Protein AF-0000000082411345 (afdb_homodimer)

Radius of gyration: 32.16 Å; Cα contacts (8 Å, |Δi|>4): 2746; chains: 2; bounding box: 94×89×68 Å

pLDDT: mean 96.06, std 4.91, range [63.88, 98.94]

Solvent-accessible surface area (backbone atoms only — not comparable to full-atom values): 57525 Å² total; per-residue (Å²): 110,42,80,48,70,50,75,33,62,64,50,92,44,57,32,38,29,49,74,86,41,77,40,76,40,47,75,47,95,85,24,33,32,37,31,77,43,80,63,62,76,62,36,40,28,23,36,28,50,77,82,41,72,35,42,47,74,72,22,49,26,35,85,77,37,51,71,36,51,17,27,47,64,73,85,63,72,82,74,58,79,50,87,80,66,35,48,53,53,62,40,52,30,29,36,36,35,38,45,57,63,26,64,29,88,82,17,20,32,68,56,46,52,74,48,46,62,59,44,51,72,44,59,48,35,28,39,31,34,48,30,52,30,21,40,53,53,81,50,60,71,30,80,44,25,40,29,77,50,15,31,30,46,79,37,43,22,55,67,23,49,45,52,34,44,39,53,32,45,74,66,68,30,37,38,29,39,36,44,67,75,35,42,46,22,92,49,54,57,59,55,68,69,28,24,62,45,54,38,87,60,63,55,100,78,30,48,25,48,15,53,52,52,83,75,10,65,62,38,43,48,54,52,48,51,44,58,47,41,44,35,68,75,51,62,35,33,25,37,36,38,43,50,50,76,59,50,66,50,85,47,96,69,38,65,65,33,52,44,34,55,53,45,50,34,48,19,15,39,71,34,24,56,63,43,41,28,37,28,52,90,53,46,56,50,47,50,49,29,49,49,72,55,72,22,33,37,29,59,24,27,52,33,63,48,46,19,46,16,53,49,13,44,66,71,63,53,44,65,69,86,31,51,84,39,31,43,61,64,49,30,47,49,13,71,57,50,57,48,60,50,37,61,34,76,34,75,73,77,70,39,73,32,36,40,69,57,61,50,89,63,46,53,32,39,32,31,33,27,33,79,45,40,71,61,71,22,26,71,35,72,62,2,55,35,68,52,72,81,44,53,73,36,47,52,49,36,56,47,49,61,32,54,57,31,39,39,17,27,36,42,24,70,50,56,55,29,48,42,72,48,27,37,46,58,31,43,33,53,80,49,64,66,60,31,48,49,52,35,49,47,55,37,53,62,39,42,76,70,70,46,63,53,85,63,38,68,48,22,58,40,66,61,39,47,59,49,26,26,51,64,77,71,50,46,74,39,71,71,21,31,53,42,30,50,48,45,36,50,46,43,50,46,34,63,69,34,55,51,31,29,32,21,47,40,84,59,54,43,71,49,71,39,76,88,69,31,32,41,34,43,36,29,78,57,33,33,41,36,35,27,64,29,81,55,66,36,79,40,88,48,48,49,49,77,75,48,58,77,50,84,64,46,60,54,96,81,37,55,32,29,33,34,39,36,27,15,28,38,32,22,38,101,109,42,80,48,70,50,74,34,62,63,50,93,43,59,31,37,30,47,73,87,43,77,41,77,41,47,74,47,96,86,25,33,32,38,32,76,41,81,63,62,75,62,35,41,28,25,37,26,50,77,81,41,73,34,43,49,75,72,21,50,27,37,85,75,38,52,70,34,52,17,26,49,65,75,84,64,73,82,74,57,81,50,86,80,66,33,49,54,53,64,41,52,30,29,37,38,35,38,45,55,62,28,64,29,88,83,17,19,30,68,56,48,53,75,48,47,62,58,44,50,69,43,60,49,35,29,38,31,36,48,30,52,32,22,39,53,53,82,49,58,71,31,79,45,25,40,29,76,49,15,32,29,46,80,38,43,21,54,66,23,49,43,52,33,46,40,54,33,46,75,66,68,29,37,38,28,40,36,43,68,76,35,43,46,23,92,50,53,58,59,56,67,71,27,25,62,44,55,38,86,61,63,55,98,77,30,49,26,46,15,54,53,52,84,76,9,64,63,39,44,47,54,52,48,50,44,58,47,41,44,34,69,76,52,61,35,34,25,37,36,38,44,50,50,75,60,51,64,50,84,47,96,69,36,64,64,34,52,44,35,55,54,45,50,34,50,21,14,40,71,34,24,56,63,44,42,31,38,29,53,89,54,47,55,50,47,51,50,29,48,49,73,54,73,22,33,39,31,60,22,27,52,33,63,50,46,19,46,16,53,48,12,44,66,71,64,51,44,65,70,87,30,51,83,40,31,43,61,65,50,31,46,50,14,71,58,49,57,47,60,50,37,62,34,75,34,74,73,77,70,39,72,32,35,42,69,56,61,49,89,65,46,55,33,39,32,31,34,25,33,78,46,41,73,61,69,21,27,70,36,73,62,2,55,36,68,52,72,79,44,52,73,38,47,52,49,37,55,47,49,62,31,54,57,29,39,38,18,27,36,43,25,72,50,54,54,27,49,41,72,48,27,38,44,57,31,42,32,53,78,49,66,66,59,34,49,48,51,36,51,48,54,37,52,62,39,41,76,72,71,46,64,51,86,61,39,67,48,21,61,40,66,62,40,48,59,49,26,26,52,63,78,71,50,47,72,38,69,72,20,32,52,42,30,51,48,44,34,51,46,43,50,47,34,64,69,34,56,52,29,29,32,21,46,41,84,59,54,44,70,51,71,38,75,88,69,31,33,41,34,42,34,29,79,57,33,33,40,38,35,26,66,28,81,55,67,35,81,40,90,47,47,48,47,77,76,49,57,76,49,83,63,48,61,52,96,80,37,55,33,28,35,34,41,36,26,16,27,39,32,22,40,100

Organism: Rhodococcus erythropolis (NCBI:txid1833)

Structure (mmCIF, N/CA/C/O backbone):
data_AF-0000000082411345-model_v1
#
loop_
_entity.id
_entity.type
_entity.pdbx_description
1 polymer 'Malto-oligosyltrehalose trehalohydrolase'
#
loop_
_atom_site.group_PDB
_atom_site.id
_atom_site.type_symbol
_atom_site.label_atom_id
_atom_site.label_alt_id
_atom_site.label_comp_id
_atom_site.label_asym_id
_atom_site.label_entity_id
_atom_site.label_seq_id
_atom_site.pdbx_PDB_ins_code
_atom_site.Cartn_x
_atom_site.Cartn_y
_atom_site.Cartn_z
_atom_site.occupancy
_atom_site.B_iso_or_equiv
_atom_site.auth_seq_id
_atom_site.auth_comp_id
_atom_site.auth_asym_id
_atom_site.auth_atom_id
_atom_site.pdbx_PDB_model_num
ATOM 1 N N . MET A 1 1 ? -31.5 -23.094 11.328 1 92.56 1 MET A N 1
ATOM 2 C CA . MET A 1 1 ? -31.969 -22.938 9.953 1 92.56 1 MET A CA 1
ATOM 3 C C . MET A 1 1 ? -30.875 -22.391 9.062 1 92.56 1 MET A C 1
ATOM 5 O O . MET A 1 1 ? -30.141 -21.469 9.461 1 92.56 1 MET A O 1
ATOM 9 N N . HIS A 1 2 ? -30.641 -23.188 7.969 1 96.31 2 HIS A N 1
ATOM 10 C CA . HIS A 1 2 ? -29.672 -22.75 6.977 1 96.31 2 HIS A CA 1
ATOM 11 C C . HIS A 1 2 ? -30.328 -22.547 5.613 1 96.31 2 HIS A C 1
ATOM 13 O O . HIS A 1 2 ? -31.172 -23.344 5.203 1 96.31 2 HIS A O 1
ATOM 19 N N . THR A 1 3 ? -29.984 -21.391 5.023 1 97.31 3 THR A N 1
ATOM 20 C CA . THR A 1 3 ? -30.469 -21.141 3.668 1 97.31 3 THR A CA 1
ATOM 21 C C . THR A 1 3 ? -29.5 -21.734 2.641 1 97.31 3 THR A C 1
ATOM 23 O O . THR A 1 3 ? -28.328 -21.359 2.584 1 97.31 3 THR A O 1
ATOM 26 N N . PHE A 1 4 ? -29.938 -22.703 1.851 1 98.25 4 PHE A N 1
ATOM 27 C CA . PHE A 1 4 ? -29.203 -23.25 0.719 1 98.25 4 PHE A CA 1
ATOM 28 C C . PHE A 1 4 ? -29.562 -22.531 -0.57 1 98.25 4 PHE A C 1
ATOM 30 O O . PHE A 1 4 ? -30.75 -22.297 -0.844 1 98.25 4 PHE A O 1
ATOM 37 N N . GLU A 1 5 ? -28.594 -22.078 -1.276 1 98.19 5 GLU A N 1
ATOM 38 C CA . GLU A 1 5 ? -28.844 -21.375 -2.535 1 98.19 5 GLU A CA 1
ATOM 39 C C . GLU A 1 5 ? -27.844 -21.812 -3.609 1 98.19 5 GLU A C 1
ATOM 41 O O . GLU A 1 5 ? -26.688 -22.125 -3.309 1 98.19 5 GLU A O 1
ATOM 46 N N . VAL A 1 6 ? -28.234 -21.844 -4.84 1 98.62 6 VAL A N 1
ATOM 47 C CA . VAL A 1 6 ? -27.359 -22.172 -5.969 1 98.62 6 VAL A CA 1
ATOM 48 C C . VAL A 1 6 ? -27.906 -21.531 -7.242 1 98.62 6 VAL A C 1
ATOM 50 O O . VAL A 1 6 ? -29.125 -21.484 -7.453 1 98.62 6 VAL A O 1
ATOM 53 N N . TRP A 1 7 ? -27.031 -20.922 -8.039 1 98.62 7 TRP A N 1
ATOM 54 C CA . TRP A 1 7 ? -27.422 -20.375 -9.344 1 98.62 7 TRP A CA 1
ATOM 55 C C . TRP A 1 7 ? -27.5 -21.5 -10.383 1 98.62 7 TRP A C 1
ATOM 57 O O . TRP A 1 7 ? -26.484 -22.109 -10.727 1 98.62 7 TRP A O 1
ATOM 67 N N . ALA A 1 8 ? -28.641 -21.844 -10.82 1 98.38 8 ALA A N 1
ATOM 68 C CA . ALA A 1 8 ? -28.906 -22.922 -11.781 1 98.38 8 ALA A CA 1
ATOM 69 C C . ALA A 1 8 ? -30.078 -22.578 -12.695 1 98.38 8 ALA A C 1
ATOM 71 O O . ALA A 1 8 ? -31.141 -23.188 -12.609 1 98.38 8 ALA A O 1
ATOM 72 N N . PRO A 1 9 ? -29.828 -21.75 -13.648 1 97.5 9 PRO A N 1
ATOM 73 C CA . PRO A 1 9 ? -30.922 -21.297 -14.523 1 97.5 9 PRO A CA 1
ATOM 74 C C . PRO A 1 9 ? -31.328 -22.359 -15.547 1 97.5 9 PRO A C 1
ATOM 76 O O . PRO A 1 9 ? -32.438 -22.266 -16.109 1 97.5 9 PRO A O 1
ATOM 79 N N . THR A 1 10 ? -30.562 -23.344 -15.781 1 96.62 10 THR A N 1
ATOM 80 C CA . THR A 1 10 ? -30.781 -24.266 -16.891 1 96.62 10 THR A CA 1
ATOM 81 C C . THR A 1 10 ? -31.75 -25.375 -16.5 1 96.62 10 THR A C 1
ATOM 83 O O . THR A 1 10 ? -32.688 -25.688 -17.234 1 96.62 10 THR A O 1
ATOM 86 N N . PRO A 1 11 ? -31.594 -26.016 -15.352 1 97.5 11 PRO A N 1
ATOM 87 C CA . PRO A 1 11 ? -32.469 -27.156 -15.031 1 97.5 11 PRO A CA 1
ATOM 88 C C . PRO A 1 11 ? -33.906 -26.75 -14.742 1 97.5 11 PRO A C 1
ATOM 90 O O . PRO A 1 11 ? -34.156 -25.609 -14.344 1 97.5 11 PRO A O 1
ATOM 93 N N . GLU A 1 12 ? -34.781 -27.734 -14.93 1 95.56 12 GLU A N 1
ATOM 94 C CA . GLU A 1 12 ? -36.188 -27.5 -14.664 1 95.56 12 GLU A CA 1
ATOM 95 C C . GLU A 1 12 ? -36.5 -27.703 -13.188 1 95.56 12 GLU A C 1
ATOM 97 O O . GLU A 1 12 ? -37.469 -27.125 -12.664 1 95.56 12 GLU A O 1
ATOM 102 N N . SER A 1 13 ? -35.719 -28.484 -12.617 1 95.81 13 SER A N 1
ATOM 103 C CA . SER A 1 13 ? -35.969 -28.797 -11.211 1 95.81 13 SER A CA 1
ATOM 104 C C . SER A 1 13 ? -34.656 -28.891 -10.438 1 95.81 13 SER A C 1
ATOM 106 O O . SER A 1 13 ? -33.719 -29.547 -10.875 1 95.81 13 SER A O 1
ATOM 108 N N . VAL A 1 14 ? -34.594 -28.172 -9.336 1 98.44 14 VAL A N 1
ATOM 109 C CA . VAL A 1 14 ? -33.5 -28.25 -8.398 1 98.44 14 VAL A CA 1
ATOM 110 C C . VAL A 1 14 ? -34.031 -28.406 -6.977 1 98.44 14 VAL A C 1
ATOM 112 O O . VAL A 1 14 ? -34.906 -27.656 -6.559 1 98.44 14 VAL A O 1
ATOM 115 N N . ARG A 1 15 ? -33.656 -29.406 -6.285 1 98.5 15 ARG A N 1
ATOM 116 C CA . ARG A 1 15 ? -33.906 -29.625 -4.863 1 98.5 15 ARG A CA 1
ATOM 117 C C . ARG A 1 15 ? -32.594 -29.734 -4.098 1 98.5 15 ARG A C 1
ATOM 119 O O . ARG A 1 15 ? -31.516 -29.688 -4.695 1 98.5 15 ARG A O 1
ATOM 126 N N . VAL A 1 16 ? -32.625 -29.766 -2.781 1 98.75 16 VAL A N 1
ATOM 127 C CA . VAL A 1 16 ? -31.422 -29.953 -1.989 1 98.75 16 VAL A CA 1
ATOM 128 C C . VAL A 1 16 ? -31.594 -31.172 -1.076 1 98.75 16 VAL A C 1
ATOM 130 O O . VAL A 1 16 ? -32.625 -31.344 -0.451 1 98.75 16 VAL A O 1
ATOM 133 N N . GLU A 1 17 ? -30.672 -32.094 -1.17 1 98.56 17 GLU A N 1
ATOM 134 C CA . GLU A 1 17 ? -30.609 -33.188 -0.229 1 98.56 17 GLU A CA 1
ATOM 135 C C . GLU A 1 17 ? -29.688 -32.875 0.945 1 98.56 17 GLU A C 1
ATOM 137 O O . GLU A 1 17 ? -28.516 -32.562 0.75 1 98.56 17 GLU A O 1
ATOM 142 N N . VAL A 1 18 ? -30.234 -32.906 2.16 1 98.56 18 VAL A N 1
ATOM 143 C CA . VAL A 1 18 ? -29.484 -32.625 3.381 1 98.56 18 VAL A CA 1
ATOM 144 C C . VAL A 1 18 ? -29.547 -33.844 4.316 1 98.56 18 VAL A C 1
ATOM 146 O O . VAL A 1 18 ? -30.625 -34.219 4.785 1 98.56 18 VAL A O 1
ATOM 149 N N . ASP A 1 19 ? -28.438 -34.406 4.504 1 97.75 19 ASP A N 1
ATOM 150 C CA . ASP A 1 19 ? -28.312 -35.594 5.348 1 97.75 19 ASP A CA 1
ATOM 151 C C . ASP A 1 19 ? -29.312 -36.688 4.934 1 97.75 19 ASP A C 1
ATOM 153 O O . ASP A 1 19 ? -30 -37.25 5.781 1 97.75 19 ASP A O 1
ATOM 157 N N . GLY A 1 20 ? -29.422 -36.812 3.686 1 96.62 20 GLY A N 1
ATOM 158 C CA . GLY A 1 20 ? -30.188 -37.938 3.137 1 96.62 20 GLY A CA 1
ATOM 159 C C . GLY A 1 20 ? -31.641 -37.562 2.879 1 96.62 20 GLY A C 1
ATOM 160 O O . GLY A 1 20 ? -32.375 -38.344 2.285 1 96.62 20 GLY A O 1
ATOM 161 N N . ILE A 1 21 ? -32.031 -36.375 3.311 1 98.06 21 ILE A N 1
ATOM 162 C CA . ILE A 1 21 ? -33.406 -35.969 3.129 1 98.06 21 ILE A CA 1
ATOM 163 C C . ILE A 1 21 ? -33.5 -34.875 2.062 1 98.06 21 ILE A C 1
ATOM 165 O O . ILE A 1 21 ? -32.781 -33.875 2.133 1 98.06 21 ILE A O 1
ATOM 169 N N . THR A 1 22 ? -34.406 -35.094 1.119 1 98.19 22 THR A N 1
ATOM 170 C CA . THR A 1 22 ? -34.562 -34.156 0.017 1 98.19 22 THR A CA 1
ATOM 171 C C . THR A 1 22 ? -35.594 -33.062 0.369 1 98.19 22 THR A C 1
ATOM 173 O O . THR A 1 22 ? -36.656 -33.375 0.896 1 98.19 22 THR A O 1
ATOM 176 N N . HIS A 1 23 ? -35.25 -31.859 0.139 1 98.31 23 HIS A N 1
ATOM 177 C CA . HIS A 1 23 ? -36.094 -30.703 0.397 1 98.31 23 HIS A CA 1
ATOM 178 C C . HIS A 1 23 ? -36.344 -29.891 -0.877 1 98.31 23 HIS A C 1
ATOM 180 O O . HIS A 1 23 ? -35.438 -29.797 -1.722 1 98.31 23 HIS A O 1
ATOM 186 N N . ASP A 1 24 ? -37.531 -29.359 -1.044 1 97.62 24 ASP A N 1
ATOM 187 C CA . ASP A 1 24 ? -37.844 -28.516 -2.193 1 97.62 24 ASP A CA 1
ATOM 188 C C . ASP A 1 24 ? -37.156 -27.172 -2.109 1 97.62 24 ASP A C 1
ATOM 190 O O . ASP A 1 24 ? -36.844 -26.688 -1.015 1 97.62 24 ASP A O 1
ATOM 194 N N . MET A 1 25 ? -36.781 -26.625 -3.227 1 98.12 25 MET A N 1
ATOM 195 C CA . MET A 1 25 ? -36.219 -25.281 -3.346 1 98.12 25 MET A CA 1
ATOM 196 C C . MET A 1 25 ? -37.094 -24.391 -4.234 1 98.12 25 MET A C 1
ATOM 198 O O . MET A 1 25 ? -37.844 -24.906 -5.055 1 98.12 25 MET A O 1
ATOM 202 N N . GLU A 1 26 ? -37.031 -23.156 -4.004 1 97.62 26 GLU A N 1
ATOM 203 C CA . GLU A 1 26 ? -37.812 -22.188 -4.797 1 97.62 26 GLU A CA 1
ATOM 204 C C . GLU A 1 26 ? -36.906 -21.453 -5.781 1 97.62 26 GLU A C 1
ATOM 206 O O . GLU A 1 26 ? -35.812 -20.969 -5.406 1 97.62 26 GLU A O 1
ATOM 211 N N . ARG A 1 27 ? -37.344 -21.453 -7 1 96.94 27 ARG A N 1
ATOM 212 C CA . ARG A 1 27 ? -36.625 -20.75 -8.039 1 96.94 27 ARG A CA 1
ATOM 213 C C . ARG A 1 27 ? -36.938 -19.25 -8.031 1 96.94 27 ARG A C 1
ATOM 215 O O . ARG A 1 27 ? -38.094 -18.859 -7.926 1 96.94 27 ARG A O 1
ATOM 222 N N . THR A 1 28 ? -35.969 -18.453 -8.062 1 95.56 28 THR A N 1
ATOM 223 C CA . THR A 1 28 ? -36.156 -17 -8.227 1 95.56 28 THR A CA 1
ATOM 224 C C . THR A 1 28 ? -36 -16.609 -9.688 1 95.56 28 THR A C 1
ATOM 226 O O . THR A 1 28 ? -35.562 -17.391 -10.516 1 95.56 28 THR A O 1
ATOM 229 N N . ASP A 1 29 ? -36.344 -15.32 -10.039 1 94.31 29 ASP A N 1
ATOM 230 C CA . ASP A 1 29 ? -36.375 -14.836 -11.414 1 94.31 29 ASP A CA 1
ATOM 231 C C . ASP A 1 29 ? -34.969 -14.758 -12 1 94.31 29 ASP A C 1
ATOM 233 O O . ASP A 1 29 ? -34.781 -14.891 -13.211 1 94.31 29 ASP A O 1
ATOM 237 N N . ASP A 1 30 ? -34.062 -14.68 -11.195 1 94.5 30 ASP A N 1
ATOM 238 C CA . ASP A 1 30 ? -32.719 -14.492 -11.688 1 94.5 30 ASP A CA 1
ATOM 239 C C . ASP A 1 30 ? -31.969 -15.82 -11.758 1 94.5 30 ASP A C 1
ATOM 241 O O . ASP A 1 30 ? -30.734 -15.844 -11.898 1 94.5 30 ASP A O 1
ATOM 245 N N . GLY A 1 31 ? -32.656 -16.875 -11.648 1 96.38 31 GLY A N 1
ATOM 246 C CA . GLY A 1 31 ? -32.094 -18.188 -11.922 1 96.38 31 GLY A CA 1
ATOM 247 C C . GLY A 1 31 ? -31.531 -18.859 -10.688 1 96.38 31 GLY A C 1
ATOM 248 O O . GLY A 1 31 ? -30.891 -19.922 -10.789 1 96.38 31 GLY A O 1
ATOM 249 N N . TRP A 1 32 ? -31.75 -18.266 -9.516 1 97.94 32 TRP A N 1
ATOM 250 C CA . TRP A 1 32 ? -31.281 -18.844 -8.266 1 97.94 32 TRP A CA 1
ATOM 251 C C . TRP A 1 32 ? -32.344 -19.734 -7.652 1 97.94 32 TRP A C 1
ATOM 253 O O . TRP A 1 32 ? -33.562 -19.469 -7.793 1 97.94 32 TRP A O 1
ATOM 263 N N . TRP A 1 33 ? -31.922 -20.766 -7.125 1 98.44 33 TRP A N 1
ATOM 264 C CA . TRP A 1 33 ? -32.75 -21.641 -6.316 1 98.44 33 TRP A CA 1
ATOM 265 C C . TRP A 1 33 ? -32.438 -21.5 -4.836 1 98.44 33 TRP A C 1
ATOM 267 O O . TRP A 1 33 ? -31.25 -21.453 -4.461 1 98.44 33 TRP A O 1
ATOM 277 N N . ARG A 1 34 ? -33.469 -21.391 -4.016 1 97.44 34 ARG A N 1
ATOM 278 C CA . ARG A 1 34 ? -33.25 -21.203 -2.588 1 97.44 34 ARG A CA 1
ATOM 279 C C . ARG A 1 34 ? -34.188 -22.094 -1.767 1 97.44 34 ARG A C 1
ATOM 281 O O . ARG A 1 34 ? -35.312 -22.391 -2.172 1 97.44 34 ARG A O 1
ATOM 288 N N . GLY A 1 35 ? -33.656 -22.609 -0.643 1 97.56 35 GLY A N 1
ATOM 289 C CA . GLY A 1 35 ? -34.438 -23.391 0.324 1 97.56 35 GLY A CA 1
ATOM 290 C C . GLY A 1 35 ? -33.906 -23.266 1.738 1 97.56 35 GLY A C 1
ATOM 291 O O . GLY A 1 35 ? -32.688 -23.203 1.948 1 97.56 35 GLY A O 1
ATOM 292 N N . GLU A 1 36 ? -34.781 -23.125 2.664 1 97.81 36 GLU A N 1
ATOM 293 C CA . GLU A 1 36 ? -34.406 -23.094 4.074 1 97.81 36 GLU A CA 1
ATOM 294 C C . GLU A 1 36 ? -34.625 -24.453 4.738 1 97.81 36 GLU A C 1
ATOM 296 O O . GLU A 1 36 ? -35.688 -25.031 4.633 1 97.81 36 GLU A O 1
ATOM 301 N N . VAL A 1 37 ? -33.562 -24.891 5.289 1 97.88 37 VAL A N 1
ATOM 302 C CA . VAL A 1 37 ? -33.625 -26.219 5.918 1 97.88 37 VAL A CA 1
ATOM 303 C C . VAL A 1 37 ? -33.062 -26.141 7.328 1 97.88 37 VAL A C 1
ATOM 305 O O . VAL A 1 37 ? -32 -25.531 7.547 1 97.88 37 VAL A O 1
ATOM 308 N N . ASP A 1 38 ? -33.781 -26.656 8.344 1 97.31 38 ASP A N 1
ATOM 309 C CA . ASP A 1 38 ? -33.219 -26.828 9.68 1 97.31 38 ASP A CA 1
ATOM 310 C C . ASP A 1 38 ? -32.219 -28 9.695 1 97.31 38 ASP A C 1
ATOM 312 O O . ASP A 1 38 ? -32.594 -29.141 9.422 1 97.31 38 ASP A O 1
ATOM 316 N N . CYS A 1 39 ? -31.016 -27.703 9.844 1 97.31 39 CYS A N 1
ATOM 317 C CA . CYS A 1 39 ? -29.984 -28.75 9.797 1 97.31 39 CYS A CA 1
ATOM 318 C C . CYS A 1 39 ? -28.781 -28.359 10.656 1 97.31 39 CYS A C 1
ATOM 320 O O . CYS A 1 39 ? -28.719 -27.25 11.188 1 97.31 39 CYS A O 1
ATOM 322 N N . ASP A 1 40 ? -27.891 -29.328 10.867 1 95.5 40 ASP A N 1
ATOM 323 C CA . ASP A 1 40 ? -26.641 -29.109 11.609 1 95.5 40 ASP A CA 1
ATOM 324 C C . ASP A 1 40 ? -25.688 -28.203 10.836 1 95.5 40 ASP A C 1
ATOM 326 O O . ASP A 1 40 ? -25.719 -28.172 9.602 1 95.5 40 ASP A O 1
ATOM 330 N N . ASN A 1 41 ? -24.797 -27.562 11.594 1 95.19 41 ASN A N 1
ATOM 331 C CA . ASN A 1 41 ? -23.844 -26.641 11 1 95.19 41 ASN A CA 1
ATOM 332 C C . ASN A 1 41 ? -22.812 -27.375 10.133 1 95.19 41 ASN A C 1
ATOM 334 O O . ASN A 1 41 ? -22.125 -26.766 9.32 1 95.19 41 ASN A O 1
ATOM 338 N N . GLU A 1 42 ? -22.75 -28.656 10.188 1 97 42 GLU A N 1
ATOM 339 C CA . GLU A 1 42 ? -21.812 -29.453 9.398 1 97 42 GLU A CA 1
ATOM 340 C C . GLU A 1 42 ? -22.547 -30.484 8.547 1 97 42 GLU A C 1
ATOM 342 O O . GLU A 1 42 ? -21.984 -31.531 8.227 1 97 42 GLU A O 1
ATOM 347 N N . ALA A 1 43 ? -23.719 -30.141 8.227 1 98.25 43 ALA A N 1
ATOM 348 C CA . ALA A 1 43 ? -24.547 -31.078 7.469 1 98.25 43 ALA A CA 1
ATOM 349 C C . ALA A 1 43 ? -23.938 -31.375 6.105 1 98.25 43 ALA A C 1
ATOM 351 O O . ALA A 1 43 ? -23.359 -30.484 5.473 1 98.25 43 ALA A O 1
ATOM 352 N N . ARG A 1 44 ? -24.062 -32.719 5.785 1 98.5 44 ARG A N 1
ATOM 353 C CA . ARG A 1 44 ? -23.734 -33.094 4.418 1 98.5 44 ARG A CA 1
ATOM 354 C C . ARG A 1 44 ? -24.891 -32.781 3.473 1 98.5 44 ARG A C 1
ATOM 356 O O . ARG A 1 44 ? -26.047 -33 3.83 1 98.5 44 ARG A O 1
ATOM 363 N N . TYR A 1 45 ? -24.547 -32.219 2.307 1 98.69 45 TYR A N 1
ATOM 364 C CA . TYR A 1 45 ? -25.641 -31.875 1.408 1 98.69 45 TYR A CA 1
ATOM 365 C C . TYR A 1 45 ? -25.188 -31.938 -0.047 1 98.69 45 TYR A C 1
ATOM 367 O O . TYR A 1 45 ? -24 -32.062 -0.332 1 98.69 45 TYR A O 1
ATOM 375 N N . GLY A 1 46 ? -26.047 -32.031 -0.946 1 98.62 46 GLY A N 1
ATOM 376 C CA . GLY A 1 46 ? -25.906 -31.891 -2.387 1 98.62 46 GLY A CA 1
ATOM 377 C C . GLY A 1 46 ? -27.156 -31.375 -3.07 1 98.62 46 GLY A C 1
ATOM 378 O O . GLY A 1 46 ? -28.266 -31.484 -2.523 1 98.62 46 GLY A O 1
ATOM 379 N N . PHE A 1 47 ? -27 -30.719 -4.152 1 98.81 47 PHE A N 1
ATOM 380 C CA . PHE A 1 47 ? -28.156 -30.281 -4.926 1 98.81 47 PHE A CA 1
ATOM 381 C C . PHE A 1 47 ? -28.625 -31.375 -5.871 1 98.81 47 PHE A C 1
ATOM 383 O O . PHE A 1 47 ? -27.812 -32.031 -6.539 1 98.81 47 PHE A O 1
ATOM 390 N N . VAL A 1 48 ? -29.906 -31.656 -5.875 1 98.5 48 VAL A N 1
ATOM 391 C CA . VAL A 1 48 ? -30.516 -32.594 -6.793 1 98.5 48 VAL A CA 1
ATOM 392 C C . VAL A 1 48 ? -30.938 -31.891 -8.078 1 98.5 48 VAL A C 1
ATOM 394 O O . VAL A 1 48 ? -31.984 -31.234 -8.109 1 98.5 48 VAL A O 1
ATOM 397 N N . VAL A 1 49 ? -30.156 -32.031 -9.07 1 98 49 VAL A N 1
ATOM 398 C CA . VAL A 1 49 ? -30.375 -31.359 -10.352 1 98 49 VAL A CA 1
ATOM 399 C C . VAL A 1 49 ? -30.859 -32.375 -11.375 1 98 49 VAL A C 1
ATOM 401 O O . VAL A 1 49 ? -30.109 -33.281 -11.789 1 98 49 VAL A O 1
ATOM 404 N N . ASP A 1 50 ? -32.094 -32.281 -11.781 1 94.62 50 ASP A N 1
ATOM 405 C CA . ASP A 1 50 ? -32.719 -33.219 -12.695 1 94.62 50 ASP A CA 1
ATOM 406 C C . ASP A 1 50 ? -32.5 -34.656 -12.25 1 94.62 50 ASP A C 1
ATOM 408 O O . ASP A 1 50 ? -32.125 -35.5 -13.055 1 94.62 50 ASP A O 1
ATOM 412 N N . GLY A 1 51 ? -32.562 -34.844 -11.023 1 92.94 51 GLY A N 1
ATOM 413 C CA . GLY A 1 51 ? -32.562 -36.188 -10.453 1 92.94 51 GLY A CA 1
ATOM 414 C C . GLY A 1 51 ? -31.188 -36.656 -10.008 1 92.94 51 GLY A C 1
ATOM 415 O O . GLY A 1 51 ? -31.062 -37.688 -9.375 1 92.94 51 GLY A O 1
ATOM 416 N N . GLN A 1 52 ? -30.172 -35.969 -10.281 1 95.81 52 GLN A N 1
ATOM 417 C CA . GLN A 1 52 ? -28.812 -36.344 -9.891 1 95.81 52 GLN A CA 1
ATOM 418 C C . GLN A 1 52 ? -28.312 -35.469 -8.734 1 95.81 52 GLN A C 1
ATOM 420 O O . GLN A 1 52 ? -28.484 -34.25 -8.75 1 95.81 52 GLN A O 1
ATOM 425 N N . ILE A 1 53 ? -27.719 -36.062 -7.707 1 97.75 53 ILE A N 1
ATOM 426 C CA . ILE A 1 53 ? -27.156 -35.312 -6.598 1 97.75 53 ILE A CA 1
ATOM 427 C C . ILE A 1 53 ? -25.766 -34.812 -6.977 1 97.75 53 ILE A C 1
ATOM 429 O O . ILE A 1 53 ? -24.875 -35.594 -7.293 1 97.75 53 ILE A O 1
ATOM 433 N N . LEU A 1 54 ? -25.578 -33.531 -7.035 1 98.31 54 LEU A N 1
ATOM 434 C CA . LEU A 1 54 ? -24.328 -32.875 -7.445 1 98.31 54 LEU A CA 1
ATOM 435 C C . LEU A 1 54 ? -23.766 -32.031 -6.32 1 98.31 54 LEU A C 1
ATOM 437 O O . LEU A 1 54 ? -24.516 -31.484 -5.512 1 98.31 54 LEU A O 1
ATOM 441 N N . PRO A 1 55 ? -22.422 -32 -6.234 1 98.31 55 PRO A N 1
ATOM 442 C CA . PRO A 1 55 ? -21.828 -31.078 -5.254 1 98.31 55 PRO A CA 1
ATOM 443 C C . PRO A 1 55 ? -22.141 -29.625 -5.547 1 98.31 55 PRO A C 1
ATOM 445 O O . PRO A 1 55 ? -22.422 -29.266 -6.691 1 98.31 55 PRO A O 1
ATOM 448 N N . ASP A 1 56 ? -22.141 -28.797 -4.492 1 98.38 56 ASP A N 1
ATOM 449 C CA . ASP A 1 56 ? -22.328 -27.344 -4.582 1 98.38 56 ASP A CA 1
ATOM 450 C C . ASP A 1 56 ? -21.188 -26.688 -5.355 1 98.38 56 ASP A C 1
ATOM 452 O O . ASP A 1 56 ? -20.016 -26.844 -4.996 1 98.38 56 ASP A O 1
ATOM 456 N N . PRO A 1 57 ? -21.484 -25.906 -6.445 1 97.94 57 PRO A N 1
ATOM 457 C CA . PRO A 1 57 ? -20.438 -25.156 -7.117 1 97.94 57 PRO A CA 1
ATOM 458 C C . PRO A 1 57 ? -19.625 -24.281 -6.152 1 97.94 57 PRO A C 1
ATOM 460 O O . PRO A 1 57 ? -18.438 -24.031 -6.395 1 97.94 57 PRO A O 1
ATOM 463 N N . ARG A 1 58 ? -20.219 -23.812 -5.078 1 98.19 58 ARG A N 1
ATOM 464 C CA . ARG A 1 58 ? -19.562 -23 -4.062 1 98.19 58 ARG A CA 1
ATOM 465 C C . ARG A 1 58 ? -19.359 -23.781 -2.775 1 98.19 58 ARG A C 1
ATOM 467 O O . ARG A 1 58 ? -19.562 -23.266 -1.679 1 98.19 58 ARG A O 1
ATOM 474 N N . SER A 1 59 ? -19.016 -25.031 -2.908 1 98.06 59 SER A N 1
ATOM 475 C CA . SER A 1 59 ? -18.859 -25.922 -1.758 1 98.06 59 SER A CA 1
ATOM 476 C C . SER A 1 59 ? -17.797 -25.406 -0.797 1 98.06 59 SER A C 1
ATOM 478 O O . SER A 1 59 ? -16.656 -25.203 -1.188 1 98.06 59 SER A O 1
ATOM 480 N N . PRO A 1 60 ? -18.188 -25.266 0.479 1 97.62 60 PRO A N 1
ATOM 481 C CA . PRO A 1 60 ? -17.172 -24.828 1.437 1 97.62 60 PRO A CA 1
ATOM 482 C C . PRO A 1 60 ? -16.234 -25.953 1.857 1 97.62 60 PRO A C 1
ATOM 484 O O . PRO A 1 60 ? -15.125 -25.703 2.34 1 97.62 60 PRO A O 1
ATOM 487 N N . ARG A 1 61 ? -16.703 -27.156 1.678 1 98.19 61 ARG A N 1
ATOM 488 C CA . ARG A 1 61 ? -15.898 -28.312 2.055 1 98.19 61 ARG A CA 1
ATOM 489 C C . ARG A 1 61 ? -16.359 -29.562 1.316 1 98.19 61 ARG A C 1
ATOM 491 O O . ARG A 1 61 ? -17.562 -29.781 1.125 1 98.19 61 ARG A O 1
ATOM 498 N N . GLN A 1 62 ? -15.398 -30.344 0.894 1 97.62 62 GLN A N 1
ATOM 499 C CA . GLN A 1 62 ? -15.625 -31.594 0.173 1 97.62 62 GLN A CA 1
ATOM 500 C C . GLN A 1 62 ? -14.859 -32.75 0.815 1 97.62 62 GLN A C 1
ATOM 502 O O . GLN A 1 62 ? -13.844 -33.219 0.282 1 97.62 62 GLN A O 1
ATOM 507 N N . PRO A 1 63 ? -15.391 -33.312 1.875 1 96.69 63 PRO A N 1
ATOM 508 C CA . PRO A 1 63 ? -14.617 -34.281 2.641 1 96.69 63 PRO A CA 1
ATOM 509 C C . PRO A 1 63 ? -14.391 -35.594 1.877 1 96.69 63 PRO A C 1
ATOM 511 O O . PRO A 1 63 ? -13.422 -36.312 2.135 1 96.69 63 PRO A O 1
ATOM 514 N N . GLU A 1 64 ? -15.289 -35.906 0.915 1 95.69 64 GLU A N 1
ATOM 515 C CA . GLU A 1 64 ? -15.188 -37.219 0.254 1 95.69 64 GLU A CA 1
ATOM 516 C C . GLU A 1 64 ? -14.852 -37.062 -1.226 1 95.69 64 GLU A C 1
ATOM 518 O O . GLU A 1 64 ? -15.055 -37.969 -2.018 1 95.69 64 GLU A O 1
ATOM 523 N N . GLY A 1 65 ? -14.391 -35.906 -1.617 1 94.94 65 GLY A N 1
ATOM 524 C CA . GLY A 1 65 ? -13.953 -35.688 -2.988 1 94.94 65 GLY A CA 1
ATOM 525 C C . GLY A 1 65 ? -14.93 -34.875 -3.812 1 94.94 65 GLY A C 1
ATOM 526 O O . GLY A 1 65 ? -16.047 -34.594 -3.359 1 94.94 65 GLY A O 1
ATOM 527 N N . VAL A 1 66 ? -14.602 -34.562 -5.039 1 96.69 66 VAL A N 1
ATOM 528 C CA . VAL A 1 66 ? -15.258 -33.531 -5.82 1 96.69 66 VAL A CA 1
ATOM 529 C C . VAL A 1 66 ? -16.516 -34.094 -6.477 1 96.69 66 VAL A C 1
ATOM 531 O O . VAL A 1 66 ? -17.328 -33.312 -7.023 1 96.69 66 VAL A O 1
ATOM 534 N N . HIS A 1 67 ? -16.703 -35.438 -6.41 1 96.88 67 HIS A N 1
ATOM 535 C CA . HIS A 1 67 ? -17.875 -36.062 -7.051 1 96.88 67 HIS A CA 1
ATOM 536 C C . HIS A 1 67 ? -19.016 -36.219 -6.062 1 96.88 67 HIS A C 1
ATOM 538 O O . HIS A 1 67 ? -20.141 -36.531 -6.457 1 96.88 67 HIS A O 1
ATOM 544 N N . LEU A 1 68 ? -18.688 -36.094 -4.777 1 96.75 68 LEU A N 1
ATOM 545 C CA . LEU A 1 68 ? -19.641 -36.5 -3.758 1 96.75 68 LEU A CA 1
ATOM 546 C C . LEU A 1 68 ? -20.203 -35.281 -3.023 1 96.75 68 LEU A C 1
ATOM 548 O O . LEU A 1 68 ? -20 -34.125 -3.443 1 96.75 68 LEU A O 1
ATOM 552 N N . ARG A 1 69 ? -20.984 -35.531 -1.977 1 97.75 69 ARG A N 1
ATOM 553 C CA . ARG A 1 69 ? -21.734 -34.5 -1.267 1 97.75 69 ARG A CA 1
ATOM 554 C C . ARG A 1 69 ? -20.812 -33.469 -0.638 1 97.75 69 ARG A C 1
ATOM 556 O O . ARG A 1 69 ? -19.75 -33.812 -0.112 1 97.75 69 ARG A O 1
ATOM 563 N N . SER A 1 70 ? -21.266 -32.188 -0.766 1 98.56 70 SER A N 1
ATOM 564 C CA . SER A 1 70 ? -20.641 -31.094 -0.04 1 98.56 70 SER A CA 1
ATOM 565 C C . SER A 1 70 ? -20.938 -31.172 1.452 1 98.56 70 SER A C 1
ATOM 567 O O . SER A 1 70 ? -21.781 -31.969 1.881 1 98.56 70 SER A O 1
ATOM 569 N N . GLN A 1 71 ? -20.203 -30.438 2.201 1 98.62 71 GLN A N 1
ATOM 570 C CA . GLN A 1 71 ? -20.453 -30.281 3.629 1 98.62 71 GLN A CA 1
ATOM 571 C C . GLN A 1 71 ? -20.5 -28.812 4.027 1 98.62 71 GLN A C 1
ATOM 573 O O . GLN A 1 71 ? -19.656 -28.031 3.582 1 98.62 71 GLN A O 1
ATOM 578 N N . LEU A 1 72 ? -21.547 -28.406 4.789 1 98.25 72 LEU A N 1
ATOM 579 C CA . LEU A 1 72 ? -21.531 -27.062 5.367 1 98.25 72 LEU A CA 1
ATOM 580 C C . LEU A 1 72 ? -20.312 -26.859 6.254 1 98.25 72 LEU A C 1
ATOM 582 O O . LEU A 1 72 ? -19.875 -27.797 6.93 1 98.25 72 LEU A O 1
ATOM 586 N N . HIS A 1 73 ? -19.781 -25.672 6.152 1 97.88 73 HIS A N 1
ATOM 587 C CA . HIS A 1 73 ? -18.609 -25.359 6.949 1 97.88 73 HIS A CA 1
ATOM 588 C C . HIS A 1 73 ? -18.5 -23.844 7.176 1 97.88 73 HIS A C 1
ATOM 590 O O . HIS A 1 73 ? -18.766 -23.062 6.27 1 97.88 73 HIS A O 1
ATOM 596 N N . GLN A 1 74 ? -18.141 -23.484 8.352 1 96.06 74 GLN A N 1
ATOM 597 C CA . GLN A 1 74 ? -17.812 -22.109 8.711 1 96.06 74 GLN A CA 1
ATOM 598 C C . GLN A 1 74 ? -16.453 -22.047 9.43 1 96.06 74 GLN A C 1
ATOM 600 O O . GLN A 1 74 ? -16.203 -22.828 10.352 1 96.06 74 GLN A O 1
ATOM 605 N N . LEU A 1 75 ? -15.57 -21.172 8.945 1 97.31 75 LEU A N 1
ATOM 606 C CA . LEU A 1 75 ? -14.297 -20.984 9.625 1 97.31 75 LEU A CA 1
ATOM 607 C C . LEU A 1 75 ? -14.508 -20.5 11.055 1 97.31 75 LEU A C 1
ATOM 609 O O . LEU A 1 75 ? -15.43 -19.734 11.336 1 97.31 75 LEU A O 1
ATOM 613 N N . ASP A 1 76 ? -13.664 -21.016 11.945 1 96.81 76 ASP A N 1
ATOM 614 C CA . ASP A 1 76 ? -13.703 -20.562 13.328 1 96.81 76 ASP A CA 1
ATOM 615 C C . ASP A 1 76 ? -13.016 -19.219 13.492 1 96.81 76 ASP A C 1
ATOM 617 O O . ASP A 1 76 ? -11.789 -19.141 13.578 1 96.81 76 ASP A O 1
ATOM 621 N N . GLU A 1 77 ? -13.766 -18.188 13.641 1 95.19 77 GLU A N 1
ATOM 622 C CA . GLU A 1 77 ? -13.227 -16.828 13.734 1 95.19 77 GLU A CA 1
ATOM 623 C C . GLU A 1 77 ? -12.297 -16.703 14.938 1 95.19 77 GLU A C 1
ATOM 625 O O . GLU A 1 77 ? -11.336 -15.922 14.898 1 95.19 77 GLU A O 1
ATOM 630 N N . SER A 1 78 ? -12.547 -17.422 15.914 1 95.5 78 SER A N 1
ATOM 631 C CA . SER A 1 78 ? -11.781 -17.312 17.141 1 95.5 78 SER A CA 1
ATOM 632 C C . SER A 1 78 ? -10.391 -17.922 16.984 1 95.5 78 SER A C 1
ATOM 634 O O . SER A 1 78 ? -9.508 -17.688 17.812 1 95.5 78 SER A O 1
ATOM 636 N N . SER A 1 79 ? -10.227 -18.703 15.906 1 95.69 79 SER A N 1
ATOM 637 C CA . SER A 1 79 ? -8.938 -19.328 15.664 1 95.69 79 SER A CA 1
ATOM 638 C C . SER A 1 79 ? -7.938 -18.344 15.07 1 95.69 79 SER A C 1
ATOM 640 O O . SER A 1 79 ? -6.734 -18.609 15.055 1 95.69 79 SER A O 1
ATOM 642 N N . TRP A 1 80 ? -8.414 -17.234 14.586 1 97.38 80 TRP A N 1
ATOM 643 C CA . TRP A 1 80 ? -7.527 -16.188 14.086 1 97.38 80 TRP A CA 1
ATOM 644 C C . TRP A 1 80 ? -6.871 -15.43 15.234 1 97.38 80 TRP A C 1
ATOM 646 O O . TRP A 1 80 ? -7.551 -15.023 16.188 1 97.38 80 TRP A O 1
ATOM 656 N N . THR A 1 81 ? -5.582 -15.25 15.18 1 97.12 81 THR A N 1
ATOM 657 C CA . THR A 1 81 ? -4.867 -14.453 16.172 1 97.12 81 THR A CA 1
ATOM 658 C C . THR A 1 81 ? -4.125 -13.305 15.5 1 97.12 81 THR A C 1
ATOM 660 O O . THR A 1 81 ? -3.215 -12.719 16.094 1 97.12 81 THR A O 1
ATOM 663 N N . ASP A 1 82 ? -4.492 -13 14.305 1 95.75 82 ASP A N 1
ATOM 664 C CA . ASP A 1 82 ? -3.76 -12 13.523 1 95.75 82 ASP A CA 1
ATOM 665 C C . ASP A 1 82 ? -4.523 -10.68 13.469 1 95.75 82 ASP A C 1
ATOM 667 O O . ASP A 1 82 ? -4.469 -9.969 12.461 1 95.75 82 ASP A O 1
ATOM 671 N N . SER A 1 83 ? -5.176 -10.297 14.492 1 91.62 83 SER A N 1
ATOM 672 C CA . SER A 1 83 ? -5.992 -9.086 14.5 1 91.62 83 SER A CA 1
ATOM 673 C C . SER A 1 83 ? -5.129 -7.836 14.312 1 91.62 83 SER A C 1
ATOM 675 O O . SER A 1 83 ? -5.625 -6.793 13.883 1 91.62 83 SER A O 1
ATOM 677 N N . GLN A 1 84 ? -3.844 -7.934 14.562 1 91.06 84 GLN A N 1
ATOM 678 C CA . GLN A 1 84 ? -2.963 -6.773 14.469 1 91.06 84 GLN A CA 1
ATOM 679 C C . GLN A 1 84 ? -2.236 -6.746 13.125 1 91.06 84 GLN A C 1
ATOM 681 O O . GLN A 1 84 ? -1.468 -5.824 12.844 1 91.06 84 GLN A O 1
ATOM 686 N N . TRP A 1 85 ? -2.463 -7.746 12.297 1 95.06 85 TRP A N 1
ATOM 687 C CA . TRP A 1 85 ? -1.822 -7.836 10.992 1 95.06 85 TRP A CA 1
ATOM 688 C C . TRP A 1 85 ? -2.26 -6.684 10.094 1 95.06 85 TRP A C 1
ATOM 690 O O . TRP A 1 85 ? -3.455 -6.496 9.852 1 95.06 85 TRP A O 1
ATOM 700 N N . THR A 1 86 ? -1.271 -5.883 9.664 1 95.25 86 THR A N 1
ATOM 701 C CA . THR A 1 86 ? -1.588 -4.738 8.812 1 95.25 86 THR A CA 1
ATOM 702 C C . THR A 1 86 ? -1.15 -4.996 7.375 1 95.25 86 THR A C 1
ATOM 704 O O . THR A 1 86 ? -1.097 -4.074 6.562 1 95.25 86 THR A O 1
ATOM 707 N N . GLY A 1 87 ? -0.827 -6.289 7.062 1 96.38 87 GLY A N 1
ATOM 708 C CA . GLY A 1 87 ? -0.498 -6.672 5.699 1 96.38 87 GLY A CA 1
ATOM 709 C C . GLY A 1 87 ? 0.965 -6.465 5.359 1 96.38 87 GLY A C 1
ATOM 710 O O . GLY A 1 87 ? 1.8 -6.305 6.25 1 96.38 87 GLY A O 1
ATOM 711 N N . ARG A 1 88 ? 1.346 -6.637 4.105 1 97.12 88 ARG A N 1
ATOM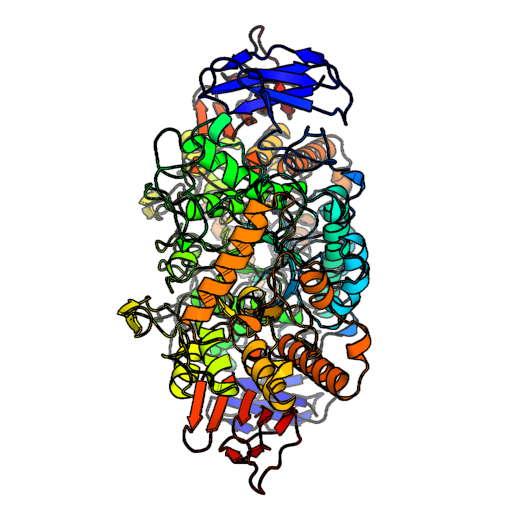 712 C CA . ARG A 1 88 ? 2.662 -6.434 3.51 1 97.12 88 ARG A CA 1
ATOM 713 C C . ARG A 1 88 ? 2.541 -5.977 2.061 1 97.12 88 ARG A C 1
ATOM 715 O O . ARG A 1 88 ? 1.681 -6.461 1.32 1 97.12 88 ARG A O 1
ATOM 722 N N . GLN A 1 89 ? 3.35 -5.035 1.747 1 97.94 89 GLN A N 1
ATOM 723 C CA . GLN A 1 89 ? 3.354 -4.637 0.344 1 97.94 89 GLN A CA 1
ATOM 724 C C . GLN A 1 89 ? 4.305 -5.504 -0.474 1 97.94 89 GLN A C 1
ATOM 726 O O . GLN A 1 89 ? 5.254 -6.074 0.069 1 97.94 89 GLN A O 1
ATOM 731 N N . LEU A 1 90 ? 4.047 -5.566 -1.747 1 98.31 90 LEU A N 1
ATOM 732 C CA . LEU A 1 90 ? 4.879 -6.367 -2.639 1 98.31 90 LEU A CA 1
ATOM 733 C C . LEU A 1 90 ? 6.211 -5.672 -2.912 1 98.31 90 LEU A C 1
ATOM 735 O O . LEU A 1 90 ? 7.27 -6.301 -2.838 1 98.31 90 LEU A O 1
ATOM 739 N N . PRO A 1 91 ? 6.23 -4.316 -3.209 1 98.06 91 PRO A N 1
ATOM 740 C CA . PRO A 1 91 ? 7.512 -3.65 -3.469 1 98.06 91 PRO A CA 1
ATOM 741 C C . PRO A 1 91 ? 8.508 -3.814 -2.32 1 98.06 91 PRO A C 1
ATOM 743 O O . PRO A 1 91 ? 8.156 -3.59 -1.159 1 98.06 91 PRO A O 1
ATOM 746 N N . GLY A 1 92 ? 9.648 -4.281 -2.686 1 97.31 92 GLY A N 1
ATOM 747 C CA . GLY A 1 92 ? 10.695 -4.469 -1.697 1 97.31 92 GLY A CA 1
ATOM 748 C C . GLY A 1 92 ? 10.711 -5.863 -1.098 1 97.31 92 GLY A C 1
ATOM 749 O O . GLY A 1 92 ? 11.695 -6.262 -0.468 1 97.31 92 GLY A O 1
ATOM 750 N N . SER A 1 93 ? 9.633 -6.637 -1.299 1 97.88 93 SER A N 1
ATOM 751 C CA . SER A 1 93 ? 9.531 -7.984 -0.756 1 97.88 93 SER A CA 1
ATOM 752 C C . SER A 1 93 ? 10.078 -9.016 -1.735 1 97.88 93 SER A C 1
ATOM 754 O O . SER A 1 93 ? 10.359 -8.695 -2.891 1 97.88 93 SER A O 1
ATOM 756 N N . SER A 1 94 ? 10.352 -10.164 -1.21 1 98.5 94 SER A N 1
ATOM 757 C CA . SER A 1 94 ? 10.641 -11.352 -2.012 1 98.5 94 SER A CA 1
ATOM 758 C C . SER A 1 94 ? 9.578 -12.43 -1.802 1 98.5 94 SER A C 1
ATOM 760 O O . SER A 1 94 ? 9.047 -12.578 -0.699 1 98.5 94 SER A O 1
ATOM 762 N N . VAL A 1 95 ? 9.305 -13.141 -2.873 1 98.88 95 VAL A N 1
ATOM 763 C CA . VAL A 1 95 ? 8.25 -14.148 -2.848 1 98.88 95 VAL A CA 1
ATOM 764 C C . VAL A 1 95 ? 8.859 -15.547 -2.885 1 98.88 95 VAL A C 1
ATOM 766 O O . VAL A 1 95 ? 9.867 -15.773 -3.561 1 98.88 95 VAL A O 1
ATOM 769 N N . TYR A 1 96 ? 8.312 -16.469 -2.098 1 98.94 96 TYR A N 1
ATOM 770 C CA . TYR A 1 96 ? 8.711 -17.859 -2.074 1 98.94 96 TYR A CA 1
ATOM 771 C C . TYR A 1 96 ? 7.551 -18.766 -2.471 1 98.94 96 TYR A C 1
ATOM 773 O O . TYR A 1 96 ? 6.609 -18.953 -1.699 1 98.94 96 TYR A O 1
ATOM 781 N N . GLU A 1 97 ? 7.633 -19.328 -3.662 1 98.94 97 GLU A N 1
ATOM 782 C CA . GLU A 1 97 ? 6.59 -20.219 -4.164 1 98.94 97 GLU A CA 1
ATOM 783 C C . GLU A 1 97 ? 6.785 -21.641 -3.652 1 98.94 97 GLU A C 1
ATOM 785 O O . GLU A 1 97 ? 7.902 -22.156 -3.637 1 98.94 97 GLU A O 1
ATOM 790 N N . LEU A 1 98 ? 5.66 -22.234 -3.191 1 98.81 98 LEU A N 1
ATOM 791 C CA . LEU A 1 98 ? 5.777 -23.625 -2.738 1 98.81 98 LEU A CA 1
ATOM 792 C C . LEU A 1 98 ? 4.504 -24.406 -3.043 1 98.81 98 LEU A C 1
ATOM 794 O O . LEU A 1 98 ? 3.445 -23.812 -3.258 1 98.81 98 LEU A O 1
ATOM 798 N N . HIS A 1 99 ? 4.637 -25.703 -3.186 1 98.81 99 HIS A N 1
ATOM 799 C CA . HIS A 1 99 ? 3.559 -26.672 -3.346 1 98.81 99 HIS A CA 1
ATOM 800 C C . HIS A 1 99 ? 3.318 -27.453 -2.057 1 98.81 99 HIS A C 1
ATOM 802 O O . HIS A 1 99 ? 4.215 -28.141 -1.569 1 98.81 99 HIS A O 1
ATOM 808 N N . ILE A 1 100 ? 2.123 -27.406 -1.557 1 98.69 100 ILE A N 1
ATOM 809 C CA . ILE A 1 100 ? 1.82 -27.953 -0.237 1 98.69 100 ILE A CA 1
ATOM 810 C C . ILE A 1 100 ? 2.125 -29.453 -0.214 1 98.69 100 ILE A C 1
ATOM 812 O O . ILE A 1 100 ? 2.689 -29.953 0.757 1 98.69 100 ILE A O 1
ATOM 816 N N . GLY A 1 101 ? 1.823 -30.203 -1.207 1 98.5 101 GLY A N 1
ATOM 817 C CA . GLY A 1 101 ? 1.944 -31.641 -1.247 1 98.5 101 GLY A CA 1
ATOM 818 C C . GLY A 1 101 ? 3.385 -32.125 -1.283 1 98.5 101 GLY A C 1
ATOM 819 O O . GLY A 1 101 ? 3.68 -33.25 -0.886 1 98.5 101 GLY A O 1
ATOM 820 N N . THR A 1 102 ? 4.281 -31.281 -1.777 1 98.69 102 THR A N 1
ATOM 821 C CA . THR A 1 102 ? 5.637 -31.781 -2.006 1 98.69 102 THR A CA 1
ATOM 822 C C . THR A 1 102 ? 6.648 -30.969 -1.207 1 98.69 102 THR A C 1
ATOM 824 O O . THR A 1 102 ? 7.824 -31.328 -1.134 1 98.69 102 THR A O 1
ATOM 827 N N . PHE A 1 103 ? 6.254 -29.891 -0.538 1 98.81 103 PHE A N 1
ATOM 828 C CA . PHE A 1 103 ? 7.121 -29.016 0.254 1 98.81 103 PHE A CA 1
ATOM 829 C C . PHE A 1 103 ? 7.656 -29.766 1.473 1 98.81 103 PHE A C 1
ATOM 831 O O . PHE A 1 103 ? 8.789 -29.531 1.896 1 98.81 103 PHE A O 1
ATOM 838 N N . THR A 1 104 ? 6.805 -30.594 2.039 1 98.75 104 THR A N 1
ATOM 839 C CA . THR A 1 104 ? 7.164 -31.453 3.166 1 98.75 104 THR A CA 1
ATOM 840 C C . THR A 1 104 ? 6.836 -32.906 2.867 1 98.75 104 THR A C 1
ATOM 842 O O . THR A 1 104 ? 6.055 -33.188 1.958 1 98.75 104 THR A O 1
ATOM 845 N N . PRO A 1 105 ? 7.461 -33.812 3.666 1 97.88 105 PRO A N 1
ATOM 846 C CA . PRO A 1 105 ? 7.137 -35.25 3.479 1 97.88 105 PRO A CA 1
ATOM 847 C C . PRO A 1 105 ? 5.656 -35.531 3.713 1 97.88 105 PRO A C 1
ATOM 849 O O . PRO A 1 105 ? 5.066 -36.344 2.98 1 97.88 105 PRO A O 1
ATOM 852 N N . GLU A 1 106 ? 5.055 -34.906 4.699 1 98 106 GLU A N 1
ATOM 853 C CA . GLU A 1 106 ? 3.654 -35.156 5.031 1 98 106 GLU A CA 1
ATOM 854 C C . GLU A 1 106 ? 2.719 -34.562 3.994 1 98 106 GLU A C 1
ATOM 856 O O . GLU A 1 106 ? 1.637 -35.094 3.734 1 98 106 GLU A O 1
ATOM 861 N N . GLY A 1 107 ? 3.096 -33.438 3.426 1 98.38 107 GLY A N 1
ATOM 862 C CA . GLY A 1 107 ? 2.33 -32.781 2.363 1 98.38 107 GLY A CA 1
ATOM 863 C C . GLY A 1 107 ? 1.04 -32.156 2.852 1 98.38 107 GLY A C 1
ATOM 864 O O . GLY A 1 107 ? 0.007 -32.25 2.186 1 98.38 107 GLY A O 1
ATOM 865 N N . THR A 1 108 ? 1.054 -31.516 4 1 98.75 108 THR A N 1
ATOM 866 C CA . THR A 1 108 ? -0.137 -30.875 4.555 1 98.75 108 THR A CA 1
ATOM 867 C C . THR A 1 108 ? 0.151 -29.422 4.941 1 98.75 108 THR A C 1
ATOM 869 O O . THR A 1 108 ? 1.312 -29.016 5.02 1 98.75 108 THR A O 1
ATOM 872 N N . PHE A 1 109 ? -0.93 -28.672 5.172 1 98.81 109 PHE A N 1
ATOM 873 C CA . PHE A 1 109 ? -0.794 -27.312 5.648 1 98.81 109 PHE A CA 1
ATOM 874 C C . PHE A 1 109 ? -0.059 -27.266 6.98 1 98.81 109 PHE A C 1
ATOM 876 O O . PHE A 1 109 ? 0.852 -26.453 7.168 1 98.81 109 PHE A O 1
ATOM 883 N N . ASP A 1 110 ? -0.416 -28.156 7.895 1 98.81 110 ASP A N 1
ATOM 884 C CA . ASP A 1 110 ? 0.198 -28.188 9.219 1 98.81 110 ASP A CA 1
ATOM 885 C C . ASP A 1 110 ? 1.693 -28.484 9.125 1 98.81 110 ASP A C 1
ATOM 887 O O . ASP A 1 110 ? 2.498 -27.875 9.836 1 98.81 110 ASP A O 1
ATOM 891 N N . ALA A 1 111 ? 2.014 -29.406 8.25 1 98.81 111 ALA A N 1
ATOM 892 C CA . ALA A 1 111 ? 3.428 -29.734 8.07 1 98.81 111 ALA A CA 1
ATOM 893 C C . ALA A 1 111 ? 4.191 -28.531 7.5 1 98.81 111 ALA A C 1
ATOM 895 O O . ALA A 1 111 ? 5.348 -28.312 7.859 1 98.81 111 ALA A O 1
ATOM 896 N N . ALA A 1 112 ? 3.621 -27.797 6.617 1 98.88 112 ALA A N 1
ATOM 897 C CA . ALA A 1 112 ? 4.246 -26.625 6.035 1 98.88 112 ALA A CA 1
ATOM 898 C C . ALA A 1 112 ? 4.535 -25.578 7.109 1 98.88 112 ALA A C 1
ATOM 900 O O . ALA A 1 112 ? 5.543 -24.859 7.039 1 98.88 112 ALA A O 1
ATOM 901 N N . ILE A 1 113 ? 3.643 -25.422 8.125 1 98.81 113 ILE A N 1
ATOM 902 C CA . ILE A 1 113 ? 3.816 -24.469 9.219 1 98.81 113 ILE A CA 1
ATOM 903 C C . ILE A 1 113 ? 5.16 -24.703 9.898 1 98.81 113 ILE A C 1
ATOM 905 O O . ILE A 1 113 ? 5.848 -23.75 10.273 1 98.81 113 ILE A O 1
ATOM 909 N N . GLU A 1 114 ? 5.547 -25.922 9.938 1 98.44 114 GLU A N 1
ATOM 910 C CA . GLU A 1 114 ? 6.773 -26.297 10.641 1 98.44 114 GLU A CA 1
ATOM 911 C C . GLU A 1 114 ? 8.008 -25.781 9.906 1 98.44 114 GLU A C 1
ATOM 913 O O . GLU A 1 114 ? 9.109 -25.766 10.461 1 98.44 114 GLU A O 1
ATOM 918 N N . ARG A 1 115 ? 7.844 -25.359 8.68 1 98.56 115 ARG A N 1
ATOM 919 C CA . ARG A 1 115 ? 8.977 -24.922 7.875 1 98.56 115 ARG A CA 1
ATOM 920 C C . ARG A 1 115 ? 8.961 -23.406 7.68 1 98.56 115 ARG A C 1
ATOM 922 O O . ARG A 1 115 ? 9.836 -22.859 7.02 1 98.56 115 ARG A O 1
ATOM 929 N N . LEU A 1 116 ? 8.023 -22.719 8.273 1 98.75 116 LEU A N 1
ATOM 930 C CA . LEU A 1 116 ? 7.883 -21.281 8.055 1 98.75 116 LEU A CA 1
ATOM 931 C C . LEU A 1 116 ? 9.062 -20.516 8.648 1 98.75 116 LEU A C 1
ATOM 933 O O . LEU A 1 116 ? 9.484 -19.5 8.102 1 98.75 116 LEU A O 1
ATOM 937 N N . ASP A 1 117 ? 9.633 -21.016 9.75 1 98.62 117 ASP A N 1
ATOM 938 C CA . ASP A 1 117 ? 10.773 -20.344 10.359 1 98.62 117 ASP A CA 1
ATOM 939 C C . ASP A 1 117 ? 11.969 -20.328 9.414 1 98.62 117 ASP A C 1
ATOM 941 O O . ASP A 1 117 ? 12.758 -19.375 9.414 1 98.62 117 ASP A O 1
ATOM 945 N N . HIS A 1 118 ? 12.117 -21.406 8.641 1 98.56 118 HIS A N 1
ATOM 946 C CA . HIS A 1 118 ? 13.156 -21.438 7.617 1 98.56 118 HIS A CA 1
ATOM 947 C C . HIS A 1 118 ? 12.992 -20.281 6.641 1 98.56 118 HIS A C 1
ATOM 949 O O . HIS A 1 118 ? 13.977 -19.641 6.254 1 98.56 118 HIS A O 1
ATOM 955 N N . LEU A 1 119 ? 11.789 -20 6.258 1 98.75 119 LEU A N 1
ATOM 956 C CA . LEU A 1 119 ? 11.508 -18.938 5.293 1 98.75 119 LEU A CA 1
ATOM 957 C C . LEU A 1 119 ? 11.727 -17.562 5.91 1 98.75 119 LEU A C 1
ATOM 959 O O . LEU A 1 119 ? 12.234 -16.656 5.246 1 98.75 119 LEU A O 1
ATOM 963 N N . VAL A 1 120 ? 11.344 -17.438 7.207 1 98.12 120 VAL A N 1
ATOM 964 C CA . VAL A 1 120 ? 11.609 -16.188 7.93 1 98.12 120 VAL A CA 1
ATOM 965 C C . VAL A 1 120 ? 13.117 -15.945 7.98 1 98.12 120 VAL A C 1
ATOM 967 O O . VAL A 1 120 ? 13.578 -14.836 7.699 1 98.12 120 VAL A O 1
ATOM 970 N N . ASP A 1 121 ? 13.852 -17.016 8.281 1 98 121 ASP A N 1
ATOM 971 C CA . ASP A 1 121 ? 15.305 -16.922 8.367 1 98 121 ASP A CA 1
ATOM 972 C C . ASP A 1 121 ? 15.922 -16.609 7.012 1 98 121 ASP A C 1
ATOM 974 O O . ASP A 1 121 ? 16.938 -15.914 6.938 1 98 121 ASP A O 1
ATOM 978 N N . LEU A 1 122 ? 15.359 -17.141 5.965 1 98.44 122 LEU A N 1
ATOM 979 C CA . LEU A 1 122 ? 15.812 -16.859 4.605 1 98.44 122 LEU A CA 1
ATOM 980 C C . LEU A 1 122 ? 15.609 -15.383 4.262 1 98.44 122 LEU A C 1
ATOM 982 O O . LEU A 1 122 ? 16.391 -14.805 3.498 1 98.44 122 LEU A O 1
ATOM 986 N N . GLY A 1 123 ? 14.578 -14.766 4.797 1 97.69 123 GLY A N 1
ATOM 987 C CA . GLY A 1 123 ? 14.352 -13.336 4.629 1 97.69 123 GLY A CA 1
ATOM 988 C C . GLY A 1 123 ? 13.297 -13.016 3.59 1 97.69 123 GLY A C 1
ATOM 989 O O . GLY A 1 123 ? 13.242 -11.891 3.082 1 97.69 123 GLY A O 1
ATOM 990 N N . VAL A 1 124 ? 12.422 -13.945 3.271 1 98.19 124 VAL A N 1
ATOM 991 C CA . VAL A 1 124 ? 11.383 -13.656 2.293 1 98.19 124 VAL A CA 1
ATOM 992 C C . VAL A 1 124 ? 10.211 -12.953 2.975 1 98.19 124 VAL A C 1
ATOM 994 O O . VAL A 1 124 ? 10.094 -12.977 4.203 1 98.19 124 VAL A O 1
ATOM 997 N N . GLY A 1 125 ? 9.422 -12.281 2.137 1 98.06 125 GLY A N 1
ATOM 998 C CA . GLY A 1 125 ? 8.305 -11.516 2.67 1 98.06 125 GLY A CA 1
ATOM 999 C C . GLY A 1 125 ? 6.961 -12.195 2.445 1 98.06 125 GLY A C 1
ATOM 1000 O O . GLY A 1 125 ? 6.008 -11.945 3.186 1 98.06 125 GLY A O 1
ATOM 1001 N N . PHE A 1 126 ? 6.883 -13 1.403 1 98.75 126 PHE A N 1
ATOM 1002 C CA . PHE A 1 126 ? 5.641 -13.664 1.032 1 98.75 126 PHE A CA 1
ATOM 1003 C C . PHE A 1 126 ? 5.875 -15.141 0.766 1 98.75 126 PHE A C 1
ATOM 1005 O O . PHE A 1 126 ? 6.914 -15.523 0.22 1 98.75 126 PHE A O 1
ATOM 1012 N N . VAL A 1 127 ? 4.895 -15.906 1.165 1 98.81 127 VAL A N 1
ATOM 1013 C CA . VAL A 1 127 ? 4.781 -17.281 0.678 1 98.81 127 VAL A CA 1
ATOM 1014 C C . VAL A 1 127 ? 3.676 -17.359 -0.37 1 98.81 127 VAL A C 1
ATOM 1016 O O . VAL A 1 127 ? 2.547 -16.922 -0.127 1 98.81 127 VAL A O 1
ATOM 1019 N N . GLU A 1 128 ? 4.043 -17.766 -1.529 1 98.88 128 GLU A N 1
ATOM 1020 C CA . GLU A 1 128 ? 3.062 -18.031 -2.578 1 98.88 128 GLU A CA 1
ATOM 1021 C C . GLU A 1 128 ? 2.76 -19.531 -2.686 1 98.88 128 GLU A C 1
ATOM 1023 O O . GLU A 1 128 ? 3.631 -20.312 -3.053 1 98.88 128 GLU A O 1
ATOM 1028 N N . ILE A 1 129 ? 1.53 -19.891 -2.418 1 98.81 129 ILE A N 1
ATOM 1029 C CA . ILE A 1 129 ? 1.138 -21.297 -2.408 1 98.81 129 ILE A CA 1
ATOM 1030 C C . ILE A 1 129 ? 0.469 -21.656 -3.732 1 98.81 129 ILE A C 1
ATOM 1032 O O . ILE A 1 129 ? -0.401 -20.922 -4.215 1 98.81 129 ILE A O 1
ATOM 1036 N N . MET A 1 130 ? 0.927 -22.719 -4.32 1 98.81 130 MET A N 1
ATOM 1037 C CA . MET A 1 130 ? 0.272 -23.234 -5.52 1 98.81 130 MET A CA 1
ATOM 1038 C C . MET A 1 130 ? -1.189 -23.562 -5.238 1 98.81 130 MET A C 1
ATOM 1040 O O . MET A 1 130 ? -1.604 -23.641 -4.078 1 98.81 130 MET A O 1
ATOM 1044 N N . PRO A 1 131 ? -2.031 -23.734 -6.27 1 98.5 131 PRO A N 1
ATOM 1045 C CA . PRO A 1 131 ? -3.479 -23.828 -6.059 1 98.5 131 PRO A CA 1
ATOM 1046 C C . PRO A 1 131 ? -3.863 -24.938 -5.086 1 98.5 131 PRO A C 1
ATOM 1048 O O . PRO A 1 131 ? -3.279 -26.031 -5.125 1 98.5 131 PRO A O 1
ATOM 1051 N N . VAL A 1 132 ? -4.859 -24.656 -4.25 1 98.31 132 VAL A N 1
ATOM 1052 C CA . VAL A 1 132 ? -5.227 -25.609 -3.213 1 98.31 132 VAL A CA 1
ATOM 1053 C C . VAL A 1 132 ? -6.711 -25.938 -3.322 1 98.31 132 VAL A C 1
ATOM 1055 O O . VAL A 1 132 ? -7.281 -26.562 -2.422 1 98.31 132 VAL A O 1
ATOM 1058 N N . ASN A 1 133 ? -7.391 -25.484 -4.367 1 96.75 133 ASN A N 1
ATOM 1059 C CA . ASN A 1 133 ? -8.805 -25.781 -4.551 1 96.75 133 ASN A CA 1
ATOM 1060 C C . ASN A 1 133 ? -9.047 -27.266 -4.777 1 96.75 133 ASN A C 1
ATOM 1062 O O . ASN A 1 133 ? -8.102 -28.047 -4.867 1 96.75 133 ASN A O 1
ATOM 1066 N N . GLY A 1 134 ? -10.359 -27.672 -4.793 1 96.25 134 GLY A N 1
ATOM 1067 C CA . GLY A 1 134 ? -10.703 -29.094 -4.906 1 96.25 134 GLY A CA 1
ATOM 1068 C C . GLY A 1 134 ? -10.461 -29.656 -6.289 1 96.25 134 GLY A C 1
ATOM 1069 O O . GLY A 1 134 ? -10.938 -29.109 -7.285 1 96.25 134 GLY A O 1
ATOM 1070 N N . PHE A 1 135 ? -9.68 -30.688 -6.406 1 95.5 135 PHE A N 1
ATOM 1071 C CA . PHE A 1 135 ? -9.438 -31.453 -7.629 1 95.5 135 PHE A CA 1
ATOM 1072 C C . PHE A 1 135 ? -9.664 -32.938 -7.395 1 95.5 135 PHE A C 1
ATOM 1074 O O . PHE A 1 135 ? -9.758 -33.375 -6.25 1 95.5 135 PHE A O 1
ATOM 1081 N N . ASN A 1 136 ? -9.883 -33.688 -8.453 1 95.25 136 ASN A N 1
ATOM 1082 C CA . ASN A 1 136 ? -10.094 -35.125 -8.312 1 95.25 136 ASN A CA 1
ATOM 1083 C C . ASN A 1 136 ? -8.789 -35.844 -8.047 1 95.25 136 ASN A C 1
ATOM 1085 O O . ASN A 1 136 ? -7.754 -35.531 -8.641 1 95.25 136 ASN A O 1
ATOM 1089 N N . GLY A 1 137 ? -8.836 -36.781 -7.137 1 94.69 137 GLY A N 1
ATOM 1090 C CA . GLY A 1 137 ? -7.641 -37.5 -6.77 1 94.69 137 GLY A CA 1
ATOM 1091 C C . GLY A 1 137 ? -7.008 -37.031 -5.48 1 94.69 137 GLY A C 1
ATOM 1092 O O . GLY A 1 137 ? -7.598 -36.219 -4.754 1 94.69 137 GLY A O 1
ATOM 1093 N N . THR A 1 138 ? -5.832 -37.562 -5.188 1 95.69 138 THR A N 1
ATOM 1094 C CA . THR A 1 138 ? -5.207 -37.312 -3.895 1 95.69 138 THR A CA 1
ATOM 1095 C C . THR A 1 138 ? -4.074 -36.312 -4.035 1 95.69 138 THR A C 1
ATOM 1097 O O . THR A 1 138 ? -3.775 -35.562 -3.094 1 95.69 138 THR A O 1
ATOM 1100 N N . HIS A 1 139 ? -3.385 -36.312 -5.109 1 96.19 139 HIS A N 1
ATOM 1101 C CA . HIS A 1 139 ? -2.295 -35.375 -5.352 1 96.19 139 HIS A CA 1
ATOM 1102 C C . HIS A 1 139 ? -2.316 -34.844 -6.789 1 96.19 139 HIS A C 1
ATOM 1104 O O . HIS A 1 139 ? -2.758 -35.562 -7.699 1 96.19 139 HIS A O 1
ATOM 1110 N N . ASN A 1 140 ? -1.996 -33.656 -6.938 1 95.19 140 ASN A N 1
ATOM 1111 C CA . ASN A 1 140 ? -2.006 -32.906 -8.188 1 95.19 140 ASN A CA 1
ATOM 1112 C C . ASN A 1 140 ? -1.26 -31.578 -8.055 1 95.19 140 ASN A C 1
ATOM 1114 O O . ASN A 1 140 ? -0.944 -31.156 -6.941 1 95.19 140 ASN A O 1
ATOM 1118 N N . TRP A 1 141 ? -0.856 -30.938 -9.234 1 95.81 141 TRP A N 1
ATOM 1119 C CA . TRP A 1 141 ? -0.303 -29.594 -9.219 1 95.81 141 TRP A CA 1
ATOM 1120 C C . TRP A 1 141 ? -1.337 -28.594 -8.719 1 95.81 141 TRP A C 1
ATOM 1122 O O . TRP A 1 141 ? -0.983 -27.5 -8.258 1 95.81 141 TRP A O 1
ATOM 1132 N N . GLY A 1 142 ? -2.504 -28.922 -8.844 1 94.56 142 GLY A N 1
ATOM 1133 C CA . GLY A 1 142 ? -3.584 -28.078 -8.359 1 94.56 142 GLY A CA 1
ATOM 1134 C C . GLY A 1 142 ? -4.156 -27.172 -9.422 1 94.56 142 GLY A C 1
ATOM 1135 O O . GLY A 1 142 ? -5.168 -26.5 -9.203 1 94.56 142 GLY A O 1
ATOM 1136 N N . TYR A 1 143 ? -3.672 -27.141 -10.703 1 94.38 143 TYR A N 1
ATOM 1137 C CA . TYR A 1 143 ? -4.09 -26.203 -11.742 1 94.38 143 TYR A CA 1
ATOM 1138 C C . TYR A 1 143 ? -5.281 -26.75 -12.516 1 94.38 143 TYR A C 1
ATOM 1140 O O . TYR A 1 143 ? -5.773 -26.094 -13.445 1 94.38 143 TYR A O 1
ATOM 1148 N N . ASP A 1 144 ? -5.785 -27.891 -12.18 1 92.12 144 ASP A N 1
ATOM 1149 C CA . ASP A 1 144 ? -6.984 -28.438 -12.812 1 92.12 144 ASP A CA 1
ATOM 1150 C C . ASP A 1 144 ? -8.102 -28.625 -11.789 1 92.12 144 ASP A C 1
ATOM 1152 O O . ASP A 1 144 ? -8.797 -29.641 -11.805 1 92.12 144 ASP A O 1
ATOM 1156 N N . GLY A 1 145 ? -8.18 -27.719 -10.922 1 92.62 145 GLY A N 1
ATOM 1157 C CA . GLY A 1 145 ? -9.258 -27.734 -9.945 1 92.62 145 GLY A CA 1
ATOM 1158 C C . GLY A 1 145 ? -10.633 -27.562 -10.562 1 92.62 145 GLY A C 1
ATOM 1159 O O . GLY A 1 145 ? -10.766 -26.906 -11.602 1 92.62 145 GLY A O 1
ATOM 1160 N N . VAL A 1 146 ? -11.656 -28.203 -9.867 1 95.06 146 VAL A N 1
ATOM 1161 C CA . VAL A 1 146 ? -13.008 -28.125 -10.422 1 95.06 146 VAL A CA 1
ATOM 1162 C C . VAL A 1 146 ? -13.953 -27.5 -9.406 1 95.06 146 VAL A C 1
ATOM 1164 O O . VAL A 1 146 ? -15.047 -27.047 -9.766 1 95.06 146 VAL A O 1
ATOM 1167 N N . LEU A 1 147 ? -13.617 -27.516 -8.156 1 97.19 147 LEU A N 1
ATOM 1168 C CA . LEU A 1 147 ? -14.359 -26.812 -7.121 1 97.19 147 LEU A CA 1
ATOM 1169 C C . LEU A 1 147 ? -13.539 -25.656 -6.547 1 97.19 147 LEU A C 1
ATOM 1171 O O . LEU A 1 147 ? -12.852 -25.828 -5.539 1 97.19 147 LEU A O 1
ATOM 1175 N N . TRP A 1 148 ? -13.75 -24.5 -7.117 1 97.31 148 TRP A N 1
ATOM 1176 C CA . TRP A 1 148 ? -12.914 -23.328 -6.875 1 97.31 148 TRP A CA 1
ATOM 1177 C C . TRP A 1 148 ? -13.078 -22.844 -5.441 1 97.31 148 TRP A C 1
ATOM 1179 O O . TRP A 1 148 ? -12.156 -22.234 -4.879 1 97.31 148 TRP A O 1
ATOM 1189 N N . TYR A 1 149 ? -14.188 -23.094 -4.758 1 97.94 149 TYR A N 1
ATOM 1190 C CA . TYR A 1 149 ? -14.492 -22.547 -3.443 1 97.94 149 TYR A CA 1
ATOM 1191 C C . TYR A 1 149 ? -14.055 -23.5 -2.338 1 97.94 149 TYR A C 1
ATOM 1193 O O . TYR A 1 149 ? -14.172 -23.172 -1.151 1 97.94 149 TYR A O 1
ATOM 1201 N N . THR A 1 150 ? -13.578 -24.672 -2.754 1 97.69 150 THR A N 1
ATOM 1202 C CA . THR A 1 150 ? -13.219 -25.719 -1.802 1 97.69 150 THR A CA 1
ATOM 1203 C C . THR A 1 150 ? -11.703 -25.75 -1.585 1 97.69 150 THR A C 1
ATOM 1205 O O . THR A 1 150 ? -10.938 -25.438 -2.496 1 97.69 150 THR A O 1
ATOM 1208 N N . VAL A 1 151 ? -11.32 -26.047 -0.363 1 98.44 151 VAL A N 1
ATOM 1209 C CA . VAL A 1 151 ? -9.914 -26.344 -0.08 1 98.44 151 VAL A CA 1
ATOM 1210 C C . VAL A 1 151 ? -9.711 -27.859 -0.062 1 98.44 151 VAL A C 1
ATOM 1212 O O . VAL A 1 151 ? -10.453 -28.594 0.595 1 98.44 151 VAL A O 1
ATOM 1215 N N . HIS A 1 152 ? -8.773 -28.281 -0.801 1 97.94 152 HIS A N 1
ATOM 1216 C CA . HIS A 1 152 ? -8.523 -29.703 -0.947 1 97.94 152 HIS A CA 1
ATOM 1217 C C . HIS A 1 152 ? -8.359 -30.391 0.411 1 97.94 152 HIS A C 1
ATOM 1219 O O . HIS A 1 152 ? -7.492 -30 1.199 1 97.94 152 HIS A O 1
ATOM 1225 N N . GLU A 1 153 ? -9.102 -31.422 0.656 1 97.5 153 GLU A N 1
ATOM 1226 C CA . GLU A 1 153 ? -9.242 -32.031 1.973 1 97.5 153 GLU A CA 1
ATOM 1227 C C . GLU A 1 153 ? -7.941 -32.688 2.422 1 97.5 153 GLU A C 1
ATOM 1229 O O . GLU A 1 153 ? -7.578 -32.625 3.598 1 97.5 153 GLU A O 1
ATOM 1234 N N . ILE A 1 154 ? -7.234 -33.281 1.563 1 96.62 154 ILE A N 1
ATOM 1235 C CA . ILE A 1 154 ? -6.043 -34.062 1.882 1 96.62 154 ILE A CA 1
ATOM 1236 C C . ILE A 1 154 ? -4.949 -33.156 2.414 1 96.62 154 ILE A C 1
ATOM 1238 O O . ILE A 1 154 ? -4.121 -33.562 3.232 1 96.62 154 ILE A O 1
ATOM 1242 N N . TYR A 1 155 ? -4.93 -31.891 1.998 1 98.19 155 TYR A N 1
ATOM 1243 C CA . TYR A 1 155 ? -3.961 -30.922 2.508 1 98.19 155 TYR A CA 1
ATOM 1244 C C . TYR A 1 155 ? -4.297 -30.516 3.938 1 98.19 155 TYR A C 1
ATOM 1246 O O . TYR A 1 155 ? -3.441 -30 4.66 1 98.19 155 TYR A O 1
ATOM 1254 N N . GLY A 1 156 ? -5.465 -30.734 4.391 1 98.12 156 GLY A N 1
ATOM 1255 C CA . GLY A 1 156 ? -5.949 -30.297 5.691 1 98.12 156 GLY A CA 1
ATOM 1256 C C . GLY A 1 156 ? -7.234 -29.5 5.613 1 98.12 156 GLY A C 1
ATOM 1257 O O . GLY A 1 156 ? -7.695 -28.953 6.617 1 98.12 156 GLY A O 1
ATOM 1258 N N . GLY A 1 157 ? -7.816 -29.375 4.426 1 98.31 157 GLY A N 1
ATOM 1259 C CA . GLY A 1 157 ? -9.086 -28.688 4.246 1 98.31 157 GLY A CA 1
ATOM 1260 C C . GLY A 1 157 ? -9.039 -27.219 4.625 1 98.31 157 GLY A C 1
ATOM 1261 O O . GLY A 1 157 ? -7.961 -26.656 4.781 1 98.31 157 GLY A O 1
ATOM 1262 N N . PRO A 1 158 ? -10.242 -26.609 4.695 1 98.44 158 PRO A N 1
ATOM 1263 C CA . PRO A 1 158 ? -10.305 -25.172 4.988 1 98.44 158 PRO A CA 1
ATOM 1264 C C . PRO A 1 158 ? -9.711 -24.828 6.352 1 98.44 158 PRO A C 1
ATOM 1266 O O . PRO A 1 158 ? -9.078 -23.781 6.5 1 98.44 158 PRO A O 1
ATOM 1269 N N . ASP A 1 159 ? -9.859 -25.719 7.34 1 98.5 159 ASP A N 1
ATOM 1270 C CA . ASP A 1 159 ? -9.305 -25.453 8.664 1 98.5 159 ASP A CA 1
ATOM 1271 C C . ASP A 1 159 ? -7.781 -25.438 8.625 1 98.5 159 ASP A C 1
ATOM 1273 O O . ASP A 1 159 ? -7.148 -24.609 9.305 1 98.5 159 ASP A O 1
ATOM 1277 N N . GLY A 1 160 ? -7.262 -26.375 7.863 1 98.69 160 GLY A N 1
ATOM 1278 C CA . GLY A 1 160 ? -5.812 -26.391 7.719 1 98.69 160 GLY A CA 1
ATOM 1279 C C . GLY A 1 160 ? -5.258 -25.141 7.07 1 98.69 160 GLY A C 1
ATOM 1280 O O . GLY A 1 160 ? -4.223 -24.625 7.492 1 98.69 160 GLY A O 1
ATOM 1281 N N . LEU A 1 161 ? -5.906 -24.656 6.039 1 98.81 161 LEU A N 1
ATOM 1282 C CA . LEU A 1 161 ? -5.477 -23.438 5.371 1 98.81 161 LEU A CA 1
ATOM 1283 C C . LEU A 1 161 ? -5.535 -22.25 6.324 1 98.81 161 LEU A C 1
ATOM 1285 O O . LEU A 1 161 ? -4.621 -21.422 6.348 1 98.81 161 LEU A O 1
ATOM 1289 N N . GLN A 1 162 ? -6.637 -22.172 7.133 1 98.75 162 GLN A N 1
ATOM 1290 C CA . GLN A 1 162 ? -6.762 -21.109 8.133 1 98.75 162 GLN A CA 1
ATOM 1291 C C . GLN A 1 162 ? -5.57 -21.125 9.086 1 98.75 162 GLN A C 1
ATOM 1293 O O . GLN A 1 162 ? -4.98 -20.062 9.359 1 98.75 162 GLN A O 1
ATOM 1298 N N . ARG A 1 163 ? -5.148 -22.312 9.516 1 98.81 163 ARG A N 1
ATOM 1299 C CA . ARG A 1 163 ? -4.031 -22.422 10.445 1 98.81 163 ARG A CA 1
ATOM 1300 C C . ARG A 1 163 ? -2.725 -21.984 9.789 1 98.81 163 ARG A C 1
ATOM 1302 O O . ARG A 1 163 ? -1.906 -21.312 10.414 1 98.81 163 ARG A O 1
ATOM 1309 N N . LEU A 1 164 ? -2.562 -22.344 8.555 1 98.88 164 LEU A N 1
ATOM 1310 C CA . LEU A 1 164 ? -1.331 -21.984 7.859 1 98.88 164 LEU A CA 1
ATOM 1311 C C . LEU A 1 164 ? -1.227 -20.469 7.688 1 98.88 164 LEU A C 1
ATOM 1313 O O . LEU A 1 164 ? -0.185 -19.875 7.977 1 98.88 164 LEU A O 1
ATOM 1317 N N . VAL A 1 165 ? -2.297 -19.828 7.211 1 98.88 165 VAL A N 1
ATOM 1318 C CA . VAL A 1 165 ? -2.285 -18.391 6.965 1 98.88 165 VAL A CA 1
ATOM 1319 C C . VAL A 1 165 ? -2.059 -17.641 8.281 1 98.88 165 VAL A C 1
ATOM 1321 O O . VAL A 1 165 ? -1.249 -16.719 8.344 1 98.88 165 VAL A O 1
ATOM 1324 N N . ASN A 1 166 ? -2.762 -18.078 9.32 1 98.81 166 ASN A N 1
ATOM 1325 C CA . ASN A 1 166 ? -2.59 -17.469 10.633 1 98.81 166 ASN A CA 1
ATOM 1326 C C . ASN A 1 166 ? -1.146 -17.578 11.117 1 98.81 166 ASN A C 1
ATOM 1328 O O . ASN A 1 166 ? -0.572 -16.594 11.586 1 98.81 166 ASN A O 1
ATOM 1332 N N . ALA A 1 167 ? -0.58 -18.766 10.961 1 98.81 167 ALA A N 1
ATOM 1333 C CA . ALA A 1 167 ? 0.797 -19 11.391 1 98.81 167 ALA A CA 1
ATOM 1334 C C . ALA A 1 167 ? 1.771 -18.125 10.602 1 98.81 167 ALA A C 1
ATOM 1336 O O . ALA A 1 167 ? 2.754 -17.625 11.156 1 98.81 167 ALA A O 1
ATOM 1337 N N . ALA A 1 168 ? 1.53 -17.984 9.375 1 98.81 168 ALA A N 1
ATOM 1338 C CA . ALA A 1 168 ? 2.365 -17.125 8.539 1 98.81 168 ALA A CA 1
ATOM 1339 C C . ALA A 1 168 ? 2.322 -15.688 9.023 1 98.81 168 ALA A C 1
ATOM 1341 O O . ALA A 1 168 ? 3.365 -15.055 9.211 1 98.81 168 ALA A O 1
ATOM 1342 N N . HIS A 1 169 ? 1.117 -15.164 9.266 1 98.38 169 HIS A N 1
ATOM 1343 C CA . HIS A 1 169 ? 0.952 -13.797 9.742 1 98.38 169 HIS A CA 1
ATOM 1344 C C . HIS A 1 169 ? 1.662 -13.594 11.078 1 98.38 169 HIS A C 1
ATOM 1346 O O . HIS A 1 169 ? 2.314 -12.562 11.289 1 98.38 169 HIS A O 1
ATOM 1352 N N . GLU A 1 170 ? 1.563 -14.586 11.93 1 97.19 170 GLU A N 1
ATOM 1353 C CA . GLU A 1 170 ? 2.205 -14.508 13.242 1 97.19 170 GLU A CA 1
ATOM 1354 C C . GLU A 1 170 ? 3.719 -14.367 13.102 1 97.19 170 GLU A C 1
ATOM 1356 O O . GLU A 1 170 ? 4.383 -13.852 14.008 1 97.19 170 GLU A O 1
ATOM 1361 N N . ARG A 1 171 ? 4.215 -14.766 11.984 1 97.19 171 ARG A N 1
ATOM 1362 C CA . ARG A 1 171 ? 5.656 -14.742 11.742 1 97.19 171 ARG A CA 1
ATOM 1363 C C . ARG A 1 171 ? 6.039 -13.586 10.828 1 97.19 171 ARG A C 1
ATOM 1365 O O . ARG A 1 171 ? 7.18 -13.5 10.375 1 97.19 171 ARG A O 1
ATOM 1372 N N . GLY A 1 172 ? 5.105 -12.766 10.477 1 96.75 172 GLY A N 1
ATOM 1373 C CA . GLY A 1 172 ? 5.355 -11.602 9.641 1 96.75 172 GLY A CA 1
ATOM 1374 C C . GLY A 1 172 ? 5.418 -11.938 8.156 1 96.75 172 GLY A C 1
ATOM 1375 O O . GLY A 1 172 ? 5.941 -11.156 7.363 1 96.75 172 GLY A O 1
ATOM 1376 N N . LEU A 1 173 ? 4.914 -13.094 7.742 1 98.44 173 LEU A N 1
ATOM 1377 C CA . LEU A 1 173 ? 4.883 -13.516 6.344 1 98.44 173 LEU A CA 1
ATOM 1378 C C . LEU A 1 173 ? 3.512 -13.25 5.73 1 98.44 173 LEU A C 1
ATOM 1380 O O . LEU A 1 173 ? 2.486 -13.609 6.316 1 98.44 173 LEU A O 1
ATOM 1384 N N . GLY A 1 174 ? 3.486 -12.484 4.609 1 98.69 174 GLY A N 1
ATOM 1385 C CA . GLY A 1 174 ? 2.268 -12.469 3.82 1 98.69 174 GLY A CA 1
ATOM 1386 C C . GLY A 1 174 ? 2.035 -13.75 3.043 1 98.69 174 GLY A C 1
ATOM 1387 O O . GLY A 1 174 ? 2.969 -14.523 2.818 1 98.69 174 GLY A O 1
ATOM 1388 N N . VAL A 1 175 ? 0.804 -14 2.654 1 98.94 175 VAL A N 1
ATOM 1389 C CA . VAL A 1 175 ? 0.466 -15.211 1.914 1 98.94 175 VAL A CA 1
ATOM 1390 C C . VAL A 1 175 ? -0.19 -14.844 0.586 1 98.94 175 VAL A C 1
ATOM 1392 O O . VAL A 1 175 ? -1.135 -14.047 0.554 1 98.94 175 VAL A O 1
ATOM 1395 N N . ILE A 1 176 ? 0.358 -15.312 -0.502 1 98.94 176 ILE A N 1
ATOM 1396 C CA . ILE A 1 176 ? -0.221 -15.219 -1.838 1 98.94 176 ILE A CA 1
ATOM 1397 C C . ILE A 1 176 ? -0.746 -16.578 -2.273 1 98.94 176 ILE A C 1
ATOM 1399 O O . ILE A 1 176 ? -0.098 -17.609 -2.043 1 98.94 176 ILE A O 1
ATOM 1403 N N . LEU A 1 177 ? -1.93 -16.625 -2.869 1 98.88 177 LEU A N 1
ATOM 1404 C CA . LEU A 1 177 ? -2.512 -17.875 -3.346 1 98.88 177 LEU A CA 1
ATOM 1405 C C . LEU A 1 177 ? -2.615 -17.891 -4.867 1 98.88 177 LEU A C 1
ATOM 1407 O O . LEU A 1 177 ? -3.123 -16.938 -5.465 1 98.88 177 LEU A O 1
ATOM 1411 N N . ASP A 1 178 ? -2.109 -18.969 -5.48 1 98.62 178 ASP A N 1
ATOM 1412 C CA . ASP A 1 178 ? -2.324 -19.188 -6.91 1 98.62 178 ASP A CA 1
ATOM 1413 C C . ASP A 1 178 ? -3.773 -19.578 -7.195 1 98.62 178 ASP A C 1
ATOM 1415 O O . ASP A 1 178 ? -4.293 -20.531 -6.602 1 98.62 178 ASP A O 1
ATOM 1419 N N . VAL A 1 179 ? -4.363 -18.859 -8.094 1 98.62 179 VAL A N 1
ATOM 1420 C CA . VAL A 1 179 ? -5.738 -19.172 -8.453 1 98.62 179 VAL A CA 1
ATOM 1421 C C . VAL A 1 179 ? -5.852 -19.328 -9.969 1 98.62 179 VAL A C 1
ATOM 1423 O O . VAL A 1 179 ? -5.152 -18.641 -10.719 1 98.62 179 VAL A O 1
ATOM 1426 N N . VAL A 1 180 ? -6.691 -20.234 -10.391 1 97.69 180 VAL A N 1
ATOM 1427 C CA . VAL A 1 180 ? -6.891 -20.578 -11.797 1 97.69 180 VAL A CA 1
ATOM 1428 C C . VAL A 1 180 ? -8.352 -20.328 -12.18 1 97.69 180 VAL A C 1
ATOM 1430 O O . VAL A 1 180 ? -9.25 -21 -11.672 1 97.69 180 VAL A O 1
ATOM 1433 N N . TYR A 1 181 ? -8.578 -19.375 -13.133 1 97.25 181 TYR A N 1
ATOM 1434 C CA . TYR A 1 181 ? -9.961 -19.047 -13.484 1 97.25 181 TYR A CA 1
ATOM 1435 C C . TYR A 1 181 ? -10.18 -19.203 -14.984 1 97.25 181 TYR A C 1
ATOM 1437 O O . TYR A 1 181 ? -11.289 -18.969 -15.477 1 97.25 181 TYR A O 1
ATOM 1445 N N . ASN A 1 182 ? -9.148 -19.625 -15.711 1 95.62 182 ASN A N 1
ATOM 1446 C CA . ASN A 1 182 ? -9.227 -19.672 -17.172 1 95.62 182 ASN A CA 1
ATOM 1447 C C . ASN A 1 182 ? -9.703 -21.031 -17.656 1 95.62 182 ASN A C 1
ATOM 1449 O O . ASN A 1 182 ? -10.078 -21.172 -18.828 1 95.62 182 ASN A O 1
ATOM 1453 N N . HIS A 1 183 ? -9.727 -22.016 -16.781 1 94.44 183 HIS A N 1
ATOM 1454 C CA . HIS A 1 183 ? -10.211 -23.344 -17.141 1 94.44 183 HIS A CA 1
ATOM 1455 C C . HIS A 1 183 ? -10.539 -24.172 -15.906 1 94.44 183 HIS A C 1
ATOM 1457 O O . HIS A 1 183 ? -10.289 -23.734 -14.781 1 94.44 183 HIS A O 1
ATOM 1463 N N . LEU A 1 184 ? -11.25 -25.297 -16.156 1 93.94 184 LEU A N 1
ATOM 1464 C CA . LEU A 1 184 ? -11.539 -26.281 -15.109 1 93.94 184 LEU A CA 1
ATOM 1465 C C . LEU A 1 184 ? -10.961 -27.641 -15.461 1 93.94 184 LEU A C 1
ATOM 1467 O O . LEU A 1 184 ? -10.812 -27.969 -16.641 1 93.94 184 LEU A O 1
ATOM 1471 N N . GLY A 1 185 ? -10.672 -28.391 -14.461 1 91.19 185 GLY A N 1
ATOM 1472 C CA . GLY A 1 185 ? -10.141 -29.734 -14.68 1 91.19 185 GLY A CA 1
ATOM 1473 C C . GLY A 1 185 ? -11.125 -30.656 -15.359 1 91.19 185 GLY A C 1
ATOM 1474 O O . GLY A 1 185 ? -12.32 -30.344 -15.453 1 91.19 185 GLY A O 1
ATOM 1475 N N . PRO A 1 186 ? -10.672 -31.75 -15.781 1 89.5 186 PRO A N 1
ATOM 1476 C CA . PRO A 1 186 ? -11.453 -32.656 -16.625 1 89.5 186 PRO A CA 1
ATOM 1477 C C . PRO A 1 186 ? -12.375 -33.562 -15.82 1 89.5 186 PRO A C 1
ATOM 1479 O O . PRO A 1 186 ? -13.266 -34.219 -16.391 1 89.5 186 PRO A O 1
ATOM 1482 N N . SER A 1 187 ? -12.164 -33.656 -14.578 1 93.19 187 SER A N 1
ATOM 1483 C CA . SER A 1 187 ? -12.914 -34.625 -13.781 1 93.19 187 SER A CA 1
ATOM 1484 C C . SER A 1 187 ? -13.531 -33.938 -12.555 1 93.19 187 SER A C 1
ATOM 1486 O O . SER A 1 187 ? -12.812 -33.375 -11.719 1 93.19 187 SER A O 1
ATOM 1488 N N . GLY A 1 188 ? -14.859 -34.062 -12.438 1 93.19 188 GLY A N 1
ATOM 1489 C CA . GLY A 1 188 ? -15.547 -33.531 -11.273 1 93.19 188 GLY A CA 1
ATOM 1490 C C . GLY A 1 188 ? -16.156 -32.156 -11.516 1 93.19 188 GLY A C 1
ATOM 1491 O O . GLY A 1 188 ? -16.719 -31.562 -10.602 1 93.19 188 GLY A O 1
ATOM 1492 N N . ASN A 1 189 ? -16.078 -31.688 -12.742 1 94.56 189 ASN A N 1
ATOM 1493 C CA . ASN A 1 189 ? -16.688 -30.422 -13.086 1 94.56 189 ASN A CA 1
ATOM 1494 C C . ASN A 1 189 ? -18.156 -30.594 -13.5 1 94.56 189 ASN A C 1
ATOM 1496 O O . ASN A 1 189 ? -18.438 -31.156 -14.562 1 94.56 189 ASN A O 1
ATOM 1500 N N . TYR A 1 190 ? -19.047 -30.078 -12.695 1 96.5 190 TYR A N 1
ATOM 1501 C CA . TYR A 1 190 ? -20.469 -30.266 -12.961 1 96.5 190 TYR A CA 1
ATOM 1502 C C . TYR A 1 190 ? -21.141 -28.922 -13.258 1 96.5 190 TYR A C 1
ATOM 1504 O O . TYR A 1 190 ? -22.359 -28.828 -13.312 1 96.5 190 TYR A O 1
ATOM 1512 N N . LEU A 1 191 ? -20.406 -27.906 -13.484 1 97 191 LEU A N 1
ATOM 1513 C CA . LEU A 1 191 ? -20.922 -26.547 -13.578 1 97 191 LEU A CA 1
ATOM 1514 C C . LEU A 1 191 ? -21.938 -26.422 -14.711 1 97 191 LEU A C 1
ATOM 1516 O O . LEU A 1 191 ? -22.938 -25.734 -14.578 1 97 191 LEU A O 1
ATOM 1520 N N . GLU A 1 192 ? -21.703 -27.156 -15.773 1 95.19 192 GLU A N 1
ATOM 1521 C CA . GLU A 1 192 ? -22.578 -27.047 -16.938 1 95.19 192 GLU A CA 1
ATOM 1522 C C . GLU A 1 192 ? -23.969 -27.594 -16.641 1 95.19 192 GLU A C 1
ATOM 1524 O O . GLU A 1 192 ? -24.938 -27.266 -17.328 1 95.19 192 GLU A O 1
ATOM 1529 N N . LYS A 1 193 ? -24.031 -28.484 -15.688 1 96.94 193 LYS A N 1
ATOM 1530 C CA . LYS A 1 193 ? -25.328 -29.016 -15.289 1 96.94 193 LYS A CA 1
ATOM 1531 C C . LYS A 1 193 ? -26.172 -27.953 -14.578 1 96.94 193 LYS A C 1
ATOM 1533 O O . LYS A 1 193 ? -27.406 -28.078 -14.516 1 96.94 193 LYS A O 1
ATOM 1538 N N . PHE A 1 194 ? -25.547 -26.969 -14.031 1 98.06 194 PHE A N 1
ATOM 1539 C CA . PHE A 1 194 ? -26.234 -25.922 -13.281 1 98.06 194 PHE A CA 1
ATOM 1540 C C . PHE A 1 194 ? -26.594 -24.766 -14.188 1 98.06 194 PHE A C 1
ATOM 1542 O O . PHE A 1 194 ? -27.672 -24.188 -14.07 1 98.06 194 PHE A O 1
ATOM 1549 N N . GLY A 1 195 ? -25.719 -24.344 -15.039 1 97.44 195 GLY A N 1
ATOM 1550 C CA . GLY A 1 195 ? -25.953 -23.172 -15.875 1 97.44 195 GLY A CA 1
ATOM 1551 C C . GLY A 1 195 ? -24.859 -22.969 -16.906 1 97.44 195 GLY A C 1
ATOM 1552 O O . GLY A 1 195 ? -24 -23.828 -17.094 1 97.44 195 GLY A O 1
ATOM 1553 N N . PRO A 1 196 ? -24.938 -21.812 -17.594 1 97 196 PRO A N 1
ATOM 1554 C CA . PRO A 1 196 ? -24 -21.562 -18.688 1 97 196 PRO A CA 1
ATOM 1555 C C . PRO A 1 196 ? -22.656 -21.031 -18.203 1 97 196 PRO A C 1
ATOM 1557 O O . PRO A 1 196 ? -22.219 -19.953 -18.609 1 97 196 PRO A O 1
ATOM 1560 N N . TYR A 1 197 ? -21.984 -21.812 -17.391 1 97.19 197 TYR A N 1
ATOM 1561 C CA . TYR A 1 197 ? -20.688 -21.453 -16.844 1 97.19 197 TYR A CA 1
ATOM 1562 C C . TYR A 1 197 ? -19.594 -21.578 -17.906 1 97.19 197 TYR A C 1
ATOM 1564 O O . TYR A 1 197 ? -18.531 -20.984 -17.781 1 97.19 197 TYR A O 1
ATOM 1572 N N . ILE A 1 198 ? -19.859 -22.312 -18.938 1 94.94 198 ILE A N 1
ATOM 1573 C CA . ILE A 1 198 ? -18.859 -22.625 -19.969 1 94.94 198 ILE A CA 1
ATOM 1574 C C . ILE A 1 198 ? -19.328 -22.062 -21.312 1 94.94 198 ILE A C 1
ATOM 1576 O O . ILE A 1 198 ? -20.516 -22.141 -21.656 1 94.94 198 ILE A O 1
ATOM 1580 N N . ALA A 1 199 ? -18.406 -21.438 -22 1 91.88 199 ALA A N 1
ATOM 1581 C CA . ALA A 1 199 ? -18.672 -20.906 -23.344 1 91.88 199 ALA A CA 1
ATOM 1582 C C . ALA A 1 199 ? -18.266 -21.891 -24.422 1 91.88 199 ALA A C 1
ATOM 1584 O O . ALA A 1 199 ? -17.734 -22.969 -24.109 1 91.88 199 ALA A O 1
ATOM 1585 N N . ASP A 1 200 ? -18.641 -21.406 -25.594 1 85.5 200 ASP A N 1
ATOM 1586 C CA . ASP A 1 200 ? -18.125 -22.172 -26.734 1 85.5 200 ASP A CA 1
ATOM 1587 C C . ASP A 1 200 ? -16.625 -21.906 -26.922 1 85.5 200 ASP A C 1
ATOM 1589 O O . ASP A 1 200 ? -16.141 -20.828 -26.609 1 85.5 200 ASP A O 1
ATOM 1593 N N . GLY A 1 201 ? -15.945 -22.953 -27.234 1 83.56 201 GLY A N 1
ATOM 1594 C CA . GLY A 1 201 ? -14.516 -22.797 -27.469 1 83.56 201 GLY A CA 1
ATOM 1595 C C . GLY A 1 201 ? -13.664 -23.516 -26.438 1 83.56 201 GLY A C 1
ATOM 1596 O O . GLY A 1 201 ? -14.188 -24.109 -25.484 1 83.56 201 GLY A O 1
ATOM 1597 N N . ALA A 1 202 ? -12.469 -23.547 -26.719 1 83.12 202 ALA A N 1
ATOM 1598 C CA . ALA A 1 202 ? -11.516 -24.203 -25.828 1 83.12 202 ALA A CA 1
ATOM 1599 C C . ALA A 1 202 ? -10.117 -23.609 -25.984 1 83.12 202 ALA A C 1
ATOM 1601 O O . ALA A 1 202 ? -9.82 -22.969 -27 1 83.12 202 ALA A O 1
ATOM 1602 N N . ASN A 1 203 ? -9.445 -23.672 -25.016 1 80.25 203 ASN A N 1
ATOM 1603 C CA . ASN A 1 203 ? -8.016 -23.375 -25.062 1 80.25 203 ASN A CA 1
ATOM 1604 C C . ASN A 1 203 ? -7.18 -24.625 -24.781 1 80.25 203 ASN A C 1
ATOM 1606 O O . ASN A 1 203 ? -7.703 -25.734 -24.766 1 80.25 203 ASN A O 1
ATOM 1610 N N . THR A 1 204 ? -5.828 -24.406 -24.625 1 72.25 204 THR A N 1
ATOM 1611 C CA . THR A 1 204 ? -4.898 -25.516 -24.5 1 72.25 204 THR A CA 1
ATOM 1612 C C . THR A 1 204 ? -5.195 -26.328 -23.234 1 72.25 204 THR A C 1
ATOM 1614 O O . THR A 1 204 ? -4.906 -27.531 -23.172 1 72.25 204 THR A O 1
ATOM 1617 N N . TRP A 1 205 ? -5.953 -25.75 -22.312 1 78.44 205 TRP A N 1
ATOM 1618 C CA . TRP A 1 205 ? -6.102 -26.391 -21 1 78.44 205 TRP A CA 1
ATOM 1619 C C . TRP A 1 205 ? -7.52 -26.922 -20.828 1 78.44 205 TRP A C 1
ATOM 1621 O O . TRP A 1 205 ? -7.773 -27.734 -19.938 1 78.44 205 TRP A O 1
ATOM 1631 N N . GLY A 1 206 ? -8.406 -26.391 -21.688 1 81.81 206 GLY A N 1
ATOM 1632 C CA . GLY A 1 206 ? -9.789 -26.828 -21.516 1 81.81 206 GLY A CA 1
ATOM 1633 C C . GLY A 1 206 ? -10.789 -25.875 -22.156 1 81.81 206 GLY A C 1
ATOM 1634 O O . GLY A 1 206 ? -10.406 -24.969 -22.906 1 81.81 206 GLY A O 1
ATOM 1635 N N . ARG A 1 207 ? -11.992 -26.109 -21.766 1 90.06 207 ARG A N 1
ATOM 1636 C CA . ARG A 1 207 ? -13.078 -25.312 -22.328 1 90.06 207 ARG A CA 1
ATOM 1637 C C . ARG A 1 207 ? -13.07 -23.906 -21.75 1 90.06 207 ARG A C 1
ATOM 1639 O O . ARG A 1 207 ? -12.688 -23.703 -20.594 1 90.06 207 ARG A O 1
ATOM 1646 N N . THR A 1 208 ? -13.445 -23.047 -22.547 1 92.56 208 THR A N 1
ATOM 1647 C CA . THR A 1 208 ? -13.445 -21.625 -22.188 1 92.56 208 THR A CA 1
ATOM 1648 C C . THR A 1 208 ? -14.547 -21.328 -21.172 1 92.56 208 THR A C 1
ATOM 1650 O O . THR A 1 208 ? -15.672 -21.812 -21.312 1 92.56 208 THR A O 1
ATOM 1653 N N . ILE A 1 209 ? -14.211 -20.531 -20.172 1 96.06 209 ILE A N 1
ATOM 1654 C CA . ILE A 1 209 ? -15.195 -20.094 -19.188 1 96.06 209 ILE A CA 1
ATOM 1655 C C . ILE A 1 209 ? -16.031 -18.953 -19.766 1 96.06 209 ILE A C 1
ATOM 1657 O O . ILE A 1 209 ? -15.5 -18.062 -20.438 1 96.06 209 ILE A O 1
ATOM 1661 N N . ASN A 1 210 ? -17.344 -18.938 -19.516 1 97.12 210 ASN A N 1
ATOM 1662 C CA . ASN A 1 210 ? -18.266 -17.938 -20.047 1 97.12 210 ASN A CA 1
ATOM 1663 C C . ASN A 1 210 ? -18.156 -16.625 -19.266 1 97.12 210 ASN A C 1
ATOM 1665 O O . ASN A 1 210 ? -19 -16.344 -18.422 1 97.12 210 ASN A O 1
ATOM 1669 N N . ILE A 1 211 ? -17.266 -15.836 -19.688 1 96.31 211 ILE A N 1
ATOM 1670 C CA . ILE A 1 211 ? -17.016 -14.578 -18.984 1 96.31 211 ILE A CA 1
ATOM 1671 C C . ILE A 1 211 ? -17.625 -13.422 -19.766 1 96.31 211 ILE A C 1
ATOM 1673 O O . ILE A 1 211 ? -17.859 -12.336 -19.219 1 96.31 211 ILE A O 1
ATOM 1677 N N . GLY A 1 212 ? -18.062 -13.562 -20.969 1 94.81 212 GLY A N 1
ATOM 1678 C CA . GLY A 1 212 ? -18.531 -12.438 -21.766 1 94.81 212 GLY A CA 1
ATOM 1679 C C . GLY A 1 212 ? -19.734 -12.766 -22.609 1 94.81 212 GLY A C 1
ATOM 1680 O O . GLY A 1 212 ? -20.266 -11.906 -23.312 1 94.81 212 GLY A O 1
ATOM 1681 N N . GLY A 1 213 ? -20.219 -13.969 -22.578 1 94.81 213 GLY A N 1
ATOM 1682 C CA . GLY A 1 213 ? -21.359 -14.375 -23.375 1 94.81 213 GLY A CA 1
ATOM 1683 C C . GLY A 1 213 ? -22.688 -14.172 -22.672 1 94.81 213 GLY A C 1
ATOM 1684 O O . GLY A 1 213 ? -22.75 -13.469 -21.656 1 94.81 213 GLY A O 1
ATOM 1685 N N . PRO A 1 214 ? -23.734 -14.734 -23.281 1 94.5 214 PRO A N 1
ATOM 1686 C CA . PRO A 1 214 ? -25.047 -14.609 -22.641 1 94.5 214 PRO A CA 1
ATOM 1687 C C . PRO A 1 214 ? -25.094 -15.172 -21.234 1 94.5 214 PRO A C 1
ATOM 1689 O O . PRO A 1 214 ? -24.562 -16.266 -20.984 1 94.5 214 PRO A O 1
ATOM 1692 N N . GLN A 1 215 ? -25.625 -14.406 -20.312 1 94.94 215 GLN A N 1
ATOM 1693 C CA . GLN A 1 215 ? -25.828 -14.781 -18.906 1 94.94 215 GLN A CA 1
ATOM 1694 C C . GLN A 1 215 ? -24.484 -14.945 -18.188 1 94.94 215 GLN A C 1
ATOM 1696 O O . GLN A 1 215 ? -24.375 -15.766 -17.281 1 94.94 215 GLN A O 1
ATOM 1701 N N . SER A 1 216 ? -23.453 -14.25 -18.656 1 97.06 216 SER A N 1
ATOM 1702 C CA . SER A 1 216 ? -22.125 -14.367 -18.062 1 97.06 216 SER A CA 1
ATOM 1703 C C . SER A 1 216 ? -22.031 -13.586 -16.75 1 97.06 216 SER A C 1
ATOM 1705 O O . SER A 1 216 ? -21.078 -13.758 -15.992 1 97.06 216 SER A O 1
ATOM 1707 N N . GLY A 1 217 ? -23.016 -12.773 -16.453 1 97.06 217 GLY A N 1
ATOM 1708 C CA . GLY A 1 217 ? -22.969 -11.953 -15.25 1 97.06 217 GLY A CA 1
ATOM 1709 C C . GLY A 1 217 ? -22.703 -12.758 -13.992 1 97.06 217 GLY A C 1
ATOM 1710 O O . GLY A 1 217 ? -21.781 -12.445 -13.227 1 97.06 217 GLY A O 1
ATOM 1711 N N . GLU A 1 218 ? -23.469 -13.781 -13.781 1 97.31 218 GLU A N 1
ATOM 1712 C CA . GLU A 1 218 ? -23.328 -14.586 -12.57 1 97.31 218 GLU A CA 1
ATOM 1713 C C . GLU A 1 218 ? -22.047 -15.406 -12.602 1 97.31 218 GLU A C 1
ATOM 1715 O O . GLU A 1 218 ? -21.5 -15.766 -11.555 1 97.31 218 GLU A O 1
ATOM 1720 N N . VAL A 1 219 ? -21.562 -15.719 -13.82 1 97.88 219 VAL A N 1
ATOM 1721 C CA . VAL A 1 219 ? -20.281 -16.422 -13.945 1 97.88 219 VAL A CA 1
ATOM 1722 C C . VAL A 1 219 ? -19.141 -15.523 -13.484 1 97.88 219 VAL A C 1
ATOM 1724 O O . VAL A 1 219 ? -18.25 -15.969 -12.758 1 97.88 219 VAL A O 1
ATOM 1727 N N . ARG A 1 220 ? -19.234 -14.266 -13.875 1 98.19 220 ARG A N 1
ATOM 1728 C CA . ARG A 1 220 ? -18.266 -13.281 -13.406 1 98.19 220 ARG A CA 1
ATOM 1729 C C . ARG A 1 220 ? -18.297 -13.164 -11.883 1 98.19 220 ARG A C 1
ATOM 1731 O O . ARG A 1 220 ? -17.25 -13.164 -11.234 1 98.19 220 ARG A O 1
ATOM 1738 N N . GLU A 1 221 ? -19.516 -13.086 -11.352 1 98.19 221 GLU A N 1
ATOM 1739 C CA . GLU A 1 221 ? -19.672 -13 -9.898 1 98.19 221 GLU A CA 1
ATOM 1740 C C . GLU A 1 221 ? -19.109 -14.242 -9.211 1 98.19 221 GLU A C 1
ATOM 1742 O O . GLU A 1 221 ? -18.562 -14.156 -8.109 1 98.19 221 GLU A O 1
ATOM 1747 N N . TYR A 1 222 ? -19.281 -15.391 -9.867 1 98.19 222 TYR A N 1
ATOM 1748 C CA . TYR A 1 222 ? -18.75 -16.656 -9.367 1 98.19 222 TYR A CA 1
ATOM 1749 C C . TYR A 1 222 ? -17.234 -16.578 -9.203 1 98.19 222 TYR A C 1
ATOM 1751 O O . TYR A 1 222 ? -16.703 -16.984 -8.172 1 98.19 222 TYR A O 1
ATOM 1759 N N . ILE A 1 223 ? -16.562 -16 -10.148 1 98.56 223 ILE A N 1
ATOM 1760 C CA . ILE A 1 223 ? -15.109 -15.898 -10.18 1 98.56 223 ILE A CA 1
ATOM 1761 C C . ILE A 1 223 ? -14.648 -14.836 -9.18 1 98.56 223 ILE A C 1
ATOM 1763 O O . ILE A 1 223 ? -13.82 -15.109 -8.312 1 98.56 223 ILE A O 1
ATOM 1767 N N . ILE A 1 224 ? -15.203 -13.648 -9.25 1 98.75 224 ILE A N 1
ATOM 1768 C CA . ILE A 1 224 ? -14.789 -12.523 -8.422 1 98.75 224 ILE A CA 1
ATOM 1769 C C . ILE A 1 224 ? -15.109 -12.812 -6.957 1 98.75 224 ILE A C 1
ATOM 1771 O O . ILE A 1 224 ? -14.297 -12.523 -6.074 1 98.75 224 ILE A O 1
ATOM 1775 N N . GLY A 1 225 ? -16.297 -13.398 -6.746 1 98.5 225 GLY A N 1
ATOM 1776 C CA . GLY A 1 225 ? -16.656 -13.773 -5.391 1 98.5 225 GLY A CA 1
ATOM 1777 C C . GLY A 1 225 ? -15.664 -14.727 -4.754 1 98.5 225 GLY A C 1
ATOM 1778 O O . GLY A 1 225 ? -15.344 -14.602 -3.572 1 98.5 225 GLY A O 1
ATOM 1779 N N . ASN A 1 226 ? -15.188 -15.664 -5.555 1 98.62 226 ASN A N 1
ATOM 1780 C CA . ASN A 1 226 ? -14.188 -16.609 -5.059 1 98.62 226 ASN A CA 1
ATOM 1781 C C . ASN A 1 226 ? -12.875 -15.898 -4.715 1 98.62 226 ASN A C 1
ATOM 1783 O O . ASN A 1 226 ? -12.312 -16.125 -3.646 1 98.62 226 ASN A O 1
ATOM 1787 N N . ALA A 1 227 ? -12.43 -15.094 -5.652 1 98.81 227 ALA A N 1
ATOM 1788 C CA . ALA A 1 227 ? -11.188 -14.344 -5.434 1 98.81 227 ALA A CA 1
ATOM 1789 C C . ALA A 1 227 ? -11.258 -13.539 -4.145 1 98.81 227 ALA A C 1
ATOM 1791 O O . ALA A 1 227 ? -10.336 -13.594 -3.322 1 98.81 227 ALA A O 1
ATOM 1792 N N . LEU A 1 228 ? -12.328 -12.844 -3.943 1 98.81 228 LEU A N 1
ATOM 1793 C CA . LEU A 1 228 ? -12.484 -12 -2.764 1 98.81 228 LEU A CA 1
ATOM 1794 C C . LEU A 1 228 ? -12.609 -12.844 -1.502 1 98.81 228 LEU A C 1
ATOM 1796 O O . LEU A 1 228 ? -12.133 -12.453 -0.435 1 98.81 228 LEU A O 1
ATOM 1800 N N . ARG A 1 229 ? -13.234 -13.977 -1.613 1 98.44 229 ARG A N 1
ATOM 1801 C CA . ARG A 1 229 ? -13.406 -14.867 -0.468 1 98.44 229 ARG A CA 1
ATOM 1802 C C . ARG A 1 229 ? -12.055 -15.305 0.089 1 98.44 229 ARG A C 1
ATOM 1804 O O . ARG A 1 229 ? -11.867 -15.352 1.306 1 98.44 229 ARG A O 1
ATOM 1811 N N . TRP A 1 230 ? -11.125 -15.664 -0.803 1 98.81 230 TRP A N 1
ATOM 1812 C CA . TRP A 1 230 ? -9.805 -16.078 -0.342 1 98.81 230 TRP A CA 1
ATOM 1813 C C . TRP A 1 230 ? -9.172 -14.984 0.524 1 98.81 230 TRP A C 1
ATOM 1815 O O . TRP A 1 230 ? -8.578 -15.281 1.568 1 98.81 230 TRP A O 1
ATOM 1825 N N . MET A 1 231 ? -9.328 -13.734 0.109 1 98.81 231 MET A N 1
ATOM 1826 C CA . MET A 1 231 ? -8.695 -12.617 0.801 1 98.81 231 MET A CA 1
ATOM 1827 C C . MET A 1 231 ? -9.492 -12.211 2.031 1 98.81 231 MET A C 1
ATOM 1829 O O . MET A 1 231 ? -8.93 -11.969 3.098 1 98.81 231 MET A O 1
ATOM 1833 N N . ARG A 1 232 ? -10.789 -12.172 1.927 1 98.19 232 ARG A N 1
ATOM 1834 C CA . ARG A 1 232 ? -11.664 -11.719 3 1 98.19 232 ARG A CA 1
ATOM 1835 C C . ARG A 1 232 ? -11.734 -12.742 4.125 1 98.19 232 ARG A C 1
ATOM 1837 O O . ARG A 1 232 ? -11.453 -12.43 5.281 1 98.19 232 ARG A O 1
ATOM 1844 N N . ASP A 1 233 ? -12.055 -14.023 3.787 1 98.06 233 ASP A N 1
ATOM 1845 C CA . ASP A 1 233 ? -12.375 -15.039 4.789 1 98.06 233 ASP A CA 1
ATOM 1846 C C . ASP A 1 233 ? -11.109 -15.766 5.262 1 98.06 233 ASP A C 1
ATOM 1848 O O . ASP A 1 233 ? -10.961 -16.031 6.453 1 98.06 233 ASP A O 1
ATOM 1852 N N . PHE A 1 234 ? -10.195 -16.031 4.316 1 98.75 234 PHE A N 1
ATOM 1853 C CA . PHE A 1 234 ? -9.023 -16.812 4.672 1 98.75 234 PHE A CA 1
ATOM 1854 C C . PHE A 1 234 ? -7.828 -15.906 4.945 1 98.75 234 PHE A C 1
ATOM 1856 O O . PHE A 1 234 ? -6.723 -16.391 5.199 1 98.75 234 PHE A O 1
ATOM 1863 N N . HIS A 1 235 ? -7.973 -14.586 4.859 1 98.69 235 HIS A N 1
ATOM 1864 C CA . HIS A 1 235 ? -6.988 -13.562 5.195 1 98.69 235 HIS A CA 1
ATOM 1865 C C . HIS A 1 235 ? -5.785 -13.625 4.258 1 98.69 235 HIS A C 1
ATOM 1867 O O . HIS A 1 235 ? -4.688 -13.195 4.617 1 98.69 235 HIS A O 1
ATOM 1873 N N . ILE A 1 236 ? -6.004 -14.234 3.096 1 98.81 236 ILE A N 1
ATOM 1874 C CA . ILE A 1 236 ? -4.941 -14.25 2.098 1 98.81 236 ILE A CA 1
ATOM 1875 C C . ILE A 1 236 ? -4.598 -12.82 1.687 1 98.81 236 ILE A C 1
ATOM 1877 O O . ILE A 1 236 ? -5.492 -11.992 1.507 1 98.81 236 ILE A O 1
ATOM 1881 N N . ASP A 1 237 ? -3.279 -12.523 1.467 1 98.81 237 ASP A N 1
ATOM 1882 C CA . ASP A 1 237 ? -2.807 -11.156 1.271 1 98.81 237 ASP A CA 1
ATOM 1883 C C . ASP A 1 237 ? -2.721 -10.812 -0.214 1 98.81 237 ASP A C 1
ATOM 1885 O O . ASP A 1 237 ? -2.574 -9.641 -0.578 1 98.81 237 ASP A O 1
ATOM 1889 N N . GLY A 1 238 ? -2.77 -11.766 -1.056 1 98.62 238 GLY A N 1
ATOM 1890 C CA . GLY A 1 238 ? -2.723 -11.539 -2.492 1 98.62 238 GLY A CA 1
ATOM 1891 C C . GLY A 1 238 ? -3.02 -12.789 -3.301 1 98.62 238 GLY A C 1
ATOM 1892 O O . GLY A 1 238 ? -3.061 -13.898 -2.756 1 98.62 238 GLY A O 1
ATOM 1893 N N . LEU A 1 239 ? -3.258 -12.617 -4.602 1 98.88 239 LEU A N 1
ATOM 1894 C CA . LEU A 1 239 ? -3.521 -13.711 -5.527 1 98.88 239 LEU A CA 1
ATOM 1895 C C . LEU A 1 239 ? -2.582 -13.648 -6.727 1 98.88 239 LEU A C 1
ATOM 1897 O O . LEU A 1 239 ? -2.297 -12.57 -7.242 1 98.88 239 LEU A O 1
ATOM 1901 N N . ARG A 1 240 ? -2.004 -14.719 -7.078 1 98.88 240 ARG A N 1
ATOM 1902 C CA . ARG A 1 240 ? -1.408 -14.883 -8.398 1 98.88 240 ARG A CA 1
ATOM 1903 C C . ARG A 1 240 ? -2.4 -15.508 -9.375 1 98.88 240 ARG A C 1
ATOM 1905 O O . ARG A 1 240 ? -2.861 -16.641 -9.164 1 98.88 240 ARG A O 1
ATOM 1912 N N . LEU A 1 241 ? -2.791 -14.758 -10.414 1 98.81 241 LEU A N 1
ATOM 1913 C CA . LEU A 1 241 ? -3.803 -15.148 -11.383 1 98.81 241 LEU A CA 1
ATOM 1914 C C . LEU A 1 241 ? -3.174 -15.891 -12.562 1 98.81 241 LEU A C 1
ATOM 1916 O O . LEU A 1 241 ? -2.461 -15.297 -13.367 1 98.81 241 LEU A O 1
ATOM 1920 N N . ASP A 1 242 ? -3.516 -17.125 -12.664 1 97.81 242 ASP A N 1
ATOM 1921 C CA . ASP A 1 242 ? -2.914 -18.016 -13.648 1 97.81 242 ASP A CA 1
ATOM 1922 C C . ASP A 1 242 ? -3.334 -17.641 -15.062 1 97.81 242 ASP A C 1
ATOM 1924 O O . ASP A 1 242 ? -4.52 -17.422 -15.328 1 97.81 242 ASP A O 1
ATOM 1928 N N . ALA A 1 243 ? -2.428 -17.625 -16.016 1 96.94 243 ALA A N 1
ATOM 1929 C CA . ALA A 1 243 ? -2.586 -17.5 -17.453 1 96.94 243 ALA A CA 1
ATOM 1930 C C . ALA A 1 243 ? -3.756 -16.578 -17.797 1 96.94 243 ALA A C 1
ATOM 1932 O O . ALA A 1 243 ? -4.668 -16.969 -18.531 1 96.94 243 ALA A O 1
ATOM 1933 N N . VAL A 1 244 ? -3.662 -15.344 -17.438 1 97.56 244 VAL A N 1
ATOM 1934 C CA . VAL A 1 244 ? -4.789 -14.43 -17.562 1 97.56 244 VAL A CA 1
ATOM 1935 C C . VAL A 1 244 ? -5.039 -14.125 -19.047 1 97.56 244 VAL A C 1
ATOM 1937 O O . VAL A 1 244 ? -6.117 -13.656 -19.422 1 97.56 244 VAL A O 1
ATOM 1940 N N . HIS A 1 245 ? -4.031 -14.352 -19.938 1 94.81 245 HIS A N 1
ATOM 1941 C CA . HIS A 1 245 ? -4.195 -14.148 -21.375 1 94.81 245 HIS A CA 1
ATOM 1942 C C . HIS A 1 245 ? -5.207 -15.125 -21.969 1 94.81 245 HIS A C 1
ATOM 1944 O O . HIS A 1 245 ? -5.676 -14.938 -23.094 1 94.81 245 HIS A O 1
ATOM 1950 N N . ALA A 1 246 ? -5.531 -16.188 -21.188 1 94.62 246 ALA A N 1
ATOM 1951 C CA . ALA A 1 246 ? -6.492 -17.188 -21.641 1 94.62 246 ALA A CA 1
ATOM 1952 C C . ALA A 1 246 ? -7.902 -16.844 -21.172 1 94.62 246 ALA A C 1
ATOM 1954 O O . ALA A 1 246 ? -8.859 -17.562 -21.484 1 94.62 246 ALA A O 1
ATOM 1955 N N . LEU A 1 247 ? -8.078 -15.82 -20.375 1 95.88 247 LEU A N 1
ATOM 1956 C CA . LEU A 1 247 ? -9.406 -15.305 -20.062 1 95.88 247 LEU A CA 1
ATOM 1957 C C . LEU A 1 247 ? -9.992 -14.555 -21.25 1 95.88 247 LEU A C 1
ATOM 1959 O O . LEU A 1 247 ? -9.57 -13.438 -21.562 1 95.88 247 LEU A O 1
ATOM 1963 N N . VAL A 1 248 ? -10.961 -15.156 -21.906 1 94.38 248 VAL A N 1
ATOM 1964 C CA . VAL A 1 248 ? -11.562 -14.555 -23.078 1 94.38 248 VAL A CA 1
ATOM 1965 C C . VAL A 1 248 ? -12.703 -13.625 -22.672 1 94.38 248 VAL A C 1
ATOM 1967 O O . VAL A 1 248 ? -13.844 -14.07 -22.5 1 94.38 248 VAL A O 1
ATOM 1970 N N . ASP A 1 249 ? -12.414 -12.336 -22.562 1 95 249 ASP A N 1
ATOM 1971 C CA . ASP A 1 249 ? -13.383 -11.336 -22.125 1 95 249 ASP A CA 1
ATOM 1972 C C . ASP A 1 249 ? -13.406 -10.141 -23.062 1 95 249 ASP A C 1
ATOM 1974 O O . ASP A 1 249 ? -12.523 -9.289 -23.016 1 95 249 ASP A O 1
ATOM 1978 N N . HIS A 1 250 ? -14.453 -10.086 -23.844 1 92.19 250 HIS A N 1
ATOM 1979 C CA . HIS A 1 250 ? -14.586 -9.008 -24.828 1 92.19 250 HIS A CA 1
ATOM 1980 C C . HIS A 1 250 ? -15.594 -7.965 -24.359 1 92.19 250 HIS A C 1
ATOM 1982 O O . HIS A 1 250 ? -16.094 -7.176 -25.172 1 92.19 250 HIS A O 1
ATOM 1988 N N . THR A 1 251 ? -15.906 -8.023 -23.094 1 94.88 251 THR A N 1
ATOM 1989 C CA . THR A 1 251 ? -16.828 -7.02 -22.578 1 94.88 251 THR A CA 1
ATOM 1990 C C . THR A 1 251 ? -16.125 -5.68 -22.406 1 94.88 251 THR A C 1
ATOM 1992 O O . THR A 1 251 ? -14.898 -5.594 -22.5 1 94.88 251 THR A O 1
ATOM 1995 N N . GLY A 1 252 ? -16.922 -4.621 -22.234 1 94 252 GLY A N 1
ATOM 1996 C CA . GLY A 1 252 ? -16.391 -3.273 -22.109 1 94 252 GLY A CA 1
ATOM 1997 C C . GLY A 1 252 ? -15.523 -3.096 -20.875 1 94 252 GLY A C 1
ATOM 1998 O O . GLY A 1 252 ? -14.617 -2.258 -20.859 1 94 252 GLY A O 1
ATOM 1999 N N . THR A 1 253 ? -15.758 -3.791 -19.797 1 96.38 253 THR A N 1
ATOM 2000 C CA . THR A 1 253 ? -14.93 -3.852 -18.594 1 96.38 253 THR A CA 1
ATOM 2001 C C . THR A 1 253 ? -14.367 -5.258 -18.391 1 96.38 253 THR A C 1
ATOM 2003 O O . THR A 1 253 ? -15.078 -6.152 -17.922 1 96.38 253 THR A O 1
ATOM 2006 N N . HIS A 1 254 ? -13.117 -5.367 -18.75 1 97.69 254 HIS A N 1
ATOM 2007 C CA . HIS A 1 254 ? -12.492 -6.676 -18.625 1 97.69 254 HIS A CA 1
ATOM 2008 C C . HIS A 1 254 ? -12.57 -7.188 -17.188 1 97.69 254 HIS A C 1
ATOM 2010 O O . HIS A 1 254 ? -12.484 -6.402 -16.25 1 97.69 254 HIS A O 1
ATOM 2016 N N . ILE A 1 255 ? -12.719 -8.492 -16.938 1 98.38 255 ILE A N 1
ATOM 2017 C CA . ILE A 1 255 ? -12.938 -9.094 -15.625 1 98.38 255 ILE A CA 1
ATOM 2018 C C . ILE A 1 255 ? -11.758 -8.773 -14.711 1 98.38 255 ILE A C 1
ATOM 2020 O O . ILE A 1 255 ? -11.938 -8.586 -13.5 1 98.38 255 ILE A O 1
ATOM 2024 N N . LEU A 1 256 ? -10.562 -8.648 -15.281 1 98.69 256 LEU A N 1
ATOM 2025 C CA . LEU A 1 256 ? -9.391 -8.328 -14.477 1 98.69 256 LEU A CA 1
ATOM 2026 C C . LEU A 1 256 ? -9.477 -6.914 -13.922 1 98.69 256 LEU A C 1
ATOM 2028 O O . LEU A 1 256 ? -9.078 -6.66 -12.781 1 98.69 256 LEU A O 1
ATOM 2032 N N . GLU A 1 257 ? -9.914 -6.004 -14.734 1 98.38 257 GLU A N 1
ATOM 2033 C CA . GLU A 1 257 ? -10.133 -4.637 -14.273 1 98.38 257 GLU A CA 1
ATOM 2034 C C . GLU A 1 257 ? -11.188 -4.586 -13.172 1 98.38 257 GLU A C 1
ATOM 2036 O O . GLU A 1 257 ? -10.992 -3.926 -12.148 1 98.38 257 GLU A O 1
ATOM 2041 N N . GLU A 1 258 ? -12.281 -5.301 -13.391 1 98.38 258 GLU A N 1
ATOM 2042 C CA . GLU A 1 258 ? -13.336 -5.375 -12.391 1 98.38 258 GLU A CA 1
ATOM 2043 C C . GLU A 1 258 ? -12.812 -5.973 -11.086 1 98.38 258 GLU A C 1
ATOM 2045 O O . GLU A 1 258 ? -13.117 -5.469 -10 1 98.38 258 GLU A O 1
ATOM 2050 N N . LEU A 1 259 ? -12.055 -7.027 -11.211 1 98.81 259 LEU A N 1
ATOM 2051 C CA . LEU A 1 259 ? -11.461 -7.66 -10.039 1 98.81 259 LEU A CA 1
ATOM 2052 C C . LEU A 1 259 ? -10.562 -6.68 -9.289 1 98.81 259 LEU A C 1
ATOM 2054 O O . LEU A 1 259 ? -10.578 -6.633 -8.055 1 98.81 259 LEU A O 1
ATOM 2058 N N . ALA A 1 260 ? -9.781 -5.887 -10.008 1 98.69 260 ALA A N 1
ATOM 2059 C CA . ALA A 1 260 ? -8.898 -4.898 -9.383 1 98.69 260 ALA A CA 1
ATOM 2060 C C . ALA A 1 260 ? -9.703 -3.883 -8.578 1 98.69 260 ALA A C 1
ATOM 2062 O O . ALA A 1 260 ? -9.352 -3.572 -7.434 1 98.69 260 ALA A O 1
ATOM 2063 N N . VAL A 1 261 ? -10.773 -3.398 -9.117 1 98.31 261 VAL A N 1
ATOM 2064 C CA . VAL A 1 261 ? -11.617 -2.393 -8.477 1 98.31 261 VAL A CA 1
ATOM 2065 C C . VAL A 1 261 ? -12.242 -2.977 -7.211 1 98.31 261 VAL A C 1
ATOM 2067 O O . VAL A 1 261 ? -12.227 -2.344 -6.152 1 98.31 261 VAL A O 1
ATOM 2070 N N . ARG A 1 262 ? -12.766 -4.199 -7.312 1 98.44 262 ARG A N 1
ATOM 2071 C CA . ARG A 1 262 ? -13.414 -4.844 -6.18 1 98.44 262 ARG A CA 1
ATOM 2072 C C . ARG A 1 262 ? -12.398 -5.195 -5.094 1 98.44 262 ARG A C 1
ATOM 2074 O O . ARG A 1 262 ? -12.719 -5.168 -3.904 1 98.44 262 ARG A O 1
ATOM 2081 N N . THR A 1 263 ? -11.227 -5.543 -5.527 1 98.75 263 THR A N 1
ATOM 2082 C CA . THR A 1 263 ? -10.164 -5.828 -4.57 1 98.75 263 THR A CA 1
ATOM 2083 C C . THR A 1 263 ? -9.758 -4.562 -3.82 1 98.75 263 THR A C 1
ATOM 2085 O O . THR A 1 263 ? -9.484 -4.605 -2.619 1 98.75 263 THR A O 1
ATOM 2088 N N . GLU A 1 264 ? -9.703 -3.463 -4.52 1 98.06 264 GLU A N 1
ATOM 2089 C CA . GLU A 1 264 ? -9.406 -2.184 -3.881 1 98.06 264 GLU A CA 1
ATOM 2090 C C . GLU A 1 264 ? -10.445 -1.852 -2.809 1 98.06 264 GLU A C 1
ATOM 2092 O O . GLU A 1 264 ? -10.094 -1.387 -1.722 1 98.06 264 GLU A O 1
ATOM 2097 N N . THR A 1 265 ? -11.695 -2.086 -3.09 1 98.5 265 THR A N 1
ATOM 2098 C CA . THR A 1 265 ? -12.766 -1.878 -2.121 1 98.5 265 THR A CA 1
ATOM 2099 C C . THR A 1 265 ? -12.555 -2.742 -0.883 1 98.5 265 THR A C 1
ATOM 2101 O O . THR A 1 265 ? -12.641 -2.254 0.245 1 98.5 265 THR A O 1
ATOM 2104 N N . LEU A 1 266 ? -12.227 -3.986 -1.123 1 98.75 266 LEU A N 1
ATOM 2105 C CA . LEU A 1 266 ? -12 -4.906 -0.015 1 98.75 266 LEU A CA 1
ATOM 2106 C C . LEU A 1 266 ? -10.766 -4.496 0.782 1 98.75 266 LEU A C 1
ATOM 2108 O O . LEU A 1 266 ? -10.766 -4.551 2.014 1 98.75 266 LEU A O 1
ATOM 2112 N N . SER A 1 267 ? -9.711 -4.113 0.06 1 98.69 267 SER A N 1
ATOM 2113 C CA . SER A 1 267 ? -8.477 -3.662 0.697 1 98.69 267 SER A CA 1
ATOM 2114 C C . SER A 1 267 ? -8.742 -2.5 1.648 1 98.69 267 SER A C 1
ATOM 2116 O O . SER A 1 267 ? -8.281 -2.508 2.791 1 98.69 267 SER A O 1
ATOM 2118 N N . ALA A 1 268 ? -9.461 -1.562 1.209 1 98.31 268 ALA A N 1
ATOM 2119 C CA . ALA A 1 268 ? -9.812 -0.432 2.064 1 98.31 268 ALA A CA 1
ATOM 2120 C C . ALA A 1 268 ? -10.562 -0.899 3.307 1 98.31 268 ALA A C 1
ATOM 2122 O O . ALA A 1 268 ? -10.266 -0.458 4.422 1 98.31 268 ALA A O 1
ATOM 2123 N N . HIS A 1 269 ? -11.484 -1.791 3.146 1 98.25 269 HIS A N 1
ATOM 2124 C CA . HIS A 1 269 ? -12.305 -2.273 4.25 1 98.25 269 HIS A CA 1
ATOM 2125 C C . HIS A 1 269 ? -11.469 -3.041 5.266 1 98.25 269 HIS A C 1
ATOM 2127 O O . HIS A 1 269 ? -11.625 -2.85 6.477 1 98.25 269 HIS A O 1
ATOM 2133 N N . LEU A 1 270 ? -10.562 -3.867 4.746 1 97.75 270 LEU A N 1
ATOM 2134 C CA . LEU A 1 270 ? -9.75 -4.703 5.621 1 97.75 270 LEU A CA 1
ATOM 2135 C C . LEU A 1 270 ? -8.609 -3.902 6.234 1 97.75 270 LEU A C 1
ATOM 2137 O O . LEU A 1 270 ? -7.984 -4.344 7.203 1 97.75 270 LEU A O 1
ATOM 2141 N N . GLY A 1 271 ? -8.32 -2.795 5.633 1 96.44 271 GLY A N 1
ATOM 2142 C CA . GLY A 1 271 ? -7.258 -1.94 6.148 1 96.44 271 GLY A CA 1
ATOM 2143 C C . GLY A 1 271 ? -5.871 -2.51 5.922 1 96.44 271 GLY A C 1
ATOM 2144 O O . GLY A 1 271 ? -4.98 -2.332 6.758 1 96.44 271 GLY A O 1
ATOM 2145 N N . ARG A 1 272 ? -5.672 -3.244 4.914 1 97.12 272 ARG A N 1
ATOM 2146 C CA . ARG A 1 272 ? -4.371 -3.795 4.547 1 97.12 272 ARG A CA 1
ATOM 2147 C C . ARG A 1 272 ? -4.25 -3.951 3.035 1 97.12 272 ARG A C 1
ATOM 2149 O O . ARG A 1 272 ? -5.254 -4.121 2.342 1 97.12 272 ARG A O 1
ATOM 2156 N N . PRO A 1 273 ? -2.99 -3.881 2.494 1 97.5 273 PRO A N 1
ATOM 2157 C CA . PRO A 1 273 ? -2.83 -4.062 1.049 1 97.5 273 PRO A CA 1
ATOM 2158 C C . PRO A 1 273 ? -3.184 -5.473 0.587 1 97.5 273 PRO A C 1
ATOM 2160 O O . PRO A 1 273 ? -2.896 -6.445 1.29 1 97.5 273 PRO A O 1
ATOM 2163 N N . LEU A 1 274 ? -3.869 -5.551 -0.493 1 98.75 274 LEU A N 1
ATOM 2164 C CA . LEU A 1 274 ? -4.141 -6.801 -1.198 1 98.75 274 LEU A CA 1
ATOM 2165 C C . LEU A 1 274 ? -3.531 -6.777 -2.596 1 98.75 274 LEU A C 1
ATOM 2167 O O . LEU A 1 274 ? -3.768 -5.848 -3.367 1 98.75 274 LEU A O 1
ATOM 2171 N N . THR A 1 275 ? -2.766 -7.824 -2.955 1 98.69 275 THR A N 1
ATOM 2172 C CA . THR A 1 275 ? -1.954 -7.82 -4.168 1 98.69 275 THR A CA 1
ATOM 2173 C C . THR A 1 275 ? -2.529 -8.781 -5.207 1 98.69 275 THR A C 1
ATOM 2175 O O . THR A 1 275 ? -2.891 -9.914 -4.883 1 98.69 275 THR A O 1
ATOM 2178 N N . LEU A 1 276 ? -2.719 -8.266 -6.43 1 98.94 276 LEU A N 1
ATOM 2179 C CA . LEU A 1 276 ? -3.066 -9.094 -7.578 1 98.94 276 LEU A CA 1
ATOM 2180 C C . LEU A 1 276 ? -1.893 -9.203 -8.547 1 98.94 276 LEU A C 1
ATOM 2182 O O . LEU A 1 276 ? -1.422 -8.195 -9.07 1 98.94 276 LEU A O 1
ATOM 2186 N N . ILE A 1 277 ? -1.397 -10.414 -8.773 1 98.94 277 ILE A N 1
ATOM 2187 C CA . ILE A 1 277 ? -0.257 -10.672 -9.641 1 98.94 277 ILE A CA 1
ATOM 2188 C C . ILE A 1 277 ? -0.708 -11.484 -10.859 1 98.94 277 ILE A C 1
ATOM 2190 O O . ILE A 1 277 ? -1.217 -12.602 -10.711 1 98.94 277 ILE A O 1
ATOM 2194 N N . ALA A 1 278 ? -0.461 -11.008 -12.094 1 98.81 278 ALA A N 1
ATOM 2195 C CA . ALA A 1 278 ? -0.879 -11.695 -13.312 1 98.81 278 ALA A CA 1
ATOM 2196 C C . ALA A 1 278 ? 0.229 -12.609 -13.836 1 98.81 278 ALA A C 1
ATOM 2198 O O . ALA A 1 278 ? 1.413 -12.281 -13.719 1 98.81 278 ALA A O 1
ATOM 2199 N N . GLU A 1 279 ? -0.125 -13.688 -14.32 1 98.44 279 GLU A N 1
ATOM 2200 C CA . GLU A 1 279 ? 0.7 -14.406 -15.297 1 98.44 279 GLU A CA 1
ATOM 2201 C C . GLU A 1 279 ? 0.172 -14.219 -16.719 1 98.44 279 GLU A C 1
ATOM 2203 O O . GLU A 1 279 ? -0.99 -14.516 -17 1 98.44 279 GLU A O 1
ATOM 2208 N N . SER A 1 280 ? 1.003 -13.727 -17.578 1 97.31 280 SER A N 1
ATOM 2209 C CA . SER A 1 280 ? 0.6 -13.484 -18.969 1 97.31 280 SER A CA 1
ATOM 2210 C C . SER A 1 280 ? 1.757 -13.727 -19.922 1 97.31 280 SER A C 1
ATOM 2212 O O . SER A 1 280 ? 2.898 -13.352 -19.641 1 97.31 280 SER A O 1
ATOM 2214 N N . ASP A 1 281 ? 1.437 -14.32 -21.016 1 94.5 281 ASP A N 1
ATOM 2215 C CA . ASP A 1 281 ? 2.418 -14.562 -22.062 1 94.5 281 ASP A CA 1
ATOM 2216 C C . ASP A 1 281 ? 2.396 -13.438 -23.109 1 94.5 281 ASP A C 1
ATOM 2218 O O . ASP A 1 281 ? 2.977 -13.578 -24.188 1 94.5 281 ASP A O 1
ATOM 2222 N N . LEU A 1 282 ? 1.8 -12.32 -22.797 1 96.12 282 LEU A N 1
ATOM 2223 C CA . LEU A 1 282 ? 1.538 -11.312 -23.812 1 96.12 282 LEU A CA 1
ATOM 2224 C C . LEU A 1 282 ? 2.633 -10.25 -23.828 1 96.12 282 LEU A C 1
ATOM 2226 O O . LEU A 1 282 ? 2.771 -9.5 -24.797 1 96.12 282 LEU A O 1
ATOM 2230 N N . ASN A 1 283 ? 3.416 -10.141 -22.766 1 97.56 283 ASN A N 1
ATOM 2231 C CA . ASN A 1 283 ? 4.289 -8.984 -22.594 1 97.56 283 ASN A CA 1
ATOM 2232 C C . ASN A 1 283 ? 3.539 -7.676 -22.828 1 97.56 283 ASN A C 1
ATOM 2234 O O . ASN A 1 283 ? 3.982 -6.828 -23.594 1 97.56 283 ASN A O 1
ATOM 2238 N N . ASP A 1 284 ? 2.428 -7.531 -22.156 1 96.5 284 ASP A N 1
ATOM 2239 C CA . ASP A 1 284 ? 1.545 -6.375 -22.281 1 96.5 284 ASP A CA 1
ATOM 2240 C C . ASP A 1 284 ? 1.444 -5.609 -20.969 1 96.5 284 ASP A C 1
ATOM 2242 O O . ASP A 1 284 ? 0.798 -6.066 -20.031 1 96.5 284 ASP A O 1
ATOM 2246 N N . ALA A 1 285 ? 1.988 -4.434 -20.938 1 95.25 285 ALA A N 1
ATOM 2247 C CA . ALA A 1 285 ? 2.066 -3.639 -19.719 1 95.25 285 ALA A CA 1
ATOM 2248 C C . ALA A 1 285 ? 0.688 -3.129 -19.297 1 95.25 285 ALA A C 1
ATOM 2250 O O . ALA A 1 285 ? 0.513 -2.615 -18.188 1 95.25 285 ALA A O 1
ATOM 2251 N N . THR A 1 286 ? -0.338 -3.307 -20.141 1 96.5 286 THR A N 1
ATOM 2252 C CA . THR A 1 286 ? -1.694 -2.881 -19.828 1 96.5 286 THR A CA 1
ATOM 2253 C C . THR A 1 286 ? -2.166 -3.525 -18.516 1 96.5 286 THR A C 1
ATOM 2255 O O . THR A 1 286 ? -2.898 -2.908 -17.75 1 96.5 286 THR A O 1
ATOM 2258 N N . LEU A 1 287 ? -1.717 -4.715 -18.234 1 97.88 287 LEU A N 1
ATOM 2259 C CA . LEU A 1 287 ? -2.127 -5.457 -17.047 1 97.88 287 LEU A CA 1
ATOM 2260 C C . LEU A 1 287 ? -1.751 -4.699 -15.781 1 97.88 287 LEU A C 1
ATOM 2262 O O . LEU A 1 287 ? -2.553 -4.605 -14.852 1 97.88 287 LEU A O 1
ATOM 2266 N N . ILE A 1 288 ? -0.539 -4.027 -15.797 1 97.62 288 ILE A N 1
ATOM 2267 C CA . ILE A 1 288 ? -0.015 -3.467 -14.555 1 97.62 288 ILE A CA 1
ATOM 2268 C C . ILE A 1 288 ? -0.05 -1.941 -14.617 1 97.62 288 ILE A C 1
ATOM 2270 O O . ILE A 1 288 ? 0.343 -1.263 -13.672 1 97.62 288 ILE A O 1
ATOM 2274 N N . THR A 1 289 ? -0.499 -1.371 -15.758 1 97.69 289 THR A N 1
ATOM 2275 C CA . THR A 1 289 ? -0.688 0.071 -15.883 1 97.69 289 THR A CA 1
ATOM 2276 C C . THR A 1 289 ? -1.902 0.526 -15.078 1 97.69 289 THR A C 1
ATOM 2278 O O . THR A 1 289 ? -2.947 -0.128 -15.094 1 97.69 289 THR A O 1
ATOM 2281 N N . PRO A 1 290 ? -1.771 1.667 -14.305 1 96.88 290 PRO A N 1
ATOM 2282 C CA . PRO A 1 290 ? -2.924 2.164 -13.555 1 96.88 290 PRO A CA 1
ATOM 2283 C C . PRO A 1 290 ? -4.156 2.381 -14.43 1 96.88 290 PRO A C 1
ATOM 2285 O O . PRO A 1 290 ? -4.027 2.752 -15.602 1 96.88 290 PRO A O 1
ATOM 2288 N N . ARG A 1 291 ? -5.344 2.213 -13.867 1 96.69 291 ARG A N 1
ATOM 2289 C CA . ARG A 1 291 ? -6.598 2.373 -14.594 1 96.69 291 ARG A CA 1
ATOM 2290 C C . ARG A 1 291 ? -6.73 3.785 -15.156 1 96.69 291 ARG A C 1
ATOM 2292 O O . ARG A 1 291 ? -7.199 3.971 -16.281 1 96.69 291 ARG A O 1
ATOM 2299 N N . ALA A 1 292 ? -6.27 4.742 -14.391 1 95.94 292 ALA A N 1
ATOM 2300 C CA . ALA A 1 292 ? -6.363 6.133 -14.82 1 95.94 292 ALA A CA 1
ATOM 2301 C C . ALA A 1 292 ? -5.57 6.363 -16.109 1 95.94 292 ALA A C 1
ATOM 2303 O O . ALA A 1 292 ? -5.828 7.316 -16.844 1 95.94 292 ALA A O 1
ATOM 2304 N N . ALA A 1 293 ? -4.609 5.512 -16.344 1 96.62 293 ALA A N 1
ATOM 2305 C CA . ALA A 1 293 ? -3.777 5.617 -17.547 1 96.62 293 ALA A CA 1
ATOM 2306 C C . ALA A 1 293 ? -4.207 4.605 -18.609 1 96.62 293 ALA A C 1
ATOM 2308 O O . ALA A 1 293 ? -3.471 4.344 -19.562 1 96.62 293 ALA A O 1
ATOM 2309 N N . GLY A 1 294 ? -5.305 3.949 -18.375 1 95.81 294 GLY A N 1
ATOM 2310 C CA . GLY A 1 294 ? -5.875 3.08 -19.406 1 95.81 294 GLY A CA 1
ATOM 2311 C C . GLY A 1 294 ? -5.535 1.617 -19.203 1 95.81 294 GLY A C 1
ATOM 2312 O O . GLY A 1 294 ? -5.77 0.79 -20.078 1 95.81 294 GLY A O 1
ATOM 2313 N N . GLY A 1 295 ? -4.996 1.247 -18.062 1 97.44 295 GLY A N 1
ATOM 2314 C CA . GLY A 1 295 ? -4.672 -0.143 -17.781 1 97.44 295 GLY A CA 1
ATOM 2315 C C . GLY A 1 295 ? -5.711 -0.836 -16.922 1 97.44 295 GLY A C 1
ATOM 2316 O O . GLY A 1 295 ? -6.789 -0.287 -16.672 1 97.44 295 GLY A O 1
ATOM 2317 N N . PHE A 1 296 ? -5.387 -2.119 -16.531 1 97.62 296 PHE A N 1
ATOM 2318 C CA . PHE A 1 296 ? -6.301 -2.9 -15.703 1 97.62 296 PHE A CA 1
ATOM 2319 C C . PHE A 1 296 ? -6.047 -2.648 -14.227 1 97.62 296 PHE A C 1
ATOM 2321 O O . PHE A 1 296 ? -6.887 -2.975 -13.383 1 97.62 296 PHE A O 1
ATOM 2328 N N . GLY A 1 297 ? -4.879 -2.117 -13.914 1 97.62 297 GLY A N 1
ATOM 2329 C CA . GLY A 1 297 ? -4.598 -1.718 -12.547 1 97.62 297 GLY A CA 1
ATOM 2330 C C . GLY A 1 297 ? -4.207 -2.879 -11.648 1 97.62 297 GLY A C 1
ATOM 2331 O O . GLY A 1 297 ? -4.391 -2.82 -10.438 1 97.62 297 GLY A O 1
ATOM 2332 N N . LEU A 1 298 ? -3.705 -4.008 -12.211 1 98.62 298 LEU A N 1
ATOM 2333 C CA . LEU A 1 298 ? -3.133 -5.051 -11.367 1 98.62 298 LEU A CA 1
ATOM 2334 C C . LEU A 1 298 ? -1.812 -4.598 -10.758 1 98.62 298 LEU A C 1
ATOM 2336 O O . LEU A 1 298 ? -1.183 -3.662 -11.258 1 98.62 298 LEU A O 1
ATOM 2340 N N . ASP A 1 299 ? -1.385 -5.234 -9.672 1 98.5 299 ASP A N 1
ATOM 2341 C CA . ASP A 1 299 ? -0.231 -4.762 -8.914 1 98.5 299 ASP A CA 1
ATOM 2342 C C . ASP A 1 299 ? 1.075 -5.227 -9.547 1 98.5 299 ASP A C 1
ATOM 2344 O O . ASP A 1 299 ? 2.1 -4.551 -9.445 1 98.5 299 ASP A O 1
ATOM 2348 N N . ALA A 1 300 ? 1.005 -6.438 -10.172 1 98.75 300 ALA A N 1
ATOM 2349 C CA . ALA A 1 300 ? 2.238 -7 -10.719 1 98.75 300 ALA A CA 1
ATOM 2350 C C . ALA A 1 300 ? 1.941 -8.102 -11.727 1 98.75 300 ALA A C 1
ATOM 2352 O O . ALA A 1 300 ? 0.78 -8.453 -11.945 1 98.75 300 ALA A O 1
ATOM 2353 N N . GLN A 1 301 ? 2.982 -8.562 -12.391 1 98.5 301 GLN A N 1
ATOM 2354 C CA . GLN A 1 301 ? 2.887 -9.742 -13.25 1 98.5 301 GLN A CA 1
ATOM 2355 C C . GLN A 1 301 ? 4.188 -10.531 -13.242 1 98.5 301 GLN A C 1
ATOM 2357 O O . GLN A 1 301 ? 5.258 -9.984 -12.969 1 98.5 301 GLN A O 1
ATOM 2362 N N . TRP A 1 302 ? 4.098 -11.812 -13.477 1 98.5 302 TRP A N 1
ATOM 2363 C CA . TRP A 1 302 ? 5.266 -12.656 -13.727 1 98.5 302 TRP A CA 1
ATOM 2364 C C . TRP A 1 302 ? 5.992 -12.219 -14.992 1 98.5 302 TRP A C 1
ATOM 2366 O O . TRP A 1 302 ? 5.363 -11.805 -15.969 1 98.5 302 TRP A O 1
ATOM 2376 N N . ASP A 1 303 ? 7.305 -12.297 -14.961 1 98.12 303 ASP A N 1
ATOM 2377 C CA . ASP A 1 303 ? 8.086 -11.914 -16.141 1 98.12 303 ASP A CA 1
ATOM 2378 C C . ASP A 1 303 ? 8.914 -13.094 -16.641 1 98.12 303 ASP A C 1
ATOM 2380 O O . ASP A 1 303 ? 10.07 -13.266 -16.234 1 98.12 303 ASP A O 1
ATOM 2384 N N . ASP A 1 304 ? 8.445 -13.766 -17.594 1 97.19 304 ASP A N 1
ATOM 2385 C CA . ASP A 1 304 ? 9.109 -14.938 -18.156 1 97.19 304 ASP A CA 1
ATOM 2386 C C . ASP A 1 304 ? 10.367 -14.547 -18.938 1 97.19 304 ASP A C 1
ATOM 2388 O O . ASP A 1 304 ? 11.328 -15.32 -19 1 97.19 304 ASP A O 1
ATOM 2392 N N . ASP A 1 305 ? 10.344 -13.398 -19.531 1 97.81 305 ASP A N 1
ATOM 2393 C CA . ASP A 1 305 ? 11.5 -12.969 -20.312 1 97.81 305 ASP A CA 1
ATOM 2394 C C . ASP A 1 305 ? 12.75 -12.883 -19.438 1 97.81 305 ASP A C 1
ATOM 2396 O O . ASP A 1 305 ? 13.844 -13.234 -19.859 1 97.81 305 ASP A O 1
ATOM 2400 N N . ILE A 1 306 ? 12.586 -12.391 -18.203 1 98.19 306 ILE A N 1
ATOM 2401 C CA . ILE A 1 306 ? 13.719 -12.32 -17.297 1 98.19 306 ILE A CA 1
ATOM 2402 C C . ILE A 1 306 ? 14.227 -13.734 -16.984 1 98.19 306 ILE A C 1
ATOM 2404 O O . ILE A 1 306 ? 15.438 -13.992 -17.031 1 98.19 306 ILE A O 1
ATOM 2408 N N . HIS A 1 307 ? 13.32 -14.609 -16.734 1 97.94 307 HIS A N 1
ATOM 2409 C CA . HIS A 1 307 ? 13.711 -16 -16.562 1 97.94 307 HIS A CA 1
ATOM 2410 C C . HIS A 1 307 ? 14.461 -16.516 -17.781 1 97.94 307 HIS A C 1
ATOM 2412 O O . HIS A 1 307 ? 15.57 -17.031 -17.672 1 97.94 307 HIS A O 1
ATOM 2418 N N . HIS A 1 308 ? 13.852 -16.391 -18.969 1 97.44 308 HIS A N 1
ATOM 2419 C CA . HIS A 1 308 ? 14.398 -16.984 -20.188 1 97.44 308 HIS A CA 1
ATOM 2420 C C . HIS A 1 308 ? 15.797 -16.438 -20.484 1 97.44 308 HIS A C 1
ATOM 2422 O O . HIS A 1 308 ? 16.688 -17.203 -20.844 1 97.44 308 HIS A O 1
ATOM 2428 N N . THR A 1 309 ? 15.953 -15.18 -20.297 1 98.38 309 THR A N 1
ATOM 2429 C CA . THR A 1 309 ? 17.25 -14.586 -20.641 1 98.38 309 THR A CA 1
ATOM 2430 C C . THR A 1 309 ? 18.312 -15.016 -19.641 1 98.38 309 THR A C 1
ATOM 2432 O O . THR A 1 309 ? 19.438 -15.328 -20.031 1 98.38 309 THR A O 1
ATOM 2435 N N . ILE A 1 310 ? 18.016 -15.062 -18.328 1 98.62 310 ILE A N 1
ATOM 2436 C CA . ILE A 1 310 ? 19 -15.492 -17.328 1 98.62 310 ILE A CA 1
ATOM 2437 C C . ILE A 1 310 ? 19.312 -16.969 -17.531 1 98.62 310 ILE A C 1
ATOM 2439 O O . ILE A 1 310 ? 20.469 -17.375 -17.578 1 98.62 310 ILE A O 1
ATOM 2443 N N . HIS A 1 311 ? 18.266 -17.766 -17.672 1 97.88 311 HIS A N 1
ATOM 2444 C CA . HIS A 1 311 ? 18.422 -19.203 -17.781 1 97.88 311 HIS A CA 1
ATOM 2445 C C . HIS A 1 311 ? 19.266 -19.578 -19 1 97.88 311 HIS A C 1
ATOM 2447 O O . HIS A 1 311 ? 20.203 -20.375 -18.891 1 97.88 311 HIS A O 1
ATOM 2453 N N . THR A 1 312 ? 18.969 -19.016 -20.125 1 97.69 312 THR A N 1
ATOM 2454 C CA . THR A 1 312 ? 19.656 -19.375 -21.359 1 97.69 312 THR A CA 1
ATOM 2455 C C . THR A 1 312 ? 21.078 -18.828 -21.359 1 97.69 312 THR A C 1
ATOM 2457 O O . THR A 1 312 ? 22 -19.5 -21.859 1 97.69 312 THR A O 1
ATOM 2460 N N . ALA A 1 313 ? 21.266 -17.641 -20.797 1 98.19 313 ALA A N 1
ATOM 2461 C CA . ALA A 1 313 ? 22.609 -17.094 -20.719 1 98.19 313 ALA A CA 1
ATOM 2462 C C . ALA A 1 313 ? 23.516 -17.969 -19.859 1 98.19 313 ALA A C 1
ATOM 2464 O O . ALA A 1 313 ? 24.688 -18.172 -20.188 1 98.19 313 ALA A O 1
ATOM 2465 N N 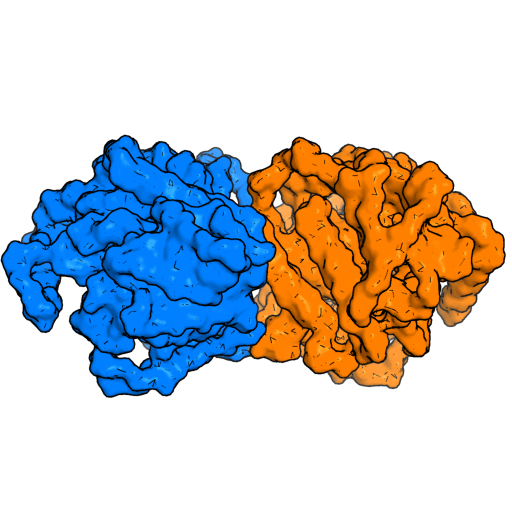. VAL A 1 314 ? 23 -18.516 -18.812 1 98.25 314 VAL A N 1
ATOM 2466 C CA . VAL A 1 314 ? 23.797 -19.25 -17.844 1 98.25 314 VAL A CA 1
ATOM 2467 C C . VAL A 1 314 ? 23.938 -20.703 -18.297 1 98.25 314 VAL A C 1
ATOM 2469 O O . VAL A 1 314 ? 25.031 -21.281 -18.234 1 98.25 314 VAL A O 1
ATOM 2472 N N . SER A 1 315 ? 22.891 -21.344 -18.766 1 96.69 315 SER A N 1
ATOM 2473 C CA . SER A 1 315 ? 22.875 -22.781 -19.047 1 96.69 315 SER A CA 1
ATOM 2474 C C . SER A 1 315 ? 23.328 -23.062 -20.484 1 96.69 315 SER A C 1
ATOM 2476 O O . SER A 1 315 ? 23.766 -24.172 -20.781 1 96.69 315 SER A O 1
ATOM 2478 N N . GLY A 1 316 ? 23.078 -22.109 -21.359 1 95.62 316 GLY A N 1
ATOM 2479 C CA . GLY A 1 316 ? 23.375 -22.312 -22.766 1 95.62 316 GLY A CA 1
ATOM 2480 C C . GLY A 1 316 ? 22.25 -22.984 -23.531 1 95.62 316 GLY A C 1
ATOM 2481 O O . GLY A 1 316 ? 22.328 -23.156 -24.75 1 95.62 316 GLY A O 1
ATOM 2482 N N . GLU A 1 317 ? 21.141 -23.281 -22.844 1 93.94 317 GLU A N 1
ATOM 2483 C CA . GLU A 1 317 ? 20.016 -23.906 -23.531 1 93.94 317 GLU A CA 1
ATOM 2484 C C . GLU A 1 317 ? 19.344 -22.953 -24.516 1 93.94 317 GLU A C 1
ATOM 2486 O O . GLU A 1 317 ? 19.125 -21.781 -24.188 1 93.94 317 GLU A O 1
ATOM 2491 N N . ARG A 1 318 ? 19 -23.469 -25.688 1 92 318 ARG A N 1
ATOM 2492 C CA . ARG A 1 318 ? 18.5 -22.578 -26.734 1 92 318 ARG A CA 1
ATOM 2493 C C . ARG A 1 318 ? 17.344 -23.234 -27.484 1 92 318 ARG A C 1
ATOM 2495 O O . ARG A 1 318 ? 16.906 -22.719 -28.516 1 92 318 ARG A O 1
ATOM 2502 N N . GLN A 1 319 ? 16.828 -24.25 -27.016 1 87.12 319 GLN A N 1
ATOM 2503 C CA . GLN A 1 319 ? 15.797 -24.984 -27.766 1 87.12 319 GLN A CA 1
ATOM 2504 C C . GLN A 1 319 ? 14.406 -24.453 -27.453 1 87.12 319 GLN A C 1
ATOM 2506 O O . GLN A 1 319 ? 14.172 -23.906 -26.359 1 87.12 319 GLN A O 1
ATOM 2511 N N . GLY A 1 320 ? 13.5 -24.625 -28.406 1 86.25 320 GLY A N 1
ATOM 2512 C CA . GLY A 1 320 ? 12.109 -24.266 -28.219 1 86.25 320 GLY A CA 1
ATOM 2513 C C . GLY A 1 320 ? 11.906 -22.766 -28.016 1 86.25 320 GLY A C 1
ATOM 2514 O O . GLY A 1 320 ? 12.391 -21.953 -28.812 1 86.25 320 GLY A O 1
ATOM 2515 N N . TYR A 1 321 ? 11.156 -22.469 -26.969 1 87.12 321 TYR A N 1
ATOM 2516 C CA . TYR A 1 321 ? 10.828 -21.062 -26.75 1 87.12 321 TYR A CA 1
ATOM 2517 C C . TYR A 1 321 ? 12.039 -20.297 -26.234 1 87.12 321 TYR A C 1
ATOM 2519 O O . TYR A 1 321 ? 11.992 -19.062 -26.109 1 87.12 321 TYR A O 1
ATOM 2527 N N . TYR A 1 322 ? 13.156 -20.953 -26.094 1 93.31 322 TYR A N 1
ATOM 2528 C CA . TYR A 1 322 ? 14.398 -20.312 -25.688 1 93.31 322 TYR A CA 1
ATOM 2529 C C . TYR A 1 322 ? 15.18 -19.812 -26.891 1 93.31 322 TYR A C 1
ATOM 2531 O O . TYR A 1 322 ? 16.203 -19.141 -26.734 1 93.31 322 TYR A O 1
ATOM 2539 N N . ALA A 1 323 ? 14.711 -20.094 -28.047 1 92 323 ALA A N 1
ATOM 2540 C CA . ALA A 1 323 ? 15.492 -19.922 -29.266 1 92 323 ALA A CA 1
ATOM 2541 C C . ALA A 1 323 ? 15.914 -18.469 -29.438 1 92 323 ALA A C 1
ATOM 2543 O O . ALA A 1 323 ? 16.984 -18.188 -30 1 92 323 ALA A O 1
ATOM 2544 N N . ASP A 1 324 ? 15.109 -17.562 -29 1 95 324 ASP A N 1
ATOM 2545 C CA . ASP A 1 324 ? 15.375 -16.141 -29.234 1 95 324 ASP A CA 1
ATOM 2546 C C . ASP A 1 324 ? 16.328 -15.594 -28.172 1 95 324 ASP A C 1
ATOM 2548 O O . ASP A 1 324 ? 16.766 -14.445 -28.25 1 95 324 ASP A O 1
ATOM 2552 N N . PHE A 1 325 ? 16.625 -16.344 -27.172 1 95.69 325 PHE A N 1
ATOM 2553 C CA . PHE A 1 325 ? 17.344 -15.867 -26 1 95.69 325 PHE A CA 1
ATOM 2554 C C . PHE A 1 325 ? 18.75 -16.438 -25.953 1 95.69 325 PHE A C 1
ATOM 2556 O O . PHE A 1 325 ? 19.188 -17.094 -26.906 1 95.69 325 PHE A O 1
ATOM 2563 N N . GLY A 1 326 ? 19.547 -16.109 -24.938 1 94.25 326 GLY A N 1
ATOM 2564 C CA . GLY A 1 326 ? 20.812 -16.797 -24.688 1 94.25 326 GLY A CA 1
ATOM 2565 C C . GLY A 1 326 ? 22.016 -15.906 -24.828 1 94.25 326 GLY A C 1
ATOM 2566 O O . GLY A 1 326 ? 23.094 -16.234 -24.328 1 94.25 326 GLY A O 1
ATOM 2567 N N . SER A 1 327 ? 21.922 -14.781 -25.516 1 96.38 327 SER A N 1
ATOM 2568 C CA . SER A 1 327 ? 23.047 -13.852 -25.562 1 96.38 327 SER A CA 1
ATOM 2569 C C . SER A 1 327 ? 23.062 -12.93 -24.359 1 96.38 327 SER A C 1
ATOM 2571 O O . SER A 1 327 ? 22.031 -12.711 -23.719 1 96.38 327 SER A O 1
ATOM 2573 N N . LEU A 1 328 ? 24.234 -12.453 -23.984 1 98.25 328 LEU A N 1
ATOM 2574 C CA . LEU A 1 328 ? 24.328 -11.453 -22.938 1 98.25 328 LEU A CA 1
ATOM 2575 C C . LEU A 1 328 ? 23.641 -10.164 -23.344 1 98.25 328 LEU A C 1
ATOM 2577 O O . LEU A 1 328 ? 23.094 -9.445 -22.5 1 98.25 328 LEU A O 1
ATOM 2581 N N . GLU A 1 329 ? 23.594 -9.906 -24.641 1 97.94 329 GLU A N 1
ATOM 2582 C CA . GLU A 1 329 ? 22.875 -8.758 -25.172 1 97.94 329 GLU A CA 1
ATOM 2583 C C . GLU A 1 329 ? 21.391 -8.844 -24.828 1 97.94 329 GLU A C 1
ATOM 2585 O O . GLU A 1 329 ? 20.781 -7.859 -24.406 1 97.94 329 GLU A O 1
ATOM 2590 N N . SER A 1 330 ? 20.828 -10.039 -25.109 1 97.5 330 SER A N 1
ATOM 2591 C CA . SER A 1 330 ? 19.406 -10.219 -24.797 1 97.5 330 SER A CA 1
ATOM 2592 C C . SER A 1 330 ? 19.172 -10.086 -23.297 1 97.5 330 SER A C 1
ATOM 2594 O O . SER A 1 330 ? 18.156 -9.531 -22.875 1 97.5 330 SER A O 1
ATOM 2596 N N . LEU A 1 331 ? 20.078 -10.633 -22.5 1 98.56 331 LEU A N 1
ATOM 2597 C CA . LEU A 1 331 ? 19.969 -10.516 -21.047 1 98.56 331 LEU A CA 1
ATOM 2598 C C . LEU A 1 331 ? 20.031 -9.055 -20.609 1 98.56 331 LEU A C 1
ATOM 2600 O O . LEU A 1 331 ? 19.172 -8.594 -19.859 1 98.56 331 LEU A O 1
ATOM 2604 N N . ALA A 1 332 ? 20.984 -8.328 -21.078 1 98.62 332 ALA A N 1
ATOM 2605 C CA . ALA A 1 332 ? 21.156 -6.914 -20.75 1 98.62 332 ALA A CA 1
ATOM 2606 C C . ALA A 1 332 ? 19.922 -6.109 -21.156 1 98.62 332 ALA A C 1
ATOM 2608 O O . ALA A 1 332 ? 19.422 -5.285 -20.391 1 98.62 332 ALA A O 1
ATOM 2609 N N . SER A 1 333 ? 19.5 -6.367 -22.391 1 97.94 333 SER A N 1
ATOM 2610 C CA . SER A 1 333 ? 18.328 -5.664 -22.906 1 97.94 333 SER A CA 1
ATOM 2611 C C . SER A 1 333 ? 17.094 -5.91 -22.047 1 97.94 333 SER A C 1
ATOM 2613 O O . SER A 1 333 ? 16.359 -4.98 -21.734 1 97.94 333 SER A O 1
ATOM 2615 N N . THR A 1 334 ? 16.891 -7.152 -21.672 1 98.44 334 THR A N 1
ATOM 2616 C CA . THR A 1 334 ? 15.727 -7.52 -20.875 1 98.44 334 THR A CA 1
ATOM 2617 C C . THR A 1 334 ? 15.805 -6.887 -19.484 1 98.44 334 THR A C 1
ATOM 2619 O O . THR A 1 334 ? 14.812 -6.348 -18.984 1 98.44 334 THR A O 1
ATOM 2622 N N . LEU A 1 335 ? 16.953 -6.949 -18.844 1 98.5 335 LEU A N 1
ATOM 2623 C CA . LEU A 1 335 ? 17.125 -6.371 -17.516 1 98.5 335 LEU A CA 1
ATOM 2624 C C . LEU A 1 335 ? 16.859 -4.867 -17.531 1 98.5 335 LEU A C 1
ATOM 2626 O O . LEU A 1 335 ? 16.266 -4.32 -16.609 1 98.5 335 LEU A O 1
ATOM 2630 N N . ARG A 1 336 ? 17.172 -4.184 -18.609 1 98 336 ARG A N 1
ATOM 2631 C CA . ARG A 1 336 ? 17.047 -2.736 -18.734 1 98 336 ARG A CA 1
ATOM 2632 C C . ARG A 1 336 ? 15.586 -2.342 -18.969 1 98 336 ARG A C 1
ATOM 2634 O O . ARG A 1 336 ? 15.172 -1.239 -18.609 1 98 336 ARG A O 1
ATOM 2641 N N . ARG A 1 337 ? 14.836 -3.334 -19.547 1 97.44 337 ARG A N 1
ATOM 2642 C CA . ARG A 1 337 ? 13.578 -2.875 -20.125 1 97.44 337 ARG A CA 1
ATOM 2643 C C . ARG A 1 337 ? 12.398 -3.664 -19.562 1 97.44 337 ARG A C 1
ATOM 2645 O O . ARG A 1 337 ? 11.242 -3.26 -19.719 1 97.44 337 ARG A O 1
ATOM 2652 N N . GLY A 1 338 ? 12.664 -4.762 -18.938 1 97.62 338 GLY A N 1
ATOM 2653 C CA . GLY A 1 338 ? 11.617 -5.617 -18.406 1 97.62 338 GLY A CA 1
ATOM 2654 C C . GLY A 1 338 ? 11.227 -6.738 -19.344 1 97.62 338 GLY A C 1
ATOM 2655 O O . GLY A 1 338 ? 11.344 -7.918 -19 1 97.62 338 GLY A O 1
ATOM 2656 N N . PHE A 1 339 ? 10.859 -6.355 -20.547 1 98.12 339 PHE A N 1
ATOM 2657 C CA . PHE A 1 339 ? 10.5 -7.324 -21.578 1 98.12 339 PHE A CA 1
ATOM 2658 C C . PHE A 1 339 ? 11.586 -7.414 -22.641 1 98.12 339 PHE A C 1
ATOM 2660 O O . PHE A 1 339 ? 12.156 -6.398 -23.047 1 98.12 339 PHE A O 1
ATOM 2667 N N . PHE A 1 340 ? 11.836 -8.609 -23.062 1 97.88 340 PHE A N 1
ATOM 2668 C CA . PHE A 1 340 ? 12.711 -8.781 -24.219 1 97.88 340 PHE A CA 1
ATOM 2669 C C . PHE A 1 340 ? 11.953 -8.508 -25.516 1 97.88 340 PHE A C 1
ATOM 2671 O O . PHE A 1 340 ? 12.367 -7.672 -26.328 1 97.88 340 PHE A O 1
ATOM 2678 N N . HIS A 1 341 ? 10.883 -9.336 -25.688 1 96.81 341 HIS A N 1
ATOM 2679 C CA . HIS A 1 341 ? 10.016 -9.062 -26.828 1 96.81 341 HIS A CA 1
ATOM 2680 C C . HIS A 1 341 ? 9.031 -7.938 -26.516 1 96.81 341 HIS A C 1
ATOM 2682 O O . HIS A 1 341 ? 8.031 -8.156 -25.828 1 96.81 341 HIS A O 1
ATOM 2688 N N . ALA A 1 342 ? 9.25 -6.805 -27 1 96.94 342 ALA A N 1
ATOM 2689 C CA . ALA A 1 342 ? 8.453 -5.594 -26.828 1 96.94 342 ALA A CA 1
ATOM 2690 C C . ALA A 1 342 ? 8.266 -4.852 -28.141 1 96.94 342 ALA A C 1
ATOM 2692 O O . ALA A 1 342 ? 8.766 -3.738 -28.312 1 96.94 342 ALA A O 1
ATOM 2693 N N . GLY A 1 343 ? 7.461 -5.445 -28.938 1 96.25 343 GLY A N 1
ATOM 2694 C CA . GLY A 1 343 ? 7.289 -4.922 -30.281 1 96.25 343 GLY A CA 1
ATOM 2695 C C . GLY A 1 343 ? 8.328 -5.441 -31.25 1 96.25 343 GLY A C 1
ATOM 2696 O O . GLY A 1 343 ? 8.633 -4.781 -32.25 1 96.25 343 GLY A O 1
ATOM 2697 N N . THR A 1 344 ? 8.938 -6.531 -30.906 1 95.88 344 THR A N 1
ATOM 2698 C CA . THR A 1 344 ? 9.953 -7.133 -31.766 1 95.88 344 THR A CA 1
ATOM 2699 C C . THR A 1 344 ? 9.523 -8.531 -32.219 1 95.88 344 THR A C 1
ATOM 2701 O O . THR A 1 344 ? 8.57 -9.094 -31.672 1 95.88 344 THR A O 1
ATOM 2704 N N . TYR A 1 345 ? 10.219 -9.055 -33.125 1 95.81 345 TYR A N 1
ATOM 2705 C CA . TYR A 1 345 ? 9.867 -10.344 -33.719 1 95.81 345 TYR A CA 1
ATOM 2706 C C . TYR A 1 345 ? 10.32 -11.492 -32.844 1 95.81 345 TYR A C 1
ATOM 2708 O O . TYR A 1 345 ? 11.469 -11.531 -32.406 1 95.81 345 TYR A O 1
ATOM 2716 N N . SER A 1 346 ? 9.469 -12.391 -32.469 1 96.06 346 SER A N 1
ATOM 2717 C CA . SER A 1 346 ? 9.758 -13.664 -31.797 1 96.06 346 SER A CA 1
ATOM 2718 C C . SER A 1 346 ? 9.781 -14.812 -32.812 1 96.06 346 SER A C 1
ATOM 2720 O O . SER A 1 346 ? 8.75 -15.148 -33.406 1 96.06 346 SER A O 1
ATOM 2722 N N . SER A 1 347 ? 10.867 -15.43 -32.969 1 94.44 347 SER A N 1
ATOM 2723 C CA . SER A 1 347 ? 10.992 -16.531 -33.938 1 94.44 347 SER A CA 1
ATOM 2724 C C . SER A 1 347 ? 10.172 -17.734 -33.5 1 94.44 347 SER A C 1
ATOM 2726 O O . SER A 1 347 ? 9.641 -18.469 -34.344 1 94.44 347 SER A O 1
ATOM 2728 N N . PHE A 1 348 ? 10.102 -17.891 -32.25 1 93 348 PHE A N 1
ATOM 2729 C CA . PHE A 1 348 ? 9.312 -19 -31.734 1 93 348 PHE A CA 1
ATOM 2730 C C . PHE A 1 348 ? 7.832 -18.812 -32.031 1 93 348 PHE A C 1
ATOM 2732 O O . PHE A 1 348 ? 7.156 -19.75 -32.438 1 93 348 PHE A O 1
ATOM 2739 N N . ARG A 1 349 ? 7.418 -17.578 -31.781 1 93.5 349 ARG A N 1
ATOM 2740 C CA . ARG A 1 349 ? 6 -17.281 -31.984 1 93.5 349 ARG A CA 1
ATOM 2741 C C . ARG A 1 349 ? 5.699 -16.969 -33.438 1 93.5 349 ARG A C 1
ATOM 2743 O O . ARG A 1 349 ? 4.543 -17 -33.875 1 93.5 349 ARG A O 1
ATOM 2750 N N . GLY A 1 350 ? 6.684 -16.609 -34.281 1 95.75 350 GLY A N 1
ATOM 2751 C CA . GLY A 1 350 ? 6.535 -16.312 -35.719 1 95.75 350 GLY A CA 1
ATOM 2752 C C . GLY A 1 350 ? 5.816 -15.008 -36 1 95.75 350 GLY A C 1
ATOM 2753 O O . GLY A 1 350 ? 5.086 -14.891 -36.969 1 95.75 350 GLY A O 1
ATOM 2754 N N . ARG A 1 351 ? 5.977 -14.078 -35.031 1 96.88 351 ARG A N 1
ATOM 2755 C CA . ARG A 1 351 ? 5.32 -12.781 -35.188 1 96.88 351 ARG A CA 1
ATOM 2756 C C . ARG A 1 351 ? 5.973 -11.734 -34.312 1 96.88 351 ARG A C 1
ATOM 2758 O O . ARG A 1 351 ? 6.809 -12.062 -33.438 1 96.88 351 ARG A O 1
ATOM 2765 N N . VAL A 1 352 ? 5.664 -10.469 -34.594 1 96.88 352 VAL A N 1
ATOM 2766 C CA . VAL A 1 352 ? 6.004 -9.398 -33.656 1 96.88 352 VAL A CA 1
ATOM 2767 C C . VAL A 1 352 ? 5.223 -9.586 -32.375 1 96.88 352 VAL A C 1
ATOM 2769 O O . VAL A 1 352 ? 4.031 -9.906 -32.375 1 96.88 352 VAL A O 1
ATOM 2772 N N . HIS A 1 353 ? 5.953 -9.453 -31.219 1 96.69 353 HIS A N 1
ATOM 2773 C CA . HIS A 1 353 ? 5.352 -9.812 -29.953 1 96.69 353 HIS A CA 1
ATOM 2774 C C . HIS A 1 353 ? 5.602 -8.734 -28.906 1 96.69 353 HIS A C 1
ATOM 2776 O O . HIS A 1 353 ? 6.664 -8.109 -28.891 1 96.69 353 HIS A O 1
ATOM 2782 N N . GLY A 1 354 ? 4.562 -8.461 -28.078 1 96.75 354 GLY A N 1
ATOM 2783 C CA . GLY A 1 354 ? 4.699 -7.629 -26.891 1 96.75 354 GLY A CA 1
ATOM 2784 C C . GLY A 1 354 ? 4.703 -6.145 -27.203 1 96.75 354 GLY A C 1
ATOM 2785 O O . GLY A 1 354 ? 4.574 -5.75 -28.359 1 96.75 354 GLY A O 1
ATOM 2786 N N . ARG A 1 355 ? 4.727 -5.328 -26.219 1 96.12 355 ARG A N 1
ATOM 2787 C CA . ARG A 1 355 ? 4.836 -3.873 -26.266 1 96.12 355 ARG A CA 1
ATOM 2788 C C . ARG A 1 355 ? 5.742 -3.35 -25.172 1 96.12 355 ARG A C 1
ATOM 2790 O O . ARG A 1 355 ? 5.805 -3.93 -24.078 1 96.12 355 ARG A O 1
ATOM 2797 N N . PRO A 1 356 ? 6.426 -2.273 -25.406 1 95.31 356 PRO A N 1
ATOM 2798 C CA . PRO A 1 356 ? 7.367 -1.749 -24.422 1 95.31 356 PRO A CA 1
ATOM 2799 C C . PRO A 1 356 ? 6.672 -1.254 -23.156 1 95.31 356 PRO A C 1
ATOM 2801 O O . PRO A 1 356 ? 5.52 -0.812 -23.203 1 95.31 356 PRO A O 1
ATOM 2804 N N . ILE A 1 357 ? 7.391 -1.392 -22.047 1 96.38 357 ILE A N 1
ATOM 2805 C CA . ILE A 1 357 ? 6.973 -0.825 -20.766 1 96.38 357 ILE A CA 1
ATOM 2806 C C . ILE A 1 357 ? 7.488 0.608 -20.656 1 96.38 357 ILE A C 1
ATOM 2808 O O . ILE A 1 357 ? 8.633 0.897 -21.016 1 96.38 357 ILE A O 1
ATOM 2812 N N . ASP A 1 358 ? 6.648 1.558 -20.234 1 95.94 358 ASP A N 1
ATOM 2813 C CA . ASP A 1 358 ? 7.133 2.889 -19.875 1 95.94 358 ASP A CA 1
ATOM 2814 C C . ASP A 1 358 ? 7.891 2.863 -18.547 1 95.94 358 ASP A C 1
ATOM 2816 O O . ASP A 1 358 ? 7.305 3.096 -17.5 1 95.94 358 ASP A O 1
ATOM 2820 N N . ILE A 1 359 ? 9.188 2.752 -18.625 1 95.75 359 ILE A N 1
ATOM 2821 C CA . ILE A 1 359 ? 10.008 2.471 -17.453 1 95.75 359 ILE A CA 1
ATOM 2822 C C . ILE A 1 359 ? 10.148 3.736 -16.609 1 95.75 359 ILE A C 1
ATOM 2824 O O . ILE A 1 359 ? 10.641 3.684 -15.484 1 95.75 359 ILE A O 1
ATOM 2828 N N . THR A 1 360 ? 9.672 4.902 -17.109 1 94.38 360 THR A N 1
ATOM 2829 C CA . THR A 1 360 ? 9.719 6.148 -16.359 1 94.38 360 THR A CA 1
ATOM 2830 C C . THR A 1 360 ? 8.617 6.176 -15.305 1 94.38 360 THR A C 1
ATOM 2832 O O . THR A 1 360 ? 8.773 6.785 -14.242 1 94.38 360 THR A O 1
ATOM 2835 N N . HIS A 1 361 ? 7.523 5.453 -15.641 1 95.19 361 HIS A N 1
ATOM 2836 C CA . HIS A 1 361 ? 6.371 5.551 -14.758 1 95.19 361 HIS A CA 1
ATOM 2837 C C . HIS A 1 361 ? 6.055 4.207 -14.109 1 95.19 361 HIS A C 1
ATOM 2839 O O . HIS A 1 361 ? 5.348 4.148 -13.102 1 95.19 361 HIS A O 1
ATOM 2845 N N . GLN A 1 362 ? 6.523 3.176 -14.688 1 96.44 362 GLN A N 1
ATOM 2846 C CA . GLN A 1 362 ? 6.242 1.844 -14.164 1 96.44 362 GLN A CA 1
ATOM 2847 C C . GLN A 1 362 ? 7.41 1.322 -13.328 1 96.44 362 GLN A C 1
ATOM 2849 O O . GLN A 1 362 ? 8.477 1.022 -13.875 1 96.44 362 GLN A O 1
ATOM 2854 N N . PRO A 1 363 ? 7.207 1.257 -12.008 1 97.94 363 PRO A N 1
ATOM 2855 C CA . PRO A 1 363 ? 8.289 0.684 -11.203 1 97.94 363 PRO A CA 1
ATOM 2856 C C . PRO A 1 363 ? 8.539 -0.79 -11.516 1 97.94 363 PRO A C 1
ATOM 2858 O O . PRO A 1 363 ? 7.594 -1.55 -11.727 1 97.94 363 PRO A O 1
ATOM 2861 N N . ALA A 1 364 ? 9.82 -1.236 -11.484 1 98.44 364 ALA A N 1
ATOM 2862 C CA . ALA A 1 364 ? 10.203 -2.607 -11.812 1 98.44 364 ALA A CA 1
ATOM 2863 C C . ALA A 1 364 ? 9.711 -3.584 -10.75 1 98.44 364 ALA A C 1
ATOM 2865 O O . ALA A 1 364 ? 9.664 -4.793 -10.984 1 98.44 364 ALA A O 1
ATOM 2866 N N . SER A 1 365 ? 9.352 -3.057 -9.562 1 98.25 365 SER A N 1
ATOM 2867 C CA . SER A 1 365 ? 8.797 -3.914 -8.516 1 98.25 365 SER A CA 1
ATOM 2868 C C . SER A 1 365 ? 7.465 -4.523 -8.945 1 98.25 365 SER A C 1
ATOM 2870 O O . SER A 1 365 ? 6.977 -5.465 -8.32 1 98.25 365 SER A O 1
ATOM 2872 N N . ALA A 1 366 ? 6.867 -4.051 -10.062 1 98.44 366 ALA A N 1
ATOM 2873 C CA . ALA A 1 366 ? 5.609 -4.574 -10.594 1 98.44 366 ALA A CA 1
ATOM 2874 C C . ALA A 1 366 ? 5.848 -5.801 -11.469 1 98.44 366 ALA A C 1
ATOM 2876 O O . ALA A 1 366 ? 4.902 -6.383 -12 1 98.44 366 ALA A O 1
ATOM 2877 N N . LEU A 1 367 ? 7.09 -6.176 -11.656 1 98.69 367 LEU A N 1
ATOM 2878 C CA . LEU A 1 367 ? 7.453 -7.387 -12.383 1 98.69 367 LEU A CA 1
ATOM 2879 C C . LEU A 1 367 ? 8.164 -8.375 -11.461 1 98.69 367 LEU A C 1
ATOM 2881 O O . LEU A 1 367 ? 9.086 -8.008 -10.734 1 98.69 367 LEU A O 1
ATOM 2885 N N . LEU A 1 368 ? 7.715 -9.594 -11.438 1 98.81 368 LEU A N 1
ATOM 2886 C CA . LEU A 1 368 ? 8.398 -10.625 -10.664 1 98.81 368 LEU A CA 1
ATOM 2887 C C . LEU A 1 368 ? 9.5 -11.273 -11.492 1 98.81 368 LEU A C 1
ATOM 2889 O O . LEU A 1 368 ? 9.266 -11.719 -12.617 1 98.81 368 LEU A O 1
ATOM 2893 N N . ALA A 1 369 ? 10.703 -11.297 -10.992 1 98.75 369 ALA A N 1
ATOM 2894 C CA . ALA A 1 369 ? 11.859 -11.945 -11.602 1 98.75 369 ALA A CA 1
ATOM 2895 C C . ALA A 1 369 ? 12.164 -13.273 -10.906 1 98.75 369 ALA A C 1
ATOM 2897 O O . ALA A 1 369 ? 12.18 -13.344 -9.672 1 98.75 369 ALA A O 1
ATOM 2898 N N . TYR A 1 370 ? 12.398 -14.289 -11.656 1 98.75 370 TYR A N 1
ATOM 2899 C CA . TYR A 1 370 ? 12.695 -15.617 -11.133 1 98.75 370 TYR A CA 1
ATOM 2900 C C . TYR A 1 370 ? 13.484 -16.438 -12.141 1 98.75 370 TYR A C 1
ATOM 2902 O O . TYR A 1 370 ? 13.539 -16.094 -13.328 1 98.75 370 TYR A O 1
ATOM 2910 N N . THR A 1 371 ? 14.133 -17.484 -11.648 1 97.25 371 THR A N 1
ATOM 2911 C CA . THR A 1 371 ? 14.742 -18.453 -12.555 1 97.25 371 THR A CA 1
ATOM 2912 C C . THR A 1 371 ? 14.109 -19.828 -12.383 1 97.25 371 THR A C 1
ATOM 2914 O O . THR A 1 371 ? 14.312 -20.719 -13.203 1 97.25 371 THR A O 1
ATOM 2917 N N . CYS A 1 372 ? 13.391 -19.969 -11.305 1 97.94 372 CYS A N 1
ATOM 2918 C CA . CYS A 1 372 ? 12.672 -21.219 -11.062 1 97.94 372 CYS A CA 1
ATOM 2919 C C . CYS A 1 372 ? 11.227 -20.938 -10.648 1 97.94 372 CYS A C 1
ATOM 2921 O O . CYS A 1 372 ? 10.961 -20 -9.898 1 97.94 372 CYS A O 1
ATOM 2923 N N . THR A 1 373 ? 10.297 -21.609 -11.172 1 98.12 373 THR A N 1
ATOM 2924 C CA . THR A 1 373 ? 8.898 -21.734 -10.766 1 98.12 373 THR A CA 1
ATOM 2925 C C . THR A 1 373 ? 8.391 -23.156 -11.023 1 98.12 373 THR A C 1
ATOM 2927 O O . THR A 1 373 ? 9.102 -23.984 -11.586 1 98.12 373 THR A O 1
ATOM 2930 N N . HIS A 1 374 ? 7.207 -23.406 -10.594 1 97.75 374 HIS A N 1
ATOM 2931 C CA . HIS A 1 374 ? 6.629 -24.719 -10.891 1 97.75 374 HIS A CA 1
ATOM 2932 C C . HIS A 1 374 ? 6.582 -24.969 -12.391 1 97.75 374 HIS A C 1
ATOM 2934 O O . HIS A 1 374 ? 6.793 -26.094 -12.844 1 97.75 374 HIS A O 1
ATOM 2940 N N . ASP A 1 375 ? 6.438 -23.938 -13.133 1 94.88 375 ASP A N 1
ATOM 2941 C CA . ASP A 1 375 ? 6.359 -24.062 -14.586 1 94.88 375 ASP A CA 1
ATOM 2942 C C . ASP A 1 375 ? 7.742 -24.281 -15.195 1 94.88 375 ASP A C 1
ATOM 2944 O O . ASP A 1 375 ? 7.922 -25.156 -16.047 1 94.88 375 ASP A O 1
ATOM 2948 N N . GLN A 1 376 ? 8.695 -23.516 -14.781 1 94.81 376 GLN A N 1
ATOM 2949 C CA . GLN A 1 376 ? 10.031 -23.531 -15.383 1 94.81 376 GLN A CA 1
ATOM 2950 C C . GLN A 1 376 ? 10.75 -24.844 -15.086 1 94.81 376 GLN A C 1
ATOM 2952 O O . GLN A 1 376 ? 11.578 -25.297 -15.875 1 94.81 376 GLN A O 1
ATOM 2957 N N . ILE A 1 377 ? 10.367 -25.469 -13.961 1 95.88 377 ILE A N 1
ATOM 2958 C CA . ILE A 1 377 ? 10.969 -26.75 -13.594 1 95.88 377 ILE A CA 1
ATOM 2959 C C . ILE A 1 377 ? 10.078 -27.891 -14.062 1 95.88 377 ILE A C 1
ATOM 2961 O O . ILE A 1 377 ? 10.539 -28.797 -14.766 1 95.88 377 ILE A O 1
ATOM 2965 N N . GLY A 1 378 ? 8.82 -27.797 -13.758 1 92.75 378 GLY A N 1
ATOM 2966 C CA . GLY A 1 378 ? 7.891 -28.906 -13.953 1 92.75 378 GLY A CA 1
ATOM 2967 C C . GLY A 1 378 ? 7.543 -29.141 -15.414 1 92.75 378 GLY A C 1
ATOM 2968 O O . GLY A 1 378 ? 7.062 -30.219 -15.773 1 92.75 378 GLY A O 1
ATOM 2969 N N . ASN A 1 379 ? 7.805 -28.172 -16.219 1 89.19 379 ASN A N 1
ATOM 2970 C CA . ASN A 1 379 ? 7.5 -28.328 -17.641 1 89.19 379 ASN A CA 1
ATOM 2971 C C . ASN A 1 379 ? 8.734 -28.766 -18.422 1 89.19 379 ASN A C 1
ATOM 2973 O O . ASN A 1 379 ? 8.711 -28.781 -19.656 1 89.19 379 ASN A O 1
ATOM 2977 N N . ARG A 1 380 ? 9.773 -29.094 -17.734 1 90.88 380 ARG A N 1
ATOM 2978 C CA . ARG A 1 380 ? 10.875 -29.844 -18.344 1 90.88 380 ARG A CA 1
ATOM 2979 C C . ARG A 1 380 ? 10.547 -31.328 -18.406 1 90.88 380 ARG A C 1
ATOM 2981 O O . ARG A 1 380 ? 9.766 -31.828 -17.594 1 90.88 380 ARG A O 1
ATOM 2988 N N . ALA A 1 381 ? 11.164 -32 -19.328 1 87.94 381 ALA A N 1
ATOM 2989 C CA . ALA A 1 381 ? 10.812 -33.406 -19.625 1 87.94 381 ALA A CA 1
ATOM 2990 C C . ALA A 1 381 ? 10.883 -34.25 -18.375 1 87.94 381 ALA A C 1
ATOM 2992 O O . ALA A 1 381 ? 10 -35.094 -18.125 1 87.94 381 ALA A O 1
ATOM 2993 N N . ILE A 1 382 ? 11.883 -34.094 -17.578 1 91.88 382 ILE A N 1
ATOM 2994 C CA . ILE A 1 382 ? 12.047 -34.969 -16.422 1 91.88 382 ILE A CA 1
ATOM 2995 C C . ILE A 1 382 ? 11.93 -34.188 -15.133 1 91.88 382 ILE A C 1
ATOM 2997 O O . ILE A 1 382 ? 12.305 -34.656 -14.062 1 91.88 382 ILE A O 1
ATOM 3001 N N . GLY A 1 383 ? 11.492 -32.969 -15.219 1 95.5 383 GLY A N 1
ATOM 3002 C CA . GLY A 1 383 ? 11.25 -32.125 -14.055 1 95.5 383 GLY A CA 1
ATOM 3003 C C . GLY A 1 383 ? 12.508 -31.797 -13.289 1 95.5 383 GLY A C 1
ATOM 3004 O O . GLY A 1 383 ? 12.461 -31.562 -12.078 1 95.5 383 GLY A O 1
ATOM 3005 N N . ASP A 1 384 ? 13.656 -31.844 -13.977 1 95.88 384 ASP A N 1
ATOM 3006 C CA . ASP A 1 384 ? 14.938 -31.609 -13.312 1 95.88 384 ASP A CA 1
ATOM 3007 C C . ASP A 1 384 ? 15.117 -30.141 -12.977 1 95.88 384 ASP A C 1
ATOM 3009 O O . ASP A 1 384 ? 14.703 -29.266 -13.75 1 95.88 384 ASP A O 1
ATOM 3013 N N . ARG A 1 385 ? 15.672 -29.906 -11.82 1 97.75 385 ARG A N 1
ATOM 3014 C CA . ARG A 1 385 ? 16.031 -28.562 -11.375 1 97.75 385 ARG A CA 1
ATOM 3015 C C . ARG A 1 385 ? 17.391 -28.156 -11.938 1 97.75 385 ARG A C 1
ATOM 3017 O O . ARG A 1 385 ? 18.188 -29 -12.336 1 97.75 385 ARG A O 1
ATOM 3024 N N . PRO A 1 386 ? 17.672 -26.781 -11.969 1 97.44 386 PRO A N 1
ATOM 3025 C CA . PRO A 1 386 ? 18.969 -26.344 -12.453 1 97.44 386 PRO A CA 1
ATOM 3026 C C . PRO A 1 386 ? 20.141 -26.984 -11.703 1 97.44 386 PRO A C 1
ATOM 3028 O O . PRO A 1 386 ? 21.219 -27.188 -12.281 1 97.44 386 PRO A O 1
ATOM 3031 N N . SER A 1 387 ? 19.969 -27.422 -10.477 1 97.38 387 SER A N 1
ATOM 3032 C CA . SER A 1 387 ? 21.016 -28.047 -9.672 1 97.38 387 SER A CA 1
ATOM 3033 C C . SER A 1 387 ? 21.453 -29.375 -10.258 1 97.38 387 SER A C 1
ATOM 3035 O O . SER A 1 387 ? 22.516 -29.891 -9.914 1 97.38 387 SER A O 1
ATOM 3037 N N . ALA A 1 388 ? 20.656 -29.953 -11.109 1 96.38 388 ALA A N 1
ATOM 3038 C CA . ALA A 1 388 ? 20.953 -31.234 -11.727 1 96.38 388 ALA A CA 1
ATOM 3039 C C . ALA A 1 388 ? 21.938 -31.078 -12.883 1 96.38 388 ALA A C 1
ATOM 3041 O O . ALA A 1 388 ? 22.609 -32.031 -13.266 1 96.38 388 ALA A O 1
ATOM 3042 N N . TYR A 1 389 ? 22.078 -29.891 -13.453 1 96.38 389 TYR A N 1
ATOM 3043 C CA . TYR A 1 389 ? 22.875 -29.781 -14.672 1 96.38 389 TYR A CA 1
ATOM 3044 C C . TYR A 1 389 ? 23.766 -28.547 -14.648 1 96.38 389 TYR A C 1
ATOM 3046 O O . TYR A 1 389 ? 24.547 -28.312 -15.578 1 96.38 389 TYR A O 1
ATOM 3054 N N . LEU A 1 390 ? 23.688 -27.734 -13.664 1 98.06 390 LEU A N 1
ATOM 3055 C CA . LEU A 1 390 ? 24.531 -26.562 -13.516 1 98.06 390 LEU A CA 1
ATOM 3056 C C . LEU A 1 390 ? 25.438 -26.688 -12.297 1 98.06 390 LEU A C 1
ATOM 3058 O O . LEU A 1 390 ? 25.109 -27.406 -11.352 1 98.06 390 LEU A O 1
ATOM 3062 N N . THR A 1 391 ? 26.578 -26 -12.305 1 97.75 391 THR A N 1
ATOM 3063 C CA . THR A 1 391 ? 27.484 -25.953 -11.156 1 97.75 391 THR A CA 1
ATOM 3064 C C . THR A 1 391 ? 26.922 -25.031 -10.07 1 97.75 391 THR A C 1
ATOM 3066 O O . THR A 1 391 ? 26.062 -24.188 -10.344 1 97.75 391 THR A O 1
ATOM 3069 N N . PRO A 1 392 ? 27.375 -25.266 -8.781 1 98.12 392 PRO A N 1
ATOM 3070 C CA . PRO A 1 392 ? 26.938 -24.359 -7.715 1 98.12 392 PRO A CA 1
ATOM 3071 C C . PRO A 1 392 ? 27.25 -22.906 -8.023 1 98.12 392 PRO A C 1
ATOM 3073 O O . PRO A 1 392 ? 26.484 -22.016 -7.648 1 98.12 392 PRO A O 1
ATOM 3076 N N . GLY A 1 393 ? 28.375 -22.625 -8.672 1 98.62 393 GLY A N 1
ATOM 3077 C CA . GLY A 1 393 ? 28.688 -21.266 -9.078 1 98.62 393 GLY A CA 1
ATOM 3078 C C . GLY A 1 393 ? 27.688 -20.672 -10.055 1 98.62 393 GLY A C 1
ATOM 3079 O O . GLY A 1 393 ? 27.328 -19.5 -9.945 1 98.62 393 GLY A O 1
ATOM 3080 N N . GLN A 1 394 ? 27.266 -21.469 -11.023 1 98.75 394 GLN A N 1
ATOM 3081 C CA . GLN A 1 394 ? 26.25 -21.047 -11.969 1 98.75 394 GLN A CA 1
ATOM 3082 C C . GLN A 1 394 ? 24.922 -20.766 -11.266 1 98.75 394 GLN A C 1
ATOM 3084 O O . GLN A 1 394 ? 24.219 -19.812 -11.602 1 98.75 394 GLN A O 1
ATOM 3089 N N . LEU A 1 395 ? 24.578 -21.625 -10.266 1 98.75 395 LEU A N 1
ATOM 3090 C CA . LEU A 1 395 ? 23.375 -21.391 -9.461 1 98.75 395 LEU A CA 1
ATOM 3091 C C . LEU A 1 395 ? 23.469 -20.062 -8.727 1 98.75 395 LEU A C 1
ATOM 3093 O O . LEU A 1 395 ? 22.5 -19.297 -8.672 1 98.75 395 LEU A O 1
ATOM 3097 N N . ALA A 1 396 ? 24.641 -19.797 -8.242 1 98.75 396 ALA A N 1
ATOM 3098 C CA . ALA A 1 396 ? 24.875 -18.547 -7.508 1 98.75 396 ALA A CA 1
ATOM 3099 C C . ALA A 1 396 ? 24.734 -17.344 -8.43 1 98.75 396 ALA A C 1
ATOM 3101 O O . ALA A 1 396 ? 24.188 -16.312 -8.016 1 98.75 396 ALA A O 1
ATOM 3102 N N . ILE A 1 397 ? 25.219 -17.438 -9.625 1 98.88 397 ILE A N 1
ATOM 3103 C CA . ILE A 1 397 ? 25.094 -16.375 -10.602 1 98.88 397 ILE A CA 1
ATOM 3104 C C . ILE A 1 397 ? 23.625 -16.094 -10.883 1 98.88 397 ILE A C 1
ATOM 3106 O O . ILE A 1 397 ? 23.188 -14.938 -10.891 1 98.88 397 ILE A O 1
ATOM 3110 N N . LYS A 1 398 ? 22.812 -17.156 -11.109 1 98.81 398 LYS A N 1
ATOM 3111 C CA . LYS A 1 398 ? 21.375 -17 -11.336 1 98.81 398 LYS A CA 1
ATOM 3112 C C . LYS A 1 398 ? 20.719 -16.266 -10.164 1 98.81 398 LYS A C 1
ATOM 3114 O O . LYS A 1 398 ? 19.906 -15.367 -10.367 1 98.81 398 LYS A O 1
ATOM 3119 N N . ALA A 1 399 ? 21.078 -16.688 -8.984 1 98.81 399 ALA A N 1
ATOM 3120 C CA . ALA A 1 399 ? 20.531 -16.078 -7.773 1 98.81 399 ALA A CA 1
ATOM 3121 C C . ALA A 1 399 ? 20.891 -14.594 -7.699 1 98.81 399 ALA A C 1
ATOM 3123 O O . ALA A 1 399 ? 20.016 -13.758 -7.418 1 98.81 399 ALA A O 1
ATOM 3124 N N . ALA A 1 400 ? 22.125 -14.25 -7.938 1 98.88 400 ALA A N 1
ATOM 3125 C CA . ALA A 1 400 ? 22.578 -12.859 -7.855 1 98.88 400 ALA A CA 1
ATOM 3126 C C . ALA A 1 400 ? 21.844 -11.984 -8.859 1 98.88 400 ALA A C 1
ATOM 3128 O O . ALA A 1 400 ? 21.438 -10.867 -8.531 1 98.88 400 ALA A O 1
ATOM 3129 N N . LEU A 1 401 ? 21.625 -12.492 -10.07 1 98.88 401 LEU A N 1
ATOM 3130 C CA . LEU A 1 401 ? 20.984 -11.734 -11.141 1 98.88 401 LEU A CA 1
ATOM 3131 C C . LEU A 1 401 ? 19.516 -11.484 -10.828 1 98.88 401 LEU A C 1
ATOM 3133 O O . LEU A 1 401 ? 18.953 -10.461 -11.234 1 98.88 401 LEU A O 1
ATOM 3137 N N . VAL A 1 402 ? 18.906 -12.391 -10.086 1 98.81 402 VAL A N 1
ATOM 3138 C CA . VAL A 1 402 ? 17.5 -12.227 -9.719 1 98.81 402 VAL A CA 1
ATOM 3139 C C . VAL A 1 402 ? 17.391 -11.383 -8.445 1 98.81 402 VAL A C 1
ATOM 3141 O O . VAL A 1 402 ? 16.734 -10.344 -8.445 1 98.81 402 VAL A O 1
ATOM 3144 N N . LEU A 1 403 ? 18.109 -11.719 -7.371 1 98.81 403 LEU A N 1
ATOM 3145 C CA . LEU A 1 403 ? 17.938 -11.164 -6.035 1 98.81 403 LEU A CA 1
ATOM 3146 C C . LEU A 1 403 ? 18.5 -9.75 -5.953 1 98.81 403 LEU A C 1
ATOM 3148 O O . LEU A 1 403 ? 18.078 -8.953 -5.109 1 98.81 403 LEU A O 1
ATOM 3152 N N . LEU A 1 404 ? 19.453 -9.406 -6.836 1 98.69 404 LEU A N 1
ATOM 3153 C CA . LEU A 1 404 ? 20.047 -8.086 -6.766 1 98.69 404 LEU A CA 1
ATOM 3154 C C . LEU A 1 404 ? 19.594 -7.215 -7.938 1 98.69 404 LEU A C 1
ATOM 3156 O O . LEU A 1 404 ? 20.156 -6.148 -8.188 1 98.69 404 LEU A O 1
ATOM 3160 N N . SER A 1 405 ? 18.547 -7.688 -8.711 1 98.25 405 SER A N 1
ATOM 3161 C CA . SER A 1 405 ? 17.906 -6.898 -9.758 1 98.25 405 SER A CA 1
ATOM 3162 C C . SER A 1 405 ? 16.891 -5.926 -9.172 1 98.25 405 SER A C 1
ATOM 3164 O O . SER A 1 405 ? 16.562 -6.004 -7.984 1 98.25 405 SER A O 1
ATOM 3166 N N . PRO A 1 406 ? 16.406 -4.93 -9.977 1 98.25 406 PRO A N 1
ATOM 3167 C CA . PRO A 1 406 ? 15.414 -3.977 -9.469 1 98.25 406 PRO A CA 1
ATOM 3168 C C . PRO A 1 406 ? 14.023 -4.586 -9.344 1 98.25 406 PRO A C 1
ATOM 3170 O O . PRO A 1 406 ? 13.109 -3.947 -8.805 1 98.25 406 PRO A O 1
ATOM 3173 N N . TYR A 1 407 ? 13.789 -5.773 -9.766 1 98.75 407 TYR A N 1
ATOM 3174 C CA . TYR A 1 407 ? 12.477 -6.414 -9.844 1 98.75 407 TYR A CA 1
ATOM 3175 C C . TYR A 1 407 ? 12.094 -7.051 -8.516 1 98.75 407 TYR A C 1
ATOM 3177 O O . TYR A 1 407 ? 12.859 -6.984 -7.547 1 98.75 407 TYR A O 1
ATOM 3185 N N . THR A 1 408 ? 10.859 -7.566 -8.352 1 98.81 408 THR A N 1
ATOM 3186 C CA . THR A 1 408 ? 10.453 -8.375 -7.207 1 98.81 408 THR A CA 1
ATOM 3187 C C . THR A 1 408 ? 10.914 -9.82 -7.371 1 98.81 408 THR A C 1
ATOM 3189 O O . THR A 1 408 ? 10.438 -10.531 -8.258 1 98.81 408 THR A O 1
ATOM 3192 N N . PRO A 1 409 ? 11.844 -10.258 -6.52 1 98.81 409 PRO A N 1
ATOM 3193 C CA . PRO A 1 409 ? 12.352 -11.617 -6.684 1 98.81 409 PRO A CA 1
ATOM 3194 C C . PRO A 1 409 ? 11.359 -12.68 -6.219 1 98.81 409 PRO A C 1
ATOM 3196 O O . PRO A 1 409 ? 10.633 -12.461 -5.246 1 98.81 409 PRO A O 1
ATOM 3199 N N . MET A 1 410 ? 11.352 -13.758 -6.898 1 98.88 410 MET A N 1
ATOM 3200 C CA . MET A 1 410 ? 10.586 -14.93 -6.488 1 98.88 410 MET A CA 1
ATOM 3201 C C . MET A 1 410 ? 11.438 -16.188 -6.578 1 98.88 410 MET A C 1
ATOM 3203 O O . MET A 1 410 ? 12.172 -16.391 -7.551 1 98.88 410 MET A O 1
ATOM 3207 N N . LEU A 1 411 ? 11.414 -16.969 -5.547 1 98.81 411 LEU A N 1
ATOM 3208 C CA . LEU A 1 411 ? 12.109 -18.25 -5.465 1 98.81 411 LEU A CA 1
ATOM 3209 C C . LEU A 1 411 ? 11.109 -19.406 -5.48 1 98.81 411 LEU A C 1
ATOM 3211 O O . LEU A 1 411 ? 9.969 -19.25 -5.047 1 98.81 411 LEU A O 1
ATOM 3215 N N . PHE A 1 412 ? 11.602 -20.547 -5.98 1 98.81 412 PHE A N 1
ATOM 3216 C CA . PHE A 1 412 ? 10.812 -21.766 -5.922 1 98.81 412 PHE A CA 1
ATOM 3217 C C . PHE A 1 412 ? 11.352 -22.703 -4.852 1 98.81 412 PHE A C 1
ATOM 3219 O O . PHE A 1 412 ? 12.57 -22.828 -4.676 1 98.81 412 PHE A O 1
ATOM 3226 N N . MET A 1 413 ? 10.461 -23.344 -4.195 1 98.81 413 MET A N 1
ATOM 3227 C CA . MET A 1 413 ? 10.797 -24.203 -3.062 1 98.81 413 MET A CA 1
ATOM 3228 C C . MET A 1 413 ? 12 -25.078 -3.385 1 98.81 413 MET A C 1
ATOM 3230 O O . MET A 1 413 ? 12.031 -25.734 -4.422 1 98.81 413 MET A O 1
ATOM 3234 N N . GLY A 1 414 ? 13 -25.031 -2.529 1 98.56 414 GLY A N 1
ATOM 3235 C CA . GLY A 1 414 ? 14.18 -25.875 -2.641 1 98.56 414 GLY A CA 1
ATOM 3236 C C . GLY A 1 414 ? 15.297 -25.234 -3.443 1 98.56 414 GLY A C 1
ATOM 3237 O O . GLY A 1 414 ? 16.453 -25.641 -3.344 1 98.56 414 GLY A O 1
ATOM 3238 N N . GLU A 1 415 ? 14.969 -24.203 -4.176 1 98.5 415 GLU A N 1
ATOM 3239 C CA . GLU A 1 415 ? 15.953 -23.516 -5.012 1 98.5 415 GLU A CA 1
ATOM 3240 C C . GLU A 1 415 ? 17.078 -22.938 -4.168 1 98.5 415 GLU A C 1
ATOM 3242 O O . GLU A 1 415 ? 18.25 -22.969 -4.574 1 98.5 415 GLU A O 1
ATOM 3247 N N . GLU A 1 416 ? 16.828 -22.438 -2.949 1 98.62 416 GLU A N 1
ATOM 3248 C CA . GLU A 1 416 ? 17.766 -21.688 -2.119 1 98.62 416 GLU A CA 1
ATOM 3249 C C . GLU A 1 416 ? 18.875 -22.578 -1.58 1 98.62 416 GLU A C 1
ATOM 3251 O O . GLU A 1 416 ? 19.906 -22.078 -1.104 1 98.62 416 GLU A O 1
ATOM 3256 N N . TRP A 1 417 ? 18.719 -23.922 -1.634 1 98.56 417 TRP A N 1
ATOM 3257 C CA . TRP A 1 417 ? 19.844 -24.766 -1.249 1 98.56 417 TRP A CA 1
ATOM 3258 C C . TRP A 1 417 ? 20.25 -25.688 -2.395 1 98.56 417 TRP A C 1
ATOM 3260 O O . TRP A 1 417 ? 21 -26.625 -2.197 1 98.56 417 TRP A O 1
ATOM 3270 N N . GLY A 1 418 ? 19.719 -25.406 -3.596 1 98.44 418 GLY A N 1
ATOM 3271 C CA . GLY A 1 418 ? 20.047 -26.266 -4.73 1 98.44 418 GLY A CA 1
ATOM 3272 C C . GLY A 1 418 ? 19.516 -27.672 -4.586 1 98.44 418 GLY A C 1
ATOM 3273 O O . GLY A 1 418 ? 20.266 -28.641 -4.762 1 98.44 418 GLY A O 1
ATOM 3274 N N . ALA A 1 419 ? 18.234 -27.781 -4.273 1 98.38 419 ALA A N 1
ATOM 3275 C CA . ALA A 1 419 ? 17.641 -29.109 -4.105 1 98.38 419 ALA A CA 1
ATOM 3276 C C . ALA A 1 419 ? 17.859 -29.969 -5.344 1 98.38 419 ALA A C 1
ATOM 3278 O O . ALA A 1 419 ? 17.797 -29.484 -6.473 1 98.38 419 ALA A O 1
ATOM 3279 N N . THR A 1 420 ? 18.062 -31.234 -5.109 1 97.25 420 THR A N 1
ATOM 3280 C CA . THR A 1 420 ? 18.359 -32.125 -6.215 1 97.25 420 THR A CA 1
ATOM 3281 C C . THR A 1 420 ? 17.109 -32.938 -6.602 1 97.25 420 THR A C 1
ATOM 3283 O O . THR A 1 420 ? 17.078 -33.562 -7.656 1 97.25 420 THR A O 1
ATOM 3286 N N . THR A 1 421 ? 16.156 -32.969 -5.688 1 97.94 421 THR A N 1
ATOM 3287 C CA . THR A 1 421 ? 14.898 -33.625 -6.039 1 97.94 421 THR A CA 1
ATOM 3288 C C . THR A 1 421 ? 14.219 -32.906 -7.203 1 97.94 421 THR A C 1
ATOM 3290 O O . THR A 1 421 ? 14.18 -31.688 -7.25 1 97.94 421 THR A O 1
ATOM 3293 N N . PRO A 1 422 ? 13.719 -33.656 -8.188 1 97.81 422 PRO A N 1
ATOM 3294 C CA . PRO A 1 422 ? 12.992 -33 -9.281 1 97.81 422 PRO A CA 1
ATOM 3295 C C . PRO A 1 422 ? 11.641 -32.438 -8.844 1 97.81 422 PRO A C 1
ATOM 3297 O O . PRO A 1 422 ? 11.242 -32.625 -7.691 1 97.81 422 PRO A O 1
ATOM 3300 N N . PHE A 1 423 ? 11.055 -31.75 -9.617 1 98.25 423 PHE A N 1
ATOM 3301 C CA . PHE A 1 423 ? 9.641 -31.391 -9.531 1 98.25 423 PHE A CA 1
ATOM 3302 C C . PHE A 1 423 ? 8.914 -31.766 -10.82 1 98.25 423 PHE A C 1
ATOM 3304 O O . PHE A 1 423 ? 8.898 -30.984 -11.773 1 98.25 423 PHE A O 1
ATOM 3311 N N . GLN A 1 424 ? 8.336 -32.875 -10.758 1 97.19 424 GLN A N 1
ATOM 3312 C CA . GLN A 1 424 ? 7.734 -33.469 -11.953 1 97.19 424 GLN A CA 1
ATOM 3313 C C . GLN A 1 424 ? 6.238 -33.188 -12.008 1 97.19 424 GLN A C 1
ATOM 3315 O O . GLN A 1 424 ? 5.637 -32.781 -11.016 1 97.19 424 GLN A O 1
ATOM 3320 N N . PHE A 1 425 ? 5.707 -33.25 -13.211 1 95.31 425 PHE A N 1
ATOM 3321 C CA . PHE A 1 425 ? 4.258 -33.156 -13.352 1 95.31 425 PHE A CA 1
ATOM 3322 C C . PHE A 1 425 ? 3.584 -34.438 -12.891 1 95.31 425 PHE A C 1
ATOM 3324 O O . PHE A 1 425 ? 3.92 -35.531 -13.359 1 95.31 425 PHE A O 1
ATOM 3331 N N . PHE A 1 426 ? 2.691 -34.375 -11.922 1 95.94 426 PHE A N 1
ATOM 3332 C CA . PHE A 1 426 ? 2.014 -35.531 -11.375 1 95.94 426 PHE A CA 1
ATOM 3333 C C . PHE A 1 426 ? 0.519 -35.281 -11.227 1 95.94 426 PHE A C 1
ATOM 3335 O O . PHE A 1 426 ? 0.101 -34.125 -11.023 1 95.94 426 PHE A O 1
ATOM 3342 N N . THR A 1 427 ? -0.269 -36.219 -11.414 1 94.12 427 THR A N 1
ATOM 3343 C CA . THR A 1 427 ? -1.708 -36.281 -11.18 1 94.12 427 THR A CA 1
ATOM 3344 C C . THR A 1 427 ? -2.104 -37.562 -10.484 1 94.12 427 THR A C 1
ATOM 3346 O O . THR A 1 427 ? -1.277 -38.469 -10.32 1 94.12 427 THR A O 1
ATOM 3349 N N . SER A 1 428 ? -3.297 -37.656 -10.016 1 95.12 428 SER A N 1
ATOM 3350 C CA . SER A 1 428 ? -3.822 -38.875 -9.391 1 95.12 428 SER A CA 1
ATOM 3351 C C . SER A 1 428 ? -5.273 -39.094 -9.781 1 95.12 428 SER A C 1
ATOM 3353 O O . SER A 1 428 ? -6.125 -39.344 -8.922 1 95.12 428 SER A O 1
ATOM 3355 N N . HIS A 1 429 ? -5.461 -39.031 -11.062 1 92.81 429 HIS A N 1
ATOM 3356 C CA . HIS A 1 429 ? -6.809 -39.281 -11.547 1 92.81 429 HIS A CA 1
ATOM 3357 C C . HIS A 1 429 ? -7.238 -40.719 -11.242 1 92.81 429 HIS A C 1
ATOM 3359 O O . HIS A 1 429 ? -6.578 -41.656 -11.664 1 92.81 429 HIS A O 1
ATOM 3365 N N . PRO A 1 430 ? -8.352 -40.844 -10.602 1 92.12 430 PRO A N 1
ATOM 3366 C CA . PRO A 1 430 ? -8.836 -42.219 -10.352 1 92.12 430 PRO A CA 1
ATOM 3367 C C . PRO A 1 430 ? -9.305 -42.906 -11.625 1 92.12 430 PRO A C 1
ATOM 3369 O O . PRO A 1 430 ? -9.227 -44.125 -11.719 1 92.12 430 PRO A O 1
ATOM 3372 N N . GLU A 1 431 ? -9.781 -42.188 -12.523 1 91.31 431 GLU A N 1
ATOM 3373 C CA . GLU A 1 431 ? -10.25 -42.75 -13.789 1 91.31 431 GLU A CA 1
ATOM 3374 C C . GLU A 1 431 ? -9.078 -43.219 -14.648 1 91.31 431 GLU A C 1
ATOM 3376 O O . GLU A 1 431 ? -8.219 -42.406 -15.023 1 91.31 431 GLU A O 1
ATOM 3381 N N . ARG A 1 432 ? -9.094 -44.469 -15.016 1 89.88 432 ARG A N 1
ATOM 3382 C CA . ARG A 1 432 ? -7.98 -45.062 -15.734 1 89.88 432 ARG A CA 1
ATOM 3383 C C . ARG A 1 432 ? -7.797 -44.438 -17.094 1 89.88 432 ARG A C 1
ATOM 3385 O O . ARG A 1 432 ? -6.672 -44.094 -17.484 1 89.88 432 ARG A O 1
ATOM 3392 N N . GLU A 1 433 ? -8.836 -44.156 -17.719 1 91.19 433 GLU A N 1
ATOM 3393 C CA . GLU A 1 433 ? -8.773 -43.594 -19.062 1 91.19 433 GLU A CA 1
ATOM 3394 C C . GLU A 1 433 ? -8.219 -42.156 -19.031 1 91.19 433 GLU A C 1
ATOM 3396 O O . GLU A 1 433 ? -7.406 -41.781 -19.891 1 91.19 433 GLU A O 1
ATOM 3401 N N . LEU A 1 434 ? -8.641 -41.438 -18.125 1 90.12 434 LEU A N 1
ATOM 3402 C CA . LEU A 1 434 ? -8.148 -40.062 -17.969 1 90.12 434 LEU A CA 1
ATOM 3403 C C . LEU A 1 434 ? -6.668 -40.062 -17.594 1 90.12 434 LEU A C 1
ATOM 3405 O O . LEU A 1 434 ? -5.906 -39.219 -18.094 1 90.12 434 LEU A O 1
ATOM 3409 N N . GLY A 1 435 ? -6.293 -40.938 -16.766 1 90.25 435 GLY A N 1
ATOM 3410 C CA . GLY A 1 435 ? -4.887 -41.062 -16.422 1 90.25 435 GLY A CA 1
ATOM 3411 C C . GLY A 1 435 ? -4.016 -41.438 -17.609 1 90.25 435 GLY A C 1
ATOM 3412 O O . GLY A 1 435 ? -2.947 -40.844 -17.797 1 90.25 435 GLY A O 1
ATOM 3413 N N . GLU A 1 436 ? -4.547 -42.312 -18.328 1 89.88 436 GLU A N 1
ATOM 3414 C CA . GLU A 1 436 ? -3.812 -42.719 -19.531 1 89.88 436 GLU A CA 1
ATOM 3415 C C . GLU A 1 436 ? -3.713 -41.594 -20.531 1 89.88 436 GLU A C 1
ATOM 3417 O O . GLU A 1 436 ? -2.662 -41.375 -21.156 1 89.88 436 GLU A O 1
ATOM 3422 N N . ALA A 1 437 ? -4.77 -40.906 -20.656 1 87.94 437 ALA A N 1
ATOM 3423 C CA . ALA A 1 437 ? -4.785 -39.781 -21.594 1 87.94 437 ALA A CA 1
ATOM 3424 C C . ALA A 1 437 ? -3.791 -38.719 -21.156 1 87.94 437 ALA A C 1
ATOM 3426 O O . ALA A 1 437 ? -3.107 -38.125 -22 1 87.94 437 ALA A O 1
ATOM 3427 N N . THR A 1 438 ? -3.812 -38.469 -19.922 1 87.5 438 THR A N 1
ATOM 3428 C CA . THR A 1 438 ? -2.889 -37.469 -19.375 1 87.5 438 THR A CA 1
ATOM 3429 C C . THR A 1 438 ? -1.441 -37.906 -19.609 1 87.5 438 THR A C 1
ATOM 3431 O O . THR A 1 438 ? -0.611 -37.094 -20.031 1 87.5 438 THR A O 1
ATOM 3434 N N . ALA A 1 439 ? -1.148 -39.094 -19.375 1 88.31 439 ALA A N 1
ATOM 3435 C CA . ALA A 1 439 ? 0.193 -39.625 -19.578 1 88.31 439 ALA A CA 1
ATOM 3436 C C . ALA A 1 439 ? 0.589 -39.562 -21.047 1 88.31 439 ALA A C 1
ATOM 3438 O O . ALA A 1 439 ? 1.706 -39.156 -21.391 1 88.31 439 ALA A O 1
ATOM 3439 N N . LYS A 1 440 ? -0.358 -39.938 -21.844 1 85.62 440 LYS A N 1
ATOM 3440 C CA . LYS A 1 440 ? -0.111 -39.906 -23.281 1 85.62 440 LYS A CA 1
ATOM 3441 C C . LYS A 1 440 ? 0.081 -38.469 -23.781 1 85.62 440 LYS A C 1
ATOM 3443 O O . LYS A 1 440 ? 0.928 -38.219 -24.641 1 85.62 440 LYS A O 1
ATOM 3448 N N . GLY A 1 441 ? -0.733 -37.656 -23.281 1 83.06 441 GLY A N 1
ATOM 3449 C CA . GLY A 1 441 ? -0.615 -36.25 -23.641 1 83.06 441 GLY A CA 1
ATOM 3450 C C . GLY A 1 441 ? 0.732 -35.656 -23.297 1 83.06 441 GLY A C 1
ATOM 3451 O O . GLY A 1 441 ? 1.328 -34.938 -24.094 1 83.06 441 GLY A O 1
ATOM 3452 N N . ARG A 1 442 ? 1.173 -35.906 -22.156 1 83.12 442 ARG A N 1
ATOM 3453 C CA . ARG A 1 442 ? 2.465 -35.406 -21.688 1 83.12 442 ARG A CA 1
ATOM 3454 C C . ARG A 1 442 ? 3.598 -35.938 -22.562 1 83.12 442 ARG A C 1
ATOM 3456 O O . ARG A 1 442 ? 4.512 -35.188 -22.922 1 83.12 442 ARG A O 1
ATOM 3463 N N . LYS A 1 443 ? 3.557 -37.156 -22.859 1 81.88 443 LYS A N 1
ATOM 3464 C CA . LYS A 1 443 ? 4.574 -37.781 -23.703 1 81.88 443 LYS A CA 1
ATOM 3465 C C . LYS A 1 443 ? 4.566 -37.188 -25.109 1 81.88 443 LYS A C 1
ATOM 3467 O O . LYS A 1 443 ? 5.625 -36.938 -25.688 1 81.88 443 LYS A O 1
ATOM 3472 N N . ALA A 1 444 ? 3.422 -36.969 -25.562 1 80.62 444 ALA A N 1
ATOM 3473 C CA . ALA A 1 444 ? 3.281 -36.375 -26.906 1 80.62 444 ALA A CA 1
ATOM 3474 C C . ALA A 1 444 ? 3.832 -34.969 -26.953 1 80.62 444 ALA A C 1
ATOM 3476 O O . ALA A 1 444 ? 4.465 -34.562 -27.938 1 80.62 444 ALA A O 1
ATOM 3477 N N . GLU A 1 445 ? 3.547 -34.219 -25.984 1 77.62 445 GLU A N 1
ATOM 3478 C CA . GLU A 1 445 ? 4.016 -32.844 -25.891 1 77.62 445 GLU A CA 1
ATOM 3479 C C . GLU A 1 445 ? 5.539 -32.781 -25.953 1 77.62 445 GLU A C 1
ATOM 3481 O O . GLU A 1 445 ? 6.094 -31.922 -26.641 1 77.62 445 GLU A O 1
ATOM 3486 N N . PHE A 1 446 ? 6.293 -33.594 -25.344 1 79.81 446 PHE A N 1
ATOM 3487 C CA . PHE A 1 446 ? 7.746 -33.531 -25.25 1 79.81 446 PHE A CA 1
ATOM 3488 C C . PHE A 1 446 ? 8.406 -34.25 -26.422 1 79.81 446 PHE A C 1
ATOM 3490 O O . PHE A 1 446 ? 9.562 -34 -26.75 1 79.81 446 PHE A O 1
ATOM 3497 N N . ALA A 1 447 ? 7.75 -35.312 -26.891 1 67.44 447 ALA A N 1
ATOM 3498 C CA . ALA A 1 447 ? 8.266 -35.969 -28.094 1 67.44 447 ALA A CA 1
ATOM 3499 C C . ALA A 1 447 ? 8.453 -34.969 -29.234 1 67.44 447 ALA A C 1
ATOM 3501 O O . ALA A 1 447 ? 9.445 -35.031 -29.969 1 67.44 447 ALA A O 1
ATOM 3502 N N . ALA A 1 448 ? 7.66 -34.062 -29.266 1 65 448 ALA A N 1
ATOM 3503 C CA . ALA A 1 448 ? 7.746 -33 -30.281 1 65 448 ALA A CA 1
ATOM 3504 C C . ALA A 1 448 ? 8.984 -32.156 -30.062 1 65 448 ALA A C 1
ATOM 3506 O O . ALA A 1 448 ? 9.469 -31.5 -31 1 65 448 ALA A O 1
ATOM 3507 N N . HIS A 1 449 ? 9.477 -32.219 -28.875 1 65.81 449 HIS A N 1
ATOM 3508 C CA . HIS A 1 449 ? 10.617 -31.375 -28.562 1 65.81 449 HIS A CA 1
ATOM 3509 C C . HIS A 1 449 ? 11.922 -32.156 -28.562 1 65.81 449 HIS A C 1
ATOM 3511 O O . HIS A 1 449 ? 12.945 -31.688 -28.078 1 65.81 449 HIS A O 1
ATOM 3517 N N . GLY A 1 450 ? 11.828 -33.406 -28.969 1 64.5 450 GLY A N 1
ATOM 3518 C CA . GLY A 1 450 ? 13.031 -34.188 -29.203 1 64.5 450 GLY A CA 1
ATOM 3519 C C . GLY A 1 450 ? 13.438 -35.031 -28 1 64.5 450 GLY A C 1
ATOM 3520 O O . GLY A 1 450 ? 14.516 -35.594 -27.984 1 64.5 450 GLY A O 1
ATOM 3521 N N . TRP A 1 451 ? 12.625 -35.031 -26.984 1 70.69 451 TRP A N 1
ATOM 3522 C CA . TRP A 1 451 ? 12.977 -35.844 -25.828 1 70.69 451 TRP A CA 1
ATOM 3523 C C . TRP A 1 451 ? 12.57 -37.312 -26.031 1 70.69 451 TRP A C 1
ATOM 3525 O O . TRP A 1 451 ? 11.617 -37.594 -26.75 1 70.69 451 TRP A O 1
ATOM 3535 N N . ASN A 1 452 ? 13.438 -38.156 -25.438 1 72.44 452 ASN A N 1
ATOM 3536 C CA . ASN A 1 452 ? 13.047 -39.562 -25.453 1 72.44 452 ASN A CA 1
ATOM 3537 C C . ASN A 1 452 ? 11.812 -39.812 -24.578 1 72.44 452 ASN A C 1
ATOM 3539 O O . ASN A 1 452 ? 11.844 -39.562 -23.375 1 72.44 452 ASN A O 1
ATOM 3543 N N . SER A 1 453 ? 10.82 -40.156 -25.234 1 74.88 453 SER A N 1
ATOM 3544 C CA . SER A 1 453 ? 9.523 -40.344 -24.594 1 74.88 453 SER A CA 1
ATOM 3545 C C . SER A 1 453 ? 9.641 -41.281 -23.375 1 74.88 453 SER A C 1
ATOM 3547 O O . SER A 1 453 ? 8.891 -41.125 -22.406 1 74.88 453 SER A O 1
ATOM 3549 N N . ASP A 1 454 ? 10.586 -42.125 -23.422 1 76.88 454 ASP A N 1
ATOM 3550 C CA . ASP A 1 454 ? 10.719 -43.094 -22.344 1 76.88 454 ASP A CA 1
ATOM 3551 C C . ASP A 1 454 ? 11.281 -42.438 -21.078 1 76.88 454 ASP A C 1
ATOM 3553 O O . ASP A 1 454 ? 11.172 -43 -19.984 1 76.88 454 ASP A O 1
ATOM 3557 N N . ASP A 1 455 ? 11.758 -41.344 -21.25 1 83.19 455 ASP A N 1
ATOM 3558 C CA . ASP A 1 455 ? 12.375 -40.656 -20.125 1 83.19 455 ASP A CA 1
ATOM 3559 C C . ASP A 1 455 ? 11.367 -39.75 -19.406 1 83.19 455 ASP A C 1
ATOM 3561 O O . ASP A 1 455 ? 11.633 -39.281 -18.297 1 83.19 455 ASP A O 1
ATOM 3565 N N . ILE A 1 456 ? 10.266 -39.625 -20.031 1 88.19 456 ILE A N 1
ATOM 3566 C CA . ILE A 1 456 ? 9.242 -38.75 -19.469 1 88.19 456 ILE A CA 1
ATOM 3567 C C . ILE A 1 456 ? 8.477 -39.5 -18.375 1 88.19 456 ILE A C 1
ATOM 3569 O O . ILE A 1 456 ? 7.832 -40.531 -18.641 1 88.19 456 ILE A O 1
ATOM 3573 N N . PRO A 1 457 ? 8.547 -39 -17.188 1 92.12 457 PRO A N 1
ATOM 3574 C CA . PRO A 1 457 ? 7.824 -39.688 -16.109 1 92.12 457 PRO A CA 1
ATOM 3575 C C . PRO A 1 457 ? 6.316 -39.75 -16.344 1 92.12 457 PRO A C 1
ATOM 3577 O O . PRO A 1 457 ? 5.734 -38.781 -16.844 1 92.12 457 PRO A O 1
ATOM 3580 N N . ASP A 1 458 ? 5.746 -40.906 -15.984 1 93.56 458 ASP A N 1
ATOM 3581 C CA . ASP A 1 458 ? 4.293 -41.031 -16 1 93.56 458 ASP A CA 1
ATOM 3582 C C . ASP A 1 458 ? 3.65 -40.219 -14.898 1 93.56 458 ASP A C 1
ATOM 3584 O O . ASP A 1 458 ? 3.848 -40.469 -13.711 1 93.56 458 ASP A O 1
ATOM 3588 N N . PRO A 1 459 ? 2.84 -39.281 -15.266 1 94.25 459 PRO A N 1
ATOM 3589 C CA . PRO A 1 459 ? 2.221 -38.406 -14.242 1 94.25 459 PRO A CA 1
ATOM 3590 C C . PRO A 1 459 ? 1.353 -39.219 -13.266 1 94.25 459 PRO A C 1
ATOM 3592 O O . PRO A 1 459 ? 1.135 -38.781 -12.133 1 94.25 459 PRO A O 1
ATOM 3595 N N . GLN A 1 460 ? 0.914 -40.344 -13.625 1 94.25 460 GLN A N 1
ATOM 3596 C CA . GLN A 1 460 ? -0.006 -41.125 -12.82 1 94.25 460 GLN A CA 1
ATOM 3597 C C . GLN A 1 460 ? 0.751 -42.062 -11.883 1 94.25 460 GLN A C 1
ATOM 3599 O O . GLN A 1 460 ? 0.164 -42.656 -10.969 1 94.25 460 GLN A O 1
ATOM 3604 N N . ASP A 1 461 ? 2.043 -42.25 -12.18 1 94.69 461 ASP A N 1
ATOM 3605 C CA . ASP A 1 461 ? 2.875 -43.031 -11.297 1 94.69 461 ASP A CA 1
ATOM 3606 C C . ASP A 1 461 ? 3.061 -42.344 -9.945 1 94.69 461 ASP A C 1
ATOM 3608 O O . ASP A 1 461 ? 3.605 -41.25 -9.867 1 94.69 461 ASP A O 1
ATOM 3612 N N . PRO A 1 462 ? 2.621 -43 -8.82 1 95 462 PRO A N 1
ATOM 3613 C CA . PRO A 1 462 ? 2.785 -42.375 -7.496 1 95 462 PRO A CA 1
ATOM 3614 C C . PRO A 1 462 ? 4.234 -42 -7.203 1 95 462 PRO A C 1
ATOM 3616 O O . PRO A 1 462 ? 4.48 -41.062 -6.457 1 95 462 PRO A O 1
ATOM 3619 N N . GLN A 1 463 ? 5.113 -42.75 -7.793 1 96.56 463 GLN A N 1
ATOM 3620 C CA . GLN A 1 463 ? 6.523 -42.438 -7.559 1 96.56 463 GLN A CA 1
ATOM 3621 C C . GLN A 1 463 ? 6.91 -41.094 -8.141 1 96.56 463 GLN A C 1
ATOM 3623 O O . GLN A 1 463 ? 7.816 -40.406 -7.633 1 96.56 463 GLN A O 1
ATOM 3628 N N . THR A 1 464 ? 6.266 -40.656 -9.219 1 96.81 464 THR A N 1
ATOM 3629 C CA . THR A 1 464 ? 6.504 -39.344 -9.797 1 96.81 464 THR A CA 1
ATOM 3630 C C . THR A 1 464 ? 6.23 -38.25 -8.766 1 96.81 464 THR A C 1
ATOM 3632 O O . THR A 1 464 ? 7.016 -37.312 -8.633 1 96.81 464 THR A O 1
ATOM 3635 N N . PHE A 1 465 ? 5.148 -38.5 -8.008 1 97.69 465 PHE A N 1
ATOM 3636 C CA . PHE A 1 465 ? 4.773 -37.594 -6.938 1 97.69 465 PHE A CA 1
ATOM 3637 C C . PHE A 1 465 ? 5.766 -37.656 -5.781 1 97.69 465 PHE A C 1
ATOM 3639 O O . PHE A 1 465 ? 6.238 -36.656 -5.293 1 97.69 465 PHE A O 1
ATOM 3646 N N . LEU A 1 466 ? 6.109 -38.75 -5.391 1 98.06 466 LEU A N 1
ATOM 3647 C CA . LEU A 1 466 ? 6.992 -38.969 -4.246 1 98.06 466 LEU A CA 1
ATOM 3648 C C . LEU A 1 466 ? 8.391 -38.438 -4.535 1 98.06 466 LEU A C 1
ATOM 3650 O O . LEU A 1 466 ? 9.023 -37.812 -3.668 1 98.06 466 LEU A O 1
ATOM 3654 N N . ARG A 1 467 ? 8.875 -38.625 -5.773 1 97.62 467 ARG A N 1
ATOM 3655 C CA . ARG A 1 467 ? 10.195 -38.125 -6.172 1 97.62 467 ARG A CA 1
ATOM 3656 C C . ARG A 1 467 ? 10.25 -36.625 -6.16 1 97.62 467 ARG A C 1
ATOM 3658 O O . ARG A 1 467 ? 11.328 -36.031 -6.055 1 97.62 467 ARG A O 1
ATOM 3665 N N . SER A 1 468 ? 9.102 -36 -6.27 1 98.38 468 SER A N 1
ATOM 3666 C CA . SER A 1 468 ? 9.023 -34.531 -6.363 1 98.38 468 SER A CA 1
ATOM 3667 C C . SER A 1 468 ? 9.047 -33.906 -4.984 1 98.38 468 SER A C 1
ATOM 3669 O O . SER A 1 468 ? 9.109 -32.688 -4.867 1 98.38 468 SER A O 1
ATOM 3671 N N . LYS A 1 469 ? 8.969 -34.688 -3.9 1 98.56 469 LYS A N 1
ATOM 3672 C CA . LYS A 1 469 ? 9.023 -34.125 -2.549 1 98.56 469 LYS A CA 1
ATOM 3673 C C . LYS A 1 469 ? 10.43 -33.656 -2.197 1 98.56 469 LYS A C 1
ATOM 3675 O O . LYS A 1 469 ? 11.414 -34.344 -2.537 1 98.56 469 LYS A O 1
ATOM 3680 N N . LEU A 1 470 ? 10.531 -32.5 -1.556 1 98.62 470 LEU A N 1
ATOM 3681 C CA . LEU A 1 470 ? 11.82 -31.953 -1.146 1 98.62 470 LEU A CA 1
ATOM 3682 C C . LEU A 1 470 ? 12.484 -32.875 -0.113 1 98.62 470 LEU A C 1
ATOM 3684 O O . LEU A 1 470 ? 11.812 -33.406 0.758 1 98.62 470 LEU A O 1
ATOM 3688 N N . ASP A 1 471 ? 13.75 -33.094 -0.212 1 98.31 471 ASP A N 1
ATOM 3689 C CA . ASP A 1 471 ? 14.578 -33.688 0.832 1 98.31 471 ASP A CA 1
ATOM 3690 C C . ASP A 1 471 ? 15.227 -32.625 1.696 1 98.31 471 ASP A C 1
ATOM 3692 O O . ASP A 1 471 ? 16.297 -32.125 1.361 1 98.31 471 ASP A O 1
ATOM 3696 N N . TRP A 1 472 ? 14.656 -32.281 2.836 1 98.06 472 TRP A N 1
ATOM 3697 C CA . TRP A 1 472 ? 15.062 -31.188 3.705 1 98.06 472 TRP A CA 1
ATOM 3698 C C . TRP A 1 472 ? 16.422 -31.453 4.324 1 98.06 472 TRP A C 1
ATOM 3700 O O . TRP A 1 472 ? 17.094 -30.547 4.82 1 98.06 472 TRP A O 1
ATOM 3710 N N . ASP A 1 473 ? 16.844 -32.656 4.277 1 97.12 473 ASP A N 1
ATOM 3711 C CA . ASP A 1 473 ? 18.125 -33 4.875 1 97.12 473 ASP A CA 1
ATOM 3712 C C . ASP A 1 473 ? 19.297 -32.562 3.992 1 97.12 473 ASP A C 1
ATOM 3714 O O . ASP A 1 473 ? 20.422 -32.438 4.465 1 97.12 473 ASP A O 1
ATOM 3718 N N . GLU A 1 474 ? 19 -32.281 2.723 1 96.88 474 GLU A N 1
ATOM 3719 C CA . GLU A 1 474 ? 20.031 -31.828 1.791 1 96.88 474 GLU A CA 1
ATOM 3720 C C . GLU A 1 474 ? 20.672 -30.531 2.256 1 96.88 474 GLU A C 1
ATOM 3722 O O . GLU A 1 474 ? 21.828 -30.25 1.955 1 96.88 474 GLU A O 1
ATOM 3727 N N . ARG A 1 475 ? 20.016 -29.75 3.061 1 96.62 475 ARG A N 1
ATOM 3728 C CA . ARG A 1 475 ? 20.406 -28.375 3.385 1 96.62 475 ARG A CA 1
ATOM 3729 C C . ARG A 1 475 ? 21.719 -28.359 4.164 1 96.62 475 ARG A C 1
ATOM 3731 O O . ARG A 1 475 ? 22.438 -27.359 4.148 1 96.62 475 ARG A O 1
ATOM 3738 N N . THR A 1 476 ? 22.016 -29.484 4.781 1 96.31 476 THR A N 1
ATOM 3739 C CA . THR A 1 476 ? 23.156 -29.5 5.672 1 96.31 476 THR A CA 1
ATOM 3740 C C . THR A 1 476 ? 24.391 -30.078 4.965 1 96.31 476 THR A C 1
ATOM 3742 O O . THR A 1 476 ? 25.516 -29.969 5.469 1 96.31 476 THR A O 1
ATOM 3745 N N . ASP A 1 477 ? 24.156 -30.672 3.795 1 96.56 477 ASP A N 1
ATOM 3746 C CA . ASP A 1 477 ? 25.297 -31.141 3.01 1 96.56 477 ASP A CA 1
ATOM 3747 C C . ASP A 1 477 ? 26.172 -29.969 2.557 1 96.56 477 ASP A C 1
ATOM 3749 O O . ASP A 1 477 ? 25.656 -28.891 2.256 1 96.56 477 ASP A O 1
ATOM 3753 N N . GLN A 1 478 ? 27.422 -30.219 2.439 1 95.94 478 GLN A N 1
ATOM 3754 C CA . GLN A 1 478 ? 28.406 -29.156 2.26 1 95.94 478 GLN A CA 1
ATOM 3755 C C . GLN A 1 478 ? 28.047 -28.266 1.065 1 95.94 478 GLN A C 1
ATOM 3757 O O . GLN A 1 478 ? 27.938 -27.047 1.201 1 95.94 478 GLN A O 1
ATOM 3762 N N . THR A 1 479 ? 27.891 -28.875 -0.108 1 96.06 479 THR A N 1
ATOM 3763 C CA . THR A 1 479 ? 27.609 -28.109 -1.314 1 96.06 479 THR A CA 1
ATOM 3764 C C . THR A 1 479 ? 26.281 -27.359 -1.178 1 96.06 479 THR A C 1
ATOM 3766 O O . THR A 1 479 ? 26.188 -26.172 -1.509 1 96.06 479 THR A O 1
ATOM 3769 N N . HIS A 1 480 ? 25.25 -28.016 -0.677 1 97.94 480 HIS A N 1
ATOM 3770 C CA . HIS A 1 480 ? 23.922 -27.422 -0.504 1 97.94 480 HIS A CA 1
ATOM 3771 C C . HIS A 1 480 ? 23.953 -26.297 0.535 1 97.94 480 HIS A C 1
ATOM 3773 O O . HIS A 1 480 ? 23.328 -25.25 0.348 1 97.94 480 HIS A O 1
ATOM 3779 N N . ALA A 1 481 ? 24.688 -26.547 1.557 1 98.31 481 ALA A N 1
ATOM 3780 C CA . ALA A 1 481 ? 24.812 -25.562 2.619 1 98.31 481 ALA A CA 1
ATOM 3781 C C . ALA A 1 481 ? 25.469 -24.281 2.102 1 98.31 481 ALA A C 1
ATOM 3783 O O . ALA A 1 481 ? 25.109 -23.172 2.514 1 98.31 481 ALA A O 1
ATOM 3784 N N . ARG A 1 482 ? 26.453 -24.438 1.245 1 98.5 482 ARG A N 1
ATOM 3785 C CA . ARG A 1 482 ? 27.125 -23.281 0.659 1 98.5 482 ARG A CA 1
ATOM 3786 C C . ARG A 1 482 ? 26.172 -22.484 -0.219 1 98.5 482 ARG A C 1
ATOM 3788 O O . ARG A 1 482 ? 26.172 -21.25 -0.179 1 98.5 482 ARG A O 1
ATOM 3795 N N . VAL A 1 483 ? 25.375 -23.125 -0.99 1 98.69 483 VAL A N 1
ATOM 3796 C CA . VAL A 1 483 ? 24.391 -22.469 -1.833 1 98.69 483 VAL A CA 1
ATOM 3797 C C . VAL A 1 483 ? 23.359 -21.734 -0.96 1 98.69 483 VAL A C 1
ATOM 3799 O O . VAL A 1 483 ? 23.031 -20.578 -1.215 1 98.69 483 VAL A O 1
ATOM 3802 N N . LEU A 1 484 ? 22.906 -22.391 0.055 1 98.81 484 LEU A N 1
ATOM 3803 C CA . LEU A 1 484 ? 21.953 -21.797 0.976 1 98.81 484 LEU A CA 1
ATOM 3804 C C . LEU A 1 484 ? 22.516 -20.531 1.614 1 98.81 484 LEU A C 1
ATOM 3806 O O . LEU A 1 484 ? 21.828 -19.516 1.707 1 98.81 484 LEU A O 1
ATOM 3810 N N . ALA A 1 485 ? 23.75 -20.625 2.031 1 98.69 485 ALA A N 1
ATOM 3811 C CA . ALA A 1 485 ? 24.406 -19.469 2.621 1 98.69 485 ALA A CA 1
ATOM 3812 C C . ALA A 1 485 ? 24.469 -18.312 1.629 1 98.69 485 ALA A C 1
ATOM 3814 O O . ALA A 1 485 ? 24.281 -17.156 2.006 1 98.69 485 ALA A O 1
ATOM 3815 N N . CYS A 1 486 ? 24.719 -18.625 0.411 1 98.69 486 CYS A N 1
ATOM 3816 C CA . CYS A 1 486 ? 24.766 -17.625 -0.643 1 98.69 486 CYS A CA 1
ATOM 3817 C C . CYS A 1 486 ? 23.422 -16.922 -0.787 1 98.69 486 CYS A C 1
ATOM 3819 O O . CYS A 1 486 ? 23.375 -15.688 -0.817 1 98.69 486 CYS A O 1
ATOM 3821 N N . TYR A 1 487 ? 22.359 -17.672 -0.886 1 98.81 487 TYR A N 1
ATOM 3822 C CA . TYR A 1 487 ? 21.016 -17.094 -1.005 1 98.81 487 TYR A CA 1
ATOM 3823 C C . TYR A 1 487 ? 20.703 -16.219 0.199 1 98.81 487 TYR A C 1
ATOM 3825 O O . TYR A 1 487 ? 20.172 -15.109 0.048 1 98.81 487 TYR A O 1
ATOM 3833 N N . ARG A 1 488 ? 21.016 -16.656 1.397 1 98.69 488 ARG A N 1
ATOM 3834 C CA . ARG A 1 488 ? 20.781 -15.883 2.611 1 98.69 488 ARG A CA 1
ATOM 3835 C C . ARG A 1 488 ? 21.547 -14.562 2.57 1 98.69 488 ARG A C 1
ATOM 3837 O O . ARG A 1 488 ? 21 -13.508 2.912 1 98.69 488 ARG A O 1
ATOM 3844 N N . ASP A 1 489 ? 22.797 -14.648 2.133 1 98.81 489 ASP A N 1
ATOM 3845 C CA . ASP A 1 489 ? 23.625 -13.453 2.057 1 98.81 489 ASP A CA 1
ATOM 3846 C C . ASP A 1 489 ? 23.078 -12.469 1.025 1 98.81 489 ASP A C 1
ATOM 3848 O O . ASP A 1 489 ? 23.078 -11.258 1.251 1 98.81 489 ASP A O 1
ATOM 3852 N N . LEU A 1 490 ? 22.656 -12.977 -0.088 1 98.88 490 LEU A N 1
ATOM 3853 C CA . LEU A 1 490 ? 22.094 -12.141 -1.138 1 98.88 490 LEU A CA 1
ATOM 3854 C C . LEU A 1 490 ? 20.812 -11.445 -0.661 1 98.88 490 LEU A C 1
ATOM 3856 O O . LEU A 1 490 ? 20.641 -10.25 -0.879 1 98.88 490 LEU A O 1
ATOM 3860 N N . LEU A 1 491 ? 19.969 -12.203 -0.006 1 98.75 491 LEU A N 1
ATOM 3861 C CA . LEU A 1 491 ? 18.719 -11.641 0.513 1 98.75 491 LEU A CA 1
ATOM 3862 C C . LEU A 1 491 ? 19 -10.625 1.614 1 98.75 491 LEU A C 1
ATOM 3864 O O . LEU A 1 491 ? 18.328 -9.594 1.697 1 98.75 491 LEU A O 1
ATOM 3868 N N . ALA A 1 492 ? 19.938 -10.93 2.43 1 98.56 492 ALA A N 1
ATOM 3869 C CA . ALA A 1 492 ? 20.344 -9.992 3.477 1 98.56 492 ALA A CA 1
ATOM 3870 C C . ALA A 1 492 ? 20.875 -8.695 2.879 1 98.56 492 ALA A C 1
ATOM 3872 O O . ALA A 1 492 ? 20.562 -7.605 3.365 1 98.56 492 ALA A O 1
ATOM 3873 N N . LEU A 1 493 ? 21.703 -8.82 1.812 1 98.62 493 LEU A N 1
ATOM 3874 C CA . LEU A 1 493 ? 22.25 -7.641 1.144 1 98.62 493 LEU A CA 1
ATOM 3875 C C . LEU A 1 493 ? 21.125 -6.801 0.533 1 98.62 493 LEU A C 1
ATOM 3877 O O . LEU A 1 493 ? 21.156 -5.574 0.614 1 98.62 493 LEU A O 1
ATOM 3881 N N . ARG A 1 494 ? 20.188 -7.441 -0.071 1 98.5 494 ARG A N 1
ATOM 3882 C CA . ARG A 1 494 ? 19.047 -6.758 -0.655 1 98.5 494 ARG A CA 1
ATOM 3883 C C . ARG A 1 494 ? 18.281 -5.957 0.399 1 98.5 494 ARG A C 1
ATOM 3885 O O . ARG A 1 494 ? 17.891 -4.82 0.152 1 98.5 494 ARG A O 1
ATOM 3892 N N . LYS A 1 495 ? 18.094 -6.531 1.527 1 97.06 495 LYS A N 1
ATOM 3893 C CA . LYS A 1 495 ? 17.406 -5.867 2.623 1 97.06 495 LYS A CA 1
ATOM 3894 C C . LYS A 1 495 ? 18.188 -4.664 3.133 1 97.06 495 LYS A C 1
ATOM 3896 O O . LYS A 1 495 ? 17.609 -3.652 3.525 1 97.06 495 LYS A O 1
ATOM 3901 N N . LYS A 1 496 ? 19.453 -4.77 3.049 1 97.31 496 LYS A N 1
ATOM 3902 C CA . LYS A 1 496 ? 20.328 -3.785 3.676 1 97.31 496 LYS A CA 1
ATOM 3903 C C . LYS A 1 496 ? 20.562 -2.598 2.748 1 97.31 496 LYS A C 1
ATOM 3905 O O . LYS A 1 496 ? 20.75 -1.469 3.211 1 97.31 496 LYS A O 1
ATOM 3910 N N . ARG A 1 497 ? 20.594 -2.824 1.456 1 98.12 497 ARG A N 1
ATOM 3911 C CA . ARG A 1 497 ? 21.078 -1.804 0.536 1 98.12 497 ARG A CA 1
ATOM 3912 C C . ARG A 1 497 ? 19.953 -1.237 -0.309 1 98.12 497 ARG A C 1
ATOM 3914 O O . ARG A 1 497 ? 19.391 -1.938 -1.157 1 98.12 497 ARG A O 1
ATOM 3921 N N . ILE A 1 498 ? 19.672 0.064 -0.216 1 97.94 498 ILE A N 1
ATOM 3922 C CA . ILE A 1 498 ? 18.578 0.733 -0.905 1 97.94 498 ILE A CA 1
ATOM 3923 C C . ILE A 1 498 ? 18.828 0.722 -2.412 1 97.94 498 ILE A C 1
ATOM 3925 O O . ILE A 1 498 ? 17.875 0.701 -3.205 1 97.94 498 ILE A O 1
ATOM 3929 N N . GLU A 1 499 ? 20.109 0.657 -2.857 1 97.94 499 GLU A N 1
ATOM 3930 C CA . GLU A 1 499 ? 20.469 0.623 -4.273 1 97.94 499 GLU A CA 1
ATOM 3931 C C . GLU A 1 499 ? 19.844 -0.584 -4.969 1 97.94 499 GLU A C 1
ATOM 3933 O O . GLU A 1 499 ? 19.469 -0.51 -6.141 1 97.94 499 GLU A O 1
ATOM 3938 N N . ILE A 1 500 ? 19.703 -1.655 -4.176 1 98.25 500 ILE A N 1
ATOM 3939 C CA . ILE A 1 500 ? 19.234 -2.91 -4.762 1 98.25 500 ILE A CA 1
ATOM 3940 C C . ILE A 1 500 ? 17.719 -2.893 -4.883 1 98.25 500 ILE A C 1
ATOM 3942 O O . ILE A 1 500 ? 17.172 -3.314 -5.906 1 98.25 500 ILE A O 1
ATOM 3946 N N . THR A 1 501 ? 16.969 -2.312 -3.934 1 98.19 501 THR A N 1
ATOM 3947 C CA . THR A 1 501 ? 15.516 -2.34 -3.936 1 98.19 501 THR A CA 1
ATOM 3948 C C . THR A 1 501 ? 14.953 -1.165 -4.73 1 98.19 501 THR A C 1
ATOM 3950 O O . THR A 1 501 ? 13.734 -1.069 -4.938 1 98.19 501 THR A O 1
ATOM 3953 N N . ASP A 1 502 ? 15.867 -0.227 -5.223 1 98.38 502 ASP A N 1
ATOM 3954 C CA . ASP A 1 502 ? 15.422 0.854 -6.102 1 98.38 502 ASP A CA 1
ATOM 3955 C C . ASP A 1 502 ? 14.742 0.304 -7.352 1 98.38 502 ASP A C 1
ATOM 3957 O O . ASP A 1 502 ? 15.383 -0.354 -8.172 1 98.38 502 ASP A O 1
ATOM 3961 N N . PRO A 1 503 ? 13.438 0.597 -7.555 1 98.06 503 PRO A N 1
ATOM 3962 C CA . PRO A 1 503 ? 12.695 -0.096 -8.617 1 98.06 503 PRO A CA 1
ATOM 3963 C C . PRO A 1 503 ? 12.75 0.642 -9.953 1 98.06 503 PRO A C 1
ATOM 3965 O O . PRO A 1 503 ? 12.109 0.225 -10.914 1 98.06 503 PRO A O 1
ATOM 3968 N N . TRP A 1 504 ? 13.461 1.729 -10.055 1 98.12 504 TRP A N 1
ATOM 3969 C CA . TRP A 1 504 ? 13.438 2.537 -11.273 1 98.12 504 TRP A CA 1
ATOM 3970 C C . TRP A 1 504 ? 14.531 2.096 -12.242 1 98.12 504 TRP A C 1
ATOM 3972 O O . TRP A 1 504 ? 15.719 2.293 -11.977 1 98.12 504 TRP A O 1
ATOM 3982 N N . LEU A 1 505 ? 14.125 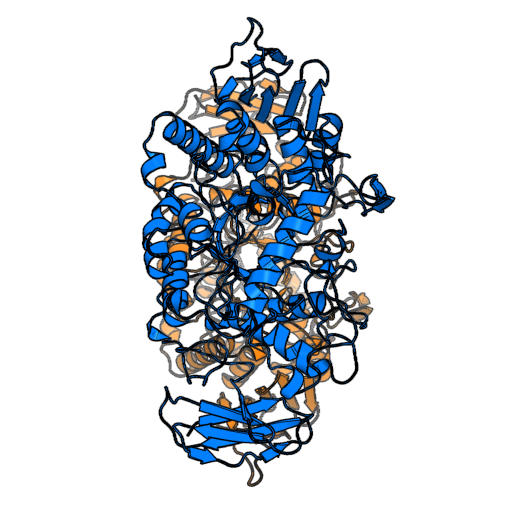1.595 -13.344 1 98.19 505 LEU A N 1
ATOM 3983 C CA . LEU A 1 505 ? 15.039 0.994 -14.305 1 98.19 505 LEU A CA 1
ATOM 3984 C C . LEU A 1 505 ? 15.961 2.047 -14.906 1 98.19 505 LEU A C 1
ATOM 3986 O O . LEU A 1 505 ? 17.062 1.724 -15.375 1 98.19 505 LEU A O 1
ATOM 3990 N N . GLY A 1 506 ? 15.531 3.297 -14.844 1 96.88 506 GLY A N 1
ATOM 3991 C CA . GLY A 1 506 ? 16.406 4.367 -15.305 1 96.88 506 GLY A CA 1
ATOM 3992 C C . GLY A 1 506 ? 17.688 4.48 -14.5 1 96.88 506 GLY A C 1
ATOM 3993 O O . GLY A 1 506 ? 18.656 5.078 -14.961 1 96.88 506 GLY A O 1
ATOM 3994 N N . HIS A 1 507 ? 17.719 3.906 -13.32 1 97.62 507 HIS A N 1
ATOM 3995 C CA . HIS A 1 507 ? 18.875 3.973 -12.438 1 97.62 507 HIS A CA 1
ATOM 3996 C C . HIS A 1 507 ? 19.781 2.76 -12.617 1 97.62 507 HIS A C 1
ATOM 3998 O O . HIS A 1 507 ? 20.844 2.682 -12.016 1 97.62 507 HIS A O 1
ATOM 4004 N N . LEU A 1 508 ? 19.375 1.802 -13.422 1 98.19 508 LEU A N 1
ATOM 4005 C CA . LEU A 1 508 ? 20.141 0.586 -13.672 1 98.19 508 LEU A CA 1
ATOM 4006 C C . LEU A 1 508 ? 21.047 0.755 -14.883 1 98.19 508 LEU A C 1
ATOM 4008 O O . LEU A 1 508 ? 20.594 1.184 -15.953 1 98.19 508 LEU A O 1
ATOM 4012 N N . HIS A 1 509 ? 22.328 0.512 -14.742 1 98.06 509 HIS A N 1
ATOM 4013 C CA . HIS A 1 509 ? 23.281 0.462 -15.852 1 98.06 509 HIS A CA 1
ATOM 4014 C C . HIS A 1 509 ? 23.828 -0.946 -16.047 1 98.06 509 HIS A C 1
ATOM 4016 O O . HIS A 1 509 ? 24.312 -1.56 -15.086 1 98.06 509 HIS A O 1
ATOM 4022 N N . VAL A 1 510 ? 23.688 -1.462 -17.219 1 98.56 510 VAL A N 1
ATOM 4023 C CA . VAL A 1 510 ? 24.141 -2.82 -17.5 1 98.56 510 VAL A CA 1
ATOM 4024 C C . VAL A 1 510 ? 25.219 -2.789 -18.578 1 98.56 510 VAL A C 1
ATOM 4026 O O . VAL A 1 510 ? 25.047 -2.182 -19.641 1 98.56 510 VAL A O 1
ATOM 4029 N N . ASP A 1 511 ? 26.359 -3.33 -18.297 1 98.12 511 ASP A N 1
ATOM 4030 C CA . ASP A 1 511 ? 27.438 -3.561 -19.266 1 98.12 511 ASP A CA 1
ATOM 4031 C C . ASP A 1 511 ? 27.734 -5.051 -19.406 1 98.12 511 ASP A C 1
ATOM 4033 O O . ASP A 1 511 ? 27.438 -5.836 -18.5 1 98.12 511 ASP A O 1
ATOM 4037 N N . TYR A 1 512 ? 28.219 -5.414 -20.531 1 98.5 512 TYR A N 1
ATOM 4038 C CA . TYR A 1 512 ? 28.516 -6.824 -20.75 1 98.5 512 TYR A CA 1
ATOM 4039 C C . TYR A 1 512 ? 29.562 -7 -21.844 1 98.5 512 TYR A C 1
ATOM 4041 O O . TYR A 1 512 ? 29.875 -6.059 -22.578 1 98.5 512 TYR A O 1
ATOM 4049 N N . ASP A 1 513 ? 30.234 -8.094 -21.891 1 98.44 513 ASP A N 1
ATOM 4050 C CA . ASP A 1 513 ? 31.141 -8.539 -22.938 1 98.44 513 ASP A CA 1
ATOM 4051 C C . ASP A 1 513 ? 30.797 -9.953 -23.391 1 98.44 513 ASP A C 1
ATOM 4053 O O . ASP A 1 513 ? 30.984 -10.914 -22.641 1 98.44 513 ASP A O 1
ATOM 4057 N N . GLU A 1 514 ? 30.344 -10.07 -24.656 1 97.5 514 GLU A N 1
ATOM 4058 C CA . GLU A 1 514 ? 29.922 -11.359 -25.188 1 97.5 514 GLU A CA 1
ATOM 4059 C C . GLU A 1 514 ? 31.094 -12.336 -25.281 1 97.5 514 GLU A C 1
ATOM 4061 O O . GLU A 1 514 ? 30.938 -13.523 -25 1 97.5 514 GLU A O 1
ATOM 4066 N N . ASP A 1 515 ? 32.219 -11.883 -25.703 1 96.5 515 ASP A N 1
ATOM 4067 C CA . ASP A 1 515 ? 33.375 -12.734 -25.922 1 96.5 515 ASP A CA 1
ATOM 4068 C C . ASP A 1 515 ? 33.938 -13.242 -24.609 1 96.5 515 ASP A C 1
ATOM 4070 O O . ASP A 1 515 ? 34.219 -14.438 -24.469 1 96.5 515 ASP A O 1
ATOM 4074 N N . ASP A 1 516 ? 34.062 -12.336 -23.641 1 96.94 516 ASP A N 1
ATOM 4075 C CA . ASP A 1 516 ? 34.625 -12.711 -22.344 1 96.94 516 ASP A CA 1
ATOM 4076 C C . ASP A 1 516 ? 33.562 -13.227 -21.391 1 96.94 516 ASP A C 1
ATOM 4078 O O . ASP A 1 516 ? 33.844 -13.664 -20.281 1 96.94 516 ASP A O 1
ATOM 4082 N N . GLN A 1 517 ? 32.344 -13.156 -21.719 1 97.62 517 GLN A N 1
ATOM 4083 C CA . GLN A 1 517 ? 31.188 -13.789 -21.094 1 97.62 517 GLN A CA 1
ATOM 4084 C C . GLN A 1 517 ? 30.953 -13.234 -19.688 1 97.62 517 GLN A C 1
ATOM 4086 O O . GLN A 1 517 ? 30.766 -14 -18.75 1 97.62 517 GLN A O 1
ATOM 4091 N N . TRP A 1 518 ? 31.094 -11.93 -19.531 1 98.38 518 TRP A N 1
ATOM 4092 C CA . TRP A 1 518 ? 30.75 -11.336 -18.234 1 98.38 518 TRP A CA 1
ATOM 4093 C C . TRP A 1 518 ? 29.703 -10.25 -18.406 1 98.38 518 TRP A C 1
ATOM 4095 O O . TRP A 1 518 ? 29.547 -9.688 -19.5 1 98.38 518 TRP A O 1
ATOM 4105 N N . ILE A 1 519 ? 28.906 -9.945 -17.406 1 98.81 519 ILE A N 1
ATOM 4106 C CA . ILE A 1 519 ? 27.891 -8.898 -17.344 1 98.81 519 ILE A CA 1
ATOM 4107 C C . ILE A 1 519 ? 27.984 -8.164 -16.016 1 98.81 519 ILE A C 1
ATOM 4109 O O . ILE A 1 519 ? 28.297 -8.766 -14.977 1 98.81 519 ILE A O 1
ATOM 4113 N N . THR A 1 520 ? 27.828 -6.871 -16.016 1 98.5 520 THR A N 1
ATOM 4114 C CA . THR A 1 520 ? 27.844 -6.055 -14.812 1 98.5 520 THR A CA 1
ATOM 4115 C C . THR A 1 520 ? 26.547 -5.254 -14.68 1 98.5 520 THR A C 1
ATOM 4117 O O . THR A 1 520 ? 26 -4.77 -15.68 1 98.5 520 THR A O 1
ATOM 4120 N N . LEU A 1 521 ? 25.953 -5.289 -13.578 1 98.56 521 LEU A N 1
ATOM 4121 C CA . LEU A 1 521 ? 24.844 -4.426 -13.203 1 98.56 521 LEU A CA 1
ATOM 4122 C C . LEU A 1 521 ? 25.297 -3.367 -12.203 1 98.56 521 LEU A C 1
ATOM 4124 O O . LEU A 1 521 ? 25.734 -3.695 -11.094 1 98.56 521 LEU A O 1
ATOM 4128 N N . ARG A 1 522 ? 25.312 -2.117 -12.617 1 97.81 522 ARG A N 1
ATOM 4129 C CA . ARG A 1 522 ? 25.625 -1.026 -11.703 1 97.81 522 ARG A CA 1
ATOM 4130 C C . ARG A 1 522 ? 24.344 -0.432 -11.109 1 97.81 522 ARG A C 1
ATOM 4132 O O . ARG A 1 522 ? 23.469 0.01 -11.836 1 97.81 522 ARG A O 1
ATOM 4139 N N . ARG A 1 523 ? 24.234 -0.481 -9.828 1 96.94 523 ARG A N 1
ATOM 4140 C CA . ARG A 1 523 ? 23.156 0.055 -9.008 1 96.94 523 ARG A CA 1
ATOM 4141 C C . ARG A 1 523 ? 23.703 1.059 -7.992 1 96.94 523 ARG A C 1
ATOM 4143 O O . ARG A 1 523 ? 24.062 0.687 -6.871 1 96.94 523 ARG A O 1
ATOM 4150 N N . GLY A 1 524 ? 23.641 2.338 -8.289 1 95.75 524 GLY A N 1
ATOM 4151 C CA . GLY A 1 524 ? 24.25 3.32 -7.41 1 95.75 524 GLY A CA 1
ATOM 4152 C C . GLY A 1 524 ? 25.719 3.033 -7.117 1 95.75 524 GLY A C 1
ATOM 4153 O O . GLY A 1 524 ? 26.531 2.916 -8.031 1 95.75 524 GLY A O 1
ATOM 4154 N N . ALA A 1 525 ? 26.031 2.811 -5.832 1 96.56 525 ALA A N 1
ATOM 4155 C CA . ALA A 1 525 ? 27.406 2.58 -5.398 1 96.56 525 ALA A CA 1
ATOM 4156 C C . ALA A 1 525 ? 27.797 1.11 -5.551 1 96.56 525 ALA A C 1
ATOM 4158 O O . ALA A 1 525 ? 28.953 0.74 -5.336 1 96.56 525 ALA A O 1
ATOM 4159 N N . LEU A 1 526 ? 26.859 0.324 -5.984 1 98.25 526 LEU A N 1
ATOM 4160 C CA . LEU A 1 526 ? 27.109 -1.109 -6.062 1 98.25 526 LEU A CA 1
ATOM 4161 C C . LEU A 1 526 ? 27.281 -1.551 -7.516 1 98.25 526 LEU A C 1
ATOM 4163 O O . LEU A 1 526 ? 26.625 -1.005 -8.414 1 98.25 526 LEU A O 1
ATOM 4167 N N . GLN A 1 527 ? 28.125 -2.479 -7.695 1 98.06 527 GLN A N 1
ATOM 4168 C CA . GLN A 1 527 ? 28.297 -3.145 -8.984 1 98.06 527 GLN A CA 1
ATOM 4169 C C . GLN A 1 527 ? 28.266 -4.66 -8.828 1 98.06 527 GLN A C 1
ATOM 4171 O O . GLN A 1 527 ? 29.078 -5.238 -8.109 1 98.06 527 GLN A O 1
ATOM 4176 N N . ILE A 1 528 ? 27.297 -5.23 -9.414 1 98.69 528 ILE A N 1
ATOM 4177 C CA . ILE A 1 528 ? 27.188 -6.684 -9.453 1 98.69 528 ILE A CA 1
ATOM 4178 C C . ILE A 1 528 ? 27.891 -7.215 -10.703 1 98.69 528 ILE A C 1
ATOM 4180 O O . ILE A 1 528 ? 27.5 -6.883 -11.828 1 98.69 528 ILE A O 1
ATOM 4184 N N . VAL A 1 529 ? 28.938 -8 -10.508 1 98.62 529 VAL A N 1
ATOM 4185 C CA . VAL A 1 529 ? 29.719 -8.539 -11.609 1 98.62 529 VAL A CA 1
ATOM 4186 C C . VAL A 1 529 ? 29.562 -10.055 -11.68 1 98.62 529 VAL A C 1
ATOM 4188 O O . VAL A 1 529 ? 29.828 -10.758 -10.703 1 98.62 529 VAL A O 1
ATOM 4191 N N . CYS A 1 530 ? 29.141 -10.539 -12.797 1 98.88 530 CYS A N 1
ATOM 4192 C CA . CYS A 1 530 ? 28.953 -11.969 -13.008 1 98.88 530 CYS A CA 1
ATOM 4193 C C . CYS A 1 530 ? 29.828 -12.469 -14.156 1 98.88 530 CYS A C 1
ATOM 4195 O O . CYS A 1 530 ? 29.781 -11.914 -15.258 1 98.88 530 CYS A O 1
ATOM 4197 N N . ASN A 1 531 ? 30.656 -13.414 -13.914 1 98.81 531 ASN A N 1
ATOM 4198 C CA . ASN A 1 531 ? 31.391 -14.156 -14.938 1 98.81 531 ASN A CA 1
ATOM 4199 C C . ASN A 1 531 ? 30.688 -15.469 -15.297 1 98.81 531 ASN A C 1
ATOM 4201 O O . ASN A 1 531 ? 30.719 -16.422 -14.523 1 98.81 531 ASN A O 1
ATOM 4205 N N . LEU A 1 532 ? 30.109 -15.539 -16.453 1 98.69 532 LEU A N 1
ATOM 4206 C CA . LEU A 1 532 ? 29.344 -16.719 -16.875 1 98.69 532 LEU A CA 1
ATOM 4207 C C . LEU A 1 532 ? 30.266 -17.75 -17.531 1 98.69 532 LEU A C 1
ATOM 4209 O O . LEU A 1 532 ? 29.859 -18.891 -17.75 1 98.69 532 LEU A O 1
ATOM 4213 N N . GLY A 1 533 ? 31.453 -17.391 -17.844 1 97.88 533 GLY A N 1
ATOM 4214 C CA . GLY A 1 533 ? 32.406 -18.281 -18.469 1 97.88 533 GLY A CA 1
ATOM 4215 C C . GLY A 1 533 ? 33.062 -19.25 -17.5 1 97.88 533 GLY A C 1
ATOM 4216 O O . GLY A 1 533 ? 32.969 -19.078 -16.281 1 97.88 533 GLY A O 1
ATOM 4217 N N . THR A 1 534 ? 33.781 -20.219 -18.047 1 97.5 534 THR A N 1
ATOM 4218 C CA . THR A 1 534 ? 34.438 -21.25 -17.25 1 97.5 534 THR A CA 1
ATOM 4219 C C . THR A 1 534 ? 35.781 -20.781 -16.719 1 97.5 534 THR A C 1
ATOM 4221 O O . THR A 1 534 ? 36.281 -21.281 -15.703 1 97.5 534 THR A O 1
ATOM 4224 N N . ASP A 1 535 ? 36.344 -19.859 -17.406 1 97.38 535 ASP A N 1
ATOM 4225 C CA . ASP A 1 535 ? 37.656 -19.344 -17.016 1 97.38 535 ASP A CA 1
ATOM 4226 C C . ASP A 1 535 ? 37.562 -18.016 -16.281 1 97.38 535 ASP A C 1
ATOM 4228 O O . ASP A 1 535 ? 36.531 -17.328 -16.406 1 97.38 535 ASP A O 1
ATOM 4232 N N . ALA A 1 536 ? 38.594 -17.719 -15.477 1 97.56 536 ALA A N 1
ATOM 4233 C CA . ALA A 1 536 ? 38.625 -16.422 -14.828 1 97.56 536 ALA A CA 1
ATOM 4234 C C . ALA A 1 536 ? 38.625 -15.289 -15.867 1 97.56 536 ALA A C 1
ATOM 4236 O O . ALA A 1 536 ? 39.219 -15.406 -16.922 1 97.56 536 ALA A O 1
ATOM 4237 N N . ALA A 1 537 ? 37.906 -14.281 -15.57 1 96.75 537 ALA A N 1
ATOM 4238 C CA . ALA A 1 537 ? 37.812 -13.141 -16.469 1 96.75 537 ALA A CA 1
ATOM 4239 C C . ALA A 1 537 ? 38.156 -11.836 -15.758 1 96.75 537 ALA A C 1
ATOM 4241 O O . ALA A 1 537 ? 37.781 -11.633 -14.609 1 96.75 537 ALA A O 1
ATOM 4242 N N . SER A 1 538 ? 38.969 -11 -16.422 1 96.19 538 SER A N 1
ATOM 4243 C CA . SER A 1 538 ? 39.219 -9.648 -15.938 1 96.19 538 SER A CA 1
ATOM 4244 C C . SER A 1 538 ? 38.125 -8.68 -16.375 1 96.19 538 SER A C 1
ATOM 4246 O O . SER A 1 538 ? 37.969 -8.406 -17.562 1 96.19 538 SER A O 1
ATOM 4248 N N . VAL A 1 539 ? 37.375 -8.227 -15.438 1 96.94 539 VAL A N 1
ATOM 4249 C CA . VAL A 1 539 ? 36.25 -7.328 -15.711 1 96.94 539 VAL A CA 1
ATOM 4250 C C . VAL A 1 539 ? 36.625 -5.902 -15.312 1 96.94 539 VAL A C 1
ATOM 4252 O O . VAL A 1 539 ? 37.156 -5.672 -14.219 1 96.94 539 VAL A O 1
ATOM 4255 N N . PRO A 1 540 ? 36.406 -4.867 -16.203 1 95.06 540 PRO A N 1
ATOM 4256 C CA . PRO A 1 540 ? 36.719 -3.475 -15.883 1 95.06 540 PRO A CA 1
ATOM 4257 C C . PRO A 1 540 ? 35.75 -2.875 -14.859 1 95.06 540 PRO A C 1
ATOM 4259 O O . PRO A 1 540 ? 35 -1.935 -15.18 1 95.06 540 PRO A O 1
ATOM 4262 N N . ALA A 1 541 ? 35.688 -3.385 -13.727 1 94.31 541 ALA A N 1
ATOM 4263 C CA . ALA A 1 541 ? 34.906 -2.93 -12.586 1 94.31 541 ALA A CA 1
ATOM 4264 C C . ALA A 1 541 ? 35.781 -2.844 -11.328 1 94.31 541 ALA A C 1
ATOM 4266 O O . ALA A 1 541 ? 36.375 -3.836 -10.914 1 94.31 541 ALA A O 1
ATOM 4267 N N . GLY A 1 542 ? 35.875 -1.707 -10.844 1 92.44 542 GLY A N 1
ATOM 4268 C CA . GLY A 1 542 ? 36.625 -1.491 -9.625 1 92.44 542 GLY A CA 1
ATOM 4269 C C . GLY A 1 542 ? 35.75 -1.316 -8.398 1 92.44 542 GLY A C 1
ATOM 4270 O O . GLY A 1 542 ? 34.531 -1.234 -8.508 1 92.44 542 GLY A O 1
ATOM 4271 N N . GLY A 1 543 ? 36.281 -1.365 -7.203 1 94.44 543 GLY A N 1
ATOM 4272 C CA . GLY A 1 543 ? 35.625 -1.229 -5.926 1 94.44 543 GLY A CA 1
ATOM 4273 C C . GLY A 1 543 ? 36 -2.293 -4.918 1 94.44 543 GLY A C 1
ATOM 4274 O O . GLY A 1 543 ? 36.812 -3.18 -5.227 1 94.44 543 GLY A O 1
ATOM 4275 N N . THR A 1 544 ? 35.438 -2.18 -3.717 1 96.06 544 THR A N 1
ATOM 4276 C CA . THR A 1 544 ? 35.719 -3.137 -2.65 1 96.06 544 THR A CA 1
ATOM 4277 C C . THR A 1 544 ? 34.719 -4.305 -2.707 1 96.06 544 THR A C 1
ATOM 4279 O O . THR A 1 544 ? 33.531 -4.105 -2.664 1 96.06 544 THR A O 1
ATOM 4282 N N . PRO A 1 545 ? 35.312 -5.574 -2.904 1 97.31 545 PRO A N 1
ATOM 4283 C CA . PRO A 1 545 ? 34.375 -6.715 -2.857 1 97.31 545 PRO A CA 1
ATOM 4284 C C . PRO A 1 545 ? 33.656 -6.848 -1.511 1 97.31 545 PRO A C 1
ATOM 4286 O O . PRO A 1 545 ? 34.312 -6.812 -0.462 1 97.31 545 PRO A O 1
ATOM 4289 N N . ILE A 1 546 ? 32.312 -6.992 -1.568 1 98.31 546 ILE A N 1
ATOM 4290 C CA . ILE A 1 546 ? 31.594 -7.09 -0.303 1 98.31 546 ILE A CA 1
ATOM 4291 C C . ILE A 1 546 ? 30.844 -8.414 -0.24 1 98.31 546 ILE A C 1
ATOM 4293 O O . ILE A 1 546 ? 30.422 -8.844 0.834 1 98.31 546 ILE A O 1
ATOM 4297 N N . LEU A 1 547 ? 30.578 -9.07 -1.281 1 98.69 547 LEU A N 1
ATOM 4298 C CA . LEU A 1 547 ? 29.922 -10.367 -1.376 1 98.69 547 LEU A CA 1
ATOM 4299 C C . LEU A 1 547 ? 30.344 -11.094 -2.648 1 98.69 547 LEU A C 1
ATOM 4301 O O . LEU A 1 547 ? 30.484 -10.477 -3.705 1 98.69 547 LEU A O 1
ATOM 4305 N N . TRP A 1 548 ? 30.641 -12.328 -2.6 1 98.75 548 TRP A N 1
ATOM 4306 C CA . TRP A 1 548 ? 31.078 -13.102 -3.762 1 98.75 548 TRP A CA 1
ATOM 4307 C C . TRP A 1 548 ? 30.781 -14.586 -3.572 1 98.75 548 TRP A C 1
ATOM 4309 O O . TRP A 1 548 ? 30.531 -15.039 -2.451 1 98.75 548 TRP A O 1
ATOM 4319 N N . TRP A 1 549 ? 30.688 -15.336 -4.684 1 98.69 549 TRP A N 1
ATOM 4320 C CA . TRP A 1 549 ? 30.656 -16.797 -4.617 1 98.69 549 TRP A CA 1
ATOM 4321 C C . TRP A 1 549 ? 32.062 -17.344 -4.387 1 98.69 549 TRP A C 1
ATOM 4323 O O . TRP A 1 549 ? 32.312 -18 -3.375 1 98.69 549 TRP A O 1
ATOM 4333 N N . ASP A 1 550 ? 32.969 -17.109 -5.305 1 98.38 550 ASP A N 1
ATOM 4334 C CA . ASP A 1 550 ? 34.406 -17.391 -5.102 1 98.38 550 ASP A CA 1
ATOM 4335 C C . ASP A 1 550 ? 35.188 -16.094 -4.961 1 98.38 550 ASP A C 1
ATOM 4337 O O . ASP A 1 550 ? 34.875 -15.086 -5.598 1 98.38 550 ASP A O 1
ATOM 4341 N N . PRO A 1 551 ? 36.219 -16.062 -4.184 1 97.88 551 PRO A N 1
ATOM 4342 C CA . PRO A 1 551 ? 36.969 -14.836 -3.928 1 97.88 551 PRO A CA 1
ATOM 4343 C C . PRO A 1 551 ? 37.562 -14.242 -5.195 1 97.88 551 PRO A C 1
ATOM 4345 O O . PRO A 1 551 ? 38.281 -14.938 -5.934 1 97.88 551 PRO A O 1
ATOM 4348 N N . PRO A 1 552 ? 37.25 -12.992 -5.402 1 97.62 552 PRO A N 1
ATOM 4349 C CA . PRO A 1 552 ? 37.875 -12.305 -6.535 1 97.62 552 PRO A CA 1
ATOM 4350 C C . PRO A 1 552 ? 39.281 -11.805 -6.223 1 97.62 552 PRO A C 1
ATOM 4352 O O . PRO A 1 552 ? 39.719 -11.867 -5.07 1 97.62 552 PRO A O 1
ATOM 4355 N N . THR A 1 553 ? 40.062 -11.469 -7.281 1 96.25 553 THR A N 1
ATOM 4356 C CA . THR A 1 553 ? 41.344 -10.789 -7.113 1 96.25 553 THR A CA 1
ATOM 4357 C C . THR A 1 553 ? 41.375 -9.477 -7.887 1 96.25 553 THR A C 1
ATOM 4359 O O . THR A 1 553 ? 40.625 -9.305 -8.859 1 96.25 553 THR A O 1
ATOM 4362 N N . GLN A 1 554 ? 41.969 -8.578 -7.285 1 92.25 554 GLN A N 1
ATOM 4363 C CA . GLN A 1 554 ? 42.031 -7.27 -7.922 1 92.25 554 GLN A CA 1
ATOM 4364 C C . GLN A 1 554 ? 43.5 -6.891 -8.242 1 92.25 554 GLN A C 1
ATOM 4366 O O . GLN A 1 554 ? 44.406 -7.363 -7.59 1 92.25 554 GLN A O 1
ATOM 4371 N N . ASP A 1 555 ? 43.562 -6.191 -9.32 1 78.31 555 ASP A N 1
ATOM 4372 C CA . ASP A 1 555 ? 44.875 -5.703 -9.68 1 78.31 555 ASP A CA 1
ATOM 4373 C C . ASP A 1 555 ? 45.344 -4.617 -8.711 1 78.31 555 ASP A C 1
ATOM 4375 O O . ASP A 1 555 ? 44.625 -4.25 -7.785 1 78.31 555 ASP A O 1
ATOM 4379 N N . GLU A 1 556 ? 46.562 -4.117 -8.984 1 77.31 556 GLU A N 1
ATOM 4380 C CA . GLU A 1 556 ? 47.188 -3.156 -8.086 1 77.31 556 GLU A CA 1
ATOM 4381 C C . GLU A 1 556 ? 46.406 -1.849 -8.023 1 77.31 556 GLU A C 1
ATOM 4383 O O . GLU A 1 556 ? 46.344 -1.21 -6.977 1 77.31 556 GLU A O 1
ATOM 4388 N N . THR A 1 557 ? 45.75 -1.429 -9.102 1 79.44 557 THR A N 1
ATOM 4389 C CA . THR A 1 557 ? 45.031 -0.158 -9.172 1 79.44 557 THR A CA 1
ATOM 4390 C C . THR A 1 557 ? 43.594 -0.322 -8.711 1 79.44 557 THR A C 1
ATOM 4392 O O . THR A 1 557 ? 42.906 0.667 -8.469 1 79.44 557 THR A O 1
ATOM 4395 N N . ALA A 1 558 ? 43.219 -1.479 -8.523 1 78.94 558 ALA A N 1
ATOM 4396 C CA . ALA A 1 558 ? 41.844 -1.823 -8.125 1 78.94 558 ALA A CA 1
ATOM 4397 C C . ALA A 1 558 ? 40.844 -1.297 -9.133 1 78.94 558 ALA A C 1
ATOM 4399 O O . ALA A 1 558 ? 39.688 -1.005 -8.773 1 78.94 558 ALA A O 1
ATOM 4400 N N . SER A 1 559 ? 41.281 -1.07 -10.375 1 86.38 559 SER A N 1
ATOM 4401 C CA . SER A 1 559 ? 40.375 -0.575 -11.422 1 86.38 559 SER A CA 1
ATOM 4402 C C . SER A 1 559 ? 39.688 -1.724 -12.148 1 86.38 559 SER A C 1
ATOM 4404 O O . SER A 1 559 ? 38.719 -1.509 -12.883 1 86.38 559 SER A O 1
ATOM 4406 N N . ALA A 1 560 ? 40.219 -2.896 -12.023 1 93.56 560 ALA A N 1
ATOM 4407 C CA . ALA A 1 560 ? 39.625 -4.102 -12.602 1 93.56 560 ALA A CA 1
ATOM 4408 C C . ALA A 1 560 ? 39.625 -5.238 -11.578 1 93.56 560 ALA A C 1
ATOM 4410 O O . ALA A 1 560 ? 40.406 -5.266 -10.648 1 93.56 560 ALA A O 1
ATOM 4411 N N . THR A 1 561 ? 38.656 -6.055 -11.711 1 96.56 561 THR A N 1
ATOM 4412 C CA . THR A 1 561 ? 38.5 -7.203 -10.82 1 96.56 561 THR A CA 1
ATOM 4413 C C . THR A 1 561 ? 38.531 -8.508 -11.617 1 96.56 561 THR A C 1
ATOM 4415 O O . THR A 1 561 ? 37.844 -8.625 -12.648 1 96.56 561 THR A O 1
ATOM 4418 N N . VAL A 1 562 ? 39.406 -9.438 -11.219 1 97.56 562 VAL A N 1
ATOM 4419 C CA . VAL A 1 562 ? 39.406 -10.766 -11.812 1 97.56 562 VAL A CA 1
ATOM 4420 C C . VAL A 1 562 ? 38.375 -11.656 -11.094 1 97.56 562 VAL A C 1
ATOM 4422 O O . VAL A 1 562 ? 38.531 -11.938 -9.898 1 97.56 562 VAL A O 1
ATOM 4425 N N . VAL A 1 563 ? 37.375 -12.047 -11.766 1 98.25 563 VAL A N 1
ATOM 4426 C CA . VAL A 1 563 ? 36.312 -12.875 -11.227 1 98.25 563 VAL A CA 1
ATOM 4427 C C . VAL A 1 563 ? 36.5 -14.32 -11.68 1 98.25 563 VAL A C 1
ATOM 4429 O O . VAL A 1 563 ? 36.594 -14.594 -12.883 1 98.25 563 VAL A O 1
ATOM 4432 N N . PRO A 1 564 ? 36.594 -15.266 -10.727 1 98.44 564 PRO A N 1
ATOM 4433 C CA . PRO A 1 564 ? 36.75 -16.672 -11.117 1 98.44 564 PRO A CA 1
ATOM 4434 C C . PRO A 1 564 ? 35.625 -17.156 -12.031 1 98.44 564 PRO A C 1
ATOM 4436 O O . PRO A 1 564 ? 34.594 -16.5 -12.156 1 98.44 564 PRO A O 1
ATOM 4439 N N . GLY A 1 565 ? 35.938 -18.328 -12.742 1 98.31 565 GLY A N 1
ATOM 4440 C CA . GLY A 1 565 ? 34.906 -18.922 -13.602 1 98.31 565 GLY A CA 1
ATOM 4441 C C . GLY A 1 565 ? 33.656 -19.281 -12.859 1 98.31 565 GLY A C 1
ATOM 4442 O O . GLY A 1 565 ? 33.688 -19.766 -11.727 1 98.31 565 GLY A O 1
ATOM 4443 N N . HIS A 1 566 ? 32.5 -19 -13.531 1 98.56 566 HIS A N 1
ATOM 4444 C CA . HIS A 1 566 ? 31.188 -19.297 -12.969 1 98.56 566 HIS A CA 1
ATOM 4445 C C . HIS A 1 566 ? 31.062 -18.766 -11.539 1 98.56 566 HIS A C 1
ATOM 4447 O O . HIS A 1 566 ? 30.703 -19.516 -10.625 1 98.56 566 HIS A O 1
ATOM 4453 N N . SER A 1 567 ? 31.266 -17.438 -11.43 1 98.75 567 SER A N 1
ATOM 4454 C CA . SER A 1 567 ? 31.234 -16.781 -10.133 1 98.75 567 SER A CA 1
ATOM 4455 C C . SER A 1 567 ? 30.703 -15.352 -10.258 1 98.75 567 SER A C 1
ATOM 4457 O O . SER A 1 567 ? 30.562 -14.828 -11.367 1 98.75 567 SER A O 1
ATOM 4459 N N . PHE A 1 568 ? 30.297 -14.773 -9.195 1 98.81 568 PHE A N 1
ATOM 4460 C CA . PHE A 1 568 ? 29.922 -13.367 -9.156 1 98.81 568 PHE A CA 1
ATOM 4461 C C . PHE A 1 568 ? 30.625 -12.648 -8.008 1 98.81 568 PHE A C 1
ATOM 4463 O O . PHE A 1 568 ? 31.125 -13.289 -7.09 1 98.81 568 PHE A O 1
ATOM 4470 N N . VAL A 1 569 ? 30.703 -11.359 -8.086 1 98.69 569 VAL A N 1
ATOM 4471 C CA . VAL A 1 569 ? 31.188 -10.516 -6.996 1 98.69 569 VAL A CA 1
ATOM 4472 C C . VAL A 1 569 ? 30.375 -9.219 -6.965 1 98.69 569 VAL A C 1
ATOM 4474 O O . VAL A 1 569 ? 30.016 -8.68 -8.008 1 98.69 569 VAL A O 1
ATOM 4477 N N . VAL A 1 570 ? 30.016 -8.781 -5.789 1 98.81 570 VAL A N 1
ATOM 4478 C CA . VAL A 1 570 ? 29.422 -7.461 -5.574 1 98.81 570 VAL A CA 1
ATOM 4479 C C . VAL A 1 570 ? 30.5 -6.496 -5.078 1 98.81 570 VAL A C 1
ATOM 4481 O O . VAL A 1 570 ? 31.188 -6.773 -4.09 1 98.81 570 VAL A O 1
ATOM 4484 N N . LEU A 1 571 ? 30.656 -5.441 -5.828 1 97.94 571 LEU A N 1
ATOM 4485 C CA . LEU A 1 571 ? 31.641 -4.414 -5.516 1 97.94 571 LEU A CA 1
ATOM 4486 C C . LEU A 1 571 ? 30.969 -3.135 -5.031 1 97.94 571 LEU A C 1
ATOM 4488 O O . LEU A 1 571 ? 29.891 -2.779 -5.516 1 97.94 571 LEU A O 1
ATOM 4492 N N . GLU A 1 572 ? 31.562 -2.514 -4.066 1 96.69 572 GLU A N 1
ATOM 4493 C CA . GLU A 1 572 ? 31.109 -1.214 -3.594 1 96.69 572 GLU A CA 1
ATOM 4494 C C . GLU A 1 572 ? 32.125 -0.119 -3.904 1 96.69 572 GLU A C 1
ATOM 4496 O O . GLU A 1 572 ? 33.312 -0.275 -3.635 1 96.69 572 GLU A O 1
ATOM 4501 N N . SER A 1 573 ? 31.688 0.885 -4.488 1 91.19 573 SER A N 1
ATOM 4502 C CA . SER A 1 573 ? 32.562 2.014 -4.805 1 91.19 573 SER A CA 1
ATOM 4503 C C . SER A 1 573 ? 32.688 2.977 -3.627 1 91.19 573 SER A C 1
ATOM 4505 O O . SER A 1 573 ? 31.766 3.051 -2.795 1 91.19 573 SER A O 1
ATOM 4507 N N . MET B 1 1 ? 36.531 10.641 14.773 1 92.56 1 MET B N 1
ATOM 4508 C CA . MET B 1 1 ? 36.562 11.633 13.711 1 92.56 1 MET B CA 1
ATOM 4509 C C . MET B 1 1 ? 35.188 11.781 13.07 1 92.56 1 MET B C 1
ATOM 4511 O O . MET B 1 1 ? 34.469 10.789 12.836 1 92.56 1 MET B O 1
ATOM 4515 N N . HIS B 1 2 ? 34.75 13.086 13.086 1 96.31 2 HIS B N 1
ATOM 4516 C CA . HIS B 1 2 ? 33.469 13.414 12.445 1 96.31 2 HIS B CA 1
ATOM 4517 C C . HIS B 1 2 ? 33.688 14.375 11.281 1 96.31 2 HIS B C 1
ATOM 4519 O O . HIS B 1 2 ? 34.469 15.312 11.375 1 96.31 2 HIS B O 1
ATOM 4525 N N . THR B 1 3 ? 33.031 14.016 10.156 1 97.25 3 THR B N 1
ATOM 4526 C CA . THR B 1 3 ? 33.062 14.922 9.016 1 97.25 3 THR B CA 1
ATOM 4527 C C . THR B 1 3 ? 31.938 15.945 9.109 1 97.25 3 THR B C 1
ATOM 4529 O O . THR B 1 3 ? 30.75 15.586 9.133 1 97.25 3 THR B O 1
ATOM 4532 N N . PHE B 1 4 ? 32.25 17.234 9.219 1 98.25 4 PHE B N 1
ATOM 4533 C CA . PHE B 1 4 ? 31.297 18.328 9.156 1 98.25 4 PHE B CA 1
ATOM 4534 C C . PHE B 1 4 ? 31.188 18.859 7.727 1 98.25 4 PHE B C 1
ATOM 4536 O O . PHE B 1 4 ? 32.188 19.062 7.055 1 98.25 4 PHE B O 1
ATOM 4543 N N . GLU B 1 5 ? 30 18.953 7.242 1 98.19 5 GLU B N 1
ATOM 4544 C CA . GLU B 1 5 ? 29.781 19.453 5.887 1 98.19 5 GLU B CA 1
ATOM 4545 C C . GLU B 1 5 ? 28.578 20.406 5.836 1 98.19 5 GLU B C 1
ATOM 4547 O O . GLU B 1 5 ? 27.609 20.234 6.574 1 98.19 5 GLU B O 1
ATOM 4552 N N . VAL B 1 6 ? 28.609 21.375 5 1 98.62 6 VAL B N 1
ATOM 4553 C CA . VAL B 1 6 ? 27.5 22.328 4.812 1 98.62 6 VAL B CA 1
ATOM 4554 C C . VAL B 1 6 ? 27.562 22.922 3.408 1 98.62 6 VAL B C 1
ATOM 4556 O O . VAL B 1 6 ? 28.656 23.203 2.895 1 98.62 6 VAL B O 1
ATOM 4559 N N . TRP B 1 7 ? 26.422 22.984 2.727 1 98.62 7 TRP B N 1
ATOM 4560 C CA . TRP B 1 7 ? 26.344 23.656 1.432 1 98.62 7 TRP B CA 1
ATOM 4561 C C . TRP B 1 7 ? 26.266 25.172 1.604 1 98.62 7 TRP B C 1
ATOM 4563 O O . TRP B 1 7 ? 25.297 25.688 2.139 1 98.62 7 TRP B O 1
ATOM 4573 N N . ALA B 1 8 ? 27.281 25.875 1.269 1 98.38 8 ALA B N 1
ATOM 4574 C CA . ALA B 1 8 ? 27.391 27.328 1.414 1 98.38 8 ALA B CA 1
ATOM 4575 C C . ALA B 1 8 ? 28.203 27.938 0.266 1 98.38 8 ALA B C 1
ATOM 4577 O O . ALA B 1 8 ? 29.312 28.406 0.469 1 98.38 8 ALA B O 1
ATOM 4578 N N . PRO B 1 9 ? 27.578 28.078 -0.841 1 97.5 9 PRO B N 1
ATOM 4579 C CA . PRO B 1 9 ? 28.297 28.562 -2.02 1 97.5 9 PRO B CA 1
ATOM 4580 C C . PRO B 1 9 ? 28.531 30.078 -1.972 1 97.5 9 PRO B C 1
ATOM 4582 O O . PRO B 1 9 ? 29.391 30.594 -2.688 1 97.5 9 PRO B O 1
ATOM 4585 N N . THR B 1 10 ? 27.875 30.797 -1.152 1 96.62 10 THR B N 1
ATOM 4586 C CA . THR B 1 10 ? 27.875 32.25 -1.2 1 96.62 10 THR B CA 1
ATOM 4587 C C . THR B 1 10 ? 29.062 32.812 -0.416 1 96.62 10 THR B C 1
ATOM 4589 O O . THR B 1 10 ? 29.766 33.688 -0.903 1 96.62 10 THR B O 1
ATOM 4592 N N . PRO B 1 11 ? 29.328 32.375 0.784 1 97.44 11 PRO B N 1
ATOM 4593 C CA . PRO B 1 11 ? 30.391 33 1.579 1 97.44 11 PRO B CA 1
ATOM 4594 C C . PRO B 1 11 ? 31.781 32.719 1.033 1 97.44 11 PRO B C 1
ATOM 4596 O O . PRO B 1 11 ? 31.984 31.703 0.361 1 97.44 11 PRO B O 1
ATOM 4599 N N . GLU B 1 12 ? 32.688 33.625 1.409 1 95.62 12 GLU B N 1
ATOM 4600 C CA . GLU B 1 12 ? 34.094 33.469 0.992 1 95.62 12 GLU B CA 1
ATOM 4601 C C . GLU B 1 12 ? 34.844 32.531 1.939 1 95.62 12 GLU B C 1
ATOM 4603 O O . GLU B 1 12 ? 35.812 31.891 1.542 1 95.62 12 GLU B O 1
ATOM 4608 N N . SER B 1 13 ? 34.344 32.5 3.098 1 95.88 13 SER B N 1
ATOM 4609 C CA . SER B 1 13 ? 35.031 31.703 4.105 1 95.88 13 SER B CA 1
ATOM 4610 C C . SER B 1 13 ? 34.031 31.016 5.023 1 95.88 13 SER B C 1
ATOM 4612 O O . SER B 1 13 ? 33.094 31.656 5.516 1 95.88 13 SER B O 1
ATOM 4614 N N . VAL B 1 14 ? 34.188 29.719 5.152 1 98.44 14 VAL B N 1
ATOM 4615 C CA . VAL B 1 14 ? 33.406 28.922 6.102 1 98.44 14 VAL B CA 1
ATOM 4616 C C . VAL B 1 14 ? 34.344 28.047 6.926 1 98.44 14 VAL B C 1
ATOM 4618 O O . VAL B 1 14 ? 35.219 27.359 6.371 1 98.44 14 VAL B O 1
ATOM 4621 N N . ARG B 1 15 ? 34.344 28.141 8.188 1 98.56 15 ARG B N 1
ATOM 4622 C CA . ARG B 1 15 ? 35 27.266 9.148 1 98.56 15 ARG B CA 1
ATOM 4623 C C . ARG B 1 15 ? 34 26.594 10.07 1 98.56 15 ARG B C 1
ATOM 4625 O O . ARG B 1 15 ? 32.781 26.859 9.977 1 98.56 15 ARG B O 1
ATOM 4632 N N . VAL B 1 16 ? 34.406 25.641 10.875 1 98.75 16 VAL B N 1
ATOM 4633 C CA . VAL B 1 16 ? 33.531 25.031 11.852 1 98.75 16 VAL B CA 1
ATOM 4634 C C . VAL B 1 16 ? 34.094 25.172 13.25 1 98.75 16 VAL B C 1
ATOM 4636 O O . VAL B 1 16 ? 35.281 24.969 13.461 1 98.75 16 VAL B O 1
ATOM 4639 N N . GLU B 1 17 ? 33.344 25.734 14.133 1 98.56 17 GLU B N 1
ATOM 4640 C CA . GLU B 1 17 ? 33.688 25.75 15.547 1 98.56 17 GLU B CA 1
ATOM 4641 C C . GLU B 1 17 ? 33.094 24.547 16.281 1 98.56 17 GLU B C 1
ATOM 4643 O O . GLU B 1 17 ? 31.891 24.328 16.266 1 98.56 17 GLU B O 1
ATOM 4648 N N . VAL B 1 18 ? 33.969 23.734 16.891 1 98.56 18 VAL B N 1
ATOM 4649 C CA . VAL B 1 18 ? 33.562 22.547 17.641 1 98.56 18 VAL B CA 1
ATOM 4650 C C . VAL B 1 18 ? 34.031 22.656 19.078 1 98.56 18 VAL B C 1
ATOM 4652 O O . VAL B 1 18 ? 35.25 22.703 19.344 1 98.56 18 VAL B O 1
ATOM 4655 N N . ASP B 1 19 ? 33.125 22.75 19.953 1 97.75 19 ASP B N 1
ATOM 4656 C CA . ASP B 1 19 ? 33.406 22.891 21.375 1 97.75 19 ASP B CA 1
ATOM 4657 C C . ASP B 1 19 ? 34.375 24.031 21.641 1 97.75 19 ASP B C 1
ATOM 4659 O O . ASP B 1 19 ? 35.344 23.875 22.391 1 97.75 19 ASP B O 1
ATOM 4663 N N . GLY B 1 20 ? 34.125 25.062 20.953 1 96.62 20 GLY B N 1
ATOM 4664 C CA . GLY B 1 20 ? 34.875 26.297 21.219 1 96.62 20 GLY B CA 1
ATOM 4665 C C . GLY B 1 20 ? 36.125 26.453 20.391 1 96.62 20 GLY B C 1
ATOM 4666 O O . GLY B 1 20 ? 36.75 27.5 20.406 1 96.62 20 GLY B O 1
ATOM 4667 N N . ILE B 1 21 ? 36.469 25.391 19.656 1 98.06 21 ILE B N 1
ATOM 4668 C CA . ILE B 1 21 ? 37.656 25.438 18.844 1 98.06 21 ILE B CA 1
ATOM 4669 C C . ILE B 1 21 ? 37.281 25.531 17.359 1 98.06 21 ILE B C 1
ATOM 4671 O O . ILE B 1 21 ? 36.5 24.719 16.859 1 98.06 21 ILE B O 1
ATOM 4675 N N . THR B 1 22 ? 37.938 26.5 16.688 1 98.19 22 THR B N 1
ATOM 4676 C CA . THR B 1 22 ? 37.625 26.719 15.281 1 98.19 22 THR B CA 1
ATOM 4677 C C . THR B 1 22 ? 38.562 25.875 14.398 1 98.19 22 THR B C 1
ATOM 4679 O O . THR B 1 22 ? 39.75 25.828 14.633 1 98.19 22 THR B O 1
ATOM 4682 N N . HIS B 1 23 ? 38.031 25.219 13.461 1 98.31 23 HIS B N 1
ATOM 4683 C CA . HIS B 1 23 ? 38.75 24.375 12.508 1 98.31 23 HIS B CA 1
ATOM 4684 C C . HIS B 1 23 ? 38.5 24.812 11.07 1 98.31 23 HIS B C 1
ATOM 4686 O O . HIS B 1 23 ? 37.375 25.25 10.734 1 98.31 23 HIS B O 1
ATOM 4692 N N . ASP B 1 24 ? 39.5 24.734 10.227 1 97.62 24 ASP B N 1
ATOM 4693 C CA . ASP B 1 24 ? 39.375 25.094 8.82 1 97.62 24 ASP B CA 1
ATOM 4694 C C . ASP B 1 24 ? 38.531 24.047 8.07 1 97.62 24 ASP B C 1
ATOM 4696 O O . ASP B 1 24 ? 38.5 22.875 8.461 1 97.62 24 ASP B O 1
ATOM 4700 N N . MET B 1 25 ? 37.812 24.469 7.086 1 98.12 25 MET B N 1
ATOM 4701 C CA . MET B 1 25 ? 37.062 23.594 6.176 1 98.12 25 MET B CA 1
ATOM 4702 C C . MET B 1 25 ? 37.531 23.797 4.738 1 98.12 25 MET B C 1
ATOM 4704 O O . MET B 1 25 ? 38.094 24.844 4.402 1 98.12 25 MET B O 1
ATOM 4708 N N . GLU B 1 26 ? 37.375 22.797 3.967 1 97.62 26 GLU B N 1
ATOM 4709 C CA . GLU B 1 26 ? 37.75 22.859 2.555 1 97.62 26 GLU B CA 1
ATOM 4710 C C . GLU B 1 26 ? 36.5 22.969 1.669 1 97.62 26 GLU B C 1
ATOM 4712 O O . GLU B 1 26 ? 35.531 22.234 1.843 1 97.62 26 GLU B O 1
ATOM 4717 N N . ARG B 1 27 ? 36.594 23.938 0.793 1 97 27 ARG B N 1
ATOM 4718 C CA . ARG B 1 27 ? 35.5 24.141 -0.145 1 97 27 ARG B CA 1
ATOM 4719 C C . ARG B 1 27 ? 35.594 23.203 -1.339 1 97 27 ARG B C 1
ATOM 4721 O O . ARG B 1 27 ? 36.688 23.031 -1.899 1 97 27 ARG B O 1
ATOM 4728 N N . THR B 1 28 ? 34.562 22.578 -1.687 1 95.56 28 THR B N 1
ATOM 4729 C CA . THR B 1 28 ? 34.5 21.781 -2.904 1 95.56 28 THR B CA 1
ATOM 4730 C C . THR B 1 28 ? 33.906 22.578 -4.051 1 95.56 28 THR B C 1
ATOM 4732 O O . THR B 1 28 ? 33.344 23.656 -3.834 1 95.56 28 THR B O 1
ATOM 4735 N N . ASP B 1 29 ? 33.938 22.047 -5.309 1 94.38 29 ASP B N 1
ATOM 4736 C CA . ASP B 1 29 ? 33.5 22.75 -6.512 1 94.38 29 ASP B CA 1
ATOM 4737 C C . ASP B 1 29 ? 32 22.953 -6.52 1 94.38 29 ASP B C 1
ATOM 4739 O O . ASP B 1 29 ? 31.5 23.906 -7.102 1 94.38 29 ASP B O 1
ATOM 4743 N N . ASP B 1 30 ? 31.375 22.172 -5.832 1 94.5 30 ASP B N 1
ATOM 4744 C CA . ASP B 1 30 ? 29.922 22.234 -5.875 1 94.5 30 ASP B CA 1
ATOM 4745 C C . ASP B 1 30 ? 29.359 23.062 -4.715 1 94.5 30 ASP B C 1
ATOM 4747 O O . ASP B 1 30 ? 28.172 23.016 -4.426 1 94.5 30 ASP B O 1
ATOM 4751 N N . GLY B 1 31 ? 30.188 23.766 -4.062 1 96.31 31 GLY B N 1
ATOM 4752 C CA . GLY B 1 31 ? 29.766 24.75 -3.092 1 96.31 31 GLY B CA 1
ATOM 4753 C C . GLY B 1 31 ? 29.656 24.203 -1.681 1 96.31 31 GLY B C 1
ATOM 4754 O O . GLY B 1 31 ? 29.172 24.891 -0.779 1 96.31 31 GLY B O 1
ATOM 4755 N N . TRP B 1 32 ? 30.125 22.969 -1.487 1 97.94 32 TRP B N 1
ATOM 4756 C CA . TRP B 1 32 ? 30.125 22.359 -0.158 1 97.94 32 TRP B CA 1
ATOM 4757 C C . TRP B 1 32 ? 31.438 22.641 0.566 1 97.94 32 TRP B C 1
ATOM 4759 O O . TRP B 1 32 ? 32.5 22.734 -0.064 1 97.94 32 TRP B O 1
ATOM 4769 N N . TRP B 1 33 ? 31.312 22.875 1.771 1 98.44 33 TRP B N 1
ATOM 4770 C CA . TRP B 1 33 ? 32.469 22.953 2.67 1 98.44 33 TRP B CA 1
ATOM 4771 C C . TRP B 1 33 ? 32.531 21.719 3.564 1 98.44 33 TRP B C 1
ATOM 4773 O O . TRP B 1 33 ? 31.531 21.25 4.086 1 98.44 33 TRP B O 1
ATOM 4783 N N . ARG B 1 34 ? 33.75 21.172 3.678 1 97.44 34 ARG B N 1
ATOM 4784 C CA . ARG B 1 34 ? 33.938 19.953 4.457 1 97.44 34 ARG B CA 1
ATOM 4785 C C . ARG B 1 34 ? 35.156 20.062 5.367 1 97.44 34 ARG B C 1
ATOM 4787 O O . ARG B 1 34 ? 36.156 20.688 5.008 1 97.44 34 ARG B O 1
ATOM 4794 N N . GLY B 1 35 ? 35.062 19.5 6.562 1 97.56 35 GLY B N 1
ATOM 4795 C CA . GLY B 1 35 ? 36.156 19.391 7.516 1 97.56 35 GLY B CA 1
ATOM 4796 C C . GLY B 1 35 ? 36.062 18.188 8.43 1 97.56 35 GLY B C 1
ATOM 4797 O O . GLY B 1 35 ? 34.938 17.844 8.859 1 97.56 35 GLY B O 1
ATOM 4798 N N . GLU B 1 36 ? 37.125 17.531 8.648 1 97.81 36 GLU B N 1
ATOM 4799 C CA . GLU B 1 36 ? 37.156 16.406 9.578 1 97.81 36 GLU B CA 1
ATOM 4800 C C . GLU B 1 36 ? 37.75 16.828 10.93 1 97.81 36 GLU B C 1
ATOM 4802 O O . GLU B 1 36 ? 38.812 17.438 10.992 1 97.81 36 GLU B O 1
ATOM 4807 N N . VAL B 1 37 ? 36.969 16.594 11.891 1 97.88 37 VAL B N 1
ATOM 4808 C CA . VAL B 1 37 ? 37.375 17 13.234 1 97.88 37 VAL B CA 1
ATOM 4809 C C . VAL B 1 37 ? 37.219 15.828 14.195 1 97.88 37 VAL B C 1
ATOM 4811 O O . VAL B 1 37 ? 36.219 15.125 14.18 1 97.88 37 VAL B O 1
ATOM 4814 N N . ASP B 1 38 ? 38.281 15.492 14.984 1 97.31 38 ASP B N 1
ATOM 4815 C CA . ASP B 1 38 ? 38.156 14.547 16.094 1 97.31 38 ASP B CA 1
ATOM 4816 C C . ASP B 1 38 ? 37.375 15.164 17.25 1 97.31 38 ASP B C 1
ATOM 4818 O O . ASP B 1 38 ? 37.812 16.156 17.844 1 97.31 38 ASP B O 1
ATOM 4822 N N . CYS B 1 39 ? 36.219 14.719 17.469 1 97.25 39 CYS B N 1
ATOM 4823 C CA . CYS B 1 39 ? 35.375 15.297 18.516 1 97.25 39 CYS B CA 1
ATOM 4824 C C . CYS B 1 39 ? 34.406 14.25 19.094 1 97.25 39 CYS B C 1
ATOM 4826 O O . CYS B 1 39 ? 34.344 13.125 18.594 1 97.25 39 CYS B O 1
ATOM 4828 N N . ASP B 1 40 ? 33.75 14.609 20.203 1 95.5 40 ASP B N 1
ATOM 4829 C CA . ASP B 1 40 ? 32.75 13.758 20.828 1 95.5 40 ASP B CA 1
ATOM 4830 C C . ASP B 1 40 ? 31.516 13.617 19.969 1 95.5 40 ASP B C 1
ATOM 4832 O O . ASP B 1 40 ? 31.188 14.516 19.188 1 95.5 40 ASP B O 1
ATOM 4836 N N . ASN B 1 41 ? 30.797 12.508 20.188 1 95.12 41 ASN B N 1
ATOM 4837 C CA . ASN B 1 41 ? 29.594 12.219 19.422 1 95.12 41 ASN B CA 1
ATOM 4838 C C . ASN B 1 41 ? 28.469 13.211 19.734 1 95.12 41 ASN B C 1
ATOM 4840 O O . ASN B 1 41 ? 27.5 13.312 18.984 1 95.12 41 ASN B O 1
ATOM 4844 N N . GLU B 1 42 ? 28.594 14 20.75 1 97 42 GLU B N 1
ATOM 4845 C CA . GLU B 1 42 ? 27.578 14.977 21.125 1 97 42 GLU B CA 1
ATOM 4846 C C . GLU B 1 42 ? 28.172 16.391 21.172 1 97 42 GLU B C 1
ATOM 4848 O O . GLU B 1 42 ? 27.672 17.234 21.906 1 97 42 GLU B O 1
ATOM 4853 N N . ALA B 1 43 ? 29.156 16.562 20.391 1 98.25 43 ALA B N 1
ATOM 4854 C CA . ALA B 1 43 ? 29.844 17.844 20.391 1 98.25 43 ALA B CA 1
ATOM 4855 C C . ALA B 1 43 ? 28.906 18.969 19.953 1 98.25 43 ALA B C 1
ATOM 4857 O O . ALA B 1 43 ? 28.062 18.781 19.078 1 98.25 43 ALA B O 1
ATOM 4858 N N . ARG B 1 44 ? 29.109 20.109 20.703 1 98.5 44 ARG B N 1
ATOM 4859 C CA . ARG B 1 44 ? 28.453 21.328 20.25 1 98.5 44 ARG B CA 1
ATOM 4860 C C . ARG B 1 44 ? 29.25 21.984 19.125 1 98.5 44 ARG B C 1
ATOM 4862 O O . ARG B 1 44 ? 30.484 22 19.156 1 98.5 44 ARG B O 1
ATOM 4869 N N . TYR B 1 45 ? 28.516 22.438 18.094 1 98.69 45 TYR B N 1
ATOM 4870 C CA . TYR B 1 45 ? 29.25 23.016 16.984 1 98.69 45 TYR B CA 1
ATOM 4871 C C . TYR B 1 45 ? 28.422 24.078 16.281 1 98.69 45 TYR B C 1
ATOM 4873 O O . TYR B 1 45 ? 27.219 24.219 16.531 1 98.69 45 TYR B O 1
ATOM 4881 N N . GLY B 1 46 ? 28.984 24.906 15.539 1 98.62 46 GLY B N 1
ATOM 4882 C CA . GLY B 1 46 ? 28.422 25.875 14.609 1 98.62 46 GLY B CA 1
ATOM 4883 C C . GLY B 1 46 ? 29.344 26.203 13.453 1 98.62 46 GLY B C 1
ATOM 4884 O O . GLY B 1 46 ? 30.562 26.016 13.547 1 98.62 46 GLY B O 1
ATOM 4885 N N . PHE B 1 47 ? 28.797 26.547 12.359 1 98.81 47 PHE B N 1
ATOM 4886 C CA . PHE B 1 47 ? 29.625 26.984 11.227 1 98.81 47 PHE B CA 1
ATOM 4887 C C . PHE B 1 47 ? 29.938 28.469 11.336 1 98.81 47 PHE B C 1
ATOM 4889 O O . PHE B 1 47 ? 29.062 29.281 11.641 1 98.81 47 PHE B O 1
ATOM 4896 N N . VAL B 1 48 ? 31.188 28.828 11.18 1 98.5 48 VAL B N 1
ATOM 4897 C CA . VAL B 1 48 ? 31.641 30.219 11.156 1 98.5 48 VAL B CA 1
ATOM 4898 C C . VAL B 1 48 ? 31.578 30.75 9.727 1 98.5 48 VAL B C 1
ATOM 4900 O O . VAL B 1 48 ? 32.469 30.484 8.922 1 98.5 48 VAL B O 1
ATOM 4903 N N . VAL B 1 49 ? 30.562 31.453 9.453 1 98.06 49 VAL B N 1
ATOM 4904 C CA . VAL B 1 49 ? 30.312 32 8.125 1 98.06 49 VAL B CA 1
ATOM 4905 C C . VAL B 1 49 ? 30.609 33.5 8.109 1 98.06 49 VAL B C 1
ATOM 4907 O O . VAL B 1 49 ? 29.906 34.281 8.734 1 98.06 49 VAL B O 1
ATOM 4910 N N . ASP B 1 50 ? 31.656 33.875 7.426 1 94.88 50 ASP B N 1
ATOM 4911 C CA . ASP B 1 50 ? 32.125 35.25 7.379 1 94.88 50 ASP B CA 1
ATOM 4912 C C . ASP B 1 50 ? 32.25 35.844 8.781 1 94.88 50 ASP B C 1
ATOM 4914 O O . ASP B 1 50 ? 31.766 36.969 9.031 1 94.88 50 ASP B O 1
ATOM 4918 N N . GLY B 1 51 ? 32.656 35.062 9.648 1 93.12 51 GLY B N 1
ATOM 4919 C CA . GLY B 1 51 ? 33 35.531 10.977 1 93.12 51 GLY B CA 1
ATOM 4920 C C . GLY B 1 51 ? 31.906 35.312 11.992 1 93.12 51 GLY B C 1
ATOM 4921 O O . GLY B 1 51 ? 32.094 35.531 13.195 1 93.12 51 GLY B O 1
ATOM 4922 N N . GLN B 1 52 ? 30.75 34.938 11.625 1 95.88 52 GLN B N 1
ATOM 4923 C CA . GLN B 1 52 ? 29.625 34.719 12.523 1 95.88 52 GLN B CA 1
ATOM 4924 C C . GLN B 1 52 ? 29.375 33.25 12.727 1 95.88 52 GLN B C 1
ATOM 4926 O O . GLN B 1 52 ? 29.359 32.469 11.766 1 95.88 52 GLN B O 1
ATOM 4931 N N . ILE B 1 53 ? 29.188 32.781 13.961 1 97.75 53 ILE B N 1
ATOM 4932 C CA . ILE B 1 53 ? 28.844 31.391 14.25 1 97.75 53 ILE B CA 1
ATOM 4933 C C . ILE B 1 53 ? 27.359 31.172 14.047 1 97.75 53 ILE B C 1
ATOM 4935 O O . ILE B 1 53 ? 26.531 31.812 14.695 1 97.75 53 ILE B O 1
ATOM 4939 N N . LEU B 1 54 ? 27 30.344 13.102 1 98.31 54 LEU B N 1
ATOM 4940 C CA . LEU B 1 54 ? 25.625 30.062 12.742 1 98.31 54 LEU B CA 1
ATOM 4941 C C . LEU B 1 54 ? 25.281 28.594 12.961 1 98.31 54 LEU B C 1
ATOM 4943 O O . LEU B 1 54 ? 26.156 27.719 12.82 1 98.31 54 LEU B O 1
ATOM 4947 N N . PRO B 1 55 ? 24.031 28.328 13.367 1 98.31 55 PRO B N 1
ATOM 4948 C CA . PRO B 1 55 ? 23.625 26.922 13.453 1 98.31 55 PRO B CA 1
ATOM 4949 C C . PRO B 1 55 ? 23.641 26.219 12.094 1 98.31 55 PRO B C 1
ATOM 4951 O O . PRO B 1 55 ? 23.531 26.875 11.055 1 98.31 55 PRO B O 1
ATOM 4954 N N . ASP B 1 56 ? 23.828 24.891 12.117 1 98.38 56 ASP B N 1
ATOM 4955 C CA . ASP B 1 56 ? 23.797 24.031 10.938 1 98.38 56 ASP B CA 1
ATOM 4956 C C . ASP B 1 56 ? 22.406 24.016 10.305 1 98.38 56 ASP B C 1
ATOM 4958 O O . ASP B 1 56 ? 21.422 23.703 10.977 1 98.38 56 ASP B O 1
ATOM 4962 N N . PRO B 1 57 ? 22.281 24.359 8.977 1 97.94 57 PRO B N 1
ATOM 4963 C CA . PRO B 1 57 ? 20.984 24.219 8.312 1 97.94 57 PRO B CA 1
ATOM 4964 C C . PRO B 1 57 ? 20.375 22.828 8.484 1 97.94 57 PRO B C 1
ATOM 4966 O O . PRO B 1 57 ? 19.156 22.688 8.484 1 97.94 57 PRO B O 1
ATOM 4969 N N . ARG B 1 58 ? 21.188 21.797 8.617 1 98.19 58 ARG B N 1
ATOM 4970 C CA . ARG B 1 58 ? 20.75 20.422 8.82 1 98.19 58 ARG B CA 1
ATOM 4971 C C . ARG B 1 58 ? 21.031 19.953 10.25 1 98.19 58 ARG B C 1
ATOM 4973 O O . ARG B 1 58 ? 21.453 18.828 10.461 1 98.19 58 ARG B O 1
ATOM 4980 N N . SER B 1 59 ? 20.828 20.844 11.195 1 98.06 59 SER B N 1
ATOM 4981 C CA . SER B 1 59 ? 21.141 20.547 12.594 1 98.06 59 SER B CA 1
ATOM 4982 C C . SER B 1 59 ? 20.328 19.344 13.094 1 98.06 59 SER B C 1
ATOM 4984 O O . SER B 1 59 ? 19.094 19.359 13.039 1 98.06 59 SER B O 1
ATOM 4986 N N . PRO B 1 60 ? 21.031 18.375 13.664 1 97.69 60 PRO B N 1
ATOM 4987 C CA . PRO B 1 60 ? 20.281 17.234 14.211 1 97.69 60 PRO B CA 1
ATOM 4988 C C . PRO B 1 60 ? 19.672 17.547 15.57 1 97.69 60 PRO B C 1
ATOM 4990 O O . PRO B 1 60 ? 18.719 16.859 15.984 1 97.69 60 PRO B O 1
ATOM 4993 N N . ARG B 1 61 ? 20.234 18.531 16.219 1 98.19 61 ARG B N 1
ATOM 4994 C CA . ARG B 1 61 ? 19.719 18.906 17.531 1 98.19 61 ARG B CA 1
ATOM 4995 C C . ARG B 1 61 ? 20.109 20.328 17.875 1 98.19 61 ARG B C 1
ATOM 4997 O O . ARG B 1 61 ? 21.219 20.781 17.578 1 98.19 61 ARG B O 1
ATOM 5004 N N . GLN B 1 62 ? 19.172 21.047 18.469 1 97.69 62 GLN B N 1
ATOM 5005 C CA . GLN B 1 62 ? 19.359 22.422 18.891 1 97.69 62 GLN B CA 1
ATOM 5006 C C . GLN B 1 62 ? 18.953 22.609 20.359 1 97.69 62 GLN B C 1
ATOM 5008 O O . GLN B 1 62 ? 17.906 23.172 20.656 1 97.69 62 GLN B O 1
ATOM 5013 N N . PRO B 1 63 ? 19.828 22.25 21.266 1 96.75 63 PRO B N 1
ATOM 5014 C CA . PRO B 1 63 ? 19.438 22.219 22.688 1 96.75 63 PRO B CA 1
ATOM 5015 C C . PRO B 1 63 ? 19.188 23.609 23.25 1 96.75 63 PRO B C 1
ATOM 5017 O O . PRO B 1 63 ? 18.438 23.766 24.219 1 96.75 63 PRO B O 1
ATOM 5020 N N . GLU B 1 64 ? 19.812 24.656 22.656 1 95.69 64 GLU B N 1
ATOM 5021 C CA . GLU B 1 64 ? 19.688 25.984 23.25 1 95.69 64 GLU B CA 1
ATOM 5022 C C . GLU B 1 64 ? 18.922 26.938 22.328 1 95.69 64 GLU B C 1
ATOM 5024 O O . GLU B 1 64 ? 19.016 28.156 22.469 1 95.69 64 GLU B O 1
ATOM 5029 N N . GLY B 1 65 ? 18.219 26.406 21.359 1 94.88 65 GLY B N 1
ATOM 5030 C CA . GLY B 1 65 ? 17.391 27.219 20.5 1 94.88 65 GLY B CA 1
ATOM 5031 C C . GLY B 1 65 ? 17.984 27.438 19.125 1 94.88 65 GLY B C 1
ATOM 5032 O O . GLY B 1 65 ? 19.125 27.047 18.859 1 94.88 65 GLY B O 1
ATOM 5033 N N . VAL B 1 66 ? 17.281 28.094 18.234 1 96.81 66 VAL B N 1
ATOM 5034 C CA . VAL B 1 66 ? 17.531 28.078 16.797 1 96.81 66 VAL B CA 1
ATOM 5035 C C . VAL B 1 66 ? 18.625 29.094 16.453 1 96.81 66 VAL B C 1
ATOM 5037 O O . VAL B 1 66 ? 19.141 29.125 15.336 1 96.81 66 VAL B O 1
ATOM 5040 N N . HIS B 1 67 ? 19.016 29.969 17.453 1 96.88 67 HIS B N 1
ATOM 5041 C CA . HIS B 1 67 ? 20 31 17.188 1 96.88 67 HIS B CA 1
ATOM 5042 C C . HIS B 1 67 ? 21.406 30.531 17.594 1 96.88 67 HIS B C 1
ATOM 5044 O O . HIS B 1 67 ? 22.391 31.172 17.25 1 96.88 67 HIS B O 1
ATOM 5050 N N . LEU B 1 68 ? 21.438 29.438 18.359 1 96.75 68 LEU B N 1
ATOM 5051 C CA . LEU B 1 68 ? 22.688 29.078 19 1 96.75 68 LEU B CA 1
ATOM 5052 C C . LEU B 1 68 ? 23.281 27.812 18.391 1 96.75 68 LEU B C 1
ATOM 5054 O O . LEU B 1 68 ? 22.797 27.344 17.359 1 96.75 68 LEU B O 1
ATOM 5058 N N . ARG B 1 69 ? 24.344 27.297 18.984 1 97.75 69 ARG B N 1
ATOM 5059 C CA . ARG B 1 69 ? 25.125 26.203 18.438 1 97.75 69 ARG B CA 1
ATOM 5060 C C . ARG B 1 69 ? 24.297 24.938 18.312 1 97.75 69 ARG B C 1
ATOM 5062 O O . ARG B 1 69 ? 23.484 24.641 19.203 1 97.75 69 ARG B O 1
ATOM 5069 N N . SER B 1 70 ? 24.531 24.25 17.141 1 98.56 70 SER B N 1
ATOM 5070 C CA . SER B 1 70 ? 23.984 22.906 16.953 1 98.56 70 SER B CA 1
ATOM 5071 C C . SER B 1 70 ? 24.703 21.891 17.828 1 98.56 70 SER B C 1
ATOM 5073 O O . SER B 1 70 ? 25.734 22.203 18.438 1 98.56 70 SER B O 1
ATOM 5075 N N . GLN B 1 71 ? 24.125 20.766 17.953 1 98.62 71 GLN B N 1
ATOM 5076 C CA . GLN B 1 71 ? 24.75 19.641 18.641 1 98.62 71 GLN B CA 1
ATOM 5077 C C . GLN B 1 71 ? 24.703 18.375 17.766 1 98.62 71 GLN B C 1
ATOM 5079 O O . GLN B 1 71 ? 23.688 18.078 17.156 1 98.62 71 GLN B O 1
ATOM 5084 N N . LEU B 1 72 ? 25.875 17.672 17.641 1 98.25 72 LEU B N 1
ATOM 5085 C CA . LEU B 1 72 ? 25.844 16.375 17 1 98.25 72 LEU B CA 1
ATOM 5086 C C . LEU B 1 72 ? 24.906 15.414 17.734 1 98.25 72 LEU B C 1
ATOM 5088 O O . LEU B 1 72 ? 24.812 15.469 18.969 1 98.25 72 LEU B O 1
ATOM 5092 N N . HIS B 1 73 ? 24.234 14.648 16.953 1 97.88 73 HIS B N 1
ATOM 5093 C CA . HIS B 1 73 ? 23.297 13.688 17.531 1 97.88 73 HIS B CA 1
ATOM 5094 C C . HIS B 1 73 ? 23.062 12.516 16.578 1 97.88 73 HIS B C 1
ATOM 5096 O O . HIS B 1 73 ? 22.969 12.703 15.367 1 97.88 73 HIS B O 1
ATOM 5102 N N . GLN B 1 74 ? 23.016 11.344 17.109 1 96.06 74 GLN B N 1
ATOM 5103 C CA . GLN B 1 74 ? 22.609 10.133 16.406 1 96.06 74 GLN B CA 1
ATOM 5104 C C . GLN B 1 74 ? 21.531 9.375 17.188 1 96.06 74 GLN B C 1
ATOM 5106 O O . GLN B 1 74 ? 21.656 9.172 18.391 1 96.06 74 GLN B O 1
ATOM 5111 N N . LEU B 1 75 ? 20.438 9.047 16.484 1 97.25 75 LEU B N 1
ATOM 5112 C CA . LEU B 1 75 ? 19.391 8.25 17.125 1 97.25 75 LEU B CA 1
ATOM 5113 C C . LEU B 1 75 ? 19.938 6.906 17.578 1 97.25 75 LEU B C 1
ATOM 5115 O O . LEU B 1 75 ? 20.797 6.32 16.906 1 97.25 75 LEU B O 1
ATOM 5119 N N . ASP B 1 76 ? 19.453 6.477 18.734 1 96.69 76 ASP B N 1
ATOM 5120 C CA . ASP B 1 76 ? 19.844 5.16 19.234 1 96.69 76 ASP B CA 1
ATOM 5121 C C . ASP B 1 76 ? 19.047 4.059 18.531 1 96.69 76 ASP B C 1
ATOM 5123 O O . ASP B 1 76 ? 17.906 3.785 18.875 1 96.69 76 ASP B O 1
ATOM 5127 N N . GLU B 1 77 ? 19.672 3.369 17.641 1 95.06 77 GLU B N 1
ATOM 5128 C CA . GLU B 1 77 ? 19 2.338 16.844 1 95.06 77 GLU B CA 1
ATOM 5129 C C . GLU B 1 77 ? 18.453 1.23 17.734 1 95.06 77 GLU B C 1
ATOM 5131 O O . GLU B 1 77 ? 17.422 0.623 17.422 1 95.06 77 GLU B O 1
ATOM 5136 N N . SER B 1 78 ? 19.062 1.021 18.797 1 95.38 78 SER B N 1
ATOM 5137 C CA . SER B 1 78 ? 18.672 -0.068 19.688 1 95.38 78 SER B CA 1
ATOM 5138 C C . SER B 1 78 ? 17.391 0.264 20.438 1 95.38 78 SER B C 1
ATOM 5140 O O . SER B 1 78 ? 16.766 -0.62 21.016 1 95.38 78 SER B O 1
ATOM 5142 N N . SER B 1 79 ? 17.031 1.548 20.406 1 95.69 79 SER B N 1
ATOM 5143 C CA . SER B 1 79 ? 15.828 1.979 21.094 1 95.69 79 SER B CA 1
ATOM 5144 C C . SER B 1 79 ? 14.578 1.638 20.297 1 95.69 79 SER B C 1
ATOM 5146 O O . SER B 1 79 ? 13.461 1.661 20.828 1 95.69 79 SER B O 1
ATOM 5148 N N . TRP B 1 80 ? 14.742 1.325 19.031 1 97.38 80 TRP B N 1
ATOM 5149 C CA . TRP B 1 80 ? 13.609 0.895 18.219 1 97.38 80 TRP B CA 1
ATOM 5150 C C . TRP B 1 80 ? 13.219 -0.542 18.547 1 97.38 80 TRP B C 1
ATOM 5152 O O . TRP B 1 80 ? 14.078 -1.422 18.625 1 97.38 80 TRP B O 1
ATOM 5162 N N . THR B 1 81 ? 11.953 -0.785 18.734 1 97.12 81 THR B N 1
ATOM 5163 C CA . THR B 1 81 ? 11.453 -2.137 18.953 1 97.12 81 THR B CA 1
ATOM 5164 C C . THR B 1 81 ? 10.398 -2.496 17.906 1 97.12 81 THR B C 1
ATOM 5166 O O . THR B 1 81 ? 9.625 -3.436 18.094 1 97.12 81 THR B O 1
ATOM 5169 N N . ASP B 1 82 ? 10.367 -1.771 16.844 1 95.75 82 ASP B N 1
ATOM 5170 C CA . ASP B 1 82 ? 9.32 -1.942 15.844 1 95.75 82 ASP B CA 1
ATOM 5171 C C . ASP B 1 82 ? 9.859 -2.666 14.609 1 95.75 82 ASP B C 1
ATOM 5173 O O . ASP B 1 82 ? 9.43 -2.393 13.492 1 95.75 82 ASP B O 1
ATOM 5177 N N . SER B 1 83 ? 10.719 -3.578 14.766 1 91.62 83 SER B N 1
ATOM 5178 C CA . SER B 1 83 ? 11.336 -4.27 13.633 1 91.62 83 SER B CA 1
ATOM 5179 C C . SER B 1 83 ? 10.305 -5.062 12.844 1 91.62 83 SER B C 1
ATOM 5181 O O . SER B 1 83 ? 10.516 -5.359 11.664 1 91.62 83 SER B O 1
ATOM 5183 N N . GLN B 1 84 ? 9.164 -5.371 13.43 1 91.06 84 GLN B N 1
ATOM 5184 C CA . GLN B 1 84 ? 8.148 -6.176 12.758 1 91.06 84 GLN B CA 1
ATOM 5185 C C . GLN B 1 84 ? 7.074 -5.293 12.133 1 91.06 84 GLN B C 1
ATOM 5187 O O . GLN B 1 84 ? 6.141 -5.797 11.5 1 91.06 84 GLN B O 1
ATOM 5192 N N . TRP B 1 85 ? 7.184 -4 12.312 1 95.06 85 TRP B N 1
ATOM 5193 C CA . TRP B 1 85 ? 6.211 -3.055 11.766 1 95.06 85 TRP B CA 1
ATOM 5194 C C . TRP B 1 85 ? 6.211 -3.088 10.242 1 95.06 85 TRP B C 1
ATOM 5196 O O . TRP B 1 85 ? 7.25 -2.879 9.609 1 95.06 85 TRP B O 1
ATOM 5206 N N . THR B 1 86 ? 5.035 -3.428 9.68 1 95.19 86 THR B N 1
ATOM 5207 C CA . THR B 1 86 ? 4.938 -3.512 8.227 1 95.19 86 THR B CA 1
ATOM 5208 C C . THR B 1 86 ? 4.148 -2.332 7.664 1 95.19 86 THR B C 1
ATOM 5210 O O . THR B 1 86 ? 3.748 -2.342 6.5 1 95.19 86 THR B O 1
ATOM 5213 N N . GLY B 1 87 ? 3.934 -1.293 8.523 1 96.38 87 GLY B N 1
ATOM 5214 C CA . GLY B 1 87 ? 3.281 -0.073 8.07 1 96.38 87 GLY B CA 1
ATOM 5215 C C . GLY B 1 87 ? 1.768 -0.151 8.125 1 96.38 87 GLY B C 1
ATOM 5216 O O . GLY B 1 87 ? 1.209 -1.029 8.781 1 96.38 87 GLY B O 1
ATOM 5217 N N . ARG B 1 88 ? 1.074 0.836 7.602 1 97.12 88 ARG B N 1
ATOM 5218 C CA . ARG B 1 88 ? -0.373 0.969 7.469 1 97.12 88 ARG B CA 1
ATOM 5219 C C . ARG B 1 88 ? -0.736 1.763 6.219 1 97.12 88 ARG B C 1
ATOM 5221 O O . ARG B 1 88 ? -0.075 2.75 5.891 1 97.12 88 ARG B O 1
ATOM 5228 N N . GLN B 1 89 ? -1.721 1.268 5.547 1 97.94 89 GLN B N 1
ATOM 5229 C CA . GLN B 1 89 ? -2.18 2.045 4.398 1 97.94 89 GLN B CA 1
ATOM 5230 C C . GLN B 1 89 ? -3.199 3.1 4.824 1 97.94 89 GLN B C 1
ATOM 5232 O O . GLN B 1 89 ? -3.865 2.949 5.852 1 97.94 89 GLN B O 1
ATOM 5237 N N . LEU B 1 90 ? -3.307 4.121 4.027 1 98.31 90 LEU B N 1
ATOM 5238 C CA . LEU B 1 90 ? -4.242 5.199 4.32 1 98.31 90 LEU B CA 1
ATOM 5239 C C . LEU B 1 90 ? -5.676 4.773 4.02 1 98.31 90 LEU B C 1
ATOM 5241 O O . LEU B 1 90 ? -6.578 4.988 4.832 1 98.31 90 LEU B O 1
ATOM 5245 N N . PRO B 1 91 ? -5.961 4.102 2.834 1 98.12 91 PRO B N 1
ATOM 5246 C CA . PRO B 1 91 ? -7.34 3.691 2.551 1 98.12 91 PRO B CA 1
ATOM 5247 C C . PRO B 1 91 ? -7.934 2.818 3.652 1 98.12 91 PRO B C 1
ATOM 5249 O O . PRO B 1 91 ? -7.305 1.852 4.09 1 98.12 91 PRO B O 1
ATOM 5252 N N . GLY B 1 92 ? -9.062 3.25 4.109 1 97.38 92 GLY B N 1
ATOM 5253 C CA . GLY B 1 92 ? -9.75 2.504 5.145 1 97.38 92 GLY B CA 1
ATOM 5254 C C . GLY B 1 92 ? -9.414 2.971 6.547 1 97.38 92 GLY B C 1
ATOM 5255 O O . GLY B 1 92 ? -10.109 2.637 7.508 1 97.38 92 GLY B O 1
ATOM 5256 N N . SER B 1 93 ? -8.328 3.762 6.688 1 97.94 93 SER B N 1
ATOM 5257 C CA . SER B 1 93 ? -7.902 4.258 7.992 1 97.94 93 SER B CA 1
ATOM 5258 C C . SER B 1 93 ? -8.57 5.59 8.32 1 97.94 93 SER B C 1
ATOM 5260 O O . SER B 1 93 ? -9.211 6.199 7.461 1 97.94 93 SER B O 1
ATOM 5262 N N . SER B 1 94 ? -8.531 5.922 9.57 1 98.56 94 SER B N 1
ATOM 5263 C CA . SER B 1 94 ? -8.883 7.254 10.047 1 98.56 94 SER B CA 1
ATOM 5264 C C . SER B 1 94 ? -7.68 7.949 10.672 1 98.56 94 SER B C 1
ATOM 5266 O O . SER B 1 94 ? -6.844 7.305 11.312 1 98.56 94 SER B O 1
ATOM 5268 N N . VAL B 1 95 ? -7.621 9.242 10.477 1 98.88 95 VAL B N 1
ATOM 5269 C CA . VAL B 1 95 ? -6.477 10.023 10.93 1 98.88 95 VAL B CA 1
ATOM 5270 C C . VAL B 1 95 ? -6.883 10.891 12.125 1 98.88 95 VAL B C 1
ATOM 5272 O O . VAL B 1 95 ? -8.008 11.406 12.172 1 98.88 95 VAL B O 1
ATOM 5275 N N . TYR B 1 96 ? -6.02 10.992 13.117 1 98.94 96 TYR B N 1
ATOM 5276 C CA . TYR B 1 96 ? -6.207 11.844 14.289 1 98.94 96 TYR B CA 1
ATOM 5277 C C . TYR B 1 96 ? -5.102 12.883 14.383 1 98.94 96 TYR B C 1
ATOM 5279 O O . TYR B 1 96 ? -3.957 12.555 14.711 1 98.94 96 TYR B O 1
ATOM 5287 N N . GLU B 1 97 ? -5.445 14.125 14.109 1 98.94 97 GLU B N 1
ATOM 5288 C CA . GLU B 1 97 ? -4.484 15.219 14.164 1 98.94 97 GLU B CA 1
ATOM 5289 C C . GLU B 1 97 ? -4.332 15.75 15.586 1 98.94 97 GLU B C 1
ATOM 5291 O O . GLU B 1 97 ? -5.324 15.93 16.297 1 98.94 97 GLU B O 1
ATOM 5296 N N . LEU B 1 98 ? -3.053 15.953 15.984 1 98.81 98 LEU B N 1
ATOM 5297 C CA . LEU B 1 98 ? -2.852 16.516 17.312 1 98.81 98 LEU B CA 1
ATOM 5298 C C . LEU B 1 98 ? -1.625 17.422 17.344 1 98.81 98 LEU B C 1
ATOM 5300 O O . LEU B 1 98 ? -0.759 17.328 16.469 1 98.81 98 LEU B O 1
ATOM 5304 N N . HIS B 1 99 ? -1.619 18.359 18.266 1 98.81 99 HIS B N 1
ATOM 5305 C CA . HIS B 1 99 ? -0.514 19.266 18.578 1 98.81 99 HIS B CA 1
ATOM 5306 C C . HIS B 1 99 ? 0.184 18.844 19.875 1 98.81 99 HIS B C 1
ATOM 5308 O O . HIS B 1 99 ? -0.436 18.812 20.938 1 98.81 99 HIS B O 1
ATOM 5314 N N . ILE B 1 100 ? 1.457 18.609 19.797 1 98.69 100 ILE B N 1
ATOM 5315 C CA . ILE B 1 100 ? 2.191 18.031 20.922 1 98.69 100 ILE B CA 1
ATOM 5316 C C . ILE B 1 100 ? 2.104 18.953 22.125 1 98.69 100 ILE B C 1
ATOM 5318 O O . ILE B 1 100 ? 1.91 18.5 23.266 1 98.69 100 ILE B O 1
ATOM 5322 N N . GLY B 1 101 ? 2.199 20.219 21.984 1 98.5 101 GLY B N 1
ATOM 5323 C CA . GLY B 1 101 ? 2.262 21.188 23.078 1 98.5 101 GLY B CA 1
ATOM 5324 C C . GLY B 1 101 ? 0.948 21.344 23.812 1 98.5 101 GLY B C 1
ATOM 5325 O O . GLY B 1 101 ? 0.929 21.75 24.984 1 98.5 101 GLY B O 1
ATOM 5326 N N . THR B 1 102 ? -0.151 21.047 23.156 1 98.69 102 THR B N 1
ATOM 5327 C CA . THR B 1 102 ? -1.438 21.359 23.766 1 98.69 102 THR B CA 1
ATOM 5328 C C . THR B 1 102 ? -2.279 20.094 23.938 1 98.69 102 THR B C 1
ATOM 5330 O O . THR B 1 102 ? -3.326 20.125 24.578 1 98.69 102 THR B O 1
ATOM 5333 N N . PHE B 1 103 ? -1.849 18.938 23.422 1 98.81 103 PHE B N 1
ATOM 5334 C CA . PHE B 1 103 ? -2.557 17.672 23.516 1 98.81 103 PHE B CA 1
ATOM 5335 C C . PHE B 1 103 ? -2.621 17.172 24.953 1 98.81 103 PHE B C 1
ATOM 5337 O O . PHE B 1 103 ? -3.605 16.562 25.359 1 98.81 103 PHE B O 1
ATOM 5344 N N . THR B 1 104 ? -1.541 17.422 25.672 1 98.75 104 THR B N 1
ATOM 5345 C CA . THR B 1 104 ? -1.451 17.109 27.094 1 98.75 104 THR B CA 1
ATOM 5346 C C . THR B 1 104 ? -1.032 18.328 27.906 1 98.75 104 THR B C 1
ATOM 5348 O O . THR B 1 104 ? -0.514 19.297 27.344 1 98.75 104 THR B O 1
ATOM 5351 N N . PRO B 1 105 ? -1.279 18.266 29.234 1 97.88 105 PRO B N 1
ATOM 5352 C CA . PRO B 1 105 ? -0.839 19.375 30.078 1 97.88 105 PRO B CA 1
ATOM 5353 C C . PRO B 1 105 ? 0.671 19.594 30.031 1 97.88 105 PRO B C 1
ATOM 5355 O O . PRO B 1 105 ? 1.132 20.734 30.016 1 97.88 105 PRO B O 1
ATOM 5358 N N . GLU B 1 106 ? 1.444 18.531 29.984 1 98 106 GLU B N 1
ATOM 5359 C CA . GLU B 1 106 ? 2.9 18.625 29.984 1 98 106 GLU B CA 1
ATOM 5360 C C . GLU B 1 106 ? 3.414 19.125 28.641 1 98 106 GLU B C 1
ATOM 5362 O O . GLU B 1 106 ? 4.434 19.812 28.562 1 98 106 GLU B O 1
ATOM 5367 N N . GLY B 1 107 ? 2.746 18.75 27.562 1 98.38 107 GLY B N 1
ATOM 5368 C CA . GLY B 1 107 ? 3.084 19.219 26.234 1 98.38 107 GLY B CA 1
ATOM 5369 C C . GLY B 1 107 ? 4.367 18.609 25.688 1 98.38 107 GLY B C 1
ATOM 5370 O O . GLY B 1 107 ? 5.168 19.312 25.062 1 98.38 107 GLY B O 1
ATOM 5371 N N . THR B 1 108 ? 4.598 17.328 25.906 1 98.75 108 THR B N 1
ATOM 5372 C CA . THR B 1 108 ? 5.805 16.656 25.422 1 98.75 108 THR B CA 1
ATOM 5373 C C . THR B 1 108 ? 5.449 15.391 24.672 1 98.75 108 THR B C 1
ATOM 5375 O O . THR B 1 108 ? 4.316 14.906 24.75 1 98.75 108 THR B O 1
ATOM 5378 N N . PHE B 1 109 ? 6.449 14.852 23.953 1 98.81 109 PHE B N 1
ATOM 5379 C CA . PHE B 1 109 ? 6.277 13.586 23.266 1 98.81 109 PHE B CA 1
ATOM 5380 C C . PHE B 1 109 ? 5.953 12.469 24.25 1 98.81 109 PHE B C 1
ATOM 5382 O O . PHE B 1 109 ? 5.035 11.68 24.016 1 98.81 109 PHE B O 1
ATOM 5389 N N . ASP B 1 110 ? 6.664 12.43 25.359 1 98.81 110 ASP B N 1
ATOM 5390 C CA . ASP B 1 110 ? 6.461 11.383 26.359 1 98.81 110 ASP B CA 1
ATOM 5391 C C . ASP B 1 110 ? 5.051 11.453 26.953 1 98.81 110 ASP B C 1
ATOM 5393 O O . ASP B 1 110 ? 4.414 10.422 27.172 1 98.81 110 ASP B O 1
ATOM 5397 N N . ALA B 1 111 ? 4.625 12.664 27.203 1 98.81 111 ALA B N 1
ATOM 5398 C CA . ALA B 1 111 ? 3.273 12.828 27.734 1 98.81 111 ALA B CA 1
ATOM 5399 C C . ALA B 1 111 ? 2.232 12.359 26.719 1 98.81 111 ALA B C 1
ATOM 5401 O O . ALA B 1 111 ? 1.202 11.797 27.094 1 98.81 111 ALA B O 1
ATOM 5402 N N . ALA B 1 112 ? 2.416 12.602 25.469 1 98.88 112 ALA B N 1
ATOM 5403 C CA . ALA B 1 112 ? 1.501 12.164 24.422 1 98.88 112 ALA B CA 1
ATOM 5404 C C . ALA B 1 112 ? 1.396 10.648 24.391 1 98.88 112 ALA B C 1
ATOM 5406 O O . ALA B 1 112 ? 0.327 10.094 24.109 1 98.88 112 ALA B O 1
ATOM 5407 N N . ILE B 1 113 ? 2.525 9.914 24.641 1 98.81 113 ILE B N 1
ATOM 5408 C CA . ILE B 1 113 ? 2.547 8.453 24.641 1 98.81 113 ILE B CA 1
ATOM 5409 C C . ILE B 1 113 ? 1.496 7.926 25.609 1 98.81 113 ILE B C 1
ATOM 5411 O O . ILE B 1 113 ? 0.824 6.93 25.328 1 98.81 113 ILE B O 1
ATOM 5415 N N . GLU B 1 114 ? 1.29 8.648 26.656 1 98.44 114 GLU B N 1
ATOM 5416 C CA . GLU B 1 114 ? 0.377 8.211 27.703 1 98.44 114 GLU B CA 1
ATOM 5417 C C . GLU B 1 114 ? -1.073 8.258 27.234 1 98.44 114 GLU B C 1
ATOM 5419 O O . GLU B 1 114 ? -1.959 7.688 27.875 1 98.44 114 GLU B O 1
ATOM 5424 N N . ARG B 1 115 ? -1.318 8.906 26.125 1 98.56 115 ARG B N 1
ATOM 5425 C CA . ARG B 1 115 ? -2.684 9.07 25.641 1 98.56 115 ARG B CA 1
ATOM 5426 C C . ARG B 1 115 ? -2.92 8.219 24.391 1 98.56 115 ARG B C 1
ATOM 5428 O O . ARG B 1 115 ? -4.02 8.227 23.828 1 98.56 115 ARG B O 1
ATOM 5435 N N . LEU B 1 116 ? -1.953 7.449 23.969 1 98.75 116 LEU B N 1
ATOM 5436 C CA . LEU B 1 116 ? -2.074 6.684 22.734 1 98.75 116 LEU B CA 1
ATOM 5437 C C . LEU B 1 116 ? -3.129 5.594 22.859 1 98.75 116 LEU B C 1
ATOM 5439 O O . LEU B 1 116 ? -3.818 5.266 21.891 1 98.75 116 LEU B O 1
ATOM 5443 N N . ASP B 1 117 ? -3.279 5.023 24.062 1 98.62 117 ASP B N 1
ATOM 5444 C CA . ASP B 1 117 ? -4.277 3.977 24.25 1 98.62 117 ASP B CA 1
ATOM 5445 C C . ASP B 1 117 ? -5.688 4.512 24.016 1 98.62 117 ASP B C 1
ATOM 5447 O O . ASP B 1 117 ? -6.562 3.787 23.547 1 98.62 117 ASP B O 1
ATOM 5451 N N . HIS B 1 118 ? -5.906 5.777 24.391 1 98.56 118 HIS B N 1
ATOM 5452 C CA . HIS B 1 118 ? -7.18 6.414 24.094 1 98.56 118 HIS B CA 1
ATOM 5453 C C . HIS B 1 118 ? -7.457 6.402 22.594 1 98.56 118 HIS B C 1
ATOM 5455 O O . HIS B 1 118 ? -8.586 6.141 22.172 1 98.56 118 HIS B O 1
ATOM 5461 N N . LEU B 1 119 ? -6.469 6.656 21.812 1 98.75 119 LEU B N 1
ATOM 5462 C CA . LEU B 1 119 ? -6.613 6.715 20.359 1 98.75 119 LEU B CA 1
ATOM 5463 C C . LEU B 1 119 ? -6.832 5.324 19.781 1 98.75 119 LEU B C 1
ATOM 5465 O O . LEU B 1 119 ? -7.621 5.152 18.844 1 98.75 119 LEU B O 1
ATOM 5469 N N . VAL B 1 120 ? -6.098 4.324 20.359 1 98.19 120 VAL B N 1
ATOM 5470 C CA . VAL B 1 120 ? -6.316 2.939 19.953 1 98.19 120 VAL B CA 1
ATOM 5471 C C . VAL B 1 120 ? -7.762 2.541 20.234 1 98.19 120 VAL B C 1
ATOM 5473 O O . VAL B 1 120 ? -8.43 1.963 19.375 1 98.19 120 VAL B O 1
ATOM 5476 N N . ASP B 1 121 ? -8.227 2.936 21.422 1 98 121 ASP B N 1
ATOM 5477 C CA . ASP B 1 121 ? -9.594 2.611 21.812 1 98 121 ASP B CA 1
ATOM 5478 C C . ASP B 1 121 ? -10.609 3.326 20.938 1 98 121 ASP B C 1
ATOM 5480 O O . ASP B 1 121 ? -11.695 2.799 20.672 1 98 121 ASP B O 1
ATOM 5484 N N . LEU B 1 122 ? -10.312 4.531 20.531 1 98.44 122 LEU B N 1
ATOM 5485 C CA . LEU B 1 122 ? -11.172 5.293 19.625 1 98.44 122 LEU B CA 1
ATOM 5486 C C . LEU B 1 122 ? -11.273 4.609 18.266 1 98.44 122 LEU B C 1
ATOM 5488 O O . LEU B 1 122 ? -12.305 4.695 17.609 1 98.44 122 LEU B O 1
ATOM 5492 N N . GLY B 1 123 ? -10.211 3.941 17.844 1 97.62 123 GLY B N 1
ATOM 5493 C CA . GLY B 1 123 ? -10.242 3.156 16.625 1 97.62 123 GLY B CA 1
ATOM 5494 C C . GLY B 1 123 ? -9.578 3.852 15.453 1 97.62 123 GLY B C 1
ATOM 5495 O O . GLY B 1 123 ? -9.812 3.494 14.297 1 97.62 123 GLY B O 1
ATOM 5496 N N . VAL B 1 124 ? -8.719 4.816 15.695 1 98.19 124 VAL B N 1
ATOM 5497 C CA . VAL B 1 124 ? -8.047 5.488 14.586 1 98.19 124 VAL B CA 1
ATOM 5498 C C . VAL B 1 124 ? -6.832 4.672 14.148 1 98.19 124 VAL B C 1
ATOM 5500 O O . VAL B 1 124 ? -6.367 3.797 14.883 1 98.19 124 VAL B O 1
ATOM 5503 N N . GLY B 1 125 ? -6.41 4.957 12.914 1 98.06 125 GLY B N 1
ATOM 5504 C CA . GLY B 1 125 ? -5.293 4.211 12.352 1 98.06 125 GLY B CA 1
ATOM 5505 C C . GLY B 1 125 ? -3.996 5 12.336 1 98.06 125 GLY B C 1
ATOM 5506 O O . GLY B 1 125 ? -2.91 4.414 12.336 1 98.06 125 GLY B O 1
ATOM 5507 N N . PHE B 1 126 ? -4.113 6.305 12.266 1 98.75 126 PHE B N 1
ATOM 5508 C CA . PHE B 1 126 ? -2.949 7.18 12.18 1 98.75 126 PHE B CA 1
ATOM 5509 C C . PHE B 1 126 ? -3.051 8.32 13.18 1 98.75 126 PHE B C 1
ATOM 5511 O O . PHE B 1 126 ? -4.141 8.844 13.422 1 98.75 126 PHE B O 1
ATOM 5518 N N . VAL B 1 127 ? -1.909 8.656 13.711 1 98.81 127 VAL B N 1
ATOM 5519 C CA . VAL B 1 127 ? -1.76 9.93 14.406 1 98.81 127 VAL B CA 1
ATOM 5520 C C . VAL B 1 127 ? -0.999 10.914 13.523 1 98.81 127 VAL B C 1
ATOM 5522 O O . VAL B 1 127 ? 0.087 10.602 13.023 1 98.81 127 VAL B O 1
ATOM 5525 N N . GLU B 1 128 ? -1.626 11.992 13.219 1 98.88 128 GLU B N 1
ATOM 5526 C CA . GLU B 1 128 ? -0.965 13.07 12.492 1 98.88 128 GLU B CA 1
ATOM 5527 C C . GLU B 1 128 ? -0.512 14.172 13.445 1 98.88 128 GLU B C 1
ATOM 5529 O O . GLU B 1 128 ? -1.34 14.852 14.062 1 98.88 128 GLU B O 1
ATOM 5534 N N . ILE B 1 129 ? 0.78 14.383 13.523 1 98.81 129 ILE B N 1
ATOM 5535 C CA . ILE B 1 129 ? 1.344 15.344 14.461 1 98.81 129 ILE B CA 1
ATOM 5536 C C . ILE B 1 129 ? 1.647 16.656 13.734 1 98.81 129 ILE B C 1
ATOM 5538 O O . ILE B 1 129 ? 2.24 16.641 12.648 1 98.81 129 ILE B O 1
ATOM 5542 N N . MET B 1 130 ? 1.186 17.734 14.297 1 98.81 130 MET B N 1
ATOM 5543 C CA . MET B 1 130 ? 1.536 19.047 13.766 1 98.81 130 MET B CA 1
ATOM 5544 C C . MET B 1 130 ? 3.047 19.25 13.773 1 98.81 130 MET B C 1
ATOM 5546 O O . MET B 1 130 ? 3.779 18.484 14.406 1 98.81 130 MET B O 1
ATOM 5550 N N . PRO B 1 131 ? 3.572 20.219 13.031 1 98.5 131 PRO B N 1
ATOM 5551 C CA . PRO B 1 131 ? 5.02 20.312 12.812 1 98.5 131 PRO B CA 1
ATOM 5552 C C . PRO B 1 131 ? 5.809 20.375 14.125 1 98.5 131 PRO B C 1
ATOM 5554 O O . PRO B 1 131 ? 5.383 21.031 15.07 1 98.5 131 PRO B O 1
ATOM 5557 N N . VAL B 1 132 ? 6.953 19.703 14.125 1 98.31 132 VAL B N 1
ATOM 5558 C CA . VAL B 1 132 ? 7.723 19.609 15.359 1 98.31 132 VAL B CA 1
ATOM 5559 C C . VAL B 1 132 ? 9.148 20.109 15.117 1 98.31 132 VAL B C 1
ATOM 5561 O O . VAL B 1 132 ? 10.031 19.922 15.953 1 98.31 132 VAL B O 1
ATOM 5564 N N . ASN B 1 133 ? 9.438 20.672 13.953 1 96.69 133 ASN B N 1
ATOM 5565 C CA . ASN B 1 133 ? 10.766 21.203 13.648 1 96.69 133 ASN B CA 1
ATOM 5566 C C . ASN B 1 133 ? 11.125 22.375 14.547 1 96.69 133 ASN B C 1
ATOM 5568 O O . ASN B 1 133 ? 10.297 22.828 15.336 1 96.69 133 ASN B O 1
ATOM 5572 N N . GLY B 1 134 ? 12.414 22.828 14.461 1 96.31 134 GLY B N 1
ATOM 5573 C CA . GLY B 1 134 ? 12.891 23.875 15.336 1 96.31 134 GLY B CA 1
ATOM 5574 C C . GLY B 1 134 ? 12.344 25.25 14.992 1 96.31 134 GLY B C 1
ATOM 5575 O O . GLY B 1 134 ? 12.438 25.688 13.844 1 96.31 134 GLY B O 1
ATOM 5576 N N . PHE B 1 135 ? 11.711 25.922 15.93 1 95.56 135 PHE B N 1
ATOM 5577 C CA . PHE B 1 135 ? 11.227 27.281 15.82 1 95.56 135 PHE B CA 1
ATOM 5578 C C . PHE B 1 135 ? 11.703 28.125 17 1 95.56 135 PHE B C 1
ATOM 5580 O O . PHE B 1 135 ? 12.172 27.578 18 1 95.56 135 PHE B O 1
ATOM 5587 N N . ASN B 1 136 ? 11.703 29.422 16.859 1 95.31 136 ASN B N 1
ATOM 5588 C CA . ASN B 1 136 ? 12.141 30.297 17.938 1 95.31 136 ASN B CA 1
ATOM 5589 C C . ASN B 1 136 ? 11.07 30.406 19.031 1 95.31 136 ASN B C 1
ATOM 5591 O O . ASN B 1 136 ? 9.883 30.516 18.719 1 95.31 136 ASN B O 1
ATOM 5595 N N . GLY B 1 137 ? 11.492 30.328 20.234 1 94.62 137 GLY B N 1
ATOM 5596 C CA . GLY B 1 137 ? 10.562 30.391 21.359 1 94.62 137 GLY B CA 1
ATOM 5597 C C . GLY B 1 137 ? 10.258 29.031 21.969 1 94.62 137 GLY B C 1
ATOM 5598 O O . GLY B 1 137 ? 10.906 28.047 21.625 1 94.62 137 GLY B O 1
ATOM 5599 N N . THR B 1 138 ? 9.297 29.031 22.875 1 95.62 138 THR B N 1
ATOM 5600 C CA . THR B 1 138 ? 9.039 27.812 23.641 1 95.62 138 THR B CA 1
ATOM 5601 C C . THR B 1 138 ? 7.785 27.109 23.141 1 95.62 138 THR B C 1
ATOM 5603 O O . THR B 1 138 ? 7.664 25.891 23.25 1 95.62 138 THR B O 1
ATOM 5606 N N . HIS B 1 139 ? 6.832 27.812 22.672 1 96.19 139 HIS B N 1
ATOM 5607 C CA . HIS B 1 139 ? 5.605 27.234 22.125 1 96.19 139 HIS B CA 1
ATOM 5608 C C . HIS B 1 139 ? 5.156 27.969 20.875 1 96.19 139 HIS B C 1
ATOM 5610 O O . HIS B 1 139 ? 5.41 29.172 20.719 1 96.19 139 HIS B O 1
ATOM 5616 N N . ASN B 1 140 ? 4.652 27.25 20 1 95.25 140 ASN B N 1
ATOM 5617 C CA . ASN B 1 140 ? 4.207 27.672 18.672 1 95.25 140 ASN B CA 1
ATOM 5618 C C . ASN B 1 140 ? 3.365 26.609 17.984 1 95.25 140 ASN B C 1
ATOM 5620 O O . ASN B 1 140 ? 3.318 25.453 18.438 1 95.25 140 ASN B O 1
ATOM 5624 N N . TRP B 1 141 ? 2.564 27 16.891 1 95.81 141 TRP B N 1
ATOM 5625 C CA . TRP B 1 141 ? 1.871 26.016 16.062 1 95.81 141 TRP B CA 1
ATOM 5626 C C . TRP B 1 141 ? 2.865 25.125 15.328 1 95.81 141 TRP B C 1
ATOM 5628 O O . TRP B 1 141 ? 2.521 24.031 14.898 1 95.81 141 TRP B O 1
ATOM 5638 N N . GLY B 1 142 ? 3.984 25.594 15.172 1 94.62 142 GLY B N 1
ATOM 5639 C CA . GLY B 1 142 ? 5.039 24.828 14.531 1 94.62 142 GLY B CA 1
ATOM 5640 C C . GLY B 1 142 ? 5.152 25.094 13.039 1 94.62 142 GLY B C 1
ATOM 5641 O O . GLY B 1 142 ? 6.086 24.609 12.391 1 94.62 142 GLY B O 1
ATOM 5642 N N . TYR B 1 143 ? 4.309 25.938 12.383 1 94.56 143 TYR B N 1
ATOM 5643 C CA . TYR B 1 143 ? 4.285 26.156 10.945 1 94.56 143 TYR B CA 1
ATOM 5644 C C . TYR B 1 143 ? 5.262 27.25 10.531 1 94.56 143 TYR B C 1
ATOM 5646 O O . TYR B 1 143 ? 5.375 27.562 9.344 1 94.56 143 TYR B O 1
ATOM 5654 N N . ASP B 1 144 ? 5.973 27.828 11.43 1 92.25 144 ASP B N 1
ATOM 5655 C CA . ASP B 1 144 ? 7 28.812 11.109 1 92.25 144 ASP B CA 1
ATOM 5656 C C . ASP B 1 144 ? 8.383 28.344 11.555 1 92.25 144 ASP B C 1
ATOM 5658 O O . ASP B 1 144 ? 9.164 29.125 12.109 1 92.25 144 ASP B O 1
ATOM 5662 N N . GLY B 1 145 ? 8.594 27.094 11.398 1 92.75 145 GLY B N 1
ATOM 5663 C CA . GLY B 1 145 ? 9.898 26.531 11.719 1 92.75 145 GLY B CA 1
ATOM 5664 C C . GLY B 1 145 ? 11 27.047 10.812 1 92.75 145 GLY B C 1
ATOM 5665 O O . GLY B 1 145 ? 10.75 27.406 9.656 1 92.75 145 GLY B O 1
ATOM 5666 N N . VAL B 1 146 ? 12.258 27.109 11.414 1 95.25 146 VAL B N 1
ATOM 5667 C CA . VAL B 1 146 ? 13.367 27.656 10.641 1 95.25 146 VAL B CA 1
ATOM 5668 C C . VAL B 1 146 ? 14.469 26.609 10.508 1 95.25 146 VAL B C 1
ATOM 5670 O O . VAL B 1 146 ? 15.352 26.719 9.648 1 95.25 146 VAL B O 1
ATOM 5673 N N . LEU B 1 147 ? 14.508 25.625 11.375 1 97.31 147 LEU B N 1
ATOM 5674 C CA . LEU B 1 147 ? 15.422 24.5 11.266 1 97.31 147 LEU B CA 1
ATOM 5675 C C . LEU B 1 147 ? 14.656 23.203 10.992 1 97.31 147 LEU B C 1
ATOM 5677 O O . LEU B 1 147 ? 14.312 22.469 11.922 1 97.31 147 LEU B O 1
ATOM 5681 N N . TRP B 1 148 ? 14.547 22.891 9.734 1 97.31 148 TRP B N 1
ATOM 5682 C CA . TRP B 1 148 ? 13.672 21.844 9.25 1 97.31 148 TRP B CA 1
ATOM 5683 C C . TRP B 1 148 ? 14.172 20.469 9.703 1 97.31 148 TRP B C 1
ATOM 5685 O O . TRP B 1 148 ? 13.383 19.531 9.867 1 97.31 148 TRP B O 1
ATOM 5695 N N . TYR B 1 149 ? 15.461 20.281 10 1 98 149 TYR B N 1
ATOM 5696 C CA . TYR B 1 149 ? 16.047 18.984 10.305 1 98 149 TYR B CA 1
ATOM 5697 C C . TYR B 1 149 ? 16.078 18.734 11.805 1 98 149 TYR B C 1
ATOM 5699 O O . TYR B 1 149 ? 16.484 17.672 12.258 1 98 149 TYR B O 1
ATOM 5707 N N . THR B 1 150 ? 15.664 19.766 12.555 1 97.75 150 THR B N 1
ATOM 5708 C CA . THR B 1 150 ? 15.727 19.703 14.016 1 97.75 150 THR B CA 1
ATOM 5709 C C . THR B 1 150 ? 14.359 19.359 14.602 1 97.75 150 THR B C 1
ATOM 5711 O O . THR B 1 150 ? 13.328 19.734 14.047 1 97.75 150 THR B O 1
ATOM 5714 N N . VAL B 1 151 ? 14.375 18.594 15.664 1 98.44 151 VAL B N 1
ATOM 5715 C CA . VAL B 1 151 ? 13.172 18.391 16.469 1 98.44 151 VAL B CA 1
ATOM 5716 C C . VAL B 1 151 ? 13.18 19.344 17.656 1 98.44 151 VAL B C 1
ATOM 5718 O O . VAL B 1 151 ? 14.172 19.438 18.375 1 98.44 151 VAL B O 1
ATOM 5721 N N . HIS B 1 152 ? 12.133 20.047 17.781 1 98 152 HIS B N 1
ATOM 5722 C CA . HIS B 1 152 ? 12.047 21.062 18.828 1 98 152 HIS B CA 1
ATOM 5723 C C . HIS B 1 152 ? 12.367 20.484 20.203 1 98 152 HIS B C 1
ATOM 5725 O O . HIS B 1 152 ? 11.711 19.531 20.641 1 98 152 HIS B O 1
ATOM 5731 N N . GLU B 1 153 ? 13.281 21.078 20.906 1 97.5 153 GLU B N 1
ATOM 5732 C CA . GLU B 1 153 ? 13.875 20.531 22.109 1 97.5 153 GLU B CA 1
ATOM 5733 C C . GLU B 1 153 ? 12.852 20.453 23.25 1 97.5 153 GLU B C 1
ATOM 5735 O O . GLU B 1 153 ? 12.836 19.484 24.016 1 97.5 153 GLU B O 1
ATOM 5740 N N . ILE B 1 154 ? 12 21.391 23.375 1 96.62 154 ILE B N 1
ATOM 5741 C CA . ILE B 1 154 ? 11.07 21.5 24.484 1 96.62 154 ILE B CA 1
ATOM 5742 C C . ILE B 1 154 ? 10.055 20.359 24.438 1 96.62 154 ILE B C 1
ATOM 5744 O O . ILE B 1 154 ? 9.562 19.906 25.469 1 96.62 154 ILE B O 1
ATOM 5748 N N . TYR B 1 155 ? 9.766 19.844 23.25 1 98.25 155 TYR B N 1
ATOM 5749 C CA . TYR B 1 155 ? 8.867 18.703 23.125 1 98.25 155 TYR B CA 1
ATOM 5750 C C . TYR B 1 155 ? 9.539 17.406 23.609 1 98.25 155 TYR B C 1
ATOM 5752 O O . TYR B 1 155 ? 8.859 16.422 23.906 1 98.25 155 TYR B O 1
ATOM 5760 N N . GLY B 1 156 ? 10.805 17.375 23.703 1 98.12 156 GLY B N 1
ATOM 5761 C CA . GLY B 1 156 ? 11.586 16.203 24.031 1 98.12 156 GLY B CA 1
ATOM 5762 C C . GLY B 1 156 ? 12.672 15.891 23.031 1 98.12 156 GLY B C 1
ATOM 5763 O O . GLY B 1 156 ? 13.336 14.859 23.109 1 98.12 156 GLY B O 1
ATOM 5764 N N . GLY B 1 157 ? 12.867 16.766 22.047 1 98.25 157 GLY B N 1
ATOM 5765 C CA . GLY B 1 157 ? 13.938 16.609 21.062 1 98.25 157 GLY B CA 1
ATOM 5766 C C . GLY B 1 157 ? 13.805 15.367 20.219 1 98.25 157 GLY B C 1
ATOM 5767 O O . GLY B 1 157 ? 12.75 14.734 20.203 1 98.25 157 GLY B O 1
ATOM 5768 N N . PRO B 1 158 ? 14.883 15.07 19.484 1 98.44 158 PRO B N 1
ATOM 5769 C CA . PRO B 1 158 ? 14.844 13.922 18.578 1 98.44 158 PRO B CA 1
ATOM 5770 C C . PRO B 1 158 ? 14.617 12.602 19.312 1 98.44 158 PRO B C 1
ATOM 5772 O O . PRO B 1 158 ? 13.922 11.719 18.797 1 98.44 158 PRO B O 1
ATOM 5775 N N . ASP B 1 159 ? 15.156 12.469 20.516 1 98.56 159 ASP B N 1
ATOM 5776 C CA . ASP B 1 159 ? 14.977 11.242 21.281 1 98.56 159 ASP B CA 1
ATOM 5777 C C . ASP B 1 159 ? 13.516 11.055 21.688 1 98.56 159 ASP B C 1
ATOM 5779 O O . ASP B 1 159 ? 13 9.938 21.672 1 98.56 159 ASP B O 1
ATOM 5783 N N . GLY B 1 160 ? 12.93 12.172 22.062 1 98.69 160 GLY B N 1
ATOM 5784 C CA . GLY B 1 160 ? 11.516 12.102 22.422 1 98.69 160 GLY B CA 1
ATOM 5785 C C . GLY B 1 160 ? 10.633 11.695 21.25 1 98.69 160 GLY B C 1
ATOM 5786 O O . GLY B 1 160 ? 9.703 10.898 21.422 1 98.69 160 GLY B O 1
ATOM 5787 N N . LEU B 1 161 ? 10.891 12.219 20.078 1 98.81 161 LEU B N 1
ATOM 5788 C CA . LEU B 1 161 ? 10.125 11.859 18.891 1 98.81 161 LEU B CA 1
ATOM 5789 C C . LEU B 1 161 ? 10.297 10.375 18.578 1 98.81 161 LEU B C 1
ATOM 5791 O O . LEU B 1 161 ? 9.328 9.695 18.234 1 98.81 161 LEU B O 1
ATOM 5795 N N . GLN B 1 162 ? 11.57 9.867 18.703 1 98.75 162 GLN B N 1
ATOM 5796 C CA . GLN B 1 162 ? 11.836 8.453 18.484 1 98.75 162 GLN B CA 1
ATOM 5797 C C . GLN B 1 162 ? 10.977 7.59 19.406 1 98.75 162 GLN B C 1
ATOM 5799 O O . GLN B 1 162 ? 10.359 6.621 18.953 1 98.75 162 GLN B O 1
ATOM 5804 N N . ARG B 1 163 ? 10.852 7.996 20.672 1 98.81 163 ARG B N 1
ATOM 5805 C CA . ARG B 1 163 ? 10.07 7.234 21.641 1 98.81 163 ARG B CA 1
ATOM 5806 C C . ARG B 1 163 ? 8.586 7.262 21.281 1 98.81 163 ARG B C 1
ATOM 5808 O O . ARG B 1 163 ? 7.902 6.242 21.406 1 98.81 163 ARG B O 1
ATOM 5815 N N . LEU B 1 164 ? 8.125 8.391 20.859 1 98.88 164 LEU B N 1
ATOM 5816 C CA . LEU B 1 164 ? 6.715 8.508 20.516 1 98.88 164 LEU B CA 1
ATOM 5817 C C . LEU B 1 164 ? 6.363 7.629 19.312 1 98.88 164 LEU B C 1
ATOM 5819 O O . LEU B 1 164 ? 5.383 6.887 19.359 1 98.88 164 LEU B O 1
ATOM 5823 N N . VAL B 1 165 ? 7.164 7.699 18.25 1 98.88 165 VAL B N 1
ATOM 5824 C CA . VAL B 1 165 ? 6.891 6.934 17.031 1 98.88 165 VAL B CA 1
ATOM 5825 C C . VAL B 1 165 ? 6.953 5.441 17.344 1 98.88 165 VAL B C 1
ATOM 5827 O O . VAL B 1 165 ? 6.078 4.676 16.922 1 98.88 165 VAL B O 1
ATOM 5830 N N . ASN B 1 166 ? 7.977 5.055 18.094 1 98.81 166 ASN B N 1
ATOM 5831 C CA . ASN B 1 166 ? 8.109 3.654 18.484 1 98.81 166 ASN B CA 1
ATOM 5832 C C . ASN B 1 166 ? 6.887 3.176 19.266 1 98.81 166 ASN B C 1
ATOM 5834 O O . ASN B 1 166 ? 6.348 2.105 18.984 1 98.81 166 ASN B O 1
ATOM 5838 N N . ALA B 1 167 ? 6.461 4 20.219 1 98.81 167 ALA B N 1
ATOM 5839 C CA . ALA B 1 167 ? 5.309 3.652 21.047 1 98.81 167 ALA B CA 1
ATOM 5840 C C . ALA B 1 167 ? 4.043 3.533 20.203 1 98.81 167 ALA B C 1
ATOM 5842 O O . ALA B 1 167 ? 3.203 2.668 20.453 1 98.81 167 ALA B O 1
ATOM 5843 N N . ALA B 1 168 ? 3.9 4.387 19.281 1 98.81 168 ALA B N 1
ATOM 5844 C CA . ALA B 1 168 ? 2.758 4.328 18.375 1 98.81 168 ALA B CA 1
ATOM 5845 C C . ALA B 1 168 ? 2.748 3.02 17.594 1 98.81 168 ALA B C 1
ATOM 5847 O O . ALA B 1 168 ? 1.726 2.332 17.531 1 98.81 168 ALA B O 1
ATOM 5848 N N . HIS B 1 169 ? 3.896 2.658 17 1 98.38 169 HIS B N 1
ATOM 5849 C CA . HIS B 1 169 ? 4.008 1.425 16.234 1 98.38 169 HIS B CA 1
ATOM 5850 C C . HIS B 1 169 ? 3.688 0.206 17.094 1 98.38 169 HIS B C 1
ATOM 5852 O O . HIS B 1 169 ? 2.996 -0.71 16.641 1 98.38 169 HIS B O 1
ATOM 5858 N N . GLU B 1 170 ? 4.156 0.255 18.312 1 97.19 170 GLU B N 1
ATOM 5859 C CA . GLU B 1 170 ? 3.91 -0.854 19.234 1 97.19 170 GLU B CA 1
ATOM 5860 C C . GLU B 1 170 ? 2.416 -1.049 19.484 1 97.19 170 GLU B C 1
ATOM 5862 O O . GLU B 1 170 ? 1.978 -2.143 19.844 1 97.19 170 GLU B O 1
ATOM 5867 N N . ARG B 1 171 ? 1.675 -0.027 19.234 1 97.19 171 ARG B N 1
ATOM 5868 C CA . ARG B 1 171 ? 0.237 -0.056 19.484 1 97.19 171 ARG B CA 1
ATOM 5869 C C . ARG B 1 171 ? -0.542 -0.181 18.188 1 97.19 171 ARG B C 1
ATOM 5871 O O . ARG B 1 171 ? -1.768 -0.054 18.172 1 97.19 171 ARG B O 1
ATOM 5878 N N . GLY B 1 172 ? 0.136 -0.347 17.094 1 96.81 172 GLY B N 1
ATOM 5879 C CA . GLY B 1 172 ? -0.496 -0.521 15.797 1 96.81 172 GLY B CA 1
ATOM 5880 C C . GLY B 1 172 ? -0.931 0.789 15.172 1 96.81 172 GLY B C 1
ATOM 5881 O O . GLY B 1 172 ? -1.759 0.798 14.258 1 96.81 172 GLY B O 1
ATOM 5882 N N . LEU B 1 173 ? -0.425 1.934 15.641 1 98.5 173 LEU B N 1
ATOM 5883 C CA . LEU B 1 173 ? -0.737 3.25 15.094 1 98.5 173 LEU B CA 1
ATOM 5884 C C . LEU B 1 173 ? 0.354 3.711 14.133 1 98.5 173 LEU B C 1
ATOM 5886 O O . LEU B 1 173 ? 1.541 3.65 14.461 1 98.5 173 LEU B O 1
ATOM 5890 N N . GLY B 1 174 ? -0.04 4.031 12.875 1 98.69 174 GLY B N 1
ATOM 5891 C CA . GLY B 1 174 ? 0.89 4.762 12.023 1 98.69 174 GLY B CA 1
ATOM 5892 C C . GLY B 1 174 ? 1.057 6.215 12.438 1 98.69 174 GLY B C 1
ATOM 5893 O O . GLY B 1 174 ? 0.212 6.766 13.148 1 98.69 174 GLY B O 1
ATOM 5894 N N . VAL B 1 175 ? 2.143 6.84 12.039 1 98.94 175 VAL B N 1
ATOM 5895 C CA . VAL B 1 175 ? 2.412 8.227 12.383 1 98.94 175 VAL B CA 1
ATOM 5896 C C . VAL B 1 175 ? 2.604 9.055 11.117 1 98.94 175 VAL B C 1
ATOM 5898 O O . VAL B 1 175 ? 3.383 8.68 10.234 1 98.94 175 VAL B O 1
ATOM 5901 N N . ILE B 1 176 ? 1.838 10.102 10.961 1 98.94 176 ILE B N 1
ATOM 5902 C CA . ILE B 1 176 ? 1.992 11.102 9.914 1 98.94 176 ILE B CA 1
ATOM 5903 C C . ILE B 1 176 ? 2.543 12.398 10.516 1 98.94 176 ILE B C 1
ATOM 5905 O O . ILE B 1 176 ? 2.129 12.812 11.594 1 98.94 176 ILE B O 1
ATOM 5909 N N . LEU B 1 177 ? 3.506 13.023 9.852 1 98.88 177 LEU B N 1
ATOM 5910 C CA . LEU B 1 177 ? 4.086 14.273 10.32 1 98.88 177 LEU B CA 1
ATOM 5911 C C . LEU B 1 177 ? 3.754 15.422 9.375 1 98.88 177 LEU B C 1
ATOM 5913 O O . LEU B 1 177 ? 3.939 15.305 8.164 1 98.88 177 LEU B O 1
ATOM 5917 N N . ASP B 1 178 ? 3.252 16.531 9.945 1 98.69 178 ASP B N 1
ATOM 5918 C CA . ASP B 1 178 ? 3.088 17.766 9.172 1 98.69 178 ASP B CA 1
ATOM 5919 C C . ASP B 1 178 ? 4.438 18.406 8.875 1 98.69 178 ASP B C 1
ATOM 5921 O O . ASP B 1 178 ? 5.23 18.656 9.789 1 98.69 178 ASP B O 1
ATOM 5925 N N . VAL B 1 179 ? 4.641 18.672 7.625 1 98.62 179 VAL B N 1
ATOM 5926 C CA . VAL B 1 179 ? 5.883 19.344 7.25 1 98.62 179 VAL B CA 1
ATOM 5927 C C . VAL B 1 179 ? 5.574 20.578 6.41 1 98.62 179 VAL B C 1
ATOM 5929 O O . VAL B 1 179 ? 4.605 20.594 5.648 1 98.62 179 VAL B O 1
ATOM 5932 N N . VAL B 1 180 ? 6.371 21.594 6.602 1 97.69 180 VAL B N 1
ATOM 5933 C CA . VAL B 1 180 ? 6.203 22.891 5.938 1 97.69 180 VAL B CA 1
ATOM 5934 C C . VAL B 1 180 ? 7.445 23.203 5.109 1 97.69 180 VAL B C 1
ATOM 5936 O O . VAL B 1 180 ? 8.531 23.391 5.656 1 97.69 180 VAL B O 1
ATOM 5939 N N . TYR B 1 181 ? 7.258 23.312 3.752 1 97.31 181 TYR B N 1
ATOM 5940 C CA . TYR B 1 181 ? 8.422 23.547 2.906 1 97.31 181 TYR B CA 1
ATOM 5941 C C . TYR B 1 181 ? 8.227 24.781 2.045 1 97.31 181 TYR B C 1
ATOM 5943 O O . TYR B 1 181 ? 9.094 25.141 1.245 1 97.31 181 TYR B O 1
ATOM 5951 N N . ASN B 1 182 ? 7.094 25.469 2.234 1 95.62 182 ASN B N 1
ATOM 5952 C CA . ASN B 1 182 ? 6.762 26.594 1.354 1 95.62 182 ASN B CA 1
ATOM 5953 C C . ASN B 1 182 ? 7.25 27.922 1.926 1 95.62 182 ASN B C 1
ATOM 5955 O O . ASN B 1 182 ? 7.289 28.922 1.219 1 95.62 182 ASN B O 1
ATOM 5959 N N . HIS B 1 183 ? 7.648 27.922 3.193 1 94.5 183 HIS B N 1
ATOM 5960 C CA . HIS B 1 183 ? 8.18 29.125 3.824 1 94.5 183 HIS B CA 1
ATOM 5961 C C . HIS B 1 183 ? 8.953 28.781 5.094 1 94.5 183 HIS B C 1
ATOM 5963 O O . HIS B 1 183 ? 8.969 27.625 5.523 1 94.5 183 HIS B O 1
ATOM 5969 N N . LEU B 1 184 ? 9.703 29.812 5.578 1 94.06 184 LEU B N 1
ATOM 5970 C CA . LEU B 1 184 ? 10.398 29.719 6.855 1 94.06 184 LEU B CA 1
ATOM 5971 C C . LEU B 1 184 ? 9.922 30.797 7.816 1 94.06 184 LEU B C 1
ATOM 5973 O O . LEU B 1 184 ? 9.469 31.859 7.383 1 94.06 184 LEU B O 1
ATOM 5977 N N . GLY B 1 185 ? 10.047 30.516 9.062 1 91.38 185 GLY B N 1
ATOM 5978 C CA . GLY B 1 185 ? 9.648 31.484 10.07 1 91.38 185 GLY B CA 1
ATOM 5979 C C . GLY B 1 185 ? 10.516 32.719 10.062 1 91.38 185 GLY B C 1
ATOM 5980 O O . GLY B 1 185 ? 11.57 32.75 9.438 1 91.38 185 GLY B O 1
ATOM 5981 N N . PRO B 1 186 ? 10.102 33.688 10.75 1 89.69 186 PRO B N 1
ATOM 5982 C CA . PRO B 1 186 ? 10.719 35.031 10.688 1 89.69 186 PRO B CA 1
ATOM 5983 C C . PRO B 1 186 ? 11.945 35.156 11.594 1 89.69 186 PRO B C 1
ATOM 5985 O O . PRO B 1 186 ? 12.711 36.094 11.477 1 89.69 186 PRO B O 1
ATOM 5988 N N . SER B 1 187 ? 12.109 34.25 12.461 1 93.25 187 SER B N 1
ATOM 5989 C CA . SER B 1 187 ? 13.18 34.375 13.445 1 93.25 187 SER B CA 1
ATOM 5990 C C . SER B 1 187 ? 14.023 33.125 13.523 1 93.25 187 SER B C 1
ATOM 5992 O O . SER B 1 187 ? 13.508 32.031 13.828 1 93.25 187 SER B O 1
ATOM 5994 N N . GLY B 1 188 ? 15.328 33.281 13.281 1 93.25 188 GLY B N 1
ATOM 5995 C CA . GLY B 1 188 ? 16.25 32.156 13.406 1 93.25 188 GLY B CA 1
ATOM 5996 C C . GLY B 1 188 ? 16.578 31.516 12.07 1 93.25 188 GLY B C 1
ATOM 5997 O O . GLY B 1 188 ? 17.312 30.516 12.016 1 93.25 188 GLY B O 1
ATOM 5998 N N . ASN B 1 189 ? 16.094 32.094 11.008 1 94.69 189 ASN B N 1
ATOM 5999 C CA . ASN B 1 189 ? 16.406 31.594 9.672 1 94.69 189 ASN B CA 1
ATOM 6000 C C . ASN B 1 189 ? 17.703 32.219 9.133 1 94.69 189 ASN B C 1
ATOM 6002 O O . ASN B 1 189 ? 17.734 33.406 8.828 1 94.69 189 ASN B O 1
ATOM 6006 N N . TYR B 1 190 ? 18.719 31.422 8.992 1 96.56 190 TYR B N 1
ATOM 6007 C CA . TYR B 1 190 ? 20.016 31.922 8.547 1 96.56 190 TYR B CA 1
ATOM 6008 C C . TYR B 1 190 ? 20.391 31.344 7.188 1 96.56 190 TYR B C 1
ATOM 6010 O O . TYR B 1 190 ? 21.531 31.5 6.738 1 96.56 190 TYR B O 1
ATOM 6018 N N . LEU B 1 191 ? 19.484 30.734 6.504 1 97.06 191 LEU B N 1
ATOM 6019 C CA . LEU B 1 191 ? 19.781 29.984 5.289 1 97.06 191 LEU B CA 1
ATOM 6020 C C . LEU B 1 191 ? 20.406 30.875 4.23 1 97.06 191 LEU B C 1
ATOM 6022 O O . LEU B 1 191 ? 21.297 30.453 3.5 1 97.06 191 LEU B O 1
ATOM 6026 N N . GLU B 1 192 ? 19.969 32.125 4.191 1 95.25 192 GLU B N 1
ATOM 6027 C CA . GLU B 1 192 ? 20.453 33.031 3.152 1 95.25 192 GLU B CA 1
ATOM 6028 C C . GLU B 1 192 ? 21.938 33.344 3.346 1 95.25 192 GLU B C 1
ATOM 6030 O O . GLU B 1 192 ? 22.609 33.781 2.404 1 95.25 192 GLU B O 1
ATOM 6035 N N . LYS B 1 193 ? 22.391 33.25 4.559 1 96.94 193 LYS B N 1
ATOM 6036 C CA . LYS B 1 193 ? 23.812 33.469 4.828 1 96.94 193 LYS B CA 1
ATOM 6037 C C . LYS B 1 193 ? 24.672 32.344 4.23 1 96.94 193 LYS B C 1
ATOM 6039 O O . LYS B 1 193 ? 25.859 32.531 4.004 1 96.94 193 LYS B O 1
ATOM 6044 N N . PHE B 1 194 ? 24.094 31.219 4.016 1 98.06 194 PHE B N 1
ATOM 6045 C CA . PHE B 1 194 ? 24.828 30.062 3.5 1 98.06 194 PHE B CA 1
ATOM 6046 C C . PHE B 1 194 ? 24.75 30.016 1.979 1 98.06 194 PHE B C 1
ATOM 6048 O O . PHE B 1 194 ? 25.734 29.688 1.313 1 98.06 194 PHE B O 1
ATOM 6055 N N . GLY B 1 195 ? 23.625 30.25 1.41 1 97.44 195 GLY B N 1
ATOM 6056 C CA . GLY B 1 195 ? 23.438 30.125 -0.027 1 97.44 195 GLY B CA 1
ATOM 6057 C C . GLY B 1 195 ? 22.078 30.625 -0.498 1 97.44 195 GLY B C 1
ATOM 6058 O O . GLY B 1 195 ? 21.328 31.203 0.275 1 97.44 195 GLY B O 1
ATOM 6059 N N . PRO B 1 196 ? 21.812 30.391 -1.798 1 96.94 196 PRO B N 1
ATOM 6060 C CA . PRO B 1 196 ? 20.578 30.906 -2.381 1 96.94 196 PRO B CA 1
ATOM 6061 C C . PRO B 1 196 ? 19.375 30.016 -2.098 1 96.94 196 PRO B C 1
ATOM 6063 O O . PRO B 1 196 ? 18.703 29.562 -3.031 1 96.94 196 PRO B O 1
ATOM 6066 N N . TYR B 1 197 ? 19.062 29.859 -0.837 1 97.19 197 TYR B N 1
ATOM 6067 C CA . TYR B 1 197 ? 17.938 29.031 -0.401 1 97.19 197 TYR B CA 1
ATOM 6068 C C . TYR B 1 197 ? 16.609 29.75 -0.649 1 97.19 197 TYR B C 1
ATOM 6070 O O . TYR B 1 197 ? 15.555 29.125 -0.702 1 97.19 197 TYR B O 1
ATOM 6078 N N . ILE B 1 198 ? 16.656 31.047 -0.788 1 94.94 198 ILE B N 1
ATOM 6079 C CA . ILE B 1 198 ? 15.461 31.875 -0.9 1 94.94 198 ILE B CA 1
ATOM 6080 C C . ILE B 1 198 ? 15.438 32.562 -2.26 1 94.94 198 ILE B C 1
ATOM 6082 O O . ILE B 1 198 ? 16.469 33.031 -2.742 1 94.94 198 ILE B O 1
ATOM 6086 N N . ALA B 1 199 ? 14.289 32.531 -2.873 1 92.06 199 ALA B N 1
ATOM 6087 C CA . ALA B 1 199 ? 14.094 33.219 -4.152 1 92.06 199 ALA B CA 1
ATOM 6088 C C . ALA B 1 199 ? 13.523 34.625 -3.953 1 92.06 199 ALA B C 1
ATOM 6090 O O . ALA B 1 199 ? 13.258 35.031 -2.822 1 92.06 199 ALA B O 1
ATOM 6091 N N . ASP B 1 200 ? 13.484 35.219 -5.133 1 85.69 200 ASP B N 1
ATOM 6092 C CA . ASP B 1 200 ? 12.766 36.5 -5.109 1 85.69 200 ASP B CA 1
ATOM 6093 C C . ASP B 1 200 ? 11.258 36.281 -5.004 1 85.69 200 ASP B C 1
ATOM 6095 O O . ASP B 1 200 ? 10.742 35.25 -5.465 1 85.69 200 ASP B O 1
ATOM 6099 N N . GLY B 1 201 ? 10.656 37.094 -4.215 1 84.06 201 GLY B N 1
ATOM 6100 C CA . GLY B 1 201 ? 9.211 37 -4.066 1 84.06 201 GLY B CA 1
ATOM 6101 C C . GLY B 1 201 ? 8.789 36.594 -2.672 1 84.06 201 GLY B C 1
ATOM 6102 O O . GLY B 1 201 ? 9.633 36.312 -1.811 1 84.06 201 GLY B O 1
ATOM 6103 N N . ALA B 1 202 ? 7.578 36.625 -2.498 1 83.19 202 ALA B N 1
ATOM 6104 C CA . ALA B 1 202 ? 7.012 36.281 -1.198 1 83.19 202 ALA B CA 1
ATOM 6105 C C . ALA B 1 202 ? 5.566 35.812 -1.336 1 83.19 202 ALA B C 1
ATOM 6107 O O . ALA B 1 202 ? 4.906 36.125 -2.334 1 83.19 202 ALA B O 1
ATOM 6108 N N . ASN B 1 203 ? 5.215 35.031 -0.516 1 80.44 203 ASN B N 1
ATOM 6109 C CA . ASN B 1 203 ? 3.811 34.688 -0.356 1 80.44 203 ASN B CA 1
ATOM 6110 C C . ASN B 1 203 ? 3.25 35.219 0.968 1 80.44 203 ASN B C 1
ATOM 6112 O O . ASN B 1 203 ? 3.889 36 1.646 1 80.44 203 ASN B O 1
ATOM 6116 N N . THR B 1 204 ? 2.006 34.75 1.295 1 72.69 204 THR B N 1
ATOM 6117 C CA . THR B 1 204 ? 1.301 35.25 2.463 1 72.69 204 THR B CA 1
ATOM 6118 C C . THR B 1 204 ? 2.053 34.906 3.744 1 72.69 204 THR B C 1
ATOM 6120 O O . THR B 1 204 ? 1.938 35.625 4.75 1 72.69 204 THR B O 1
ATOM 6123 N N . TRP B 1 205 ? 2.959 33.969 3.662 1 78.69 205 TRP B N 1
ATOM 6124 C CA . TRP B 1 205 ? 3.561 33.438 4.891 1 78.69 205 TRP B CA 1
ATOM 6125 C C . TRP B 1 205 ? 5.027 33.844 4.984 1 78.69 205 TRP B C 1
ATOM 6127 O O . TRP B 1 205 ? 5.629 33.781 6.059 1 78.69 205 TRP B O 1
ATOM 6137 N N . GLY B 1 206 ? 5.559 34.25 3.818 1 82 206 GLY B N 1
ATOM 6138 C CA . GLY B 1 206 ? 6.969 34.625 3.84 1 82 206 GLY B CA 1
ATOM 6139 C C . GLY B 1 206 ? 7.609 34.594 2.465 1 82 206 GLY B C 1
ATOM 6140 O O . GLY B 1 206 ? 6.914 34.469 1.452 1 82 206 GLY B O 1
ATOM 6141 N N . ARG B 1 207 ? 8.891 34.625 2.535 1 90.31 207 ARG B N 1
ATOM 6142 C CA . ARG B 1 207 ? 9.656 34.656 1.293 1 90.31 207 ARG B CA 1
ATOM 6143 C C . ARG B 1 207 ? 9.633 33.281 0.611 1 90.31 207 ARG B C 1
ATOM 6145 O O . ARG B 1 207 ? 9.586 32.25 1.281 1 90.31 207 ARG B O 1
ATOM 6152 N N . THR B 1 208 ? 9.641 33.344 -0.619 1 92.62 208 THR B N 1
ATOM 6153 C CA . THR B 1 208 ? 9.555 32.156 -1.438 1 92.62 208 THR B CA 1
ATOM 6154 C C . THR B 1 208 ? 10.859 31.344 -1.365 1 92.62 208 THR B C 1
ATOM 6156 O O . THR B 1 208 ? 11.945 31.922 -1.405 1 92.62 208 THR B O 1
ATOM 6159 N N . ILE B 1 209 ? 10.719 30.031 -1.258 1 96.12 209 ILE B N 1
ATOM 6160 C CA . ILE B 1 209 ? 11.883 29.141 -1.266 1 96.12 209 ILE B CA 1
ATOM 6161 C C . ILE B 1 209 ? 12.359 28.938 -2.699 1 96.12 209 ILE B C 1
ATOM 6163 O O . ILE B 1 209 ? 11.555 28.781 -3.617 1 96.12 209 ILE B O 1
ATOM 6167 N N . ASN B 1 210 ? 13.68 28.922 -2.924 1 97.12 210 ASN B N 1
ATOM 6168 C CA . ASN B 1 210 ? 14.266 28.781 -4.254 1 97.12 210 ASN B CA 1
ATOM 6169 C C . ASN B 1 210 ? 14.219 27.328 -4.73 1 97.12 210 ASN B C 1
ATOM 6171 O O . ASN B 1 210 ? 15.227 26.609 -4.676 1 97.12 210 ASN B O 1
ATOM 6175 N N . ILE B 1 211 ? 13.148 26.984 -5.316 1 96.38 211 ILE B N 1
ATOM 6176 C CA . ILE B 1 211 ? 12.945 25.609 -5.754 1 96.38 211 ILE B CA 1
ATOM 6177 C C . ILE B 1 211 ? 13.156 25.516 -7.262 1 96.38 211 ILE B C 1
ATOM 6179 O O . ILE B 1 211 ? 13.398 24.422 -7.793 1 96.38 211 ILE B O 1
ATOM 6183 N N . GLY B 1 212 ? 13.234 26.562 -8.008 1 94.75 212 GLY B N 1
ATOM 6184 C CA . GLY B 1 212 ? 13.297 26.469 -9.453 1 94.75 212 GLY B CA 1
ATOM 6185 C C . GLY B 1 212 ? 14.242 27.484 -10.078 1 94.75 212 GLY B C 1
ATOM 6186 O O . GLY B 1 212 ? 14.422 27.5 -11.297 1 94.75 212 GLY B O 1
ATOM 6187 N N . GLY B 1 213 ? 14.859 28.297 -9.305 1 94.81 213 GLY B N 1
ATOM 6188 C CA . GLY B 1 213 ? 15.773 29.312 -9.812 1 94.81 213 GLY B CA 1
ATOM 6189 C C . GLY B 1 213 ? 17.203 28.828 -9.914 1 94.81 213 GLY B C 1
ATOM 6190 O O . GLY B 1 213 ? 17.469 27.625 -9.836 1 94.81 213 GLY B O 1
ATOM 6191 N N . PRO B 1 214 ? 18.094 29.797 -10.164 1 94.44 214 PRO B N 1
ATOM 6192 C CA . PRO B 1 214 ? 19.516 29.422 -10.25 1 94.44 214 PRO B CA 1
ATOM 6193 C C . PRO B 1 214 ? 20.031 28.75 -8.977 1 94.44 214 PRO B C 1
ATOM 6195 O O . PRO B 1 214 ? 19.75 29.203 -7.875 1 94.44 214 PRO B O 1
ATOM 6198 N N . GLN B 1 215 ? 20.703 27.641 -9.141 1 94.81 215 GLN B N 1
ATOM 6199 C CA . GLN B 1 215 ? 21.344 26.875 -8.07 1 94.81 215 GLN B CA 1
ATOM 6200 C C . GLN B 1 215 ? 20.312 26.266 -7.129 1 94.81 215 GLN B C 1
ATOM 6202 O O . GLN B 1 215 ? 20.562 26.109 -5.934 1 94.81 215 GLN B O 1
ATOM 6207 N N . SER B 1 216 ? 19.094 26.016 -7.625 1 97 216 SER B N 1
ATOM 6208 C CA . SER B 1 216 ? 18.016 25.469 -6.801 1 97 216 SER B CA 1
ATOM 6209 C C . SER B 1 216 ? 18.203 23.969 -6.562 1 97 216 SER B C 1
ATOM 6211 O O . SER B 1 216 ? 17.547 23.391 -5.703 1 97 216 SER B O 1
ATOM 6213 N N . GLY B 1 217 ? 19.109 23.344 -7.266 1 97.06 217 GLY B N 1
ATOM 6214 C CA . GLY B 1 217 ? 19.312 21.906 -7.137 1 97.06 217 GLY B CA 1
ATOM 6215 C C . GLY B 1 217 ? 19.531 21.453 -5.707 1 97.06 217 GLY B C 1
ATOM 6216 O O . GLY B 1 217 ? 18.828 20.562 -5.219 1 97.06 217 GLY B O 1
ATOM 6217 N N . GLU B 1 218 ? 20.453 22.094 -5.043 1 97.25 218 GLU B N 1
ATOM 6218 C CA . GLU B 1 218 ? 20.766 21.703 -3.674 1 97.25 218 GLU B CA 1
ATOM 6219 C C . GLU B 1 218 ? 19.641 22.094 -2.717 1 97.25 218 GLU B C 1
ATOM 6221 O O . GLU B 1 218 ? 19.484 21.469 -1.663 1 97.25 218 GLU B O 1
ATOM 6226 N N . VAL B 1 219 ? 18.875 23.125 -3.078 1 97.88 219 VAL B N 1
ATOM 6227 C CA . VAL B 1 219 ? 17.734 23.516 -2.266 1 97.88 219 VAL B CA 1
ATOM 6228 C C . VAL B 1 219 ? 16.656 22.438 -2.33 1 97.88 219 VAL B C 1
ATOM 6230 O O . VAL B 1 219 ? 16.078 22.062 -1.309 1 97.88 219 VAL B O 1
ATOM 6233 N N . ARG B 1 220 ? 16.469 21.906 -3.518 1 98.19 220 ARG B N 1
ATOM 6234 C CA . ARG B 1 220 ? 15.562 20.781 -3.686 1 98.19 220 ARG B CA 1
ATOM 6235 C C . ARG B 1 220 ? 16.016 19.578 -2.861 1 98.19 220 ARG B C 1
ATOM 6237 O O . ARG B 1 220 ? 15.203 18.953 -2.168 1 98.19 220 ARG B O 1
ATOM 6244 N N . GLU B 1 221 ? 17.312 19.297 -2.949 1 98.12 221 GLU B N 1
ATOM 6245 C CA . GLU B 1 221 ? 17.859 18.172 -2.182 1 98.12 221 GLU B CA 1
ATOM 6246 C C . GLU B 1 221 ? 17.688 18.406 -0.682 1 98.12 221 GLU B C 1
ATOM 6248 O O . GLU B 1 221 ? 17.484 17.453 0.077 1 98.12 221 GLU B O 1
ATOM 6253 N N . TYR B 1 222 ? 17.828 19.688 -0.276 1 98.19 222 TYR B N 1
ATOM 6254 C CA . TYR B 1 222 ? 17.641 20.062 1.117 1 98.19 222 TYR B CA 1
ATOM 6255 C C . TYR B 1 222 ? 16.234 19.703 1.594 1 98.19 222 TYR B C 1
ATOM 6257 O O . TYR B 1 222 ? 16.062 19.125 2.672 1 98.19 222 TYR B O 1
ATOM 6265 N N . ILE B 1 223 ? 15.242 19.938 0.789 1 98.56 223 ILE B N 1
ATOM 6266 C CA . ILE B 1 223 ? 13.836 19.688 1.106 1 98.56 223 ILE B CA 1
ATOM 6267 C C . ILE B 1 223 ? 13.547 18.203 1.055 1 98.56 223 ILE B C 1
ATOM 6269 O O . ILE B 1 223 ? 13.047 17.625 2.023 1 98.56 223 ILE B O 1
ATOM 6273 N N . ILE B 1 224 ? 13.898 17.531 -0.017 1 98.75 224 ILE B N 1
ATOM 6274 C CA . ILE B 1 224 ? 13.586 16.125 -0.236 1 98.75 224 ILE B CA 1
ATOM 6275 C C . ILE B 1 224 ? 14.344 15.273 0.779 1 98.75 224 ILE B C 1
ATOM 6277 O O . ILE B 1 224 ? 13.789 14.32 1.333 1 98.75 224 ILE B O 1
ATOM 6281 N N . GLY B 1 225 ? 15.617 15.656 0.997 1 98.5 225 GLY B N 1
ATOM 6282 C CA . GLY B 1 225 ? 16.391 14.945 2 1 98.5 225 GLY B CA 1
ATOM 6283 C C . GLY B 1 225 ? 15.758 14.969 3.377 1 98.5 225 GLY B C 1
ATOM 6284 O O . GLY B 1 225 ? 15.766 13.969 4.09 1 98.5 225 GLY B O 1
ATOM 6285 N N . ASN B 1 226 ? 15.195 16.125 3.719 1 98.62 226 ASN B N 1
ATOM 6286 C CA . ASN B 1 226 ? 14.508 16.25 5 1 98.62 226 ASN B CA 1
ATOM 6287 C C . ASN B 1 226 ? 13.273 15.359 5.062 1 98.62 226 ASN B C 1
ATOM 6289 O O . ASN B 1 226 ? 13.07 14.633 6.039 1 98.62 226 ASN B O 1
ATOM 6293 N N . ALA B 1 227 ? 12.469 15.453 4.02 1 98.81 227 ALA B N 1
ATOM 6294 C CA . ALA B 1 227 ? 11.258 14.648 3.949 1 98.81 227 ALA B CA 1
ATOM 6295 C C . ALA B 1 227 ? 11.578 13.164 4.117 1 98.81 227 ALA B C 1
ATOM 6297 O O . ALA B 1 227 ? 10.953 12.469 4.918 1 98.81 227 ALA B O 1
ATOM 6298 N N . LEU B 1 228 ? 12.57 12.695 3.418 1 98.81 228 LEU B N 1
ATOM 6299 C CA . LEU B 1 228 ? 12.938 11.289 3.465 1 98.81 228 LEU B CA 1
ATOM 6300 C C . LEU B 1 228 ? 13.523 10.922 4.824 1 98.81 228 LEU B C 1
ATOM 6302 O O . LEU B 1 228 ? 13.328 9.812 5.316 1 98.81 228 LEU B O 1
ATOM 6306 N N . ARG B 1 229 ? 14.242 11.836 5.418 1 98.44 229 ARG B N 1
ATOM 6307 C CA . ARG B 1 229 ? 14.852 11.586 6.723 1 98.44 229 ARG B CA 1
ATOM 6308 C C . ARG B 1 229 ? 13.789 11.289 7.773 1 98.44 229 ARG B C 1
ATOM 6310 O O . ARG 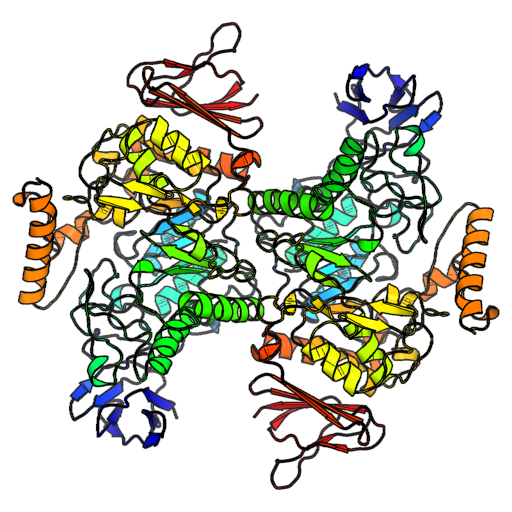B 1 229 ? 13.961 10.391 8.602 1 98.44 229 ARG B O 1
ATOM 6317 N N . TRP B 1 230 ? 12.695 12.062 7.762 1 98.81 230 TRP B N 1
ATOM 6318 C CA . TRP B 1 230 ? 11.625 11.812 8.727 1 98.81 230 TRP B CA 1
ATOM 6319 C C . TRP B 1 230 ? 11.133 10.367 8.625 1 98.81 230 TRP B C 1
ATOM 6321 O O . TRP B 1 230 ? 10.906 9.711 9.648 1 98.81 230 TRP B O 1
ATOM 6331 N N . MET B 1 231 ? 11.008 9.883 7.398 1 98.81 231 MET B N 1
ATOM 6332 C CA . MET B 1 231 ? 10.453 8.547 7.172 1 98.81 231 MET B CA 1
ATOM 6333 C C . MET B 1 231 ? 11.508 7.473 7.387 1 98.81 231 MET B C 1
ATOM 6335 O O . MET B 1 231 ? 11.242 6.449 8.016 1 98.81 231 MET B O 1
ATOM 6339 N N . ARG B 1 232 ? 12.695 7.695 6.918 1 98.19 232 ARG B N 1
ATOM 6340 C CA . ARG B 1 232 ? 13.781 6.719 6.984 1 98.19 232 ARG B CA 1
ATOM 6341 C C . ARG B 1 232 ? 14.297 6.57 8.406 1 98.19 232 ARG B C 1
ATOM 6343 O O . ARG B 1 232 ? 14.328 5.461 8.953 1 98.19 232 ARG B O 1
ATOM 6350 N N . ASP B 1 233 ? 14.672 7.707 9.062 1 98.06 233 ASP B N 1
ATOM 6351 C CA . ASP B 1 233 ? 15.398 7.672 10.328 1 98.06 233 ASP B CA 1
ATOM 6352 C C . ASP B 1 233 ? 14.43 7.637 11.516 1 98.06 233 ASP B C 1
ATOM 6354 O O . ASP B 1 233 ? 14.656 6.914 12.484 1 98.06 233 ASP B O 1
ATOM 6358 N N . PHE B 1 234 ? 13.328 8.391 11.398 1 98.75 234 PHE B N 1
ATOM 6359 C CA . PHE B 1 234 ? 12.414 8.5 12.531 1 98.75 234 PHE B CA 1
ATOM 6360 C C . PHE B 1 234 ? 11.242 7.539 12.367 1 98.75 234 PHE B C 1
ATOM 6362 O O . PHE B 1 234 ? 10.328 7.527 13.195 1 98.75 234 PHE B O 1
ATOM 6369 N N . HIS B 1 235 ? 11.188 6.758 11.297 1 98.69 235 HIS B N 1
ATOM 6370 C CA . HIS B 1 235 ? 10.211 5.707 11.023 1 98.69 235 HIS B CA 1
ATOM 6371 C C . HIS B 1 235 ? 8.812 6.281 10.844 1 98.69 235 HIS B C 1
ATOM 6373 O O . HIS B 1 235 ? 7.816 5.586 11.055 1 98.69 235 HIS B O 1
ATOM 6379 N N . ILE B 1 236 ? 8.766 7.566 10.531 1 98.81 236 ILE B N 1
ATOM 6380 C CA . ILE B 1 236 ? 7.473 8.172 10.242 1 98.81 236 ILE B CA 1
ATOM 6381 C C . ILE B 1 236 ? 6.844 7.492 9.031 1 98.81 236 ILE B C 1
ATOM 6383 O O . ILE B 1 236 ? 7.527 7.191 8.047 1 98.81 236 ILE B O 1
ATOM 6387 N N . ASP B 1 237 ? 5.48 7.281 9.047 1 98.81 237 ASP B N 1
ATOM 6388 C CA . ASP B 1 237 ? 4.797 6.461 8.047 1 98.81 237 ASP B CA 1
ATOM 6389 C C . ASP B 1 237 ? 4.25 7.324 6.914 1 98.81 237 ASP B C 1
ATOM 6391 O O . ASP B 1 237 ? 3.852 6.805 5.867 1 98.81 237 ASP B O 1
ATOM 6395 N N . GLY B 1 238 ? 4.184 8.586 7.098 1 98.62 238 GLY B N 1
ATOM 6396 C CA . GLY B 1 238 ? 3.701 9.5 6.074 1 98.62 238 GLY B CA 1
ATOM 6397 C C . GLY B 1 238 ? 3.914 10.961 6.426 1 98.62 238 GLY B C 1
ATOM 6398 O O . GLY B 1 238 ? 4.25 11.289 7.562 1 98.62 238 GLY B O 1
ATOM 6399 N N . LEU B 1 239 ? 3.752 11.844 5.441 1 98.94 239 LEU B N 1
ATOM 6400 C CA . LEU B 1 239 ? 3.881 13.289 5.617 1 98.94 239 LEU B CA 1
ATOM 6401 C C . LEU B 1 239 ? 2.635 14.008 5.113 1 98.94 239 LEU B C 1
ATOM 6403 O O . LEU B 1 239 ? 2.076 13.641 4.078 1 98.94 239 LEU B O 1
ATOM 6407 N N . ARG B 1 240 ? 2.129 14.898 5.852 1 98.88 240 ARG B N 1
ATOM 6408 C CA . ARG B 1 240 ? 1.207 15.906 5.34 1 98.88 240 ARG B CA 1
ATOM 6409 C C . ARG B 1 240 ? 1.951 17.172 4.934 1 98.88 240 ARG B C 1
ATOM 6411 O O . ARG B 1 240 ? 2.594 17.812 5.766 1 98.88 240 ARG B O 1
ATOM 6418 N N . LEU B 1 241 ? 1.924 17.5 3.635 1 98.81 241 LEU B N 1
ATOM 6419 C CA . LEU B 1 241 ? 2.658 18.609 3.041 1 98.81 241 LEU B CA 1
ATOM 6420 C C . LEU B 1 241 ? 1.824 19.891 3.061 1 98.81 241 LEU B C 1
ATOM 6422 O O . LEU B 1 241 ? 0.835 20 2.334 1 98.81 241 LEU B O 1
ATOM 6426 N N . ASP B 1 242 ? 2.287 20.812 3.822 1 97.81 242 ASP B N 1
ATOM 6427 C CA . ASP B 1 242 ? 1.554 22.047 4.062 1 97.81 242 ASP B CA 1
ATOM 6428 C C . ASP B 1 242 ? 1.497 22.906 2.799 1 97.81 242 ASP B C 1
ATOM 6430 O O . ASP B 1 242 ? 2.516 23.125 2.137 1 97.81 242 ASP B O 1
ATOM 6434 N N . ALA B 1 243 ? 0.358 23.484 2.469 1 97 243 ALA B N 1
ATOM 6435 C CA . ALA B 1 243 ? 0.081 24.5 1.453 1 97 243 ALA B CA 1
ATOM 6436 C C . ALA B 1 243 ? 0.971 24.312 0.228 1 97 243 ALA B C 1
ATOM 6438 O O . ALA B 1 243 ? 1.677 25.234 -0.186 1 97 243 ALA B O 1
ATOM 6439 N N . VAL B 1 244 ? 0.821 23.203 -0.436 1 97.56 244 VAL B N 1
ATOM 6440 C CA . VAL B 1 244 ? 1.73 22.844 -1.52 1 97.56 244 VAL B CA 1
ATOM 6441 C C . VAL B 1 244 ? 1.508 23.781 -2.709 1 97.56 244 VAL B C 1
ATOM 6443 O O . VAL B 1 244 ? 2.363 23.891 -3.592 1 97.56 244 VAL B O 1
ATOM 6446 N N . HIS B 1 245 ? 0.332 24.469 -2.795 1 94.81 245 HIS B N 1
ATOM 6447 C CA . HIS B 1 245 ? 0.049 25.422 -3.865 1 94.81 245 HIS B CA 1
ATOM 6448 C C . HIS B 1 245 ? 0.972 26.625 -3.783 1 94.81 245 HIS B C 1
ATOM 6450 O O . HIS B 1 245 ? 1.073 27.406 -4.738 1 94.81 245 HIS B O 1
ATOM 6456 N N . ALA B 1 246 ? 1.643 26.781 -2.617 1 94.56 246 ALA B N 1
ATOM 6457 C CA . ALA B 1 246 ? 2.553 27.922 -2.428 1 94.56 246 ALA B CA 1
ATOM 6458 C C . ALA B 1 246 ? 3.984 27.531 -2.791 1 94.56 246 ALA B C 1
ATOM 6460 O O . ALA B 1 246 ? 4.895 28.359 -2.732 1 94.56 246 ALA B O 1
ATOM 6461 N N . LEU B 1 247 ? 4.23 26.281 -3.133 1 95.88 247 LEU B N 1
ATOM 6462 C CA . LEU B 1 247 ? 5.516 25.891 -3.703 1 95.88 247 LEU B CA 1
ATOM 6463 C C . LEU B 1 247 ? 5.633 26.344 -5.148 1 95.88 247 LEU B C 1
ATOM 6465 O O . LEU B 1 247 ? 4.992 25.797 -6.043 1 95.88 247 LEU B O 1
ATOM 6469 N N . VAL B 1 248 ? 6.449 27.359 -5.355 1 94.38 248 VAL B N 1
ATOM 6470 C CA . VAL B 1 248 ? 6.602 27.922 -6.691 1 94.38 248 VAL B CA 1
ATOM 6471 C C . VAL B 1 248 ? 7.676 27.156 -7.461 1 94.38 248 VAL B C 1
ATOM 6473 O O . VAL B 1 248 ? 8.867 27.469 -7.355 1 94.38 248 VAL B O 1
ATOM 6476 N N . ASP B 1 249 ? 7.258 26.188 -8.266 1 94.88 249 ASP B N 1
ATOM 6477 C CA . ASP B 1 249 ? 8.172 25.328 -9.016 1 94.88 249 ASP B CA 1
ATOM 6478 C C . ASP B 1 249 ? 7.758 25.25 -10.484 1 94.88 249 ASP B C 1
ATOM 6480 O O . ASP B 1 249 ? 6.816 24.531 -10.836 1 94.88 249 ASP B O 1
ATOM 6484 N N . HIS B 1 250 ? 8.523 25.938 -11.297 1 92.12 250 HIS B N 1
ATOM 6485 C CA . HIS B 1 250 ? 8.219 25.969 -12.727 1 92.12 250 HIS B CA 1
ATOM 6486 C C . HIS B 1 250 ? 9.172 25.078 -13.516 1 92.12 250 HIS B C 1
ATOM 6488 O O . HIS B 1 250 ? 9.305 25.234 -14.734 1 92.12 250 HIS B O 1
ATOM 6494 N N . THR B 1 251 ? 9.828 24.219 -12.797 1 94.81 251 THR B N 1
ATOM 6495 C CA . THR B 1 251 ? 10.727 23.297 -13.492 1 94.81 251 THR B CA 1
ATOM 6496 C C . THR B 1 251 ? 9.938 22.188 -14.18 1 94.81 251 THR B C 1
ATOM 6498 O O . THR B 1 251 ? 8.734 22.047 -13.953 1 94.81 251 THR B O 1
ATOM 6501 N N . GLY B 1 252 ? 10.609 21.484 -15.094 1 94.06 252 GLY B N 1
ATOM 6502 C CA . GLY B 1 252 ? 9.969 20.422 -15.859 1 94.06 252 GLY B CA 1
ATOM 6503 C C . GLY B 1 252 ? 9.477 19.281 -15 1 94.06 252 GLY B C 1
ATOM 6504 O O . GLY B 1 252 ? 8.516 18.594 -15.352 1 94.06 252 GLY B O 1
ATOM 6505 N N . THR B 1 253 ? 10.102 18.969 -13.898 1 96.44 253 THR B N 1
ATOM 6506 C CA . THR B 1 253 ? 9.664 18 -12.883 1 96.44 253 THR B CA 1
ATOM 6507 C C . THR B 1 253 ? 9.375 18.703 -11.562 1 96.44 253 THR B C 1
ATOM 6509 O O . THR B 1 253 ? 10.297 19.047 -10.82 1 96.44 253 THR B O 1
ATOM 6512 N N . HIS B 1 254 ? 8.109 18.875 -11.336 1 97.69 254 HIS B N 1
ATOM 6513 C CA . HIS B 1 254 ? 7.723 19.562 -10.109 1 97.69 254 HIS B CA 1
ATOM 6514 C C . HIS B 1 254 ? 8.273 18.844 -8.883 1 97.69 254 HIS B C 1
ATOM 6516 O O . HIS B 1 254 ? 8.367 17.609 -8.867 1 97.69 254 HIS B O 1
ATOM 6522 N N . ILE B 1 255 ? 8.656 19.531 -7.801 1 98.38 255 ILE B N 1
ATOM 6523 C CA . ILE B 1 255 ? 9.32 18.969 -6.621 1 98.38 255 ILE B CA 1
ATOM 6524 C C . ILE B 1 255 ? 8.422 17.922 -5.973 1 98.38 255 ILE B C 1
ATOM 6526 O O . ILE B 1 255 ? 8.906 16.938 -5.426 1 98.38 255 ILE B O 1
ATOM 6530 N N . LEU B 1 256 ? 7.102 18.109 -6.07 1 98.69 256 LEU B N 1
ATOM 6531 C CA . LEU B 1 256 ? 6.176 17.156 -5.484 1 98.69 256 LEU B CA 1
ATOM 6532 C C . LEU B 1 256 ? 6.23 15.82 -6.227 1 98.69 256 LEU B C 1
ATOM 6534 O O . LEU B 1 256 ? 6.145 14.758 -5.605 1 98.69 256 LEU B O 1
ATOM 6538 N N . GLU B 1 257 ? 6.297 15.875 -7.516 1 98.44 257 GLU B N 1
ATOM 6539 C CA . GLU B 1 257 ? 6.457 14.664 -8.312 1 98.44 257 GLU B CA 1
ATOM 6540 C C . GLU B 1 257 ? 7.77 13.961 -7.98 1 98.44 257 GLU B C 1
ATOM 6542 O O . GLU B 1 257 ? 7.793 12.734 -7.801 1 98.44 257 GLU B O 1
ATOM 6547 N N . GLU B 1 258 ? 8.836 14.742 -7.898 1 98.38 258 GLU B N 1
ATOM 6548 C CA . GLU B 1 258 ? 10.133 14.188 -7.535 1 98.38 258 GLU B CA 1
ATOM 6549 C C . GLU B 1 258 ? 10.094 13.539 -6.152 1 98.38 258 GLU B C 1
ATOM 6551 O O . GLU B 1 258 ? 10.633 12.445 -5.957 1 98.38 258 GLU B O 1
ATOM 6556 N N . LEU B 1 259 ? 9.469 14.234 -5.234 1 98.81 259 LEU B N 1
ATOM 6557 C CA . LEU B 1 259 ? 9.328 13.695 -3.883 1 98.81 259 LEU B CA 1
ATOM 6558 C C . LEU B 1 259 ? 8.562 12.383 -3.896 1 98.81 259 LEU B C 1
ATOM 6560 O O . LEU B 1 259 ? 8.922 11.438 -3.186 1 98.81 259 LEU B O 1
ATOM 6564 N N . ALA B 1 260 ? 7.508 12.273 -4.695 1 98.69 260 ALA B N 1
ATOM 6565 C CA . ALA B 1 260 ? 6.723 11.047 -4.801 1 98.69 260 ALA B CA 1
ATOM 6566 C C . ALA B 1 260 ? 7.582 9.891 -5.293 1 98.69 260 ALA B C 1
ATOM 6568 O O . ALA B 1 260 ? 7.539 8.789 -4.73 1 98.69 260 ALA B O 1
ATOM 6569 N N . VAL B 1 261 ? 8.383 10.117 -6.289 1 98.31 261 VAL B N 1
ATOM 6570 C CA . VAL B 1 261 ? 9.227 9.086 -6.887 1 98.31 261 VAL B CA 1
ATOM 6571 C C . VAL B 1 261 ? 10.266 8.617 -5.867 1 98.31 261 VAL B C 1
ATOM 6573 O O . VAL B 1 261 ? 10.469 7.41 -5.691 1 98.31 261 VAL B O 1
ATOM 6576 N N . ARG B 1 262 ? 10.891 9.57 -5.168 1 98.44 262 ARG B N 1
ATOM 6577 C CA . ARG B 1 262 ? 11.914 9.234 -4.184 1 98.44 262 ARG B CA 1
ATOM 6578 C C . ARG B 1 262 ? 11.312 8.531 -2.979 1 98.44 262 ARG B C 1
ATOM 6580 O O . ARG B 1 262 ? 11.945 7.668 -2.367 1 98.44 262 ARG B O 1
ATOM 6587 N N . THR B 1 263 ? 10.117 8.922 -2.654 1 98.75 263 THR B N 1
ATOM 6588 C CA . THR B 1 263 ? 9.422 8.258 -1.56 1 98.75 263 THR B CA 1
ATOM 6589 C C . THR B 1 263 ? 9.086 6.816 -1.927 1 98.75 263 THR B C 1
ATOM 6591 O O . THR B 1 263 ? 9.172 5.918 -1.086 1 98.75 263 THR B O 1
ATOM 6594 N N . GLU B 1 264 ? 8.695 6.598 -3.146 1 98 264 GLU B N 1
ATOM 6595 C CA . GLU B 1 264 ? 8.43 5.242 -3.621 1 98 264 GLU B CA 1
ATOM 6596 C C . GLU B 1 264 ? 9.672 4.367 -3.51 1 98 264 GLU B C 1
ATOM 6598 O O . GLU B 1 264 ? 9.594 3.213 -3.09 1 98 264 GLU B O 1
ATOM 6603 N N . THR B 1 265 ? 10.82 4.902 -3.865 1 98.5 265 THR B N 1
ATOM 6604 C CA . THR B 1 265 ? 12.086 4.191 -3.732 1 98.5 265 THR B CA 1
ATOM 6605 C C . THR B 1 265 ? 12.344 3.812 -2.277 1 98.5 265 THR B C 1
ATOM 6607 O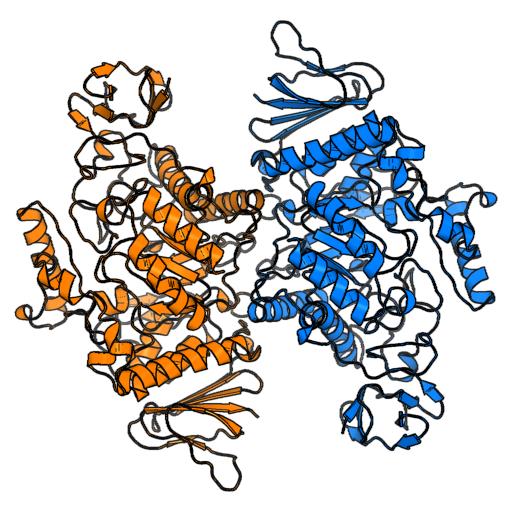 O . THR B 1 265 ? 12.688 2.668 -1.979 1 98.5 265 THR B O 1
ATOM 6610 N N . LEU B 1 266 ? 12.133 4.766 -1.409 1 98.75 266 LEU B N 1
ATOM 6611 C CA . LEU B 1 266 ? 12.344 4.52 0.013 1 98.75 266 LEU B CA 1
ATOM 6612 C C . LEU B 1 266 ? 11.344 3.498 0.542 1 98.75 266 LEU B C 1
ATOM 6614 O O . LEU B 1 266 ? 11.703 2.621 1.333 1 98.75 266 LEU B O 1
ATOM 6618 N N . SER B 1 267 ? 10.086 3.637 0.116 1 98.69 267 SER B N 1
ATOM 6619 C CA . SER B 1 267 ? 9.039 2.705 0.518 1 98.69 267 SER B CA 1
ATOM 6620 C C . SER B 1 267 ? 9.406 1.27 0.16 1 98.69 267 SER B C 1
ATOM 6622 O O . SER B 1 267 ? 9.289 0.368 0.993 1 98.69 267 SER B O 1
ATOM 6624 N N . ALA B 1 268 ? 9.836 1.076 -1.003 1 98.31 268 ALA B N 1
ATOM 6625 C CA . ALA B 1 268 ? 10.273 -0.255 -1.419 1 98.31 268 ALA B CA 1
ATOM 6626 C C . ALA B 1 268 ? 11.398 -0.771 -0.526 1 98.31 268 ALA B C 1
ATOM 6628 O O . ALA B 1 268 ? 11.367 -1.925 -0.09 1 98.31 268 ALA B O 1
ATOM 6629 N N . HIS B 1 269 ? 12.336 0.057 -0.224 1 98.19 269 HIS B N 1
ATOM 6630 C CA . HIS B 1 269 ? 13.5 -0.336 0.569 1 98.19 269 HIS B CA 1
ATOM 6631 C C . HIS B 1 269 ? 13.094 -0.695 1.995 1 98.19 269 HIS B C 1
ATOM 6633 O O . HIS B 1 269 ? 13.562 -1.697 2.543 1 98.19 269 HIS B O 1
ATOM 6639 N N . LEU B 1 270 ? 12.195 0.121 2.547 1 97.75 270 LEU B N 1
ATOM 6640 C CA . LEU B 1 270 ? 11.781 -0.083 3.932 1 97.75 270 LEU B CA 1
ATOM 6641 C C . LEU B 1 270 ? 10.766 -1.214 4.035 1 97.75 270 LEU B C 1
ATOM 6643 O O . LEU B 1 270 ? 10.508 -1.721 5.129 1 97.75 270 LEU B O 1
ATOM 6647 N N . GLY B 1 271 ? 10.172 -1.535 2.932 1 96.44 271 GLY B N 1
ATOM 6648 C CA . GLY B 1 271 ? 9.203 -2.619 2.914 1 96.44 271 GLY B CA 1
ATOM 6649 C C . GLY B 1 271 ? 7.898 -2.262 3.594 1 96.44 271 GLY B C 1
ATOM 6650 O O . GLY B 1 271 ? 7.27 -3.111 4.227 1 96.44 271 GLY B O 1
ATOM 6651 N N . ARG B 1 272 ? 7.52 -1.059 3.578 1 97.12 272 ARG B N 1
ATOM 6652 C CA . ARG B 1 272 ? 6.25 -0.595 4.133 1 97.12 272 ARG B CA 1
ATOM 6653 C C . ARG B 1 272 ? 5.727 0.613 3.363 1 97.12 272 ARG B C 1
ATOM 6655 O O . ARG B 1 272 ? 6.504 1.367 2.775 1 97.12 272 ARG B O 1
ATOM 6662 N N . PRO B 1 273 ? 4.367 0.801 3.338 1 97.5 273 PRO B N 1
ATOM 6663 C CA . PRO B 1 273 ? 3.828 1.972 2.643 1 97.5 273 PRO B CA 1
ATOM 6664 C C . PRO B 1 273 ? 4.223 3.287 3.307 1 97.5 273 PRO B C 1
ATOM 6666 O O . PRO B 1 273 ? 4.285 3.369 4.535 1 97.5 273 PRO B O 1
ATOM 6669 N N . LEU B 1 274 ? 4.574 4.238 2.514 1 98.75 274 LEU B N 1
ATOM 6670 C CA . LEU B 1 274 ? 4.801 5.617 2.932 1 98.75 274 LEU B CA 1
ATOM 6671 C C . LEU B 1 274 ? 3.82 6.562 2.242 1 98.75 274 LEU B C 1
ATOM 6673 O O . LEU B 1 274 ? 3.713 6.562 1.015 1 98.75 274 LEU B O 1
ATOM 6677 N N . THR B 1 275 ? 3.129 7.406 3.021 1 98.69 275 THR B N 1
ATOM 6678 C CA . THR B 1 275 ? 2.012 8.195 2.514 1 98.69 275 THR B CA 1
ATOM 6679 C C . THR B 1 275 ? 2.385 9.672 2.428 1 98.69 275 THR B C 1
ATOM 6681 O O . THR B 1 275 ? 2.969 10.227 3.363 1 98.69 275 THR B O 1
ATOM 6684 N N . LEU B 1 276 ? 2.143 10.266 1.251 1 98.94 276 LEU B N 1
ATOM 6685 C CA . LEU B 1 276 ? 2.256 11.711 1.075 1 98.94 276 LEU B CA 1
ATOM 6686 C C . LEU B 1 276 ? 0.88 12.344 0.901 1 98.94 276 LEU B C 1
ATOM 6688 O O . LEU B 1 276 ? 0.151 12.008 -0.035 1 98.94 276 LEU B O 1
ATOM 6692 N N . ILE B 1 277 ? 0.503 13.242 1.812 1 98.94 277 ILE B N 1
ATOM 6693 C CA . ILE B 1 277 ? -0.794 13.906 1.797 1 98.94 277 ILE B CA 1
ATOM 6694 C C . ILE B 1 277 ? -0.605 15.398 1.534 1 98.94 277 ILE B C 1
ATOM 6696 O O . ILE B 1 277 ? 0.069 16.094 2.301 1 98.94 277 ILE B O 1
ATOM 6700 N N . ALA B 1 278 ? -1.257 15.977 0.501 1 98.81 278 ALA B N 1
ATOM 6701 C CA . ALA B 1 278 ? -1.116 17.391 0.158 1 98.81 278 ALA B CA 1
ATOM 6702 C C . ALA B 1 278 ? -2.199 18.234 0.833 1 98.81 278 ALA B C 1
ATOM 6704 O O . ALA B 1 278 ? -3.33 17.766 1.008 1 98.81 278 ALA B O 1
ATOM 6705 N N . GLU B 1 279 ? -1.865 19.344 1.241 1 98.44 279 GLU B N 1
ATOM 6706 C CA . GLU B 1 279 ? -2.83 20.422 1.42 1 98.44 279 GLU B CA 1
ATOM 6707 C C . GLU B 1 279 ? -2.754 21.422 0.273 1 98.44 279 GLU B C 1
ATOM 6709 O O . GLU B 1 279 ? -1.691 21.984 0.002 1 98.44 279 GLU B O 1
ATOM 6714 N N . SER B 1 280 ? -3.855 21.656 -0.38 1 97.31 280 SER B N 1
ATOM 6715 C CA . SER B 1 280 ? -3.898 22.562 -1.514 1 97.31 280 SER B CA 1
ATOM 6716 C C . SER B 1 280 ? -5.242 23.297 -1.592 1 97.31 280 SER B C 1
ATOM 6718 O O . SER B 1 280 ? -6.289 22.688 -1.359 1 97.31 280 SER B O 1
ATOM 6720 N N . ASP B 1 281 ? -5.172 24.531 -1.904 1 94.5 281 ASP B N 1
ATOM 6721 C CA . ASP B 1 281 ? -6.375 25.328 -2.082 1 94.5 281 ASP B CA 1
ATOM 6722 C C . ASP B 1 281 ? -6.801 25.375 -3.549 1 94.5 281 ASP B C 1
ATOM 6724 O O . ASP B 1 281 ? -7.645 26.188 -3.936 1 94.5 281 ASP B O 1
ATOM 6728 N N . LEU B 1 282 ? -6.293 24.484 -4.359 1 96.12 282 LEU B N 1
ATOM 6729 C CA . LEU B 1 282 ? -6.469 24.609 -5.801 1 96.12 282 LEU B CA 1
ATOM 6730 C C . LEU B 1 282 ? -7.648 23.781 -6.281 1 96.12 282 LEU B C 1
ATOM 6732 O O . LEU B 1 282 ? -8.156 23.984 -7.387 1 96.12 282 LEU B O 1
ATOM 6736 N N . ASN B 1 283 ? -8.109 22.797 -5.496 1 97.62 283 ASN B N 1
ATOM 6737 C CA . ASN B 1 283 ? -9.039 21.797 -6.008 1 97.62 283 ASN B CA 1
ATOM 6738 C C . ASN B 1 283 ? -8.555 21.203 -7.328 1 97.62 283 ASN B C 1
ATOM 6740 O O . ASN B 1 283 ? -9.305 21.172 -8.305 1 97.62 283 ASN B O 1
ATOM 6744 N N . ASP B 1 284 ? -7.336 20.766 -7.336 1 96.56 284 ASP B N 1
ATOM 6745 C CA . ASP B 1 284 ? -6.68 20.219 -8.523 1 96.56 284 ASP B CA 1
ATOM 6746 C C . ASP B 1 284 ? -6.316 18.75 -8.336 1 96.56 284 ASP B C 1
ATOM 6748 O O . ASP B 1 284 ? -5.379 18.438 -7.602 1 96.56 284 ASP B O 1
ATOM 6752 N N . ALA B 1 285 ? -6.965 17.891 -9.039 1 95.25 285 ALA B N 1
ATOM 6753 C CA . ALA B 1 285 ? -6.797 16.453 -8.875 1 95.25 285 ALA B CA 1
ATOM 6754 C C . ALA B 1 285 ? -5.441 16 -9.398 1 95.25 285 ALA B C 1
ATOM 6756 O O . ALA B 1 285 ? -5.023 14.867 -9.148 1 95.25 285 ALA B O 1
ATOM 6757 N N . THR B 1 286 ? -4.684 16.875 -10.062 1 96.56 286 THR B N 1
ATOM 6758 C CA . THR B 1 286 ? -3.357 16.531 -10.562 1 96.56 286 THR B CA 1
ATOM 6759 C C . THR B 1 286 ? -2.457 16.062 -9.43 1 96.56 286 THR B C 1
ATOM 6761 O O . THR B 1 286 ? -1.62 15.172 -9.625 1 96.56 286 THR B O 1
ATOM 6764 N N . LEU B 1 287 ? -2.65 16.562 -8.25 1 97.88 287 LEU B N 1
ATOM 6765 C CA . LEU B 1 287 ? -1.828 16.234 -7.094 1 97.88 287 LEU B CA 1
ATOM 6766 C C . LEU B 1 287 ? -1.925 14.734 -6.777 1 97.88 287 LEU B C 1
ATOM 6768 O O . LEU B 1 287 ? -0.911 14.086 -6.508 1 97.88 287 LEU B O 1
ATOM 6772 N N . ILE B 1 288 ? -3.16 14.141 -6.945 1 97.62 288 ILE B N 1
ATOM 6773 C CA . ILE B 1 288 ? -3.381 12.789 -6.457 1 97.62 288 ILE B CA 1
ATOM 6774 C C . ILE B 1 288 ? -3.568 11.836 -7.637 1 97.62 288 ILE B C 1
ATOM 6776 O O . ILE B 1 288 ? -3.756 10.633 -7.449 1 97.62 288 ILE B O 1
ATOM 6780 N N . THR B 1 289 ? -3.539 12.367 -8.875 1 97.69 289 THR B N 1
ATOM 6781 C CA . THR B 1 289 ? -3.584 11.531 -10.07 1 97.69 289 THR B CA 1
ATOM 6782 C C . THR B 1 289 ? -2.262 10.797 -10.266 1 97.69 289 THR B C 1
ATOM 6784 O O . THR B 1 289 ? -1.188 11.383 -10.094 1 97.69 289 THR B O 1
ATOM 6787 N N . PRO B 1 290 ? -2.32 9.453 -10.625 1 96.81 290 PRO B N 1
ATOM 6788 C CA . PRO B 1 290 ? -1.077 8.719 -10.867 1 96.81 290 PRO B CA 1
ATOM 6789 C C . PRO B 1 290 ? -0.187 9.391 -11.906 1 96.81 290 PRO B C 1
ATOM 6791 O O . PRO B 1 290 ? -0.691 10 -12.859 1 96.81 290 PRO B O 1
ATOM 6794 N N . ARG B 1 291 ? 1.125 9.25 -11.773 1 96.75 291 ARG B N 1
ATOM 6795 C CA . ARG B 1 291 ? 2.088 9.844 -12.695 1 96.75 291 ARG B CA 1
ATOM 6796 C C . ARG B 1 291 ? 1.866 9.352 -14.117 1 96.75 291 ARG B C 1
ATOM 6798 O O . ARG B 1 291 ? 1.968 10.117 -15.078 1 96.75 291 ARG B O 1
ATOM 6805 N N . ALA B 1 292 ? 1.522 8.086 -14.227 1 96 292 ALA B N 1
ATOM 6806 C CA . ALA B 1 292 ? 1.303 7.504 -15.547 1 96 292 ALA B CA 1
ATOM 6807 C C . ALA B 1 292 ? 0.156 8.203 -16.266 1 96 292 ALA B C 1
ATOM 6809 O O . ALA B 1 292 ? 0.072 8.164 -17.5 1 96 292 ALA B O 1
ATOM 6810 N N . ALA B 1 293 ? -0.712 8.812 -15.523 1 96.62 293 ALA B N 1
ATOM 6811 C CA . ALA B 1 293 ? -1.857 9.523 -16.094 1 96.62 293 ALA B CA 1
ATOM 6812 C C . ALA B 1 293 ? -1.615 11.031 -16.109 1 96.62 293 ALA B C 1
ATOM 6814 O O . ALA B 1 293 ? -2.551 11.812 -16.281 1 96.62 293 ALA B O 1
ATOM 6815 N N . GLY B 1 294 ? -0.422 11.445 -15.797 1 95.81 294 GLY B N 1
ATOM 6816 C CA . GLY B 1 294 ? -0.057 12.844 -15.938 1 95.81 294 GLY B CA 1
ATOM 6817 C C . GLY B 1 294 ? -0.13 13.617 -14.633 1 95.81 294 GLY B C 1
ATOM 6818 O O . GLY B 1 294 ? -0.044 14.844 -14.625 1 95.81 294 GLY B O 1
ATOM 6819 N N . GLY B 1 295 ? -0.274 12.945 -13.516 1 97.44 295 GLY B N 1
ATOM 6820 C CA . GLY B 1 295 ? -0.319 13.609 -12.219 1 97.44 295 GLY B CA 1
ATOM 6821 C C . GLY B 1 295 ? 1.004 13.562 -11.484 1 97.44 295 GLY B C 1
ATOM 6822 O O . GLY B 1 295 ? 2.023 13.164 -12.047 1 97.44 295 GLY B O 1
ATOM 6823 N N . PHE B 1 296 ? 0.979 14.07 -10.188 1 97.69 296 PHE B N 1
ATOM 6824 C CA . PHE B 1 296 ? 2.186 14.094 -9.375 1 97.69 296 PHE B CA 1
ATOM 6825 C C . PHE B 1 296 ? 2.334 12.797 -8.586 1 97.69 296 PHE B C 1
ATOM 6827 O O . PHE B 1 296 ? 3.412 12.5 -8.07 1 97.69 296 PHE B O 1
ATOM 6834 N N . GLY B 1 297 ? 1.243 12.062 -8.453 1 97.62 297 GLY B N 1
ATOM 6835 C CA . GLY B 1 297 ? 1.314 10.75 -7.84 1 97.62 297 GLY B CA 1
ATOM 6836 C C . GLY B 1 297 ? 1.352 10.797 -6.324 1 97.62 297 GLY B C 1
ATOM 6837 O O . GLY B 1 297 ? 1.864 9.883 -5.68 1 97.62 297 GLY B O 1
ATOM 6838 N N . LEU B 1 298 ? 0.87 11.891 -5.688 1 98.62 298 LEU B N 1
ATOM 6839 C CA . LEU B 1 298 ? 0.704 11.883 -4.238 1 98.62 298 LEU B CA 1
ATOM 6840 C C . LEU B 1 298 ? -0.437 10.953 -3.828 1 98.62 298 LEU B C 1
ATOM 6842 O O . LEU B 1 298 ? -1.301 10.633 -4.645 1 98.62 298 LEU B O 1
ATOM 6846 N N . ASP B 1 299 ? -0.445 10.508 -2.578 1 98.5 299 ASP B N 1
ATOM 6847 C CA . ASP B 1 299 ? -1.384 9.484 -2.139 1 98.5 299 ASP B CA 1
ATOM 6848 C C . ASP B 1 299 ? -2.746 10.086 -1.808 1 98.5 299 ASP B C 1
ATOM 6850 O O . ASP B 1 299 ? -3.777 9.43 -1.954 1 98.5 299 ASP B O 1
ATOM 6854 N N . ALA B 1 300 ? -2.703 11.352 -1.304 1 98.75 300 ALA B N 1
ATOM 6855 C CA . ALA B 1 300 ? -3.957 11.961 -0.865 1 98.75 300 ALA B CA 1
ATOM 6856 C C . ALA B 1 300 ? -3.82 13.477 -0.748 1 98.75 300 ALA B C 1
ATOM 6858 O O . ALA B 1 300 ? -2.734 14.023 -0.952 1 98.75 300 ALA B O 1
ATOM 6859 N N . GLN B 1 301 ? -4.934 14.133 -0.501 1 98.5 301 GLN B N 1
ATOM 6860 C CA . GLN B 1 301 ? -4.93 15.555 -0.176 1 98.5 301 GLN B CA 1
ATOM 6861 C C . GLN B 1 301 ? -6.062 15.898 0.789 1 98.5 301 GLN B C 1
ATOM 6863 O O . GLN B 1 301 ? -7.07 15.195 0.846 1 98.5 301 GLN B O 1
ATOM 6868 N N . TRP B 1 302 ? -5.879 16.922 1.566 1 98.5 302 TRP B N 1
ATOM 6869 C CA . TRP B 1 302 ? -6.945 17.516 2.373 1 98.5 302 TRP B CA 1
ATOM 6870 C C . TRP B 1 302 ? -8.062 18.062 1.487 1 98.5 302 TRP B C 1
ATOM 6872 O O . TRP B 1 302 ? -7.797 18.594 0.408 1 98.5 302 TRP B O 1
ATOM 6882 N N . ASP B 1 303 ? -9.289 17.922 1.935 1 98.12 303 ASP B N 1
ATOM 6883 C CA . ASP B 1 303 ? -10.406 18.453 1.162 1 98.12 303 ASP B CA 1
ATOM 6884 C C . ASP B 1 303 ? -11.195 19.484 1.965 1 98.12 303 ASP B C 1
ATOM 6886 O O . ASP B 1 303 ? -12.156 19.141 2.656 1 98.12 303 ASP B O 1
ATOM 6890 N N . ASP B 1 304 ? -10.93 20.703 1.753 1 97.19 304 ASP B N 1
ATOM 6891 C CA . ASP B 1 304 ? -11.57 21.797 2.471 1 97.19 304 ASP B CA 1
ATOM 6892 C C . ASP B 1 304 ? -13.031 21.938 2.07 1 97.19 304 ASP B C 1
ATOM 6894 O O . ASP B 1 304 ? -13.867 22.375 2.877 1 97.19 304 ASP B O 1
ATOM 6898 N N . ASP B 1 305 ? -13.32 21.641 0.837 1 97.88 305 ASP B N 1
ATOM 6899 C CA . ASP B 1 305 ? -14.703 21.781 0.381 1 97.88 305 ASP B CA 1
ATOM 6900 C C . ASP B 1 305 ? -15.648 20.906 1.203 1 97.88 305 ASP B C 1
ATOM 6902 O O . ASP B 1 305 ? -16.766 21.312 1.518 1 97.88 305 ASP B O 1
ATOM 6906 N N . ILE B 1 306 ? -15.203 19.688 1.546 1 98.19 306 ILE B N 1
ATOM 6907 C CA . ILE B 1 306 ? -16.031 18.812 2.371 1 98.19 306 ILE B CA 1
ATOM 6908 C C . ILE B 1 306 ? -16.25 19.453 3.744 1 98.19 306 ILE B C 1
ATOM 6910 O O . ILE B 1 306 ? -17.375 19.5 4.246 1 98.19 306 ILE B O 1
ATOM 6914 N N . HIS B 1 307 ? -15.195 19.969 4.293 1 97.94 307 HIS B N 1
ATOM 6915 C CA . HIS B 1 307 ? -15.336 20.703 5.543 1 97.94 307 HIS B CA 1
ATOM 6916 C C . HIS B 1 307 ? -16.328 21.844 5.398 1 97.94 307 HIS B C 1
ATOM 6918 O O . HIS B 1 307 ? -17.281 21.953 6.172 1 97.94 307 HIS B O 1
ATOM 6924 N N . HIS B 1 308 ? -16.109 22.719 4.398 1 97.5 308 HIS B N 1
ATOM 6925 C CA . HIS B 1 308 ? -16.906 23.938 4.25 1 97.5 308 HIS B CA 1
ATOM 6926 C C . HIS B 1 308 ? -18.375 23.625 4.07 1 97.5 308 HIS B C 1
ATOM 6928 O O . HIS B 1 308 ? -19.234 24.266 4.68 1 97.5 308 HIS B O 1
ATOM 6934 N N . THR B 1 309 ? -18.641 22.641 3.291 1 98.38 309 THR B N 1
ATOM 6935 C CA . THR B 1 309 ? -20.047 22.328 3.012 1 98.38 309 THR B CA 1
ATOM 6936 C C . THR B 1 309 ? -20.719 21.734 4.242 1 98.38 309 THR B C 1
ATOM 6938 O O . THR B 1 309 ? -21.859 22.078 4.555 1 98.38 309 THR B O 1
ATOM 6941 N N . ILE B 1 310 ? -20.047 20.828 4.996 1 98.62 310 ILE B N 1
ATOM 6942 C CA . ILE B 1 310 ? -20.641 20.234 6.199 1 98.62 310 ILE B CA 1
ATOM 6943 C C . ILE B 1 310 ? -20.797 21.312 7.27 1 98.62 310 ILE B C 1
ATOM 6945 O O . ILE B 1 310 ? -21.875 21.469 7.855 1 98.62 310 ILE B O 1
ATOM 6949 N N . HIS B 1 311 ? -19.75 22.078 7.473 1 97.88 311 HIS B N 1
ATOM 6950 C CA . HIS B 1 311 ? -19.734 23.094 8.516 1 97.88 311 HIS B CA 1
ATOM 6951 C C . HIS B 1 311 ? -20.828 24.125 8.289 1 97.88 311 HIS B C 1
ATOM 6953 O O . HIS B 1 311 ? -21.578 24.453 9.211 1 97.88 311 HIS B O 1
ATOM 6959 N N . THR B 1 312 ? -20.938 24.625 7.109 1 97.69 312 THR B N 1
ATOM 6960 C CA . THR B 1 312 ? -21.891 25.688 6.812 1 97.69 312 THR B CA 1
ATOM 6961 C C . THR B 1 312 ? -23.328 25.156 6.824 1 97.69 312 THR B C 1
ATOM 6963 O O . THR B 1 312 ? -24.25 25.844 7.273 1 97.69 312 THR B O 1
ATOM 6966 N N . ALA B 1 313 ? -23.5 23.938 6.34 1 98.19 313 ALA B N 1
ATOM 6967 C CA . ALA B 1 313 ? -24.828 23.344 6.367 1 98.19 313 ALA B CA 1
ATOM 6968 C C . ALA B 1 313 ? -25.328 23.156 7.797 1 98.19 313 ALA B C 1
ATOM 6970 O O . ALA B 1 313 ? -26.5 23.391 8.086 1 98.19 313 ALA B O 1
ATOM 6971 N N . VAL B 1 314 ? -24.453 22.797 8.688 1 98.25 314 VAL B N 1
ATOM 6972 C CA . VAL B 1 314 ? -24.844 22.469 10.055 1 98.25 314 VAL B CA 1
ATOM 6973 C C . VAL B 1 314 ? -24.906 23.734 10.898 1 98.25 314 VAL B C 1
ATOM 6975 O O . VAL B 1 314 ? -25.844 23.922 11.672 1 98.25 314 VAL B O 1
ATOM 6978 N N . SER B 1 315 ? -23.969 24.641 10.781 1 96.69 315 SER B N 1
ATOM 6979 C CA . SER B 1 315 ? -23.844 25.797 11.664 1 96.69 315 SER B CA 1
ATOM 6980 C C . SER B 1 315 ? -24.641 26.984 11.141 1 96.69 315 SER B C 1
ATOM 6982 O O . SER B 1 315 ? -24.984 27.891 11.898 1 96.69 315 SER B O 1
ATOM 6984 N N . GLY B 1 316 ? -24.781 27.047 9.828 1 95.62 316 GLY B N 1
ATOM 6985 C CA . GLY B 1 316 ? -25.438 28.188 9.203 1 95.62 316 GLY B CA 1
ATOM 6986 C C . GLY B 1 316 ? -24.5 29.344 8.914 1 95.62 316 GLY B C 1
ATOM 6987 O O . GLY B 1 316 ? -24.906 30.344 8.336 1 95.62 316 GLY B O 1
ATOM 6988 N N . GLU B 1 317 ? -23.219 29.172 9.219 1 94 317 GLU B N 1
ATOM 6989 C CA . GLU B 1 317 ? -22.25 30.234 8.961 1 94 317 GLU B CA 1
ATOM 6990 C C . GLU B 1 317 ? -22.031 30.422 7.461 1 94 317 GLU B C 1
ATOM 6992 O O . GLU B 1 317 ? -21.891 29.453 6.723 1 94 317 GLU B O 1
ATOM 6997 N N . ARG B 1 318 ? -21.953 31.672 7.035 1 92 318 ARG B N 1
ATOM 6998 C CA . ARG B 1 318 ? -21.906 31.938 5.602 1 92 318 ARG B CA 1
ATOM 6999 C C . ARG B 1 318 ? -20.922 33.062 5.297 1 92 318 ARG B C 1
ATOM 7001 O O . ARG B 1 318 ? -20.859 33.562 4.168 1 92 318 ARG B O 1
ATOM 7008 N N . GLN B 1 319 ? -20.156 33.469 6.191 1 87.12 319 GLN B N 1
ATOM 7009 C CA . GLN B 1 319 ? -19.281 34.625 5.988 1 87.12 319 GLN B CA 1
ATOM 7010 C C . GLN B 1 319 ? -17.953 34.219 5.383 1 87.12 319 GLN B C 1
ATOM 7012 O O . GLN B 1 319 ? -17.484 33.094 5.582 1 87.12 319 GLN B O 1
ATOM 7017 N N . GLY B 1 320 ? -17.344 35.156 4.664 1 86.38 320 GLY B N 1
ATOM 7018 C CA . GLY B 1 320 ? -16.016 34.969 4.109 1 86.38 320 GLY B CA 1
ATOM 7019 C C . GLY B 1 320 ? -15.977 33.844 3.072 1 86.38 320 GLY B C 1
ATOM 7020 O O . GLY B 1 320 ? -16.766 33.844 2.129 1 86.38 320 GLY B O 1
ATOM 7021 N N . TYR B 1 321 ? -15.008 32.969 3.27 1 87.12 321 TYR B N 1
ATOM 7022 C CA . TYR B 1 321 ? -14.82 31.922 2.275 1 87.12 321 TYR B CA 1
ATOM 7023 C C . TYR B 1 321 ? -15.938 30.891 2.363 1 87.12 321 TYR B C 1
ATOM 7025 O O . TYR B 1 321 ? -16.031 29.984 1.522 1 87.12 321 TYR B O 1
ATOM 7033 N N . TYR B 1 322 ? -16.859 31.078 3.264 1 93.38 322 TYR B N 1
ATOM 7034 C CA . TYR B 1 322 ? -18.016 30.188 3.395 1 93.38 322 TYR B CA 1
ATOM 7035 C C . TYR B 1 322 ? -19.172 30.656 2.51 1 93.38 322 TYR B C 1
ATOM 7037 O O . TYR B 1 322 ? -20.188 29.969 2.391 1 93.38 322 TYR B O 1
ATOM 7045 N N . ALA B 1 323 ? -19.016 31.75 1.885 1 92 323 ALA B N 1
ATOM 7046 C CA . ALA B 1 323 ? -20.125 32.438 1.238 1 92 323 ALA B CA 1
ATOM 7047 C C . ALA B 1 323 ? -20.781 31.578 0.17 1 92 323 ALA B C 1
ATOM 7049 O O . ALA B 1 323 ? -21.984 31.672 -0.073 1 92 323 ALA B O 1
ATOM 7050 N N . ASP B 1 324 ? -20 30.766 -0.463 1 95.06 324 ASP B N 1
ATOM 7051 C CA . ASP B 1 324 ? -20.516 29.953 -1.574 1 95.06 324 ASP B CA 1
ATOM 7052 C C . ASP B 1 324 ? -21.172 28.672 -1.071 1 95.06 324 ASP B C 1
ATOM 7054 O O . ASP B 1 324 ? -21.766 27.938 -1.853 1 95.06 324 ASP B O 1
ATOM 7058 N N . PHE B 1 325 ? -21.078 28.391 0.172 1 95.69 325 PHE B N 1
ATOM 7059 C CA . PHE B 1 325 ? -21.5 27.109 0.733 1 95.69 325 PHE B CA 1
ATOM 7060 C C . PHE B 1 325 ? -22.75 27.281 1.589 1 95.69 325 PHE B C 1
ATOM 7062 O O . PHE B 1 325 ? -23.359 28.344 1.61 1 95.69 325 PHE B O 1
ATOM 7069 N N . GLY B 1 326 ? -23.25 26.188 2.188 1 94.19 326 GLY B N 1
ATOM 7070 C CA . GLY B 1 326 ? -24.266 26.297 3.211 1 94.19 326 GLY B CA 1
ATOM 7071 C C . GLY B 1 326 ? -25.578 25.641 2.818 1 94.19 326 GLY B C 1
ATOM 7072 O O . GLY B 1 326 ? -26.406 25.344 3.678 1 94.19 326 GLY B O 1
ATOM 7073 N N . SER B 1 327 ? -25.828 25.438 1.536 1 96.38 327 SER B N 1
ATOM 7074 C CA . SER B 1 327 ? -27.031 24.719 1.132 1 96.38 327 SER B CA 1
ATOM 7075 C C . SER B 1 327 ? -26.828 23.219 1.189 1 96.38 327 SER B C 1
ATOM 7077 O O . SER B 1 327 ? -25.688 22.734 1.121 1 96.38 327 SER B O 1
ATOM 7079 N N . LEU B 1 328 ? -27.906 22.484 1.392 1 98.25 328 LEU B N 1
ATOM 7080 C CA . LEU B 1 328 ? -27.828 21.016 1.318 1 98.25 328 LEU B CA 1
ATOM 7081 C C . LEU B 1 328 ? -27.453 20.578 -0.091 1 98.25 328 LEU B C 1
ATOM 7083 O O . LEU B 1 328 ? -26.797 19.547 -0.265 1 98.25 328 LEU B O 1
ATOM 7087 N N . GLU B 1 329 ? -27.828 21.375 -1.075 1 97.94 329 GLU B N 1
ATOM 7088 C CA . GLU B 1 329 ? -27.438 21.109 -2.455 1 97.94 329 GLU B CA 1
ATOM 7089 C C . GLU B 1 329 ? -25.922 21.109 -2.607 1 97.94 329 GLU B C 1
ATOM 7091 O O . GLU B 1 329 ? -25.344 20.219 -3.25 1 97.94 329 GLU B O 1
ATOM 7096 N N . SER B 1 330 ? -25.297 22.172 -2.057 1 97.56 330 SER B N 1
ATOM 7097 C CA . SER B 1 330 ? -23.844 22.234 -2.129 1 97.56 330 SER B CA 1
ATOM 7098 C C . SER B 1 330 ? -23.203 21.062 -1.385 1 97.56 330 SER B C 1
ATOM 7100 O O . SER B 1 330 ? -22.188 20.516 -1.833 1 97.56 330 SER B O 1
ATOM 7102 N N . LEU B 1 331 ? -23.766 20.719 -0.236 1 98.56 331 LEU B N 1
ATOM 7103 C CA . LEU B 1 331 ? -23.266 19.578 0.529 1 98.56 331 LEU B CA 1
ATOM 7104 C C . LEU B 1 331 ? -23.391 18.297 -0.271 1 98.56 331 LEU B C 1
ATOM 7106 O O . LEU B 1 331 ? -22.422 17.547 -0.405 1 98.56 331 LEU B O 1
ATOM 7110 N N . ALA B 1 332 ? -24.531 18.031 -0.82 1 98.62 332 ALA B N 1
ATOM 7111 C CA . ALA B 1 332 ? -24.781 16.828 -1.619 1 98.62 332 ALA B CA 1
ATOM 7112 C C . ALA B 1 332 ? -23.844 16.781 -2.818 1 98.62 332 ALA B C 1
ATOM 7114 O O . ALA B 1 332 ? -23.266 15.727 -3.105 1 98.62 332 ALA B O 1
ATOM 7115 N N . SER B 1 333 ? -23.75 17.906 -3.5 1 98 333 SER B N 1
ATOM 7116 C CA . SER B 1 333 ? -22.891 17.984 -4.672 1 98 333 SER B CA 1
ATOM 7117 C C . SER B 1 333 ? -21.438 17.672 -4.316 1 98 333 SER B C 1
ATOM 7119 O O . SER B 1 333 ? -20.766 16.938 -5.035 1 98 333 SER B O 1
ATOM 7121 N N . THR B 1 334 ? -20.969 18.234 -3.221 1 98.44 334 THR B N 1
ATOM 7122 C CA . THR B 1 334 ? -19.594 18.047 -2.795 1 98.44 334 THR B CA 1
ATOM 7123 C C . THR B 1 334 ? -19.359 16.594 -2.398 1 98.44 334 THR B C 1
ATOM 7125 O O . THR B 1 334 ? -18.344 15.992 -2.775 1 98.44 334 THR B O 1
ATOM 7128 N N . LEU B 1 335 ? -20.25 16 -1.637 1 98.5 335 LEU B N 1
ATOM 7129 C CA . LEU B 1 335 ? -20.094 14.609 -1.212 1 98.5 335 LEU B CA 1
ATOM 7130 C C . LEU B 1 335 ? -20.062 13.68 -2.416 1 98.5 335 LEU B C 1
ATOM 7132 O O . LEU B 1 335 ? -19.297 12.703 -2.426 1 98.5 335 LEU B O 1
ATOM 7136 N N . ARG B 1 336 ? -20.766 13.984 -3.479 1 98 336 ARG B N 1
ATOM 7137 C CA . ARG B 1 336 ? -20.859 13.141 -4.668 1 98 336 ARG B CA 1
ATOM 7138 C C . ARG B 1 336 ? -19.609 13.25 -5.52 1 98 336 ARG B C 1
ATOM 7140 O O . ARG B 1 336 ? -19.25 12.312 -6.238 1 98 336 ARG B O 1
ATOM 7147 N N . ARG B 1 337 ? -18.906 14.43 -5.348 1 97.44 337 ARG B N 1
ATOM 7148 C CA . ARG B 1 337 ? -17.938 14.719 -6.398 1 97.44 337 ARG B CA 1
ATOM 7149 C C . ARG B 1 337 ? -16.562 14.977 -5.809 1 97.44 337 ARG B C 1
ATOM 7151 O O . ARG B 1 337 ? -15.562 14.977 -6.531 1 97.44 337 ARG B O 1
ATOM 7158 N N . GLY B 1 338 ? -16.484 15.203 -4.539 1 97.62 338 GLY B N 1
ATOM 7159 C CA . GLY B 1 338 ? -15.234 15.508 -3.883 1 97.62 338 GLY B CA 1
ATOM 7160 C C . GLY B 1 338 ? -14.984 17 -3.734 1 97.62 338 GLY B C 1
ATOM 7161 O O . GLY B 1 338 ? -14.844 17.5 -2.617 1 97.62 338 GLY B O 1
ATOM 7162 N N . PHE B 1 339 ? -15.039 17.688 -4.859 1 98.12 339 PHE B N 1
ATOM 7163 C CA . PHE B 1 339 ? -14.859 19.141 -4.867 1 98.12 339 PHE B CA 1
ATOM 7164 C C . PHE B 1 339 ? -16.188 19.844 -5.145 1 98.12 339 PHE B C 1
ATOM 7166 O O . PHE B 1 339 ? -16.969 19.391 -5.977 1 98.12 339 PHE B O 1
ATOM 7173 N N . PHE B 1 340 ? -16.391 20.906 -4.438 1 97.88 340 PHE B N 1
ATOM 7174 C CA . PHE B 1 340 ? -17.516 21.766 -4.77 1 97.88 340 PHE B CA 1
ATOM 7175 C C . PHE B 1 340 ? -17.203 22.641 -5.965 1 97.88 340 PHE B C 1
ATOM 7177 O O . PHE B 1 340 ? -17.938 22.641 -6.961 1 97.88 340 PHE B O 1
ATOM 7184 N N . HIS B 1 341 ? -16.125 23.438 -5.754 1 96.81 341 HIS B N 1
ATOM 7185 C CA . HIS B 1 341 ? -15.664 24.234 -6.895 1 96.81 341 HIS B CA 1
ATOM 7186 C C . HIS B 1 341 ? -14.789 23.391 -7.82 1 96.81 341 HIS B C 1
ATOM 7188 O O . HIS B 1 341 ? -13.617 23.156 -7.527 1 96.81 341 HIS B O 1
ATOM 7194 N N . ALA B 1 342 ? -15.289 23 -8.906 1 96.94 342 ALA B N 1
ATOM 7195 C CA . ALA B 1 342 ? -14.648 22.156 -9.922 1 96.94 342 ALA B CA 1
ATOM 7196 C C . ALA B 1 342 ? -14.953 22.688 -11.32 1 96.94 342 ALA B C 1
ATOM 7198 O O . ALA B 1 342 ? -15.633 22.016 -12.102 1 96.94 342 ALA B O 1
ATOM 7199 N N . GLY B 1 343 ? -14.305 23.75 -11.586 1 96.25 343 GLY B N 1
ATOM 7200 C CA . GLY B 1 343 ? -14.602 24.438 -12.836 1 96.25 343 GLY B CA 1
ATOM 7201 C C . GLY B 1 343 ? -15.797 25.359 -12.75 1 96.25 343 GLY B C 1
ATOM 7202 O O . GLY B 1 343 ? -16.469 25.625 -13.758 1 96.25 343 GLY B O 1
ATOM 7203 N N . THR B 1 344 ? -16.125 25.734 -11.555 1 95.88 344 THR B N 1
ATOM 7204 C CA . THR B 1 344 ? -17.25 26.625 -11.336 1 95.88 344 THR B CA 1
ATOM 7205 C C . THR B 1 344 ? -16.797 27.938 -10.695 1 95.88 344 THR B C 1
ATOM 7207 O O . THR B 1 344 ? -15.672 28.047 -10.219 1 95.88 344 THR B O 1
ATOM 7210 N N . TYR B 1 345 ? -17.672 28.891 -10.664 1 95.81 345 TYR B N 1
ATOM 7211 C CA . TYR B 1 345 ? -17.328 30.219 -10.164 1 95.81 345 TYR B CA 1
ATOM 7212 C C . TYR B 1 345 ? -17.359 30.25 -8.641 1 95.81 345 TYR B C 1
ATOM 7214 O O . TYR B 1 345 ? -18.312 29.797 -8.023 1 95.81 345 TYR B O 1
ATOM 7222 N N . SER B 1 346 ? -16.312 30.672 -8 1 96.06 346 SER B N 1
ATOM 7223 C CA . SER B 1 346 ? -16.234 30.984 -6.574 1 96.06 346 SER B CA 1
ATOM 7224 C C . SER B 1 346 ? -16.391 32.5 -6.328 1 96.06 346 SER B C 1
ATOM 7226 O O . SER B 1 346 ? -15.547 33.281 -6.734 1 96.06 346 SER B O 1
ATOM 7228 N N . SER B 1 347 ? -17.391 32.875 -5.664 1 94.44 347 SER B N 1
ATOM 7229 C CA . SER B 1 347 ? -17.625 34.281 -5.395 1 94.44 347 SER B CA 1
ATOM 7230 C C . SER B 1 347 ? -16.562 34.875 -4.469 1 94.44 347 SER B C 1
ATOM 7232 O O . SER B 1 347 ? -16.203 36.031 -4.59 1 94.44 347 SER B O 1
ATOM 7234 N N . PHE B 1 348 ? -16.141 34.062 -3.627 1 93.06 348 PHE B N 1
ATOM 7235 C CA . PHE B 1 348 ? -15.094 34.531 -2.707 1 93.06 348 PHE B CA 1
ATOM 7236 C C . PHE B 1 348 ? -13.797 34.812 -3.459 1 93.06 348 PHE B C 1
ATOM 7238 O O . PHE B 1 348 ? -13.148 35.844 -3.205 1 93.06 348 PHE B O 1
ATOM 7245 N N . ARG B 1 349 ? -13.492 33.875 -4.332 1 93.56 349 ARG B N 1
ATOM 7246 C CA . ARG B 1 349 ? -12.242 34 -5.07 1 93.56 349 ARG B CA 1
ATOM 7247 C C . ARG B 1 349 ? -12.414 34.906 -6.277 1 93.56 349 ARG B C 1
ATOM 7249 O O . ARG B 1 349 ? -11.438 35.406 -6.844 1 93.56 349 ARG B O 1
ATOM 7256 N N . GLY B 1 350 ? -13.633 35.188 -6.785 1 95.81 350 GLY B N 1
ATOM 7257 C CA . GLY B 1 350 ? -13.938 36.062 -7.898 1 95.81 350 GLY B CA 1
ATOM 7258 C C . GLY B 1 350 ? -13.508 35.5 -9.242 1 95.81 350 GLY B C 1
ATOM 7259 O O . GLY B 1 350 ? -13.117 36.25 -10.141 1 95.81 350 GLY B O 1
ATOM 7260 N N . ARG B 1 351 ? -13.523 34.156 -9.312 1 96.88 351 ARG B N 1
ATOM 7261 C CA . ARG B 1 351 ? -13.109 33.5 -10.555 1 96.88 351 ARG B CA 1
ATOM 7262 C C . ARG B 1 351 ? -13.609 32.062 -10.602 1 96.88 351 ARG B C 1
ATOM 7264 O O . ARG B 1 351 ? -14.125 31.547 -9.609 1 96.88 351 ARG B O 1
ATOM 7271 N N . VAL B 1 352 ? -13.57 31.5 -11.805 1 96.88 352 VAL B N 1
ATOM 7272 C CA . VAL B 1 352 ? -13.766 30.062 -11.93 1 96.88 352 VAL B CA 1
ATOM 7273 C C . VAL B 1 352 ? -12.625 29.328 -11.227 1 96.88 352 VAL B C 1
ATOM 7275 O O . VAL B 1 352 ? -11.461 29.719 -11.336 1 96.88 352 VAL B O 1
ATOM 7278 N N . HIS B 1 353 ? -13.023 28.297 -10.43 1 96.75 353 HIS B N 1
ATOM 7279 C CA . HIS B 1 353 ? -12.031 27.656 -9.562 1 96.75 353 HIS B CA 1
ATOM 7280 C C . HIS B 1 353 ? -12.109 26.141 -9.656 1 96.75 353 HIS B C 1
ATOM 7282 O O . HIS B 1 353 ? -13.203 25.578 -9.805 1 96.75 353 HIS B O 1
ATOM 7288 N N . GLY B 1 354 ? -10.93 25.5 -9.641 1 96.75 354 GLY B N 1
ATOM 7289 C CA . GLY B 1 354 ? -10.828 24.047 -9.5 1 96.75 354 GLY B CA 1
ATOM 7290 C C . GLY B 1 354 ? -11.109 23.312 -10.789 1 96.75 354 GLY B C 1
ATOM 7291 O O . GLY B 1 354 ? -11.367 23.922 -11.828 1 96.75 354 GLY B O 1
ATOM 7292 N N . ARG B 1 355 ? -10.961 22.031 -10.781 1 96.12 355 ARG B N 1
ATOM 7293 C CA . ARG B 1 355 ? -11.266 21.094 -11.867 1 96.12 355 ARG B CA 1
ATOM 7294 C C . ARG B 1 355 ? -11.883 19.812 -11.328 1 96.12 355 ARG B C 1
ATOM 7296 O O . ARG B 1 355 ? -11.555 19.375 -10.227 1 96.12 355 ARG B O 1
ATOM 7303 N N . PRO B 1 356 ? -12.742 19.203 -12.086 1 95.31 356 PRO B N 1
ATOM 7304 C CA . PRO B 1 356 ? -13.414 17.984 -11.609 1 95.31 356 PRO B CA 1
ATOM 7305 C C . PRO B 1 356 ? -12.453 16.828 -11.406 1 95.31 356 PRO B C 1
ATOM 7307 O O . PRO B 1 356 ? -11.438 16.719 -12.094 1 95.31 356 PRO B O 1
ATOM 7310 N N . ILE B 1 357 ? -12.812 15.992 -10.43 1 96.38 357 ILE B N 1
ATOM 7311 C CA . ILE B 1 357 ? -12.125 14.734 -10.195 1 96.38 357 ILE B CA 1
ATOM 7312 C C . ILE B 1 357 ? -12.766 13.633 -11.039 1 96.38 357 ILE B C 1
ATOM 7314 O O . ILE B 1 357 ? -13.992 13.562 -11.141 1 96.38 357 ILE B O 1
ATOM 7318 N N . ASP B 1 358 ? -11.977 12.812 -11.719 1 95.94 358 ASP B N 1
ATOM 7319 C CA . ASP B 1 358 ? -12.508 11.609 -12.352 1 95.94 358 ASP B CA 1
ATOM 7320 C C . ASP B 1 358 ? -12.844 10.547 -11.312 1 95.94 358 ASP B C 1
ATOM 7322 O O . ASP B 1 358 ? -12.016 9.688 -11.008 1 95.94 358 ASP B O 1
ATOM 7326 N N . ILE B 1 359 ? -14.086 10.5 -10.914 1 95.81 359 ILE B N 1
ATOM 7327 C CA . ILE B 1 359 ? -14.492 9.711 -9.758 1 95.81 359 ILE B CA 1
ATOM 7328 C C . ILE B 1 359 ? -14.555 8.234 -10.148 1 95.81 359 ILE B C 1
ATOM 7330 O O . ILE B 1 359 ? -14.695 7.363 -9.281 1 95.81 359 ILE B O 1
ATOM 7334 N N . THR B 1 360 ? -14.406 7.902 -11.445 1 94.38 360 THR B N 1
ATOM 7335 C CA . THR B 1 360 ? -14.398 6.52 -11.898 1 94.38 360 THR B CA 1
ATOM 7336 C C . THR B 1 360 ? -13.055 5.859 -11.602 1 94.38 360 THR B C 1
ATOM 7338 O O . THR B 1 360 ? -12.984 4.648 -11.383 1 94.38 360 THR B O 1
ATOM 7341 N N . HIS B 1 361 ? -12.023 6.734 -11.586 1 95.25 361 HIS B N 1
ATOM 7342 C CA . HIS B 1 361 ? -10.688 6.16 -11.453 1 95.25 361 HIS B CA 1
ATOM 7343 C C . HIS B 1 361 ? -10.016 6.609 -10.156 1 95.25 361 HIS B C 1
ATOM 7345 O O . HIS B 1 361 ? -9.047 5.996 -9.711 1 95.25 361 HIS B O 1
ATOM 7351 N N . GLN B 1 362 ? -10.492 7.648 -9.602 1 96.5 362 GLN B N 1
ATOM 7352 C CA . GLN B 1 362 ? -9.898 8.172 -8.375 1 96.5 362 GLN B CA 1
ATOM 7353 C C . GLN B 1 362 ? -10.711 7.75 -7.152 1 96.5 362 GLN B C 1
ATOM 7355 O O . GLN B 1 362 ? -11.836 8.211 -6.953 1 96.5 362 GLN B O 1
ATOM 7360 N N . PRO B 1 363 ? -10.125 6.836 -6.359 1 97.94 363 PRO B N 1
ATOM 7361 C CA . PRO B 1 363 ? -10.852 6.477 -5.137 1 97.94 363 PRO B CA 1
ATOM 7362 C C . PRO B 1 363 ? -10.984 7.645 -4.164 1 97.94 363 PRO B C 1
ATOM 7364 O O . PRO B 1 363 ? -10.047 8.422 -3.998 1 97.94 363 PRO B O 1
ATOM 7367 N N . ALA B 1 364 ? -12.133 7.746 -3.441 1 98.44 364 ALA B N 1
ATOM 7368 C CA . ALA B 1 364 ? -12.406 8.844 -2.516 1 98.44 364 ALA B CA 1
ATOM 7369 C C . ALA B 1 364 ? -11.508 8.758 -1.284 1 98.44 364 ALA B C 1
ATOM 7371 O O . ALA B 1 364 ? -11.375 9.734 -0.542 1 98.44 364 ALA B O 1
ATOM 7372 N N . SER B 1 365 ? -10.898 7.578 -1.064 1 98.25 365 SER B N 1
ATOM 7373 C CA . SER B 1 365 ? -9.961 7.434 0.048 1 98.25 365 SER B CA 1
ATOM 7374 C C . SER B 1 365 ? -8.742 8.328 -0.138 1 98.25 365 SER B C 1
ATOM 7376 O O . SER B 1 365 ? -7.977 8.547 0.803 1 98.25 365 SER B O 1
ATOM 7378 N N . ALA B 1 366 ? -8.555 8.93 -1.334 1 98.44 366 ALA B N 1
ATOM 7379 C CA . ALA B 1 366 ? -7.438 9.828 -1.622 1 98.44 366 ALA B CA 1
ATOM 7380 C C . ALA B 1 366 ? -7.754 11.25 -1.175 1 98.44 366 ALA B C 1
ATOM 7382 O O . ALA B 1 366 ? -6.934 12.156 -1.343 1 98.44 366 ALA B O 1
ATOM 7383 N N . LEU B 1 367 ? -8.938 11.469 -0.648 1 98.69 367 LEU B N 1
ATOM 7384 C CA . LEU B 1 367 ? -9.328 12.758 -0.089 1 98.69 367 LEU B CA 1
ATOM 7385 C C . LEU B 1 367 ? -9.609 12.641 1.405 1 98.69 367 LEU B C 1
ATOM 7387 O O . LEU B 1 367 ? -10.336 11.734 1.835 1 98.69 367 LEU B O 1
ATOM 7391 N N . LEU B 1 368 ? -9.016 13.477 2.189 1 98.81 368 LEU B N 1
ATOM 7392 C CA . LEU B 1 368 ? -9.312 13.492 3.617 1 98.81 368 LEU B CA 1
ATOM 7393 C C . LEU B 1 368 ? -10.508 14.383 3.916 1 98.81 368 LEU B C 1
ATOM 7395 O O . LEU B 1 368 ? -10.547 15.539 3.488 1 98.81 368 LEU B O 1
ATOM 7399 N N . ALA B 1 369 ? -11.492 13.875 4.574 1 98.75 369 ALA B N 1
ATOM 7400 C CA . ALA B 1 369 ? -12.68 14.602 5.02 1 98.75 369 ALA B CA 1
ATOM 7401 C C . ALA B 1 369 ? -12.602 14.914 6.512 1 98.75 369 ALA B C 1
ATOM 7403 O O . ALA B 1 369 ? -12.242 14.055 7.316 1 98.75 369 ALA B O 1
ATOM 7404 N N . TYR B 1 370 ? -12.914 16.109 6.871 1 98.75 370 TYR B N 1
ATOM 7405 C CA . TYR B 1 370 ? -12.867 16.562 8.258 1 98.75 370 TYR B CA 1
ATOM 7406 C C . TYR B 1 370 ? -13.797 17.734 8.484 1 98.75 370 TYR B C 1
ATOM 7408 O O . TYR B 1 370 ? -14.234 18.391 7.527 1 98.75 370 TYR B O 1
ATOM 7416 N N . THR B 1 371 ? -14.133 17.984 9.75 1 97.25 371 THR B N 1
ATOM 7417 C CA . THR B 1 371 ? -14.852 19.203 10.094 1 97.25 371 THR B CA 1
ATOM 7418 C C . THR B 1 371 ? -14.016 20.062 11.031 1 97.25 371 THR B C 1
ATOM 7420 O O . THR B 1 371 ? -14.336 21.234 11.25 1 97.25 371 THR B O 1
ATOM 7423 N N . CYS B 1 372 ? -13 19.453 11.586 1 97.94 372 CYS B N 1
ATOM 7424 C CA . CYS B 1 372 ? -12.086 20.188 12.445 1 97.94 372 CYS B CA 1
ATOM 7425 C C . CYS B 1 372 ? -10.633 19.891 12.078 1 97.94 372 CYS B C 1
ATOM 7427 O O . CYS B 1 372 ? -10.289 18.766 11.766 1 97.94 372 CYS B O 1
ATOM 7429 N N . THR B 1 373 ? -9.812 20.844 11.992 1 98.12 373 THR B N 1
ATOM 7430 C CA . THR B 1 373 ? -8.359 20.812 11.93 1 98.12 373 THR B CA 1
ATOM 7431 C C . THR B 1 373 ? -7.758 22 12.672 1 98.12 373 THR B C 1
ATOM 7433 O O . THR B 1 373 ? -8.484 22.875 13.148 1 98.12 373 THR B O 1
ATOM 7436 N N . HIS B 1 374 ? -6.477 22.016 12.789 1 97.75 374 HIS B N 1
ATOM 7437 C CA . HIS B 1 374 ? -5.84 23.172 13.414 1 97.75 374 HIS B CA 1
ATOM 7438 C C . HIS B 1 374 ? -6.184 24.453 12.68 1 97.75 374 HIS B C 1
ATOM 7440 O O . HIS B 1 374 ? -6.355 25.5 13.297 1 97.75 374 HIS B O 1
ATOM 7446 N N . ASP B 1 375 ? -6.398 24.328 11.422 1 95 375 ASP B N 1
ATOM 7447 C CA . ASP B 1 375 ? -6.719 25.5 10.609 1 95 375 ASP B CA 1
ATOM 7448 C C . ASP B 1 375 ? -8.18 25.922 10.805 1 95 375 ASP B C 1
ATOM 7450 O O . ASP B 1 375 ? -8.469 27.109 10.984 1 95 375 ASP B O 1
ATOM 7454 N N . GLN B 1 376 ? -9.062 24.984 10.75 1 94.88 376 GLN B N 1
ATOM 7455 C CA . GLN B 1 376 ? -10.5 25.266 10.773 1 94.88 376 GLN B CA 1
ATOM 7456 C C . GLN B 1 376 ? -10.93 25.812 12.133 1 94.88 376 GLN B C 1
ATOM 7458 O O . GLN B 1 376 ? -11.883 26.578 12.227 1 94.88 376 GLN B O 1
ATOM 7463 N N . ILE B 1 377 ? -10.172 25.438 13.18 1 95.88 377 ILE B N 1
ATOM 7464 C CA . ILE B 1 377 ? -10.469 25.938 14.516 1 95.88 377 ILE B CA 1
ATOM 7465 C C . ILE B 1 377 ? -9.609 27.156 14.828 1 95.88 377 ILE B C 1
ATOM 7467 O O . ILE B 1 377 ? -10.125 28.203 15.203 1 95.88 377 ILE B O 1
ATOM 7471 N N . GLY B 1 378 ? -8.336 27.031 14.586 1 92.81 378 GLY B N 1
ATOM 7472 C CA . GLY B 1 378 ? -7.367 28.031 15.023 1 92.81 378 GLY B CA 1
ATOM 7473 C C . GLY B 1 378 ? -7.422 29.312 14.219 1 92.81 378 GLY B C 1
ATOM 7474 O O . GLY B 1 378 ? -6.934 30.344 14.664 1 92.81 378 GLY B O 1
ATOM 7475 N N . ASN B 1 379 ? -8.031 29.234 13.07 1 89.44 379 ASN B N 1
ATOM 7476 C CA . ASN B 1 379 ? -8.133 30.422 12.25 1 89.44 379 ASN B CA 1
ATOM 7477 C C . ASN B 1 379 ? -9.461 31.141 12.445 1 89.44 379 ASN B C 1
ATOM 7479 O O . ASN B 1 379 ? -9.797 32.062 11.703 1 89.44 379 ASN B O 1
ATOM 7483 N N . ARG B 1 380 ? -10.211 30.703 13.398 1 91 380 ARG B N 1
ATOM 7484 C CA . ARG B 1 380 ? -11.32 31.5 13.906 1 91 380 ARG B CA 1
ATOM 7485 C C . ARG B 1 380 ? -10.836 32.562 14.875 1 91 380 ARG B C 1
ATOM 7487 O O . ARG B 1 380 ? -9.797 32.406 15.523 1 91 380 ARG B O 1
ATOM 7494 N N . ALA B 1 381 ? -11.602 33.625 15 1 87.88 381 ALA B N 1
ATOM 7495 C CA . ALA B 1 381 ? -11.172 34.812 15.742 1 87.88 381 ALA B CA 1
ATOM 7496 C C . ALA B 1 381 ? -10.758 34.438 17.172 1 87.88 381 ALA B C 1
ATOM 7498 O O . ALA B 1 381 ? -9.742 34.906 17.672 1 87.88 381 ALA B O 1
ATOM 7499 N N . ILE B 1 382 ? -11.5 33.594 17.812 1 91.81 382 ILE B N 1
ATOM 7500 C CA . ILE B 1 382 ? -11.211 33.312 19.219 1 91.81 382 ILE B CA 1
ATOM 7501 C C . ILE B 1 382 ? -10.836 31.828 19.375 1 91.81 382 ILE B C 1
ATOM 7503 O O . ILE B 1 382 ? -10.82 31.297 20.484 1 91.81 382 ILE B O 1
ATOM 7507 N N . GLY B 1 383 ? -10.609 31.156 18.297 1 95.5 383 GLY B N 1
ATOM 7508 C CA . GLY B 1 383 ? -10.156 29.781 18.312 1 95.5 383 GLY B CA 1
ATOM 7509 C C . GLY B 1 383 ? -11.18 28.812 18.891 1 95.5 383 GLY B C 1
ATOM 7510 O O . GLY B 1 383 ? -10.82 27.781 19.438 1 95.5 383 GLY B O 1
ATOM 7511 N N . ASP B 1 384 ? -12.445 29.219 18.844 1 95.88 384 ASP B N 1
ATOM 7512 C CA . ASP B 1 384 ? -13.508 28.406 19.438 1 95.88 384 ASP B CA 1
ATOM 7513 C C . ASP B 1 384 ? -13.773 27.156 18.594 1 95.88 384 ASP B C 1
ATOM 7515 O O . ASP B 1 384 ? -13.719 27.219 17.359 1 95.88 384 ASP B O 1
ATOM 7519 N N . ARG B 1 385 ? -14.008 26.078 19.281 1 97.75 385 ARG B N 1
ATOM 7520 C CA . ARG B 1 385 ? -14.406 24.812 18.656 1 97.75 385 ARG B CA 1
ATOM 7521 C C . ARG B 1 385 ? -15.906 24.781 18.391 1 97.75 385 ARG B C 1
ATOM 7523 O O . ARG B 1 385 ? -16.672 25.531 19.016 1 97.75 385 ARG B O 1
ATOM 7530 N N . PRO B 1 386 ? -16.359 23.875 17.453 1 97.38 386 PRO B N 1
ATOM 7531 C CA . PRO B 1 386 ? -17.797 23.766 17.188 1 97.38 386 PRO B CA 1
ATOM 7532 C C . PRO B 1 386 ? -18.594 23.484 18.453 1 97.38 386 PRO B C 1
ATOM 7534 O O . PRO B 1 386 ? -19.766 23.891 18.562 1 97.38 386 PRO B O 1
ATOM 7537 N N . SER B 1 387 ? -18.031 22.891 19.484 1 97.31 387 SER B N 1
ATOM 7538 C CA . SER B 1 387 ? -18.719 22.562 20.734 1 97.31 387 SER B CA 1
ATOM 7539 C C . SER B 1 387 ? -19.109 23.812 21.484 1 97.31 387 SER B C 1
ATOM 7541 O O . SER B 1 387 ? -19.969 23.766 22.375 1 97.31 387 SER B O 1
ATOM 7543 N N . ALA B 1 388 ? -18.516 24.922 21.172 1 96.38 388 ALA B N 1
ATOM 7544 C CA . ALA B 1 388 ? -18.812 26.188 21.828 1 96.38 388 ALA B CA 1
ATOM 7545 C C . ALA B 1 388 ? -20.094 26.812 21.297 1 96.38 388 ALA B C 1
ATOM 7547 O O . ALA B 1 388 ? -20.734 27.641 21.969 1 96.38 388 ALA B O 1
ATOM 7548 N N . TYR B 1 389 ? -20.562 26.438 20.109 1 96.31 389 TYR B N 1
ATOM 7549 C CA . TYR B 1 389 ? -21.688 27.172 19.531 1 96.31 389 TYR B CA 1
ATOM 7550 C C . TYR B 1 389 ? -22.672 26.219 18.875 1 96.31 389 TYR B C 1
ATOM 7552 O O . TYR B 1 389 ? -23.703 26.641 18.359 1 96.31 389 TYR B O 1
ATOM 7560 N N . LEU B 1 390 ? -22.422 24.969 18.844 1 98.06 390 LEU B N 1
ATOM 7561 C CA . LEU B 1 390 ? -23.344 23.969 18.312 1 98.06 390 LEU B CA 1
ATOM 7562 C C . LEU B 1 390 ? -23.828 23.031 19.406 1 98.06 390 LEU B C 1
ATOM 7564 O O . LEU B 1 390 ? -23.156 22.844 20.422 1 98.06 390 LEU B O 1
ATOM 7568 N N . THR B 1 391 ? -25.016 22.422 19.219 1 97.69 391 THR B N 1
ATOM 7569 C CA . THR B 1 391 ? -25.547 21.422 20.125 1 97.69 391 THR B CA 1
ATOM 7570 C C . THR B 1 391 ? -24.812 20.094 19.953 1 97.69 391 THR B C 1
ATOM 7572 O O . THR B 1 391 ? -24.203 19.844 18.906 1 97.69 391 THR B O 1
ATOM 7575 N N . PRO B 1 392 ? -24.859 19.219 21.031 1 98.12 392 PRO B N 1
ATOM 7576 C CA . PRO B 1 392 ? -24.266 17.891 20.875 1 98.12 392 PRO B CA 1
ATOM 7577 C C . PRO B 1 392 ? -24.828 17.125 19.703 1 98.12 392 PRO B C 1
ATOM 7579 O O . PRO B 1 392 ? -24.109 16.359 19.047 1 98.12 392 PRO B O 1
ATOM 7582 N N . GLY B 1 393 ? -26.125 17.281 19.422 1 98.62 393 GLY B N 1
ATOM 7583 C CA . GLY B 1 393 ? -26.719 16.641 18.25 1 98.62 393 GLY B CA 1
ATOM 7584 C C . GLY B 1 393 ? -26.125 17.109 16.938 1 98.62 393 GLY B C 1
ATOM 7585 O O . GLY B 1 393 ? -25.906 16.312 16.031 1 98.62 393 GLY B O 1
ATOM 7586 N N . GLN B 1 394 ? -25.891 18.406 16.828 1 98.75 394 GLN B N 1
ATOM 7587 C CA . GLN B 1 394 ? -25.25 18.969 15.641 1 98.75 394 GLN B CA 1
ATOM 7588 C C . GLN B 1 394 ? -23.828 18.438 15.492 1 98.75 394 GLN B C 1
ATOM 7590 O O . GLN B 1 394 ? -23.391 18.156 14.375 1 98.75 394 GLN B O 1
ATOM 7595 N N . LEU B 1 395 ? -23.109 18.312 16.625 1 98.75 395 LEU B N 1
ATOM 7596 C CA . LEU B 1 395 ? -21.766 17.719 16.594 1 98.75 395 LEU B CA 1
ATOM 7597 C C . LEU B 1 395 ? -21.828 16.281 16.078 1 98.75 395 LEU B C 1
ATOM 7599 O O . LEU B 1 395 ? -20.984 15.867 15.281 1 98.75 395 LEU B O 1
ATOM 7603 N N . ALA B 1 396 ? -22.828 15.586 16.516 1 98.75 396 ALA B N 1
ATOM 7604 C CA . ALA B 1 396 ? -23.016 14.195 16.109 1 98.75 396 ALA B CA 1
ATOM 7605 C C . ALA B 1 396 ? -23.297 14.094 14.617 1 98.75 396 ALA B C 1
ATOM 7607 O O . ALA B 1 396 ? -22.797 13.188 13.945 1 98.75 396 ALA B O 1
ATOM 7608 N N . ILE B 1 397 ? -24.094 14.992 14.102 1 98.88 397 ILE B N 1
ATOM 7609 C CA . ILE B 1 397 ? -24.391 15.023 12.672 1 98.88 397 ILE B CA 1
ATOM 7610 C C . ILE B 1 397 ? -23.109 15.25 11.883 1 98.88 397 ILE B C 1
ATOM 7612 O O . ILE B 1 397 ? -22.844 14.555 10.898 1 98.88 397 ILE B O 1
ATOM 7616 N N . LYS B 1 398 ? -22.266 16.219 12.297 1 98.81 398 LYS B N 1
ATOM 7617 C CA . LYS B 1 398 ? -20.984 16.469 11.641 1 98.81 398 LYS B CA 1
ATOM 7618 C C . LYS B 1 398 ? -20.125 15.219 11.617 1 98.81 398 LYS B C 1
ATOM 7620 O O . LYS B 1 398 ? -19.531 14.883 10.594 1 98.81 398 LYS B O 1
ATOM 7625 N N . ALA B 1 399 ? -20.078 14.562 12.742 1 98.81 399 ALA B N 1
ATOM 7626 C CA . ALA B 1 399 ? -19.281 13.344 12.867 1 98.81 399 ALA B CA 1
ATOM 7627 C C . ALA B 1 399 ? -19.797 12.258 11.914 1 98.81 399 ALA B C 1
ATOM 7629 O O . ALA B 1 399 ? -19 11.625 11.219 1 98.81 399 ALA B O 1
ATOM 7630 N N . ALA B 1 400 ? -21.078 12.055 11.875 1 98.88 400 ALA B N 1
ATOM 7631 C CA . ALA B 1 400 ? -21.672 11.016 11.023 1 98.88 400 ALA B CA 1
ATOM 7632 C C . ALA B 1 400 ? -21.375 11.281 9.555 1 98.88 400 ALA B C 1
ATOM 7634 O O . ALA B 1 400 ? -21.047 10.352 8.805 1 98.88 400 ALA B O 1
ATOM 7635 N N . LEU B 1 401 ? -21.453 12.539 9.133 1 98.88 401 LEU B N 1
ATOM 7636 C CA . LEU B 1 401 ? -21.25 12.914 7.738 1 98.88 401 LEU B CA 1
ATOM 7637 C C . LEU B 1 401 ? -19.797 12.711 7.32 1 98.88 401 LEU B C 1
ATOM 7639 O O . LEU B 1 401 ? -19.516 12.422 6.156 1 98.88 401 LEU B O 1
ATOM 7643 N N . VAL B 1 402 ? -18.891 12.836 8.266 1 98.81 402 VAL B N 1
ATOM 7644 C CA . VAL B 1 402 ? -17.469 12.633 7.965 1 98.81 402 VAL B CA 1
ATOM 7645 C C . VAL B 1 402 ? -17.125 11.156 8.078 1 98.81 402 VAL B C 1
ATOM 7647 O O . VAL B 1 402 ? -16.625 10.547 7.125 1 98.81 402 VAL B O 1
ATOM 7650 N N . LEU B 1 403 ? -17.453 10.484 9.188 1 98.81 403 LEU B N 1
ATOM 7651 C CA . LEU B 1 403 ? -16.984 9.156 9.539 1 98.81 403 LEU B CA 1
ATOM 7652 C C . LEU B 1 403 ? -17.688 8.086 8.703 1 98.81 403 LEU B C 1
ATOM 7654 O O . LEU B 1 403 ? -17.141 6.992 8.508 1 98.81 403 LEU B O 1
ATOM 7658 N N . LEU B 1 404 ? -18.875 8.398 8.188 1 98.69 404 LEU B N 1
ATOM 7659 C CA . LEU B 1 404 ? -19.594 7.395 7.418 1 98.69 404 LEU B CA 1
ATOM 7660 C C . LEU B 1 404 ? -19.609 7.75 5.934 1 98.69 404 LEU B C 1
ATOM 7662 O O . LEU B 1 404 ? -20.359 7.16 5.152 1 98.69 404 LEU B O 1
ATOM 7666 N N . SER B 1 405 ? -18.781 8.766 5.516 1 98.25 405 SER B N 1
ATOM 7667 C CA . SER B 1 405 ? -18.578 9.109 4.109 1 98.25 405 SER B CA 1
ATOM 7668 C C . SER B 1 405 ? -17.562 8.172 3.455 1 98.25 405 SER B C 1
ATOM 7670 O O . SER B 1 405 ? -16.906 7.391 4.141 1 98.25 405 SER B O 1
ATOM 7672 N N . PRO B 1 406 ? -17.469 8.18 2.09 1 98.25 406 PRO B N 1
ATOM 7673 C CA . PRO B 1 406 ? -16.5 7.309 1.411 1 98.25 406 PRO B CA 1
ATOM 7674 C C . PRO B 1 406 ? -15.062 7.805 1.539 1 98.25 406 PRO B C 1
ATOM 7676 O O . PRO B 1 406 ? -14.133 7.109 1.137 1 98.25 406 PRO B O 1
ATOM 7679 N N . TYR B 1 407 ? -14.805 8.93 2.1 1 98.75 407 TYR B N 1
ATOM 7680 C CA . TYR B 1 407 ? -13.5 9.578 2.152 1 98.75 407 TYR B CA 1
ATOM 7681 C C . TYR B 1 407 ? -12.68 9.062 3.328 1 98.75 407 TYR B C 1
ATOM 7683 O O . TYR B 1 407 ? -13.141 8.203 4.082 1 98.75 407 TYR B O 1
ATOM 7691 N N . THR B 1 408 ? -11.391 9.445 3.461 1 98.81 408 THR B N 1
ATOM 7692 C CA . THR B 1 408 ? -10.578 9.172 4.641 1 98.81 408 THR B CA 1
ATOM 7693 C C . THR B 1 408 ? -10.875 10.188 5.742 1 98.81 408 THR B C 1
ATOM 7695 O O . THR B 1 408 ? -10.578 11.375 5.598 1 98.81 408 THR B O 1
ATOM 7698 N N . PRO B 1 409 ? -11.453 9.727 6.844 1 98.88 409 PRO B N 1
ATOM 7699 C CA . PRO B 1 409 ? -11.797 10.68 7.898 1 98.88 409 PRO B CA 1
ATOM 7700 C C . PRO B 1 409 ? -10.586 11.164 8.688 1 98.88 409 PRO B C 1
ATOM 7702 O O . PRO B 1 409 ? -9.641 10.398 8.906 1 98.88 409 PRO B O 1
ATOM 7705 N N . MET B 1 410 ? -10.633 12.375 9.07 1 98.88 410 MET B N 1
ATOM 7706 C CA . MET B 1 410 ? -9.633 12.945 9.969 1 98.88 410 MET B CA 1
ATOM 7707 C C . MET B 1 410 ? -10.297 13.719 11.102 1 98.88 410 MET B C 1
ATOM 7709 O O . MET B 1 410 ? -11.25 14.469 10.859 1 98.88 410 MET B O 1
ATOM 7713 N N . LEU B 1 411 ? -9.883 13.469 12.289 1 98.88 411 LEU B N 1
ATOM 7714 C CA . LEU B 1 411 ? -10.344 14.164 13.484 1 98.88 411 LEU B CA 1
ATOM 7715 C C . LEU B 1 411 ? -9.25 15.062 14.047 1 98.88 411 LEU B C 1
ATOM 7717 O O . LEU B 1 411 ? -8.062 14.789 13.875 1 98.88 411 LEU B O 1
ATOM 7721 N N . PHE B 1 412 ? -9.711 16.125 14.727 1 98.81 412 PHE B N 1
ATOM 7722 C CA . PHE B 1 412 ? -8.789 16.984 15.445 1 98.81 412 PHE B CA 1
ATOM 7723 C C . PHE B 1 412 ? -8.875 16.75 16.953 1 98.81 412 PHE B C 1
ATOM 7725 O O . PHE B 1 412 ? -9.961 16.531 17.484 1 98.81 412 PHE B O 1
ATOM 7732 N N . MET B 1 413 ? -7.75 16.797 17.547 1 98.81 413 MET B N 1
ATOM 7733 C CA . MET B 1 413 ? -7.637 16.484 18.969 1 98.81 413 MET B CA 1
ATOM 7734 C C . MET B 1 413 ? -8.758 17.141 19.766 1 98.81 413 MET B C 1
ATOM 7736 O O . MET B 1 413 ? -9 18.344 19.641 1 98.81 413 MET B O 1
ATOM 7740 N N . GLY B 1 414 ? -9.461 16.344 20.547 1 98.56 414 GLY B N 1
ATOM 7741 C CA . GLY B 1 414 ? -10.508 16.828 21.438 1 98.56 414 GLY B CA 1
ATOM 7742 C C . GLY B 1 414 ? -11.875 16.844 20.797 1 98.56 414 GLY B C 1
ATOM 7743 O O . GLY B 1 414 ? -12.898 16.891 21.484 1 98.56 414 GLY B O 1
ATOM 7744 N N . GLU B 1 415 ? -11.906 16.766 19.5 1 98.44 415 GLU B N 1
ATOM 7745 C CA . GLU B 1 415 ? -13.164 16.797 18.766 1 98.44 415 GLU B CA 1
ATOM 7746 C C . GLU B 1 415 ? -14.078 15.648 19.172 1 98.44 415 GLU B C 1
ATOM 7748 O O . GLU B 1 415 ? -15.297 15.812 19.266 1 98.44 415 GLU B O 1
ATOM 7753 N N . GLU B 1 416 ? -13.555 14.445 19.469 1 98.62 416 GLU B N 1
ATOM 7754 C CA . GLU B 1 416 ? -14.305 13.203 19.672 1 98.62 416 GLU B CA 1
ATOM 7755 C C . GLU B 1 416 ? -15.094 13.25 20.969 1 98.62 416 GLU B C 1
ATOM 7757 O O . GLU B 1 416 ? -15.992 12.438 21.188 1 98.62 416 GLU B O 1
ATOM 7762 N N . TRP B 1 417 ? -14.766 14.195 21.891 1 98.56 417 TRP B N 1
ATOM 7763 C CA . TRP B 1 417 ? -15.609 14.312 23.078 1 98.56 417 TRP B CA 1
ATOM 7764 C C . TRP B 1 417 ? -16.203 15.711 23.188 1 98.56 417 TRP B C 1
ATOM 7766 O O . TRP B 1 417 ? -16.75 16.094 24.219 1 98.56 417 TRP B O 1
ATOM 7776 N N . GLY B 1 418 ? -16.094 16.5 22.094 1 98.44 418 GLY B N 1
ATOM 7777 C CA . GLY B 1 418 ? -16.609 17.859 22.141 1 98.44 418 GLY B CA 1
ATOM 7778 C C . GLY B 1 418 ? -15.891 18.75 23.125 1 98.44 418 GLY B C 1
ATOM 7779 O O . GLY B 1 418 ? -16.516 19.422 23.953 1 98.44 418 GLY B O 1
ATOM 7780 N N . ALA B 1 419 ? -14.57 18.75 23.031 1 98.44 419 ALA B N 1
ATOM 7781 C CA . ALA B 1 419 ? -13.773 19.578 23.953 1 98.44 419 ALA B CA 1
ATOM 7782 C C . ALA B 1 419 ? -14.227 21.031 23.906 1 98.44 419 ALA B C 1
ATOM 7784 O O . ALA B 1 419 ? -14.555 21.547 22.828 1 98.44 419 ALA B O 1
ATOM 7785 N N . THR B 1 420 ? -14.188 21.656 25.031 1 97.25 420 THR B N 1
ATOM 7786 C CA . THR B 1 420 ? -14.656 23.031 25.125 1 97.25 420 THR B CA 1
ATOM 7787 C C . THR B 1 420 ? -13.477 24.016 25.109 1 97.25 420 THR B C 1
ATOM 7789 O O . THR B 1 420 ? -13.664 25.219 24.938 1 97.25 420 THR B O 1
ATOM 7792 N N . THR B 1 421 ? -12.312 23.469 25.422 1 97.94 421 THR B N 1
ATOM 7793 C CA . THR B 1 421 ? -11.133 24.328 25.344 1 97.94 421 THR B CA 1
ATOM 7794 C C . THR B 1 421 ? -10.914 24.812 23.906 1 97.94 421 THR B C 1
ATOM 7796 O O . THR B 1 421 ? -11.062 24.047 22.953 1 97.94 421 THR B O 1
ATOM 7799 N N . PRO B 1 422 ? -10.617 26.109 23.719 1 97.81 422 PRO B N 1
ATOM 7800 C CA . PRO B 1 422 ? -10.328 26.578 22.359 1 97.81 422 PRO B CA 1
ATOM 7801 C C . PRO B 1 422 ? -8.992 26.078 21.828 1 97.81 422 PRO B C 1
ATOM 7803 O O . PRO B 1 422 ? -8.266 25.375 22.531 1 97.81 422 PRO B O 1
ATOM 7806 N N . PHE B 1 423 ? -8.75 26.266 20.688 1 98.25 423 PHE B N 1
ATOM 7807 C CA . PHE B 1 423 ? -7.434 26.156 20.062 1 98.25 423 PHE B CA 1
ATOM 7808 C C . PHE B 1 423 ? -7.062 27.438 19.344 1 98.25 423 PHE B C 1
ATOM 7810 O O . PHE B 1 423 ? -7.422 27.641 18.188 1 98.25 423 PHE B O 1
ATOM 7817 N N . GLN B 1 424 ? -6.344 28.219 20.031 1 97.19 424 GLN B N 1
ATOM 7818 C CA . GLN B 1 424 ? -6.039 29.562 19.578 1 97.19 424 GLN B CA 1
ATOM 7819 C C . GLN B 1 424 ? -4.668 29.625 18.922 1 97.19 424 GLN B C 1
ATOM 7821 O O . GLN B 1 424 ? -3.869 28.688 19.047 1 97.19 424 GLN B O 1
ATOM 7826 N N . PHE B 1 425 ? -4.496 30.625 18.078 1 95.38 425 PHE B N 1
ATOM 7827 C CA . PHE B 1 425 ? -3.172 30.859 17.516 1 95.38 425 PHE B CA 1
ATOM 7828 C C . PHE B 1 425 ? -2.234 31.453 18.562 1 95.38 425 PHE B C 1
ATOM 7830 O O . PHE B 1 425 ? -2.547 32.469 19.188 1 95.38 425 PHE B O 1
ATOM 7837 N N . PHE B 1 426 ? -1.122 30.812 18.844 1 96 426 PHE B N 1
ATOM 7838 C CA . PHE B 1 426 ? -0.171 31.25 19.844 1 96 426 PHE B CA 1
ATOM 7839 C C . PHE B 1 426 ? 1.257 31.172 19.328 1 96 426 PHE B C 1
ATOM 7841 O O . PHE B 1 426 ? 1.568 30.312 18.484 1 96 426 PHE B O 1
ATOM 7848 N N . THR B 1 427 ? 2.072 32.031 19.703 1 94.19 427 THR B N 1
ATOM 7849 C CA . THR B 1 427 ? 3.51 32.094 19.469 1 94.19 427 THR B CA 1
ATOM 7850 C C . THR B 1 427 ? 4.254 32.469 20.734 1 94.19 427 THR B C 1
ATOM 7852 O O . THR B 1 427 ? 3.633 32.844 21.734 1 94.19 427 THR B O 1
ATOM 7855 N N . SER B 1 428 ? 5.527 32.344 20.75 1 95.12 428 SER B N 1
ATOM 7856 C CA . SER B 1 428 ? 6.367 32.719 21.875 1 95.12 428 SER B CA 1
ATOM 7857 C C . SER B 1 428 ? 7.668 33.375 21.391 1 95.12 428 SER B C 1
ATOM 7859 O O . SER B 1 428 ? 8.75 33 21.859 1 95.12 428 SER B O 1
ATOM 7861 N N . HIS B 1 429 ? 7.469 34.281 20.516 1 92.75 429 HIS B N 1
ATOM 7862 C CA . HIS B 1 429 ? 8.648 35 20.016 1 92.75 429 HIS B CA 1
ATOM 7863 C C . HIS B 1 429 ? 9.328 35.781 21.141 1 92.75 429 HIS B C 1
ATOM 7865 O O . HIS B 1 429 ? 8.711 36.625 21.781 1 92.75 429 HIS B O 1
ATOM 7871 N N . PRO B 1 430 ? 10.586 35.531 21.328 1 92 430 PRO B N 1
ATOM 7872 C CA . PRO B 1 430 ? 11.297 36.312 22.344 1 92 430 PRO B CA 1
ATOM 7873 C C . PRO B 1 430 ? 11.469 37.781 21.953 1 92 430 PRO B C 1
ATOM 7875 O O . PRO B 1 430 ? 11.531 38.656 22.828 1 92 430 PRO B O 1
ATOM 7878 N N . GLU B 1 431 ? 11.57 38.031 20.734 1 91.06 431 GLU B N 1
ATOM 7879 C CA . GLU B 1 431 ? 11.719 39.375 20.234 1 91.06 431 GLU B CA 1
ATOM 7880 C C . GLU B 1 431 ? 10.422 40.188 20.391 1 91.06 431 GLU B C 1
ATOM 7882 O O . GLU B 1 431 ? 9.398 39.812 19.812 1 91.06 431 GLU B O 1
ATOM 7887 N N . ARG B 1 432 ? 10.5 41.281 21.109 1 89.5 432 ARG B N 1
ATOM 7888 C CA . ARG B 1 432 ? 9.312 42.062 21.438 1 89.5 432 ARG B CA 1
ATOM 7889 C C . ARG B 1 432 ? 8.664 42.625 20.172 1 89.5 432 ARG B C 1
ATOM 7891 O O . ARG B 1 432 ? 7.441 42.562 20.016 1 89.5 432 ARG B O 1
ATOM 7898 N N . GLU B 1 433 ? 9.453 43.062 19.297 1 90.81 433 GLU B N 1
ATOM 7899 C CA . GLU B 1 433 ? 8.938 43.656 18.078 1 90.81 433 GLU B CA 1
ATOM 7900 C C . GLU B 1 433 ? 8.227 42.625 17.188 1 90.81 433 GLU B C 1
ATOM 7902 O O . GLU B 1 433 ? 7.164 42.906 16.641 1 90.81 433 GLU B O 1
ATOM 7907 N N . LEU B 1 434 ? 8.797 41.531 17.094 1 90 434 LEU B N 1
ATOM 7908 C CA . LEU B 1 434 ? 8.195 40.469 16.312 1 90 434 LEU B CA 1
ATOM 7909 C C . LEU B 1 434 ? 6.891 40 16.953 1 90 434 LEU B C 1
ATOM 7911 O O . LEU B 1 434 ? 5.922 39.688 16.25 1 90 434 LEU B O 1
ATOM 7915 N N . GLY B 1 435 ? 6.887 39.906 18.203 1 90 435 GLY B N 1
ATOM 7916 C CA . GLY B 1 435 ? 5.672 39.562 18.922 1 90 435 GLY B CA 1
ATOM 7917 C C . GLY B 1 435 ? 4.547 40.531 18.703 1 90 435 GLY B C 1
ATOM 7918 O O . GLY B 1 435 ? 3.402 40.156 18.453 1 90 435 GLY B O 1
ATOM 7919 N N . GLU B 1 436 ? 4.953 41.719 18.766 1 89.38 436 GLU B N 1
ATOM 7920 C CA . GLU B 1 436 ? 3.969 42.781 18.562 1 89.38 436 GLU B CA 1
ATOM 7921 C C . GLU B 1 436 ? 3.438 42.781 17.125 1 89.38 436 GLU B C 1
ATOM 7923 O O . GLU B 1 436 ? 2.238 42.969 16.906 1 89.38 436 GLU B O 1
ATOM 7928 N N . ALA B 1 437 ? 4.32 42.562 16.266 1 87.75 437 ALA B N 1
ATOM 7929 C CA . ALA B 1 437 ? 3.924 42.531 14.859 1 87.75 437 ALA B CA 1
ATOM 7930 C C . ALA B 1 437 ? 2.965 41.344 14.602 1 87.75 437 ALA B C 1
ATOM 7932 O O . ALA B 1 437 ? 2.002 41.5 13.844 1 87.75 437 ALA B O 1
ATOM 7933 N N . THR B 1 438 ? 3.305 40.281 15.156 1 87.31 438 THR B N 1
ATOM 7934 C CA . THR B 1 438 ? 2.457 39.125 15.023 1 87.31 438 THR B CA 1
ATOM 7935 C C . THR B 1 438 ? 1.071 39.375 15.602 1 87.31 438 THR B C 1
ATOM 7937 O O . THR B 1 438 ? 0.059 39.031 14.992 1 87.31 438 THR B O 1
ATOM 7940 N N . ALA B 1 439 ? 1.007 39.938 16.703 1 88.06 439 ALA B N 1
ATOM 7941 C CA . ALA B 1 439 ? -0.256 40.25 17.359 1 88.06 439 ALA B CA 1
ATOM 7942 C C . ALA B 1 439 ? -1.061 41.25 16.531 1 88.06 439 ALA B C 1
ATOM 7944 O O . ALA B 1 439 ? -2.27 41.094 16.359 1 88.06 439 ALA B O 1
ATOM 7945 N N . LYS B 1 440 ? -0.335 42.219 16.062 1 85.19 440 LYS B N 1
ATOM 7946 C CA . LYS B 1 440 ? -0.983 43.25 15.234 1 85.19 440 LYS B CA 1
ATOM 7947 C C . LYS B 1 440 ? -1.492 42.625 13.93 1 85.19 440 LYS B C 1
ATOM 7949 O O . LYS B 1 440 ? -2.572 43 13.453 1 85.19 440 LYS B O 1
ATOM 7954 N N . GLY B 1 441 ? -0.69 41.844 13.383 1 82.69 441 GLY B N 1
ATOM 7955 C CA . GLY B 1 441 ? -1.087 41.156 12.156 1 82.69 441 GLY B CA 1
ATOM 7956 C C . GLY B 1 441 ? -2.344 40.344 12.305 1 82.69 441 GLY B C 1
ATOM 7957 O O . GLY B 1 441 ? -3.229 40.375 11.453 1 82.69 441 GLY B O 1
ATOM 7958 N N . ARG B 1 442 ? -2.402 39.594 13.32 1 82.94 442 ARG B N 1
ATOM 7959 C CA . ARG B 1 442 ? -3.561 38.781 13.602 1 82.94 442 ARG B CA 1
ATOM 7960 C C . ARG B 1 442 ? -4.82 39.625 13.781 1 82.94 442 ARG B C 1
ATOM 7962 O O . ARG B 1 442 ? -5.883 39.25 13.266 1 82.94 442 ARG B O 1
ATOM 7969 N N . LYS B 1 443 ? -4.707 40.656 14.492 1 81.5 443 LYS B N 1
ATOM 7970 C CA . LYS B 1 443 ? -5.836 41.531 14.727 1 81.5 443 LYS B CA 1
ATOM 7971 C C . LYS B 1 443 ? -6.305 42.188 13.43 1 81.5 443 LYS B C 1
ATOM 7973 O O . LYS B 1 443 ? -7.508 42.312 13.188 1 81.5 443 LYS B O 1
ATOM 7978 N N . ALA B 1 444 ? -5.367 42.531 12.648 1 79.62 444 ALA B N 1
ATOM 7979 C CA . ALA B 1 444 ? -5.688 43.156 11.367 1 79.62 444 ALA B CA 1
ATOM 7980 C C . ALA B 1 444 ? -6.406 42.188 10.438 1 79.62 444 ALA B C 1
ATOM 7982 O O . ALA B 1 444 ? -7.336 42.562 9.727 1 79.62 444 ALA B O 1
ATOM 7983 N N . GLU B 1 445 ? -5.969 41.031 10.422 1 77.31 445 GLU B N 1
ATOM 7984 C CA . GLU B 1 445 ? -6.562 39.969 9.594 1 77.31 445 GLU B CA 1
ATOM 7985 C C . GLU B 1 445 ? -8.031 39.781 9.93 1 77.31 445 GLU B C 1
ATOM 7987 O O . GLU B 1 445 ? -8.867 39.656 9.031 1 77.31 445 GLU B O 1
ATOM 7992 N N . PHE B 1 446 ? -8.477 39.781 11.117 1 79.5 446 PHE B N 1
ATOM 7993 C CA . PHE B 1 446 ? -9.836 39.469 11.531 1 79.5 446 PHE B CA 1
ATOM 7994 C C . PHE B 1 446 ? -10.695 40.719 11.555 1 79.5 446 PHE B C 1
ATOM 7996 O O . PHE B 1 446 ? -11.93 40.625 11.484 1 79.5 446 PHE B O 1
ATOM 8003 N N . ALA B 1 447 ? -10.086 41.844 11.844 1 66.75 447 ALA B N 1
ATOM 8004 C CA . ALA B 1 447 ? -10.836 43.094 11.75 1 66.75 447 ALA B CA 1
ATOM 8005 C C . ALA B 1 447 ? -11.469 43.25 10.367 1 66.75 447 ALA B C 1
ATOM 8007 O O . ALA B 1 447 ? -12.609 43.719 10.25 1 66.75 447 ALA B O 1
ATOM 8008 N N . ALA B 1 448 ? -10.844 42.781 9.445 1 64.44 448 ALA B N 1
ATOM 8009 C CA . ALA B 1 448 ? -11.352 42.844 8.078 1 64.44 448 ALA B CA 1
ATOM 8010 C C . ALA B 1 448 ? -12.578 41.938 7.918 1 64.44 448 ALA B C 1
ATOM 8012 O O . ALA B 1 448 ? -13.391 42.156 7.012 1 64.44 448 ALA B O 1
ATOM 8013 N N . HIS B 1 449 ? -12.695 41.062 8.844 1 65.31 449 HIS B N 1
ATOM 8014 C CA . HIS B 1 449 ? -13.805 40.094 8.727 1 65.31 449 HIS B CA 1
ATOM 8015 C C . HIS B 1 449 ? -14.93 40.438 9.695 1 65.31 449 HIS B C 1
ATOM 8017 O O . HIS B 1 449 ? -15.82 39.625 9.938 1 65.31 449 HIS B O 1
ATOM 8023 N N . GLY B 1 450 ? -14.805 41.594 10.336 1 63.88 450 GLY B N 1
ATOM 8024 C CA . GLY B 1 450 ? -15.906 42.125 11.125 1 63.88 450 GLY B CA 1
ATOM 8025 C C . GLY B 1 450 ? -15.836 41.719 12.586 1 63.88 450 GLY B C 1
ATOM 8026 O O . GLY B 1 450 ? -16.781 41.938 13.344 1 63.88 450 GLY B O 1
ATOM 8027 N N . TRP B 1 451 ? -14.773 41.094 12.992 1 70.44 451 TRP B N 1
ATOM 8028 C CA . TRP B 1 451 ? -14.672 40.719 14.398 1 70.44 451 TRP B CA 1
ATOM 8029 C C . TRP B 1 451 ? -14.156 41.875 15.234 1 70.44 451 TRP B C 1
ATOM 8031 O O . TRP B 1 451 ? -13.414 42.719 14.734 1 70.44 451 TRP B O 1
ATOM 8041 N N . ASN B 1 452 ? -14.711 41.875 16.469 1 71.69 452 ASN B N 1
ATOM 8042 C CA . ASN B 1 452 ? -14.164 42.875 17.391 1 71.69 452 ASN B CA 1
ATOM 8043 C C . ASN B 1 452 ? -12.719 42.562 17.766 1 71.69 452 ASN B C 1
ATOM 8045 O O . ASN B 1 452 ? -12.43 41.5 18.328 1 71.69 452 ASN B O 1
ATOM 8049 N N . SER B 1 453 ? -11.906 43.406 17.344 1 74.31 453 SER B N 1
ATOM 8050 C CA . SER B 1 453 ? -10.469 43.219 17.5 1 74.31 453 SER B CA 1
ATOM 8051 C C . SER B 1 453 ? -10.117 42.906 18.953 1 74.31 453 SER B C 1
ATOM 8053 O O . SER B 1 453 ? -9.148 42.219 19.219 1 74.31 453 SER B O 1
ATOM 8055 N N . ASP B 1 454 ? -10.914 43.375 19.812 1 76.12 454 ASP B N 1
ATOM 8056 C CA . ASP B 1 454 ? -10.609 43.219 21.234 1 76.12 454 ASP B CA 1
ATOM 8057 C C . ASP B 1 454 ? -10.867 41.781 21.672 1 76.12 454 ASP B C 1
ATOM 8059 O O . ASP B 1 454 ? -10.375 41.344 22.719 1 76.12 454 ASP B O 1
ATOM 8063 N N . ASP B 1 455 ? -11.492 41.125 20.906 1 82.75 455 ASP B N 1
ATOM 8064 C CA . ASP B 1 455 ? -11.859 39.75 21.25 1 82.75 455 ASP B CA 1
ATOM 8065 C C . ASP B 1 455 ? -10.812 38.75 20.75 1 82.75 455 ASP B C 1
ATOM 8067 O O . ASP B 1 455 ? -10.812 37.594 21.141 1 82.75 455 ASP B O 1
ATOM 8071 N N . ILE B 1 456 ? -9.953 39.281 19.969 1 87.94 456 ILE B N 1
ATOM 8072 C CA . ILE B 1 456 ? -8.93 38.406 19.375 1 87.94 456 ILE B CA 1
ATOM 8073 C C . ILE B 1 456 ? -7.797 38.188 20.375 1 87.94 456 ILE B C 1
ATOM 8075 O O . ILE B 1 456 ? -7.129 39.156 20.781 1 87.94 456 ILE B O 1
ATOM 8079 N N . PRO B 1 457 ? -7.594 36.969 20.734 1 92.06 457 PRO B N 1
ATOM 8080 C CA . PRO B 1 457 ? -6.516 36.719 21.703 1 92.06 457 PRO B CA 1
ATOM 8081 C C . PRO B 1 457 ? -5.145 37.125 21.172 1 92.06 457 PRO B C 1
ATOM 8083 O O . PRO B 1 457 ? -4.855 36.938 19.984 1 92.06 457 PRO B O 1
ATOM 8086 N N . ASP B 1 458 ? -4.34 37.688 22.078 1 93.5 458 ASP B N 1
ATOM 8087 C CA . ASP B 1 458 ? -2.947 38 21.766 1 93.5 458 ASP B CA 1
ATOM 8088 C C . ASP B 1 458 ? -2.129 36.719 21.641 1 93.5 458 ASP B C 1
ATOM 8090 O O . ASP B 1 458 ? -1.949 35.969 22.609 1 93.5 458 ASP B O 1
ATOM 8094 N N . PRO B 1 459 ? -1.587 36.469 20.484 1 94.19 459 PRO B N 1
ATOM 8095 C CA . PRO B 1 459 ? -0.815 35.25 20.297 1 94.19 459 PRO B CA 1
ATOM 8096 C C . PRO B 1 459 ? 0.388 35.156 21.234 1 94.19 459 PRO B C 1
ATOM 8098 O O . PRO B 1 459 ? 0.859 34.062 21.547 1 94.19 459 PRO B O 1
ATOM 8101 N N . GLN B 1 460 ? 0.852 36.25 21.734 1 94.19 460 GLN B N 1
ATOM 8102 C CA . GLN B 1 460 ? 2.057 36.281 22.562 1 94.19 460 GLN B CA 1
ATOM 8103 C C . GLN B 1 460 ? 1.723 36.094 24.031 1 94.19 460 GLN B C 1
ATOM 8105 O O . GLN B 1 460 ? 2.615 35.906 24.859 1 94.19 460 GLN B O 1
ATOM 8110 N N . ASP B 1 461 ? 0.436 36.25 24.344 1 94.62 461 ASP B N 1
ATOM 8111 C CA . ASP B 1 461 ? 0.003 36 25.719 1 94.62 461 ASP B CA 1
ATOM 8112 C C . ASP B 1 461 ? 0.124 34.531 26.078 1 94.62 461 ASP B C 1
ATOM 8114 O O . ASP B 1 461 ? -0.518 33.688 25.469 1 94.62 461 ASP B O 1
ATOM 8118 N N . PRO B 1 462 ? 0.942 34.188 27.109 1 94.94 462 PRO B N 1
ATOM 8119 C CA . PRO B 1 462 ? 1.083 32.781 27.516 1 94.94 462 PRO B CA 1
ATOM 8120 C C . PRO B 1 462 ? -0.258 32.125 27.812 1 94.94 462 PRO B C 1
ATOM 8122 O O . PRO B 1 462 ? -0.406 30.906 27.625 1 94.94 462 PRO B O 1
ATOM 8125 N N . GLN B 1 463 ? -1.163 32.906 28.25 1 96.56 463 GLN B N 1
ATOM 8126 C CA . GLN B 1 463 ? -2.471 32.375 28.578 1 96.56 463 GLN B CA 1
ATOM 8127 C C . GLN B 1 463 ? -3.182 31.844 27.328 1 96.56 463 GLN B C 1
ATOM 8129 O O . GLN B 1 463 ? -3.986 30.922 27.406 1 96.56 463 GLN B O 1
ATOM 8134 N N . THR B 1 464 ? -2.93 32.469 26.172 1 96.81 464 THR B N 1
ATOM 8135 C CA . THR B 1 464 ? -3.494 31.984 24.922 1 96.81 464 THR B CA 1
ATOM 8136 C C . THR B 1 464 ? -3.084 30.547 24.641 1 96.81 464 THR B C 1
ATOM 8138 O O . THR B 1 464 ? -3.914 29.719 24.25 1 96.81 464 THR B O 1
ATOM 8141 N N . PHE B 1 465 ? -1.808 30.297 25 1 97.69 465 PHE B N 1
ATOM 8142 C CA . PHE B 1 465 ? -1.266 28.953 24.859 1 97.69 465 PHE B CA 1
ATOM 8143 C C . PHE B 1 465 ? -1.868 28.016 25.891 1 97.69 465 PHE B C 1
ATOM 8145 O O . PHE B 1 465 ? -2.311 26.906 25.562 1 97.69 465 PHE B O 1
ATOM 8152 N N . LEU B 1 466 ? -1.939 28.391 27.031 1 98.06 466 LEU B N 1
ATOM 8153 C CA . LEU B 1 466 ? -2.422 27.562 28.125 1 98.06 466 LEU B CA 1
ATOM 8154 C C . LEU B 1 466 ? -3.902 27.234 27.953 1 98.06 466 LEU B C 1
ATOM 8156 O O . LEU B 1 466 ? -4.332 26.109 28.219 1 98.06 466 LEU B O 1
ATOM 8160 N N . ARG B 1 467 ? -4.691 28.219 27.484 1 97.62 467 ARG B N 1
ATOM 8161 C CA . ARG B 1 467 ? -6.121 28.016 27.266 1 97.62 467 ARG B CA 1
ATOM 8162 C C . ARG B 1 467 ? -6.371 27 26.156 1 97.62 467 ARG B C 1
ATOM 8164 O O . ARG B 1 467 ? -7.441 26.391 26.094 1 97.62 467 ARG B O 1
ATOM 8171 N N . SER B 1 468 ? -5.387 26.828 25.312 1 98.44 468 SER B N 1
ATOM 8172 C CA . SER B 1 468 ? -5.535 25.953 24.141 1 98.44 468 SER B CA 1
ATOM 8173 C C . SER B 1 468 ? -5.246 24.5 24.516 1 98.44 468 SER B C 1
ATOM 8175 O O . SER B 1 468 ? -5.438 23.594 23.688 1 98.44 468 SER B O 1
ATOM 8177 N N . LYS B 1 469 ? -4.754 24.219 25.734 1 98.56 469 LYS B N 1
ATOM 8178 C CA . LYS B 1 469 ? -4.488 22.859 26.156 1 98.56 469 LYS B CA 1
ATOM 8179 C C . LYS B 1 469 ? -5.789 22.109 26.438 1 98.56 469 LYS B C 1
ATOM 8181 O O . LYS B 1 469 ? -6.727 22.656 27 1 98.56 469 LYS B O 1
ATOM 8186 N N . LEU B 1 470 ? -5.84 20.844 25.984 1 98.62 470 LEU B N 1
ATOM 8187 C CA . LEU B 1 470 ? -7.023 20.016 26.188 1 98.62 470 LEU B CA 1
ATOM 8188 C C . LEU B 1 470 ? -7.246 19.75 27.672 1 98.62 470 LEU B C 1
ATOM 8190 O O . LEU B 1 470 ? -6.285 19.562 28.422 1 98.62 470 LEU B O 1
ATOM 8194 N N . ASP B 1 471 ? -8.445 19.812 28.156 1 98.31 471 ASP B N 1
ATOM 8195 C CA . ASP B 1 471 ? -8.859 19.328 29.469 1 98.31 471 ASP B CA 1
ATOM 8196 C C . ASP B 1 471 ? -9.375 17.891 29.375 1 98.31 471 ASP B C 1
ATOM 8198 O O . ASP B 1 471 ? -10.555 17.672 29.109 1 98.31 471 ASP B O 1
ATOM 8202 N N . TRP B 1 472 ? -8.547 16.906 29.656 1 98.06 472 TRP B N 1
ATOM 8203 C CA . TRP B 1 472 ? -8.836 15.484 29.484 1 98.06 472 TRP B CA 1
ATOM 8204 C C . TRP B 1 472 ? -9.922 15.023 30.453 1 98.06 472 TRP B C 1
ATOM 8206 O O . TRP B 1 472 ? -10.523 13.969 30.266 1 98.06 472 TRP B O 1
ATOM 8216 N N . ASP B 1 473 ? -10.18 15.781 31.422 1 97.12 473 ASP B N 1
ATOM 8217 C CA . ASP B 1 473 ? -11.18 15.414 32.438 1 97.12 473 ASP B CA 1
ATOM 8218 C C . ASP B 1 473 ? -12.594 15.617 31.891 1 97.12 473 ASP B C 1
ATOM 8220 O O . ASP B 1 473 ? -13.547 15.031 32.406 1 97.12 473 ASP B O 1
ATOM 8224 N N . GLU B 1 474 ? -12.719 16.422 30.828 1 96.88 474 GLU B N 1
ATOM 8225 C CA . GLU B 1 474 ? -14.023 16.688 30.234 1 96.88 474 GLU B CA 1
ATOM 8226 C C . GLU B 1 474 ? -14.664 15.398 29.734 1 96.88 474 GLU B C 1
ATOM 8228 O O . GLU B 1 474 ? -15.891 15.289 29.672 1 96.88 474 GLU B O 1
ATOM 8233 N N . ARG B 1 475 ? -13.914 14.367 29.453 1 96.75 475 ARG B N 1
ATOM 8234 C CA . ARG B 1 475 ? -14.375 13.18 28.75 1 96.75 475 ARG B CA 1
ATOM 8235 C C . ARG B 1 475 ? -15.398 12.414 29.578 1 96.75 475 ARG B C 1
ATOM 8237 O O . ARG B 1 475 ? -16.219 11.672 29.016 1 96.75 475 ARG B O 1
ATOM 8244 N N . THR B 1 476 ? -15.352 12.664 30.875 1 96.38 476 THR B N 1
ATOM 8245 C CA . THR B 1 476 ? -16.188 11.859 31.75 1 96.38 476 THR B CA 1
ATOM 8246 C C . THR B 1 476 ? -17.484 12.602 32.094 1 96.38 476 THR B C 1
ATOM 8248 O O . THR B 1 476 ? -18.406 12.008 32.625 1 96.38 476 THR B O 1
ATOM 8251 N N . ASP B 1 477 ? -17.516 13.891 31.766 1 96.56 477 ASP B N 1
ATOM 8252 C CA . ASP B 1 477 ? -18.766 14.625 31.953 1 96.56 477 ASP B CA 1
ATOM 8253 C C . ASP B 1 477 ? -19.875 14.078 31.062 1 96.56 477 ASP B C 1
ATOM 8255 O O . ASP B 1 477 ? -19.609 13.672 29.922 1 96.56 477 ASP B O 1
ATOM 8259 N N . GLN B 1 478 ? -21.047 14.172 31.531 1 95.81 478 GLN B N 1
ATOM 8260 C CA . GLN B 1 478 ? -22.188 13.484 30.906 1 95.81 478 GLN B CA 1
ATOM 8261 C C . GLN B 1 478 ? -22.297 13.836 29.438 1 95.81 478 GLN B C 1
ATOM 8263 O O . GLN B 1 478 ? -22.312 12.945 28.578 1 95.81 478 GLN B O 1
ATOM 8268 N N . THR B 1 479 ? -22.406 15.117 29.109 1 96.06 479 THR B N 1
ATOM 8269 C CA . THR B 1 479 ? -22.578 15.547 27.734 1 96.06 479 THR B CA 1
ATOM 8270 C C . THR B 1 479 ? -21.375 15.133 26.875 1 96.06 479 THR B C 1
ATOM 8272 O O . THR B 1 479 ? -21.547 14.617 25.781 1 96.06 479 THR B O 1
ATOM 8275 N N . HIS B 1 480 ? -20.172 15.328 27.375 1 97.94 480 HIS B N 1
ATOM 8276 C CA . HIS B 1 480 ? -18.953 14.977 26.672 1 97.94 480 HIS B CA 1
ATOM 8277 C C . HIS B 1 480 ? -18.828 13.469 26.484 1 97.94 480 HIS B C 1
ATOM 8279 O O . HIS B 1 480 ? -18.422 13.008 25.406 1 97.94 480 HIS B O 1
ATOM 8285 N N . ALA B 1 481 ? -19.188 12.781 27.5 1 98.38 481 ALA B N 1
ATOM 8286 C CA . ALA B 1 481 ? -19.125 11.32 27.438 1 98.38 481 ALA B CA 1
ATOM 8287 C C . ALA B 1 481 ? -20.062 10.781 26.359 1 98.38 481 ALA B C 1
ATOM 8289 O O . ALA B 1 481 ? -19.75 9.789 25.688 1 98.38 481 ALA B O 1
ATOM 8290 N N . ARG B 1 482 ? -21.219 11.383 26.25 1 98.5 482 ARG B N 1
ATOM 8291 C CA . ARG B 1 482 ? -22.188 10.969 25.219 1 98.5 482 ARG B CA 1
ATOM 8292 C C . ARG B 1 482 ? -21.641 11.219 23.828 1 98.5 482 ARG B C 1
ATOM 8294 O O . ARG B 1 482 ? -21.781 10.383 22.938 1 98.5 482 ARG B O 1
ATOM 8301 N N . VAL B 1 483 ? -21.016 12.32 23.609 1 98.69 483 VAL B N 1
ATOM 8302 C CA . VAL B 1 483 ? -20.406 12.648 22.328 1 98.69 483 VAL B CA 1
ATOM 8303 C C . VAL B 1 483 ? -19.281 11.656 22.031 1 98.69 483 VAL B C 1
ATOM 8305 O O . VAL B 1 483 ? -19.203 11.117 20.922 1 98.69 483 VAL B O 1
ATOM 8308 N N . LEU B 1 484 ? -18.469 11.391 22.984 1 98.81 484 LEU B N 1
ATOM 8309 C CA . LEU B 1 484 ? -17.375 10.438 22.828 1 98.81 484 LEU B CA 1
ATOM 8310 C C . LEU B 1 484 ? -17.906 9.062 22.453 1 98.81 484 LEU B C 1
ATOM 8312 O O . LEU B 1 484 ? -17.359 8.414 21.547 1 98.81 484 LEU B O 1
ATOM 8316 N N . ALA B 1 485 ? -18.922 8.656 23.125 1 98.69 485 ALA B N 1
ATOM 8317 C CA . ALA B 1 485 ? -19.547 7.367 22.812 1 98.69 485 ALA B CA 1
ATOM 8318 C C . ALA B 1 485 ? -20.031 7.328 21.359 1 98.69 485 ALA B C 1
ATOM 8320 O O . ALA B 1 485 ? -19.906 6.312 20.688 1 98.69 485 ALA B O 1
ATOM 8321 N N . CYS B 1 486 ? -20.578 8.406 20.938 1 98.69 486 CYS B N 1
ATOM 8322 C CA . CYS B 1 486 ? -21.062 8.516 19.578 1 98.69 486 CYS B CA 1
ATOM 8323 C C . CYS B 1 486 ? -19.922 8.336 18.578 1 98.69 486 CYS B C 1
ATOM 8325 O O . CYS B 1 486 ? -20.047 7.559 17.625 1 98.69 486 CYS B O 1
ATOM 8327 N N . TYR B 1 487 ? -18.844 9.047 18.766 1 98.81 487 TYR B N 1
ATOM 8328 C CA . TYR B 1 487 ? -17.688 8.922 17.875 1 98.81 487 TYR B CA 1
ATOM 8329 C C . TYR B 1 487 ? -17.156 7.496 17.859 1 98.81 487 TYR B C 1
ATOM 8331 O O . TYR B 1 487 ? -16.828 6.957 16.812 1 98.81 487 TYR B O 1
ATOM 8339 N N . ARG B 1 488 ? -17.047 6.863 19.016 1 98.69 488 ARG B N 1
ATOM 8340 C CA . ARG B 1 488 ? -16.578 5.484 19.109 1 98.69 488 ARG B CA 1
ATOM 8341 C C . ARG B 1 488 ? -17.5 4.547 18.328 1 98.69 488 ARG B C 1
ATOM 8343 O O . ARG B 1 488 ? -17.016 3.674 17.594 1 98.69 488 ARG B O 1
ATOM 8350 N N . ASP B 1 489 ? -18.797 4.766 18.484 1 98.81 489 ASP B N 1
ATOM 8351 C CA . ASP B 1 489 ? -19.75 3.924 17.781 1 98.81 489 ASP B CA 1
ATOM 8352 C C . ASP B 1 489 ? -19.656 4.113 16.281 1 98.81 489 ASP B C 1
ATOM 8354 O O . ASP B 1 489 ? -19.766 3.146 15.516 1 98.81 489 ASP B O 1
ATOM 8358 N N . LEU B 1 490 ? -19.516 5.328 15.852 1 98.88 490 LEU B N 1
ATOM 8359 C CA . LEU B 1 490 ? -19.391 5.625 14.43 1 98.88 490 LEU B CA 1
ATOM 8360 C C . LEU B 1 490 ? -18.141 4.988 13.844 1 98.88 490 LEU B C 1
ATOM 8362 O O . LEU B 1 490 ? -18.188 4.383 12.766 1 98.88 490 LEU B O 1
ATOM 8366 N N . LEU B 1 491 ? -17.031 5.113 14.562 1 98.81 491 LEU B N 1
ATOM 8367 C CA . LEU B 1 491 ? -15.789 4.52 14.102 1 98.81 491 LEU B CA 1
ATOM 8368 C C . LEU B 1 491 ? -15.875 2.996 14.102 1 98.81 491 LEU B C 1
ATOM 8370 O O . LEU B 1 491 ? -15.359 2.342 13.195 1 98.81 491 LEU B O 1
ATOM 8374 N N . ALA B 1 492 ? -16.5 2.467 15.086 1 98.56 492 ALA B N 1
ATOM 8375 C CA . ALA B 1 492 ? -16.703 1.021 15.141 1 98.56 492 ALA B CA 1
ATOM 8376 C C . ALA B 1 492 ? -17.547 0.541 13.969 1 98.56 492 ALA B C 1
ATOM 8378 O O . ALA B 1 492 ? -17.25 -0.496 13.367 1 98.56 492 ALA B O 1
ATOM 8379 N N . LEU B 1 493 ? -18.625 1.304 13.656 1 98.62 493 LEU B N 1
ATOM 8380 C CA . LEU B 1 493 ? -19.484 0.952 12.531 1 98.62 493 LEU B CA 1
ATOM 8381 C C . LEU B 1 493 ? -18.703 1.003 11.219 1 98.62 493 LEU B C 1
ATOM 8383 O O . LEU B 1 493 ? -18.875 0.131 10.359 1 98.62 493 LEU B O 1
ATOM 8387 N N . ARG B 1 494 ? -17.906 1.997 11.055 1 98.5 494 ARG B N 1
ATOM 8388 C CA . ARG B 1 494 ? -17.078 2.135 9.859 1 98.5 494 ARG B CA 1
ATOM 8389 C C . ARG B 1 494 ? -16.156 0.927 9.688 1 98.5 494 ARG B C 1
ATOM 8391 O O . ARG B 1 494 ? -16 0.415 8.578 1 98.5 494 ARG B O 1
ATOM 8398 N N . LYS B 1 495 ? -15.586 0.495 10.742 1 97.12 495 LYS B N 1
ATOM 8399 C CA . LYS B 1 495 ? -14.695 -0.661 10.719 1 97.12 495 LYS B CA 1
ATOM 8400 C C . LYS B 1 495 ? -15.453 -1.934 10.359 1 97.12 495 LYS B C 1
ATOM 8402 O O . LYS B 1 495 ? -14.922 -2.811 9.672 1 97.12 495 LYS B O 1
ATOM 8407 N N . LYS B 1 496 ? -16.656 -1.97 10.75 1 97.38 496 LYS B N 1
ATOM 8408 C CA . LYS B 1 496 ? -17.438 -3.199 10.648 1 97.38 496 LYS B CA 1
ATOM 8409 C C . LYS B 1 496 ? -18.094 -3.326 9.273 1 97.38 496 LYS B C 1
ATOM 8411 O O . LYS B 1 496 ? -18.281 -4.434 8.773 1 97.38 496 LYS B O 1
ATOM 8416 N N . ARG B 1 497 ? -18.469 -2.221 8.672 1 98.12 497 ARG B N 1
ATOM 8417 C CA . ARG B 1 497 ? -19.328 -2.275 7.5 1 98.12 497 ARG B CA 1
ATOM 8418 C C . ARG B 1 497 ? -18.562 -1.87 6.242 1 98.12 497 ARG B C 1
ATOM 8420 O O . ARG B 1 497 ? -18.188 -0.708 6.086 1 98.12 497 ARG B O 1
ATOM 8427 N N . ILE B 1 498 ? -18.453 -2.766 5.25 1 97.94 498 ILE B N 1
ATOM 8428 C CA . ILE B 1 498 ? -17.688 -2.553 4.023 1 97.94 498 ILE B CA 1
ATOM 8429 C C . ILE B 1 498 ? -18.359 -1.464 3.188 1 97.94 498 ILE B C 1
ATOM 8431 O O . ILE B 1 498 ? -17.688 -0.74 2.447 1 97.94 498 ILE B O 1
ATOM 8435 N N . GLU B 1 499 ? -19.688 -1.254 3.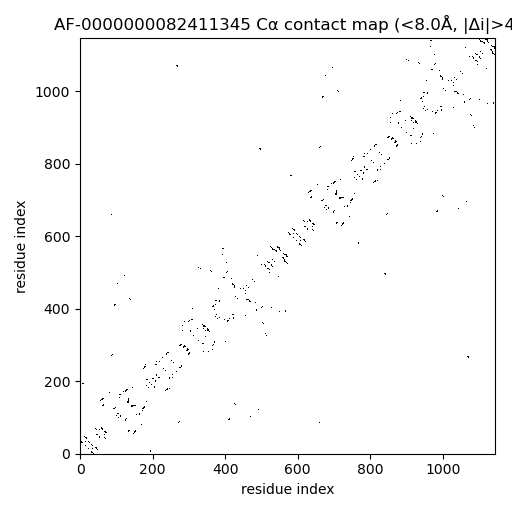332 1 97.94 499 GLU B N 1
ATOM 8436 C CA . GLU B 1 499 ? -20.422 -0.227 2.598 1 97.94 499 GLU B CA 1
ATOM 8437 C C . GLU B 1 499 ? -19.875 1.163 2.889 1 97.94 499 GLU B C 1
ATOM 8439 O O . GLU B 1 499 ? -19.859 2.031 2.014 1 97.94 499 GLU B O 1
ATOM 8444 N N . ILE B 1 500 ? -19.359 1.299 4.121 1 98.25 500 ILE B N 1
ATOM 8445 C CA . ILE B 1 500 ? -18.938 2.619 4.562 1 98.25 500 ILE B CA 1
ATOM 8446 C C . ILE B 1 500 ? -17.516 2.9 4.047 1 98.25 500 ILE B C 1
ATOM 8448 O O . ILE B 1 500 ? -17.234 4.004 3.58 1 98.25 500 ILE B O 1
ATOM 8452 N N . THR B 1 501 ? -16.625 1.905 3.982 1 98.19 501 THR B N 1
ATOM 8453 C CA . THR B 1 501 ? -15.242 2.117 3.588 1 98.19 501 THR B CA 1
ATOM 8454 C C . THR B 1 501 ? -15.086 2.008 2.072 1 98.19 501 THR B C 1
ATOM 8456 O O . THR B 1 501 ? -14.008 2.26 1.534 1 98.19 501 THR B O 1
ATOM 8459 N N . ASP B 1 502 ? -16.219 1.646 1.336 1 98.38 502 ASP B N 1
ATOM 8460 C CA . ASP B 1 502 ? -16.188 1.642 -0.124 1 98.38 502 ASP B CA 1
ATOM 8461 C C . ASP B 1 502 ? -15.82 3.02 -0.67 1 98.38 502 ASP B C 1
ATOM 8463 O O . ASP B 1 502 ? -16.578 3.979 -0.504 1 98.38 502 ASP B O 1
ATOM 8467 N N . PRO B 1 503 ? -14.68 3.146 -1.383 1 98.06 503 PRO B N 1
ATOM 8468 C CA . PRO B 1 503 ? -14.188 4.484 -1.723 1 98.06 503 PRO B CA 1
ATOM 8469 C C . PRO B 1 503 ? -14.719 4.984 -3.064 1 98.06 503 PRO B C 1
ATOM 8471 O O . PRO B 1 503 ? -14.328 6.059 -3.523 1 98.06 503 PRO B O 1
ATOM 8474 N N . TRP B 1 504 ? -15.562 4.25 -3.734 1 98.12 504 TRP B N 1
ATOM 8475 C CA . TRP B 1 504 ? -16 4.621 -5.078 1 98.12 504 TRP B CA 1
ATOM 8476 C C . TRP B 1 504 ? -17.25 5.484 -5.027 1 98.12 504 TRP B C 1
ATOM 8478 O O . TRP B 1 504 ? -18.328 5.004 -4.68 1 98.12 504 TRP B O 1
ATOM 8488 N N . LEU B 1 505 ? -17.125 6.684 -5.434 1 98.19 505 LEU B N 1
ATOM 8489 C CA . LEU B 1 505 ? -18.188 7.676 -5.312 1 98.19 505 LEU B CA 1
ATOM 8490 C C . LEU B 1 505 ? -19.375 7.305 -6.199 1 98.19 505 LEU B C 1
ATOM 8492 O O . LEU B 1 505 ? -20.5 7.727 -5.938 1 98.19 505 LEU B O 1
ATOM 8496 N N . GLY B 1 506 ? -19.109 6.488 -7.219 1 96.94 506 GLY B N 1
ATOM 8497 C CA . GLY B 1 506 ? -20.203 6.016 -8.047 1 96.94 506 GLY B CA 1
ATOM 8498 C C . GLY B 1 506 ? -21.203 5.168 -7.285 1 96.94 506 GLY B C 1
ATOM 8499 O O . GLY B 1 506 ? -22.344 4.988 -7.73 1 96.94 506 GLY B O 1
ATOM 8500 N N . HIS B 1 507 ? -20.828 4.672 -6.129 1 97.56 507 HIS B N 1
ATOM 8501 C CA . HIS B 1 507 ? -21.688 3.816 -5.312 1 97.56 507 HIS B CA 1
ATOM 8502 C C . HIS B 1 507 ? -22.438 4.629 -4.27 1 97.56 507 HIS B C 1
ATOM 8504 O O . HIS B 1 507 ? -23.266 4.09 -3.539 1 97.56 507 HIS B O 1
ATOM 8510 N N . LEU B 1 508 ? -22.156 5.91 -4.16 1 98.19 508 LEU B N 1
ATOM 8511 C CA . LEU B 1 508 ? -22.797 6.793 -3.191 1 98.19 508 LEU B CA 1
ATOM 8512 C C . LEU B 1 508 ? -24.031 7.461 -3.793 1 98.19 508 LEU B C 1
ATOM 8514 O O . LEU B 1 508 ? -23.953 8.023 -4.887 1 98.19 508 LEU B O 1
ATOM 8518 N N . HIS B 1 509 ? -25.172 7.355 -3.152 1 98.06 509 HIS B N 1
ATOM 8519 C CA . HIS B 1 509 ? -26.375 8.086 -3.52 1 98.06 509 HIS B CA 1
ATOM 8520 C C . HIS B 1 509 ? -26.766 9.078 -2.432 1 98.06 509 HIS B C 1
ATOM 8522 O O . HIS B 1 509 ? -26.875 8.711 -1.259 1 98.06 509 HIS B O 1
ATOM 8528 N N . VAL B 1 510 ? -26.906 10.297 -2.801 1 98.56 510 VAL B N 1
ATOM 8529 C CA . VAL B 1 510 ? -27.234 11.352 -1.845 1 98.56 510 VAL B CA 1
ATOM 8530 C C . VAL B 1 510 ? -28.578 11.984 -2.207 1 98.56 510 VAL B C 1
ATOM 8532 O O . VAL B 1 510 ? -28.781 12.391 -3.352 1 98.56 510 VAL B O 1
ATOM 8535 N N . ASP B 1 511 ? -29.5 11.992 -1.307 1 98.12 511 ASP B N 1
ATOM 8536 C CA . ASP B 1 511 ? -30.766 12.719 -1.42 1 98.12 511 ASP B CA 1
ATOM 8537 C C . ASP B 1 511 ? -30.891 13.766 -0.312 1 98.12 511 ASP B C 1
ATOM 8539 O O . ASP B 1 511 ? -30.266 13.648 0.738 1 98.12 511 ASP B O 1
ATOM 8543 N N . TYR B 1 512 ? -31.625 14.773 -0.587 1 98.5 512 TYR B N 1
ATOM 8544 C CA . TYR B 1 512 ? -31.781 15.828 0.41 1 98.5 512 TYR B CA 1
ATOM 8545 C C . TYR B 1 512 ? -33.062 16.609 0.182 1 98.5 512 TYR B C 1
ATOM 8547 O O . TYR B 1 512 ? -33.688 16.5 -0.878 1 98.5 512 TYR B O 1
ATOM 8555 N N . ASP B 1 513 ? -33.562 17.281 1.146 1 98.44 513 ASP B N 1
ATOM 8556 C CA . ASP B 1 513 ? -34.688 18.234 1.102 1 98.44 513 ASP B CA 1
ATOM 8557 C C . ASP B 1 513 ? -34.312 19.547 1.783 1 98.44 513 ASP B C 1
ATOM 8559 O O . ASP B 1 513 ? -34.125 19.594 3.002 1 98.44 513 ASP B O 1
ATOM 8563 N N . GLU B 1 514 ? -34.219 20.625 0.963 1 97.5 514 GLU B N 1
ATOM 8564 C CA . GLU B 1 514 ? -33.781 21.922 1.481 1 97.5 514 GLU B CA 1
ATOM 8565 C C . GLU B 1 514 ? -34.812 22.469 2.477 1 97.5 514 GLU B C 1
ATOM 8567 O O . GLU B 1 514 ? -34.438 23.078 3.479 1 97.5 514 GLU B O 1
ATOM 8572 N N . ASP B 1 515 ? -36.062 22.328 2.223 1 96.5 515 ASP B N 1
ATOM 8573 C CA . ASP B 1 515 ? -37.125 22.906 3.045 1 96.5 515 ASP B CA 1
ATOM 8574 C C . ASP B 1 515 ? -37.219 22.188 4.391 1 96.5 515 ASP B C 1
ATOM 8576 O O . ASP B 1 515 ? -37.281 22.828 5.438 1 96.5 515 ASP B O 1
ATOM 8580 N N . ASP B 1 516 ? -37.156 20.844 4.332 1 96.88 516 ASP B N 1
ATOM 8581 C CA . ASP B 1 516 ? -37.281 20.062 5.559 1 96.88 516 ASP B CA 1
ATOM 8582 C C . ASP B 1 516 ? -35.906 19.844 6.211 1 96.88 516 ASP B C 1
ATOM 8584 O O . ASP B 1 516 ? -35.844 19.266 7.297 1 96.88 516 ASP B O 1
ATOM 8588 N N . GLN B 1 517 ? -34.875 20.203 5.609 1 97.62 517 GLN B N 1
ATOM 8589 C CA . GLN B 1 517 ? -33.5 20.297 6.137 1 97.62 517 GLN B CA 1
ATOM 8590 C C . GLN B 1 517 ? -32.969 18.922 6.52 1 97.62 517 GLN B C 1
ATOM 8592 O O . GLN B 1 517 ? -32.406 18.75 7.605 1 97.62 517 GLN B O 1
ATOM 8597 N N . TRP B 1 518 ? -33.219 17.922 5.684 1 98.38 518 TRP B N 1
ATOM 8598 C CA . TRP B 1 518 ? -32.594 16.625 5.926 1 98.38 518 TRP B CA 1
ATOM 8599 C C . TRP B 1 518 ? -31.797 16.172 4.715 1 98.38 518 TRP B C 1
ATOM 8601 O O . TRP B 1 518 ? -32.031 16.641 3.596 1 98.38 518 TRP B O 1
ATOM 8611 N N . ILE B 1 519 ? -30.797 15.328 4.875 1 98.81 519 ILE B N 1
ATOM 8612 C CA . ILE B 1 519 ? -29.953 14.734 3.84 1 98.81 519 ILE B CA 1
ATOM 8613 C C . ILE B 1 519 ? -29.766 13.25 4.129 1 98.81 519 ILE B C 1
ATOM 8615 O O . ILE B 1 519 ? -29.672 12.836 5.289 1 98.81 519 ILE B O 1
ATOM 8619 N N . THR B 1 520 ? -29.766 12.43 3.123 1 98.5 520 THR B N 1
ATOM 8620 C CA . THR B 1 520 ? -29.547 10.992 3.252 1 98.5 520 THR B CA 1
ATOM 8621 C C . THR B 1 520 ? -28.391 10.539 2.365 1 98.5 520 THR B C 1
ATOM 8623 O O . THR B 1 520 ? -28.234 11.039 1.247 1 98.5 520 THR B O 1
ATOM 8626 N N . LEU B 1 521 ? -27.516 9.82 2.889 1 98.56 521 LEU B N 1
ATOM 8627 C CA . LEU B 1 521 ? -26.469 9.117 2.162 1 98.56 521 LEU B CA 1
ATOM 8628 C C . LEU B 1 521 ? -26.75 7.621 2.109 1 98.56 521 LEU B C 1
ATOM 8630 O O . LEU B 1 521 ? -26.812 6.961 3.148 1 98.56 521 LEU B O 1
ATOM 8634 N N . ARG B 1 522 ? -27.047 7.117 0.936 1 97.81 522 ARG B N 1
ATOM 8635 C CA . ARG B 1 522 ? -27.219 5.68 0.772 1 97.81 522 ARG B CA 1
ATOM 8636 C C . ARG B 1 522 ? -25.922 5.012 0.326 1 97.81 522 ARG B C 1
ATOM 8638 O O . ARG B 1 522 ? -25.344 5.383 -0.7 1 97.81 522 ARG B O 1
ATOM 8645 N N . ARG B 1 523 ? -25.453 4.109 1.095 1 96.88 523 ARG B N 1
ATOM 8646 C CA . ARG B 1 523 ? -24.266 3.285 0.889 1 96.88 523 ARG B CA 1
ATOM 8647 C C . ARG B 1 523 ? -24.609 1.802 0.921 1 96.88 523 ARG B C 1
ATOM 8649 O O . ARG B 1 523 ? -24.578 1.175 1.981 1 96.88 523 ARG B O 1
ATOM 8656 N N . GLY B 1 524 ? -24.812 1.189 -0.227 1 95.69 524 GLY B N 1
ATOM 8657 C CA . GLY B 1 524 ? -25.266 -0.191 -0.242 1 95.69 524 GLY B CA 1
ATOM 8658 C C . GLY B 1 524 ? -26.531 -0.411 0.573 1 95.69 524 GLY B C 1
ATOM 8659 O O . GLY B 1 524 ? -27.547 0.24 0.337 1 95.69 524 GLY B O 1
ATOM 8660 N N . ALA B 1 525 ? -26.438 -1.248 1.612 1 96.62 525 ALA B N 1
ATOM 8661 C CA . ALA B 1 525 ? -27.578 -1.601 2.443 1 96.62 525 ALA B CA 1
ATOM 8662 C C . ALA B 1 525 ? -27.797 -0.57 3.547 1 96.62 525 ALA B C 1
ATOM 8664 O O . ALA B 1 525 ? -28.781 -0.638 4.285 1 96.62 525 ALA B O 1
ATOM 8665 N N . LEU B 1 526 ? -26.922 0.38 3.596 1 98.25 526 LEU B N 1
ATOM 8666 C CA . LEU B 1 526 ? -27 1.35 4.684 1 98.25 526 LEU B CA 1
ATOM 8667 C C . LEU B 1 526 ? -27.516 2.693 4.176 1 98.25 526 LEU B C 1
ATOM 8669 O O . LEU B 1 526 ? -27.234 3.088 3.045 1 98.25 526 LEU B O 1
ATOM 8673 N N . GLN B 1 527 ? -28.266 3.328 5.004 1 98.06 527 GLN B N 1
ATOM 8674 C CA . GLN B 1 527 ? -28.703 4.695 4.766 1 98.06 527 GLN B CA 1
ATOM 8675 C C . GLN B 1 527 ? -28.422 5.586 5.977 1 98.06 527 GLN B C 1
ATOM 8677 O O . GLN B 1 527 ? -28.906 5.324 7.074 1 98.06 527 GLN B O 1
ATOM 8682 N N . ILE B 1 528 ? -27.609 6.512 5.766 1 98.69 528 ILE B N 1
ATOM 8683 C CA . ILE B 1 528 ? -27.328 7.516 6.785 1 98.69 528 ILE B CA 1
ATOM 8684 C C . ILE B 1 528 ? -28.281 8.703 6.617 1 98.69 528 ILE B C 1
ATOM 8686 O O . ILE B 1 528 ? -28.281 9.367 5.578 1 98.69 528 ILE B O 1
ATOM 8690 N N . VAL B 1 529 ? -29.094 8.953 7.613 1 98.62 529 VAL B N 1
ATOM 8691 C CA . VAL B 1 529 ? -30.094 10.016 7.574 1 98.62 529 VAL B CA 1
ATOM 8692 C C . VAL B 1 529 ? -29.75 11.086 8.609 1 98.62 529 VAL B C 1
ATOM 8694 O O . VAL B 1 529 ? -29.625 10.789 9.797 1 98.62 529 VAL B O 1
ATOM 8697 N N . CYS B 1 530 ? -29.609 12.281 8.164 1 98.88 530 CYS B N 1
ATOM 8698 C CA . CYS B 1 530 ? -29.312 13.406 9.055 1 98.88 530 CYS B CA 1
ATOM 8699 C C . CYS B 1 530 ? -30.406 14.469 8.977 1 98.88 530 CYS B C 1
ATOM 8701 O O . CYS B 1 530 ? -30.734 14.93 7.883 1 98.88 530 CYS B O 1
ATOM 8703 N N . ASN B 1 531 ? -30.984 14.812 10.055 1 98.81 531 ASN B N 1
ATOM 8704 C CA . ASN B 1 531 ? -31.875 15.953 10.195 1 98.81 531 ASN B CA 1
ATOM 8705 C C . ASN B 1 531 ? -31.156 17.172 10.758 1 98.81 531 ASN B C 1
ATOM 8707 O O . ASN B 1 531 ? -30.828 17.219 11.945 1 98.81 531 ASN B O 1
ATOM 8711 N N . LEU B 1 532 ? -30.922 18.172 9.938 1 98.62 532 LEU B N 1
ATOM 8712 C CA . LEU B 1 532 ? -30.172 19.344 10.344 1 98.62 532 LEU B CA 1
ATOM 8713 C C . LEU B 1 532 ? -31.078 20.391 10.961 1 98.62 532 LEU B C 1
ATOM 8715 O O . LEU B 1 532 ? -30.609 21.359 11.57 1 98.62 532 LEU B O 1
ATOM 8719 N N . GLY B 1 533 ? -32.344 20.219 10.859 1 97.88 533 GLY B N 1
ATOM 8720 C CA . GLY B 1 533 ? -33.312 21.156 11.406 1 97.88 533 GLY B CA 1
ATOM 8721 C C . GLY B 1 533 ? -33.531 20.984 12.898 1 97.88 533 GLY B C 1
ATOM 8722 O O . GLY B 1 533 ? -33.125 19.984 13.484 1 97.88 533 GLY B O 1
ATOM 8723 N N . THR B 1 534 ? -34.281 21.922 13.484 1 97.44 534 THR B N 1
ATOM 8724 C CA . THR B 1 534 ? -34.5 21.922 14.93 1 97.44 534 THR B CA 1
ATOM 8725 C C . THR B 1 534 ? -35.688 21.047 15.281 1 97.44 534 THR B C 1
ATOM 8727 O O . THR B 1 534 ? -35.812 20.562 16.406 1 97.44 534 THR B O 1
ATOM 8730 N N . ASP B 1 535 ? -36.562 20.859 14.336 1 97.38 535 ASP B N 1
ATOM 8731 C CA . ASP B 1 535 ? -37.75 20.078 14.578 1 97.38 535 ASP B CA 1
ATOM 8732 C C . ASP B 1 535 ? -37.625 18.672 14 1 97.38 535 ASP B C 1
ATOM 8734 O O . ASP B 1 535 ? -36.781 18.438 13.117 1 97.38 535 ASP B O 1
ATOM 8738 N N . ALA B 1 536 ? -38.406 17.734 14.555 1 97.56 536 ALA B N 1
ATOM 8739 C CA . ALA B 1 536 ? -38.438 16.391 13.992 1 97.56 536 ALA B CA 1
ATOM 8740 C C . ALA B 1 536 ? -38.844 16.422 12.531 1 97.56 536 ALA B C 1
ATOM 8742 O O . ALA B 1 536 ? -39.719 17.188 12.148 1 97.56 536 ALA B O 1
ATOM 8743 N N . ALA B 1 537 ? -38.25 15.633 11.758 1 96.75 537 ALA B N 1
ATOM 8744 C CA . ALA B 1 537 ? -38.562 15.562 10.336 1 96.75 537 ALA B CA 1
ATOM 8745 C C . ALA B 1 537 ? -38.844 14.133 9.906 1 96.75 537 ALA B C 1
ATOM 8747 O O . ALA B 1 537 ? -38.188 13.195 10.336 1 96.75 537 ALA B O 1
ATOM 8748 N N . SER B 1 538 ? -39.906 13.969 9.094 1 96.12 538 SER B N 1
ATOM 8749 C CA . SER B 1 538 ? -40.188 12.68 8.469 1 96.12 538 SER B CA 1
ATOM 8750 C C . SER B 1 538 ? -39.406 12.508 7.176 1 96.12 538 SER B C 1
ATOM 8752 O O . SER B 1 538 ? -39.625 13.242 6.207 1 96.12 538 SER B O 1
ATOM 8754 N N . VAL B 1 539 ? -38.469 11.617 7.191 1 96.88 539 VAL B N 1
ATOM 8755 C CA . VAL B 1 539 ? -37.594 11.375 6.043 1 96.88 539 VAL B CA 1
ATOM 8756 C C . VAL B 1 539 ? -38.031 10.094 5.332 1 96.88 539 VAL B C 1
ATOM 8758 O O . VAL B 1 539 ? -38.25 9.062 5.973 1 96.88 539 VAL B O 1
ATOM 8761 N N . PRO B 1 540 ? -38.219 10.117 3.953 1 95 540 PRO B N 1
ATOM 8762 C CA . PRO B 1 540 ? -38.594 8.914 3.205 1 95 540 PRO B CA 1
ATOM 8763 C C . PRO B 1 540 ? -37.469 7.895 3.107 1 95 540 PRO B C 1
ATOM 8765 O O . PRO B 1 540 ? -36.969 7.609 2.012 1 95 540 PRO B O 1
ATOM 8768 N N . ALA B 1 541 ? -37.062 7.383 4.16 1 94.31 541 ALA B N 1
ATOM 8769 C CA . ALA B 1 541 ? -36.031 6.344 4.293 1 94.31 541 ALA B CA 1
ATOM 8770 C C . ALA B 1 541 ? -36.5 5.242 5.242 1 94.31 541 ALA B C 1
ATOM 8772 O O . ALA B 1 541 ? -36.812 5.508 6.398 1 94.31 541 ALA B O 1
ATOM 8773 N N . GLY B 1 542 ? -36.594 4.129 4.727 1 92.44 542 GLY B N 1
ATOM 8774 C CA . GLY B 1 542 ? -37 2.98 5.523 1 92.44 542 GLY B CA 1
ATOM 8775 C C . GLY B 1 542 ? -35.844 2.076 5.895 1 92.44 542 GLY B C 1
ATOM 8776 O O . GLY B 1 542 ? -34.719 2.273 5.422 1 92.44 542 GLY B O 1
ATOM 8777 N N . GLY B 1 543 ? -36 1.137 6.793 1 94.38 543 GLY B N 1
ATOM 8778 C CA . GLY B 1 543 ? -35.031 0.194 7.277 1 94.38 543 GLY B CA 1
ATOM 8779 C C . GLY B 1 543 ? -34.969 0.102 8.789 1 94.38 543 GLY B C 1
ATOM 8780 O O . GLY B 1 543 ? -35.688 0.813 9.484 1 94.38 543 GLY B O 1
ATOM 8781 N N . THR B 1 544 ? -34.094 -0.78 9.281 1 96.06 544 THR B N 1
ATOM 8782 C CA . THR B 1 544 ? -33.938 -0.974 10.719 1 96.06 544 THR B CA 1
ATOM 8783 C C . THR B 1 544 ? -32.844 -0.036 11.273 1 96.06 544 THR B C 1
ATOM 8785 O O . THR B 1 544 ? -31.719 -0.041 10.805 1 96.06 544 THR B O 1
ATOM 8788 N N . PRO B 1 545 ? -33.281 0.865 12.25 1 97.38 545 PRO B N 1
ATOM 8789 C CA . PRO B 1 545 ? -32.25 1.703 12.859 1 97.38 545 PRO B CA 1
ATOM 8790 C C . PRO B 1 545 ? -31.172 0.887 13.57 1 97.38 545 PRO B C 1
ATOM 8792 O O . PRO B 1 545 ? -31.5 0.001 14.367 1 97.38 545 PRO B O 1
ATOM 8795 N N . ILE B 1 546 ? -29.891 1.211 13.273 1 98.25 546 ILE B N 1
ATOM 8796 C CA . ILE B 1 546 ? -28.844 0.432 13.906 1 98.25 546 ILE B CA 1
ATOM 8797 C C . ILE B 1 546 ? -27.922 1.356 14.711 1 98.25 546 ILE B C 1
ATOM 8799 O O . ILE B 1 546 ? -27.156 0.896 15.555 1 98.25 546 ILE B O 1
ATOM 8803 N N . LEU B 1 547 ? -27.891 2.588 14.492 1 98.69 547 LEU B N 1
ATOM 8804 C CA . LEU B 1 547 ? -27.125 3.6 15.211 1 98.69 547 LEU B CA 1
ATOM 8805 C C . LEU B 1 547 ? -27.781 4.969 15.102 1 98.69 547 LEU B C 1
ATOM 8807 O O . LEU B 1 547 ? -28.297 5.324 14.039 1 98.69 547 LEU B O 1
ATOM 8811 N N . TRP B 1 548 ? -27.891 5.707 16.125 1 98.75 548 TRP B N 1
ATOM 8812 C CA . TRP B 1 548 ? -28.531 7.016 16.109 1 98.75 548 TRP B CA 1
ATOM 8813 C C . TRP B 1 548 ? -28.016 7.891 17.25 1 98.75 548 TRP B C 1
ATOM 8815 O O . TRP B 1 548 ? -27.391 7.391 18.188 1 98.75 548 TRP B O 1
ATOM 8825 N N . TRP B 1 549 ? -28.125 9.219 17.094 1 98.69 549 TRP B N 1
ATOM 8826 C CA . TRP B 1 549 ? -27.906 10.133 18.219 1 98.69 549 TRP B CA 1
ATOM 8827 C C . TRP B 1 549 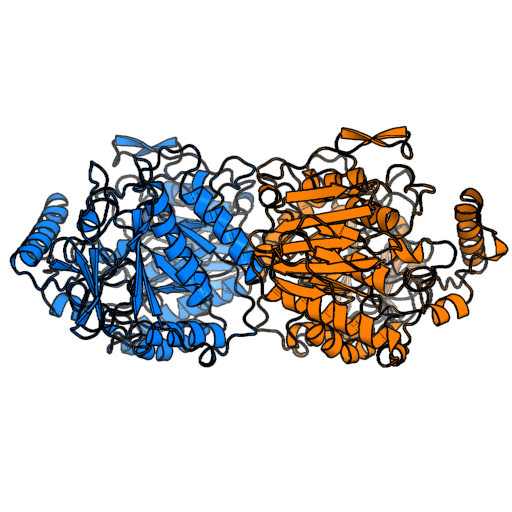? -29.094 10.141 19.172 1 98.69 549 TRP B C 1
ATOM 8829 O O . TRP B 1 549 ? -28.953 9.773 20.344 1 98.69 549 TRP B O 1
ATOM 8839 N N . ASP B 1 550 ? -30.266 10.555 18.688 1 98.38 550 ASP B N 1
ATOM 8840 C CA . ASP B 1 550 ? -31.516 10.398 19.422 1 98.38 550 ASP B CA 1
ATOM 8841 C C . ASP B 1 550 ? -32.406 9.336 18.781 1 98.38 550 ASP B C 1
ATOM 8843 O O . ASP B 1 550 ? -32.406 9.18 17.547 1 98.38 550 ASP B O 1
ATOM 8847 N N . PRO B 1 551 ? -33.156 8.609 19.531 1 97.81 551 PRO B N 1
ATOM 8848 C CA . PRO B 1 551 ? -33.938 7.508 18.984 1 97.81 551 PRO B CA 1
ATOM 8849 C C . PRO B 1 551 ? -34.969 7.973 17.938 1 97.81 551 PRO B C 1
ATOM 8851 O O . PRO B 1 551 ? -35.75 8.883 18.203 1 97.81 551 PRO B O 1
ATOM 8854 N N . PRO B 1 552 ? -34.875 7.344 16.797 1 97.62 552 PRO B N 1
ATOM 8855 C CA . PRO B 1 552 ? -35.875 7.637 15.766 1 97.62 552 PRO B CA 1
ATOM 8856 C C . PRO B 1 552 ? -37.188 6.895 15.992 1 97.62 552 PRO B C 1
ATOM 8858 O O . PRO B 1 552 ? -37.281 6.02 16.859 1 97.62 552 PRO B O 1
ATOM 8861 N N . THR B 1 553 ? -38.281 7.355 15.32 1 96.25 553 THR B N 1
ATOM 8862 C CA . THR B 1 553 ? -39.531 6.613 15.289 1 96.25 553 THR B CA 1
ATOM 8863 C C . THR B 1 553 ? -39.969 6.312 13.852 1 96.25 553 THR B C 1
ATOM 8865 O O . THR B 1 553 ? -39.562 7.031 12.93 1 96.25 553 THR B O 1
ATOM 8868 N N . GLN B 1 554 ? -40.469 5.191 13.727 1 92.25 554 GLN B N 1
ATOM 8869 C CA . GLN B 1 554 ? -40.875 4.785 12.391 1 92.25 554 GLN B CA 1
ATOM 8870 C C . GLN B 1 554 ? -42.406 4.566 12.328 1 92.25 554 GLN B C 1
ATOM 8872 O O . GLN B 1 554 ? -43.031 4.266 13.344 1 92.25 554 GLN B O 1
ATOM 8877 N N . ASP B 1 555 ? -42.844 4.895 11.164 1 78.31 555 ASP B N 1
ATOM 8878 C CA . ASP B 1 555 ? -44.281 4.648 10.977 1 78.31 555 ASP B CA 1
ATOM 8879 C C . ASP B 1 555 ? -44.562 3.152 10.883 1 78.31 555 ASP B C 1
ATOM 8881 O O . ASP B 1 555 ? -43.656 2.33 10.961 1 78.31 555 ASP B O 1
ATOM 8885 N N . GLU B 1 556 ? -45.875 2.844 10.695 1 77.31 556 GLU B N 1
ATOM 8886 C CA . GLU B 1 556 ? -46.344 1.46 10.703 1 77.31 556 GLU B CA 1
ATOM 8887 C C . GLU B 1 556 ? -45.719 0.669 9.547 1 77.31 556 GLU B C 1
ATOM 8889 O O . GLU B 1 556 ? -45.438 -0.517 9.695 1 77.31 556 GLU B O 1
ATOM 8894 N N . THR B 1 557 ? -45.469 1.294 8.406 1 79.5 557 THR B N 1
ATOM 8895 C CA . THR B 1 557 ? -44.969 0.612 7.215 1 79.5 557 THR B CA 1
ATOM 8896 C C . THR B 1 557 ? -43.438 0.587 7.207 1 79.5 557 THR B C 1
ATOM 8898 O O . THR B 1 557 ? -42.844 -0.146 6.426 1 79.5 557 THR B O 1
ATOM 8901 N N . ALA B 1 558 ? -42.906 1.261 8.07 1 78.94 558 ALA B N 1
ATOM 8902 C CA . ALA B 1 558 ? -41.438 1.386 8.18 1 78.94 558 ALA B CA 1
ATOM 8903 C C . ALA B 1 558 ? -40.844 1.915 6.887 1 78.94 558 ALA B C 1
ATOM 8905 O O . ALA B 1 558 ? -39.688 1.609 6.562 1 78.94 558 ALA B O 1
ATOM 8906 N N . SER B 1 559 ? -41.656 2.625 6.082 1 86.44 559 SER B N 1
ATOM 8907 C CA . SER B 1 559 ? -41.188 3.195 4.82 1 86.44 559 SER B CA 1
ATOM 8908 C C . SER B 1 559 ? -40.594 4.586 5.031 1 86.44 559 SER B C 1
ATOM 8910 O O . SER B 1 559 ? -39.906 5.113 4.148 1 86.44 559 SER B O 1
ATOM 8912 N N . ALA B 1 560 ? -40.906 5.195 6.133 1 93.5 560 ALA B N 1
ATOM 8913 C CA . ALA B 1 560 ? -40.375 6.496 6.512 1 93.5 560 ALA B CA 1
ATOM 8914 C C . ALA B 1 560 ? -39.906 6.492 7.965 1 93.5 560 ALA B C 1
ATOM 8916 O O . ALA B 1 560 ? -40.406 5.715 8.781 1 93.5 560 ALA B O 1
ATOM 8917 N N . THR B 1 561 ? -38.906 7.254 8.219 1 96.5 561 THR B N 1
ATOM 8918 C CA . THR B 1 561 ? -38.375 7.379 9.562 1 96.5 561 THR B CA 1
ATOM 8919 C C . THR B 1 561 ? -38.438 8.82 10.055 1 96.5 561 THR B C 1
ATOM 8921 O O . THR B 1 561 ? -38.094 9.75 9.328 1 96.5 561 THR B O 1
ATOM 8924 N N . VAL B 1 562 ? -39.031 9.023 11.234 1 97.62 562 VAL B N 1
ATOM 8925 C CA . VAL B 1 562 ? -39.031 10.336 11.859 1 97.62 562 VAL B CA 1
ATOM 8926 C C . VAL B 1 562 ? -37.75 10.523 12.672 1 97.62 562 VAL B C 1
ATOM 8928 O O . VAL B 1 562 ? -37.531 9.805 13.641 1 97.62 562 VAL B O 1
ATOM 8931 N N . VAL B 1 563 ? -36.969 11.414 12.273 1 98.25 563 VAL B N 1
ATOM 8932 C CA . VAL B 1 563 ? -35.688 11.695 12.914 1 98.25 563 VAL B CA 1
ATOM 8933 C C . VAL B 1 563 ? -35.781 12.969 13.758 1 98.25 563 VAL B C 1
ATOM 8935 O O . VAL B 1 563 ? -36.188 14.023 13.25 1 98.25 563 VAL B O 1
ATOM 8938 N N . PRO B 1 564 ? -35.469 12.867 15.055 1 98.5 564 PRO B N 1
ATOM 8939 C CA . PRO B 1 564 ? -35.531 14.062 15.906 1 98.5 564 PRO B CA 1
ATOM 8940 C C . PRO B 1 564 ? -34.688 15.203 15.391 1 98.5 564 PRO B C 1
ATOM 8942 O O . PRO B 1 564 ? -33.812 15 14.531 1 98.5 564 PRO B O 1
ATOM 8945 N N . GLY B 1 565 ? -35.031 16.469 15.906 1 98.31 565 GLY B N 1
ATOM 8946 C CA . GLY B 1 565 ? -34.219 17.625 15.539 1 98.31 565 GLY B CA 1
ATOM 8947 C C . GLY B 1 565 ? -32.75 17.484 15.891 1 98.31 565 GLY B C 1
ATOM 8948 O O . GLY B 1 565 ? -32.406 16.953 16.953 1 98.31 565 GLY B O 1
ATOM 8949 N N . HIS B 1 566 ? -31.891 17.938 14.961 1 98.56 566 HIS B N 1
ATOM 8950 C CA . HIS B 1 566 ? -30.453 17.891 15.156 1 98.56 566 HIS B CA 1
ATOM 8951 C C . HIS B 1 566 ? -30 16.5 15.594 1 98.56 566 HIS B C 1
ATOM 8953 O O . HIS B 1 566 ? -29.297 16.359 16.594 1 98.56 566 HIS B O 1
ATOM 8959 N N . SER B 1 567 ? -30.344 15.516 14.734 1 98.75 567 SER B N 1
ATOM 8960 C CA . SER B 1 567 ? -30.016 14.125 15.016 1 98.75 567 SER B CA 1
ATOM 8961 C C . SER B 1 567 ? -29.75 13.352 13.727 1 98.75 567 SER B C 1
ATOM 8963 O O . SER B 1 567 ? -30.016 13.844 12.633 1 98.75 567 SER B O 1
ATOM 8965 N N . PHE B 1 568 ? -29.125 12.234 13.828 1 98.81 568 PHE B N 1
ATOM 8966 C CA . PHE B 1 568 ? -28.938 11.328 12.703 1 98.81 568 PHE B CA 1
ATOM 8967 C C . PHE B 1 568 ? -29.375 9.914 13.062 1 98.81 568 PHE B C 1
ATOM 8969 O O . PHE B 1 568 ? -29.516 9.586 14.242 1 98.81 568 PHE B O 1
ATOM 8976 N N . VAL B 1 569 ? -29.641 9.125 12.086 1 98.69 569 VAL B N 1
ATOM 8977 C CA . VAL B 1 569 ? -29.891 7.699 12.258 1 98.69 569 VAL B CA 1
ATOM 8978 C C . VAL B 1 569 ? -29.297 6.922 11.086 1 98.69 569 VAL B C 1
ATOM 8980 O O . VAL B 1 569 ? -29.312 7.395 9.945 1 98.69 569 VAL B O 1
ATOM 8983 N N . VAL B 1 570 ? -28.672 5.812 11.367 1 98.81 570 VAL B N 1
ATOM 8984 C CA . VAL B 1 570 ? -28.234 4.863 10.352 1 98.81 570 VAL B CA 1
ATOM 8985 C C . VAL B 1 570 ? -29.234 3.719 10.242 1 98.81 570 VAL B C 1
ATOM 8987 O O . VAL B 1 570 ? -29.562 3.076 11.242 1 98.81 570 VAL B O 1
ATOM 8990 N N . LEU B 1 571 ? -29.734 3.561 9.047 1 97.94 571 LEU B N 1
ATOM 8991 C CA . LEU B 1 571 ? -30.719 2.523 8.758 1 97.94 571 LEU B CA 1
ATOM 8992 C C . LEU B 1 571 ? -30.094 1.413 7.91 1 97.94 571 LEU B C 1
ATOM 8994 O O . LEU B 1 571 ? -29.266 1.678 7.039 1 97.94 571 LEU B O 1
ATOM 8998 N N . GLU B 1 572 ? -30.469 0.206 8.219 1 96.69 572 GLU B N 1
ATOM 8999 C CA . GLU B 1 572 ? -30.062 -0.943 7.414 1 96.69 572 GLU B CA 1
ATOM 9000 C C . GLU B 1 572 ? -31.266 -1.569 6.699 1 96.69 572 GLU B C 1
ATOM 9002 O O . GLU B 1 572 ? -32.312 -1.823 7.32 1 96.69 572 GLU B O 1
ATOM 9007 N N . SER B 1 573 ? -31.156 -1.747 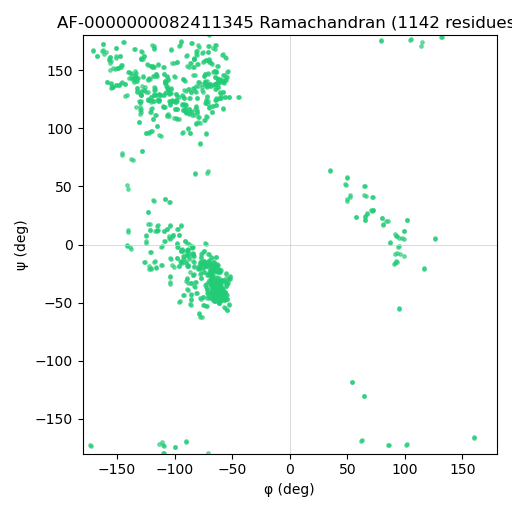5.48 1 91 573 SER B N 1
ATOM 9008 C CA . SER B 1 573 ? -32.219 -2.377 4.703 1 91 573 SER B CA 1
ATOM 9009 C C . SER B 1 573 ? -32.094 -3.896 4.73 1 91 573 SER B C 1
ATOM 9011 O O . SER B 1 573 ? -31 -4.434 4.914 1 91 573 SER B O 1
#

Secondary structure (DSSP, 8-state):
-EEEEEE--S-S-EEEEETTEEEE-EE-TTSEEEEEE---TT-EEEEEETTEEE--TT-S--TT-TTS-EE-----GGG---TT-----STT--EEEE-HHHHSSS-SHHHHHTTHHHHHHHT-SEEEEPP-SB-SSS---STT-SBTTPPPGGGTHHHHHHHHHHHHHHTT-EEEEEE--S---SSS--HHHHS--EEEEE-SSSEEE-SSSTT-HHHHHHHHHHHHHHHHTS---EEEETTGGG----SSS-HHHHHHHHHHHHHHHHTS--EEEE--SS--GGGTS-GGGTS---SEEE-HHHHHHHHHHHH---SGGGTT--SHHHHHHHHHHS-S-SSEEETTTTEEE-----TTTS-GGGEEE-S--HHHHHTSTT---GGGTS-HHHHHHHHHHHHTSSSEEEEETTGGGT--S--------SSHHHHHHHHHHHHHHHHTTT--GGGSPPTT-HHHHHHTS--GGGGGSHHHHHHHHHHHHHHHHHHH-HHHH---GGGEEEEEETTTTEEEEEETTEEEEEE-SSS-EEES--SEEEEESS--EE-TTSSSEEEPTTEEEEEE-/-EEEEEE--S-S-EEEEETTEEEE-EE-TTSEEEEEE---TT-EEEEEETTEEE--TT-S--TT-TTS-EE-----GGG---TT-----STT--EEEE-HHHHSSS-SHHHHHTTHHHHHHHT-SEEEEPP-SB-SSS---STT-SBTTPPPGGGTHHHHHHHHHHHHHHTT-EEEEEE--S---SSS--HHHHS--EEEEE-SSSEEE-SSSTT-HHHHHHHHHHHHHHHHTS---EEEETTGGG----SSS-HHHHHHHHHHHHHHHHTS--EEEE--SS--GGGTS-GGGTS---SEEE-HHHHHHHHHHHH---SGGGTT--SHHHHHHHHHHS-S-SSEEETTTTEEE-----TTTS-GGGEEE-S--HHHHHTSTT---GGGTS-HHHHHHHHHHHHTSSSEEEEETTGGGT--S--------SSHHHHHHHHHHHHHHHHTTT--GGGSPPTT-HHHHHHTS--GGGGGSHHHHHHHHHHHHHHHHHHH-HHHH---GGGEEEEEETTTTEEEEEETTEEEEEE-SSS-EEES--SEEEEESS--EE-TTSSSEEEPTTEEEEEE-

InterPro domains:
  IPR006047 Glycosyl hydrolase family 13, catalytic domain [PF00128] (100-192)
  IPR006047 Glycosyl hydrolase family 13, catalytic domain [SM00642] (97-442)
  IPR012768 Malto-oligosyltrehalose trehalohydrolase [PIRSF006337] (3-541)
  IPR012768 Malto-oligosyltrehalose trehalohydrolase [TIGR02402] (3-540)
  IPR013783 Immunoglobulin-like fold [G3DSA:2.60.40.10] (1-81)
  IPR014756 Immunoglobulin E-set [SSF81296] (3-72)
  IPR017853 Glycoside hydrolase superfamily [SSF51445] (75-496)
  IPR022567 Glycosyl hydrolase, C-terminal (DUF3459) [PF11941] (503-570)
  IPR044901 Malto-oligosyltrehalose trehalohydrolase, E-set domain superfamily [G3DSA:1.10.10.760] (427-467)

Sequence (1146 aa):
MHTFEVWAPTPESVRVEVDGITHDMERTDDGWWRGEVDCDNEARYGFVVDGQILPDPRSPRQPEGVHLRSQLHQLDESSWTDSQWTGRQLPGSSVYELHIGTFTPEGTFDAAIERLDHLVDLGVGFVEIMPVNGFNGTHNWGYDGVLWYTVHEIYGGPDGLQRLVNAAHERGLGVILDVVYNHLGPSGNYLEKFGPYIADGANTWGRTINIGGPQSGEVREYIIGNALRWMRDFHIDGLRLDAVHALVDHTGTHILEELAVRTETLSAHLGRPLTLIAESDLNDATLITPRAAGGFGLDAQWDDDIHHTIHTAVSGERQGYYADFGSLESLASTLRRGFFHAGTYSSFRGRVHGRPIDITHQPASALLAYTCTHDQIGNRAIGDRPSAYLTPGQLAIKAALVLLSPYTPMLFMGEEWGATTPFQFFTSHPERELGEATAKGRKAEFAAHGWNSDDIPDPQDPQTFLRSKLDWDERTDQTHARVLACYRDLLALRKKRIEITDPWLGHLHVDYDEDDQWITLRRGALQIVCNLGTDAASVPAGGTPILWWDPPTQDETASATVVPGHSFVVLESMHTFEVWAPTPESVRVEVDGITHDMERTDDGWWRGEVDCDNEARYGFVVDGQILPDPRSPRQPEGVHLRSQLHQLDESSWTDSQWTGRQLPGSSVYELHIGTFTPEGTFDAAIERLDHLVDLGVGFVEIMPVNGFNGTHNWGYDGVLWYTVHEIYGGPDGLQRLVNAAHERGLGVILDVVYNHLGPSGNYLEKFGPYIADGANTWGRTINIGGPQSGEVREYIIGNALRWMRDFHIDGLRLDAVHALVDHTGTHILEELAVRTETLSAHLGRPLTLIAESDLNDATLITPRAAGGFGLDAQWDDDIHHTIHTAVSGERQGYYADFGSLESLASTLRRGFFHAGTYSSFRGRVHGRPIDITHQPASALLAYTCTHDQIGNRAIGDRPSAYLTPGQLAIKAALVLLSPYTPMLFMGEEWGATTPFQFFTSHPERELGEATAKGRKAEFAAHGWNSDDIPDPQDPQTFLRSKLDWDERTDQTHARVLACYRDLLALRKKRIEITDPWLGHLHVDYDEDDQWITLRRGALQIVCNLGTDAASVPAGGTPILWWDPPTQDETASATVVPGHSFVVLES

Foldseek 3Di:
DDKDKAQFQDFPAKWKAWQNRTGGWDADPLRMTIDDDDDDQFIWMFMQGVRDGAEGLQAQEDQPALGDTGTHDDADPVLAPLLVQLADDLQLFAEEEEEQQFLALLSALVRVLVCLVVVVLLPGAEYEYQAQATDGFQDFSNQQAQRLNWGHPSNPTLHSLLVNCRSCSVSNHAYEYEGELQHHHDPSHPVVSRHQQFDPDADPHGTGGQCADPSNVVNLVSVLVSLVCCCQRSVHQEYEYEACVSHDHPDPQGSLLVSQVVQVVSCVVSNHHYAYEYEYPFQECLACDCVVVPHSNHQAYEQVQLQLQLVCCQQVDQFAQSVVHHFVVLNQVCLLWVHSQAQDARPNVRGRGHHTDPLQPDFQQRYEHENDDLCNQALDQQQFDPLQRHALLSLLLRLLSRLQGLYHYYHYNPSQLSFGQGAYGADAHPDPVVQVVVQVVSLVVCVVRVDDSVNGDRRNPVVNSSSNRTDPVSCPDDSSVLSNVSSSVSSVVSSVDVLRSRRRSVQWDKDDDRVQSKIWIDRPQKIKIFRSAQAWDKAQDAADWDDKSDDWDADPVRRIITAGHSMMTMGGD/DDKDKAQFQDFPAKWKAWQNRTGGWDADPLRMTIDDDPDDQFIWMAMQGVRDGAEGLQAQEDQPALGDTGTHDDADPVLAPLLVQLADDLQLFAEEEEEQQFLALLSALVRVLVCLVVVVLLPGAEYEYQAQATDGFQDFSNQQAQRLNWGHPSNPTPHSLLVNCRSCSVSNHAYEYEGELQHHHDPSHPVVSRHQQFDPDADPHGTGGQCADPSNVVNLVSVLVSLVCCCQRSVHQEYEYEACVSHDHPDPQGSLLVSQVVQVVSCVVSNHHYAYEYEYPFQECLACDCVVVPHSNHQAYEQVQLLLQLVCCQQVDQFAQSVVHHFVVLNQVCLLWVHSQAQDDRPNVRGRGHHTDPLQPDFQQRYEHENDDLCNQALDQQQFDCLQRHALLSLLLRLLSRLQGLYHYYHYNPSQLSFGQGAYGADAHPDPVVQVVVQVVSLVVCVVRVDDSVNGDRRNPVVNSSSNRTDPVSCPDDSSVLSNVSSSVSSVVSSVDVLRSRRRSVQWDKDADRVQSKIWIDRPQKIKIFRSAQAWDKAQDAADWDDKSDDWDADPVRRIITAGHSMMTMGGD

Nearest PDB structures (foldseek):
  2by3-assembly1_A  TM=9.234E-01  e=5.445E-63  Deinococcus radiodurans R1 = ATCC 13939 = DSM 20539
  3m07-assembly1_A  TM=9.199E-01  e=1.779E-61  Salmonella enterica subsp. enterica serovar Typhimurium str. LT2
  8zqa-assembly1_D  TM=7.548E-01  e=1.634E-30  Rhodothermus profundi
  8dl1-assembly4_D  TM=6.933E-01  e=1.547E-27  Bacteroides ovatus ATCC 8483
  8dge-assembly4_D  TM=6.803E-01  e=2.356E-27  Bacteroides ovatus ATCC 8483